Protein 1HXH (pdb70)

Nearest PDB structures (foldseek):
  1hxh-assembly1_D  TM=9.959E-01  e=1.941E-52  Comamonas testosteroni
  8yai-assembly1_D  TM=9.410E-01  e=3.594E-27  Limosilactobacillus fermentum
  8zax-assembly1_A  TM=9.285E-01  e=3.172E-27  Limosilactobacillus fermentum
  8yau-assembly1_C  TM=9.313E-01  e=7.141E-27  Limosilactobacillus fermentum
  8yai-assembly1_C-2  TM=9.440E-01  e=4.365E-26  Limosilactobacillus fermentum

Secondary structure (DSSP, 8-state):
--TTTT-EEEETTTTSHHHHHHHHHHHHTT-EEEEE-S-HHHHHHHHHHH-TTEEEE---TT-HHHHHHHHHHHHHHH-S--EEEE-------B-TTT--HHHHHHHIIIIIIHHHHHHHHHHHHHTTT-EEEEEE--GGGTS--TTBHHHHHHHHHHHHHHHHHHHHHHHHT--EEEEEEEESEE--HHHHHHSPTT--HHHHB-BTTTBTT--EE-HHHHHHHHHHHHSGGGTT--S-EEEESSS-TTTT-/--TTTT-EEEETTTTSHHHHHHHHHHHHTT-EEEE--SSHHHHHHHHHHH-TTEEE----TT-HHHHHHHHHHHHHHH-S--EEEE-------B-TTT--HHHHHHHIIIIIIHHHHHHHHHHHHHTTT-EEEEEE--GGGTS--TTBHHHHHHHHHHHHHHHHHHHHHHHHT--EEEEEEEE-EE--HHHHHHSPTT--GGGTB-BTTTBTT--EE-HHHHHHHHH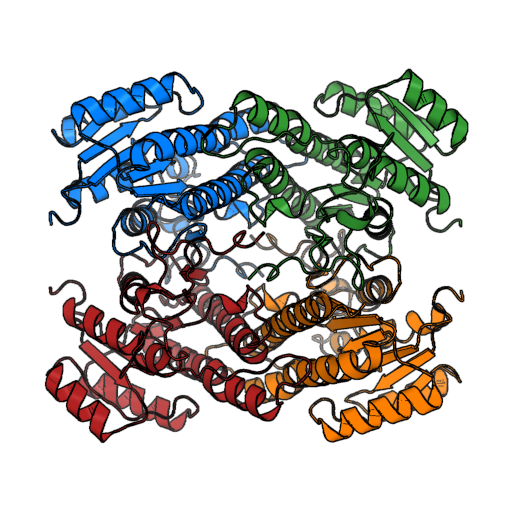HHHSGGGTT--S-EEEESSS-TTTT-/--TTTT-EEEEETTTSHHHHHHHHHHHHTT-EEEEEES-HHHHHHHHHHH-TTEEEEE--TT-HHHHHHHHHHHHHHH-S--EEEE-------B-TTT--HHHHHHHIIIIIIHHHHHHHHHHHHHTTT-EEEEEE--GGGTS--TTBHHHHHHHHHHHHHHHHHHHHHHHHT--EEEEEEEESEE--HHHHHHSPTT--HHHHB-BTTTBTT--EE-HHHHHHHHHHHHSGGGTT--S-EEEESSS-TTTT-/--TTTT-EEEEETTTSHHHHHHHHHHHHTT-EEEEEES-HHHHHHHHHHH-TTEEEEE--TT-HHHHHHHHHHHHHHH-S--EEEE-------B-TTT--HHHHHHHIIIIIIHHHHHHHHHHHHHTTT-EEEEEE--GGGTS--TTBHHHHHHHHHHHHHHHHHHHHHHHHT--EEEEEEEESEE--HHHHHTSPTT--HHHHB-BTTTBTT--EE-HHHHHHHHHHHHSGGGTT--S-EEEESSS-TTTT-

Organism: Comamonas testosteroni (NCBI:txid285)

Sequence (1012 aa):
TNRLQGKVALVTGGASGVGLEVVKLLLGEGAKVAFSDINEAAGQQLLAAELGERSMFVRHDVSSEEADWTLVMAAVQRRLGTLNVLVNNAGILLPGDMETGRLEDFSRLLKINTESVFIGCQQGIAAMKETTGGSIINMASVSSWLPIIEQYAGYSASKAAVSALTRAAALSCRKQGYAIRVNSIHPDGIIYTPMMQASLPKGVSKEMVLHDPPKLNRRAGRAYMPERIAQLVLFLASDESSVMSGSELHADNSILGMGLTNRLQGKVALVTGGASGVGLEVVKKLLLGEGAKVAFSDINEAAGQQLAAELGERRSMFVRHDVSSEADWTLVMAAVQRRLGTLNVLVNNAGILLPGDMETGRLEDFSRLLKINTESVFIGCQQGIAAMKETGGSIINMASVSSWLPIIEQQYAGYSASKAAVSALTRAAALSCRKQGYAIRVNSIHPDGIYTPMMQASLPKGVSKEMVLHDPKLNRAGRAYMPERIIAQLVLFLASDESSVMSGSELLHADNSILGMGLTNRLQGKVALVTGGASGVGLEVVKLLLGEGAKVAFSDINEAAGQQLAAELGERSMFVRHDVSSSEADWTLVMAAVQRRLGTLNVLVNNAGILLPGDMETGRLEDFSRLLKINTESVFIGCQQGIAAMKETGGSIINMMASVSSWLPIEEQYAGYSASKAAVSSALTRAAALSCRKQGYAIRVNSIHPDGIYTPMMQASLPKGVSKEMVLHDPKLNRAGRAYMPERRIAQLVLFLASDESSVMMSGSELLHADNSILGMGLTNRLQGKVALVTGGASGVGLEVVKLLLGEGAKVAFSDINEAAGQQLAAELGERSMFVVRHDVSSEADWTLVMAAVQRRLGTLNVLVNNAGILLPGDMETGRLEDFSRLLKINTESVFIGCQQGIAAMKETGGSSIINMMASVSSWLPIEEQYAGYSASKAAVSALTRAAALSCRKQGYAIRVNSIHPDGIIYTPMMQASLPKGVSKEMVLLHDPKLNRAGRAYMPERRIIAQLVLFLASDESSVMSGSELHADNSILGMGL

Foldseek 3Di:
DLQVQVAQEEFEQQLFFLNVLLQVVNVVNNAQYEYEHPPVVSQCVVQVVSDDSYHYDYADLLDLVRVVVCQVVSCVRRNQHAEYEADWFDQDWAFPVGGDPVVLVVRLSGQASSLVSRLVVNCVRQQPPEHEYEYEAAPLLPVPDGGRVSSNVSRVNSLVSQLVSLVVCVVVVGLYAGEYEHAFAEDTCVVVVVDDDPCDPQNQDDDVVRHPPHFYDYSNVSSVVSVVRRHPVNSVDHSYYHYHRNPPVPPPD/DQQVQPAQEEFEQQQFFLNVLLQVVCVVNNAQYEYERPPHVSQVVVQVVSDDSYYYDYADLLDLVRVVVVQVVSCVRHNQHAEYEADWFDADWDFPPGGDPVVLVVRLSGQASSLVSRLVVVCVRQQVPEHEYEHEAALLLPVPDGTRRSSNVSRVNSLVSQLVSLVVSVVVVGLYAGEYEHAFAEDGPVNVVPDDPPDDPLDADPDVVRHPLHGYDHSNQRSVVSVCRRHPNNSVDHSYYHYHGNPNPPPPD/DCQPQVAQEEQEVQLFFLNVLLQVVCVVNNAQYEYEYADVVSQVVVDVVSDQSYHYDYADLLDLVRVVVVQVVSCVRRNQHAEYEADWFDADWAFPVGGDPVVLVVRLRGQASSLVSRLVVNCVRQQPPEHEYEHEAALLLPVPDGTRVSSNVSRVNSLVSQLVSLVVSVVVVGLYAGEYEHAFAEDTPVVQVPDDPVQDPLNADDDPVRHPLHGYDYSNVSSVVSVVRRGPVNSVDHSYYHYHGVPNPPPPD/DQQCQPAQEEQEVQLFFLNVLLQVVCVVNNAQYEYEYADPVSQVVVDVVSDDSYHYDYADLLDLVRVVVVQVVSCVRHNQHAYYEADWFDADWAFPVGGDPVVLVVRLRGQASSLVSRLVSNCVRQQVPHHEYEHEAAPLLPPPDGGRNSSNVSRVNSLVSQLVSLVVSVVVVGLYAGEYEHAWAEDDVVVQVPDDDPCDPLAADDDPVRHPLHGYDYSNQSSVVSVCRRHPVVSVHHSYYHYHGVPNPPPPD

Radius of gyration: 28.06 Å; Cα contacts (8 Å, |Δi|>4): 2584; chains: 4; bounding box: 76×65×67 Å

CATH classification: 3.40.50.720

B-factor: mean 19.97, std 11.77, range [4.98, 157.91]

InterPro domains:
  IPR002347 Short-chain dehydrogenase/reductase SDR [PF13561] (16-246)
  IPR002347 Short-chain dehydrogenase/reductase SDR [PR00080] (80-91)
  IPR002347 Short-chain dehydrogenase/reductase SDR [PR00080] (132-140)
  IPR002347 Short-chain dehydrogenase/reductase SDR [PR00080] (152-171)
  IPR002347 Short-chain dehydrogenase/reductase SDR [PR00081] (9-26)
  IPR002347 Short-chain dehydrogenase/reductase SDR [PR00081] (80-91)
  IPR002347 Short-chain dehydrogenase/reductase SDR [PR00081] (126-142)
  IPR002347 Short-chain dehydrogenase/reductase SDR [PR00081] (152-171)
  IPR002347 Short-chain dehydrogenase/reductase SDR [PR00081] (175-192)
  IPR002347 Short-chain dehydrogenase/reductase SDR [PR00081] (213-233)
  IPR020904 Short-chain dehydrogenase/reductase, conserved site [PS00061] (139-167)
  IPR036291 NAD(P)-binding domain superfamily [SSF51735] (6-247)

Solvent-accessible surface area: 36293 Å² total; per-residue (Å²): 152,90,109,5,105,60,37,12,0,0,0,2,15,0,8,70,17,8,0,32,34,2,0,88,40,0,31,55,39,15,0,64,0,0,0,1,19,158,76,58,87,38,0,102,125,32,10,76,125,40,33,161,95,3,18,25,17,179,10,65,15,11,28,73,66,38,1,76,120,7,12,61,43,1,48,219,129,10,30,82,1,29,0,0,0,6,25,17,38,34,103,34,81,21,41,0,44,106,8,132,23,114,23,3,39,126,4,4,99,29,0,0,20,5,3,4,1,0,0,21,28,0,1,66,20,1,77,156,112,6,8,1,0,0,0,7,5,11,2,5,6,50,2,6,38,28,90,55,0,5,35,2,0,0,8,8,0,0,4,3,0,1,37,0,0,1,1,4,0,11,66,78,1,28,53,8,26,0,1,0,0,0,3,15,21,52,27,24,112,159,57,52,88,84,36,95,204,76,38,41,75,119,121,28,24,29,49,50,104,158,34,91,70,6,64,4,16,68,13,54,56,1,0,15,0,0,13,11,1,1,0,72,55,1,37,6,0,4,19,8,50,0,44,0,7,15,6,2,32,6,23,49,88,145,101,123,7,99,61,32,12,0,0,0,2,9,0,15,72,15,14,0,42,26,1,0,98,38,0,35,46,38,13,0,64,0,0,0,0,17,94,84,68,78,37,0,110,128,19,24,95,129,46,40,165,86,3,21,31,16,156,14,70,6,10,29,74,73,24,1,75,118,6,11,62,40,1,50,225,132,9,32,80,0,26,0,0,0,5,26,6,32,25,95,40,85,21,35,0,42,106,9,136,27,113,22,3,39,110,4,4,97,19,0,0,20,4,3,4,0,0,0,21,27,0,0,66,23,0,85,165,104,6,8,1,0,0,0,9,5,10,3,4,6,51,1,7,38,24,88,53,0,6,35,2,0,0,8,9,0,0,4,2,0,1,40,1,0,1,2,3,0,9,71,72,19,29,55,8,27,0,1,0,0,0,10,16,21,38,23,21,118,158,50,60,90,81,32,98,209,78,33,44,68,85,116,30,27,39,42,44,177,108,32,98,69,5,62,4,18,80,13,56,56,0,0,15,0,0,9,14,2,2,1,74,60,0,35,6,0,3,19,6,51,0,41,0,8,18,6,1,31,6,18,47,87,123,102,116,6,117,58,35,12,0,0,0,2,14,0,27,72,18,9,0,35,34,2,0,93,40,0,32,45,32,13,0,68,0,0,0,0,29,139,92,84,67,48,0,94,121,30,11,84,139,48,30,158,89,2,11,7,20,142,2,65,14,12,31,69,71,33,1,81,126,7,13,62,42,0,46,222,151,10,30,83,1,27,0,0,0,6,28,17,36,45,100,45,84,21,39,0,43,106,6,132,27,110,25,3,40,125,5,4,99,26,0,0,16,4,2,3,0,0,0,21,29,0,1,64,23,1,84,158,107,8,6,1,0,0,0,10,5,10,3,3,6,53,2,6,38,27,89,54,0,5,34,2,0,0,9,8,0,0,4,3,0,1,39,0,0,1,2,6,0,11,63,80,20,29,55,8,27,0,1,0,0,0,6,17,20,40,12,26,107,140,57,96,82,80,39,91,214,68,46,49,69,102,110,31,32,36,49,38,177,126,30,98,68,5,64,4,18,75,11,58,57,0,0,15,0,0,11,15,0,1,1,72,55,1,34,6,0,4,19,8,49,0,42,0,8,17,6,1,33,7,19,49,85,120,106,114,8,113,61,37,13,0,0,0,2,14,0,26,65,24,14,0,32,35,1,0,91,38,1,34,42,35,12,0,69,0,0,0,0,29,142,92,90,82,56,0,88,100,27,11,71,120,48,29,150,94,1,12,6,20,118,3,65,15,15,34,74,74,28,1,80,120,8,9,47,22,0,48,187,142,9,30,75,0,31,0,0,0,5,26,16,38,50,101,34,83,20,36,0,44,104,8,135,23,110,23,3,38,129,4,4,99,40,0,0,18,5,2,4,1,0,0,28,33,0,1,70,24,0,78,159,97,7,10,2,0,0,0,10,5,11,3,4,6,50,1,6,40,31,90,53,0,6,32,2,0,0,9,9,0,0,3,2,0,1,40,0,0,1,1,4,0,12,68,79,2,29,37,8,36,0,1,0,0,0,8,16,20,39,24,19,115,143,57,54,90,91,47,91,202,56,40,41,75,104,111,26,26,38,50,32,141,139,30,94,69,5,62,4,18,76,14,55,56,0,0,14,0,0,10,12,2,2,0,75,64,1,36,6,0,5,19,7,50,0,40,0,8,16,6,2,33,6,20,50,88

Structure (mmCIF, N/CA/C/O backbone):
data_1HXH
#
_entry.id   1HXH
#
_cell.length_a   80.024
_cell.length_b   110.595
_cell.length_c   115.143
_cell.angle_alpha   90.00
_cell.angle_beta   90.00
_cell.angle_gamma   90.00
#
_symmetry.space_group_name_H-M   'P 21 21 21'
#
loop_
_entity.id
_entity.type
_entity.pdbx_description
1 polymer '3BETA/17BETA-HYDROXYSTEROID DEHYDROGENASE'
2 water water
#
loop_
_atom_site.group_PDB
_atom_site.id
_atom_site.type_symbol
_atom_site.label_atom_id
_atom_site.label_alt_id
_atom_site.label_comp_id
_atom_site.label_asym_id
_atom_site.label_entity_id
_atom_site.label_seq_id
_atom_site.pdbx_PDB_ins_code
_atom_site.Cartn_x
_atom_site.Cartn_y
_atom_site.Cartn_z
_atom_site.occupancy
_atom_site.B_iso_or_equiv
_atom_site.auth_seq_id
_atom_site.auth_comp_id
_atom_site.auth_asym_id
_atom_site.auth_atom_id
_atom_site.pdbx_PDB_model_num
ATOM 1 N N . THR A 1 1 ? 55.189 5.486 13.584 1.00 76.46 1 THR A N 1
ATOM 2 C CA . THR A 1 1 ? 55.309 6.779 14.285 1.00 63.80 1 THR A CA 1
ATOM 3 C C . THR A 1 1 ? 54.944 7.945 13.376 1.00 60.53 1 THR A C 1
ATOM 4 O O . THR A 1 1 ? 54.444 8.958 13.885 1.00 68.28 1 THR A O 1
ATOM 8 N N . ASN A 1 2 ? 55.127 7.879 12.065 1.00 53.58 2 ASN A N 1
ATOM 9 C CA . ASN A 1 2 ? 54.657 8.882 11.122 1.00 51.05 2 ASN A CA 1
ATOM 10 C C . ASN A 1 2 ? 53.595 8.220 10.247 1.00 41.62 2 ASN A C 1
ATOM 11 O O . ASN A 1 2 ? 53.453 8.446 9.050 1.00 38.25 2 ASN A O 1
ATOM 16 N N . ARG A 1 3 ? 52.808 7.354 10.884 1.00 31.29 3 ARG A N 1
ATOM 17 C CA . ARG A 1 3 ? 51.761 6.631 10.167 1.00 30.86 3 ARG A CA 1
ATOM 18 C C . ARG A 1 3 ? 50.751 7.529 9.459 1.00 29.00 3 ARG A C 1
ATOM 19 O O . ARG A 1 3 ? 50.290 7.183 8.372 1.00 26.10 3 ARG A O 1
ATOM 27 N N . LEU A 1 4 ? 50.411 8.667 10.058 1.00 23.31 4 LEU A N 1
ATOM 28 C CA . LEU A 1 4 ? 49.445 9.590 9.452 1.00 22.99 4 LEU A CA 1
ATOM 29 C C . LEU A 1 4 ? 50.144 10.814 8.910 1.00 23.66 4 LEU A C 1
ATOM 30 O O . LEU A 1 4 ? 49.587 11.901 8.810 1.00 22.49 4 LEU A O 1
ATOM 35 N N . GLN A 1 5 ? 51.416 10.691 8.541 1.00 24.77 5 GLN A N 1
ATOM 36 C CA . GLN A 1 5 ? 52.173 11.789 7.987 1.00 30.97 5 GLN A CA 1
ATOM 37 C C . GLN A 1 5 ? 51.551 12.558 6.836 1.00 29.04 5 GLN A C 1
ATOM 38 O O . GLN A 1 5 ? 51.787 13.793 6.738 1.00 35.79 5 GLN A O 1
ATOM 44 N N . GLY A 1 6 ? 50.830 11.951 5.901 1.00 29.40 6 GLY A N 1
ATOM 45 C CA . GLY A 1 6 ? 50.201 12.754 4.845 1.00 23.46 6 GLY A CA 1
ATOM 46 C C . GLY A 1 6 ? 48.807 13.266 5.197 1.00 21.08 6 GLY A C 1
ATOM 47 O O . GLY A 1 6 ? 48.070 13.830 4.403 1.00 23.35 6 GLY A O 1
ATOM 48 N N . LYS A 1 7 ? 48.351 13.136 6.425 1.00 19.56 7 LYS A N 1
ATOM 49 C CA . LYS A 1 7 ? 47.026 13.630 6.803 1.00 16.43 7 LYS A CA 1
ATOM 50 C C . LYS A 1 7 ? 47.068 15.065 7.305 1.00 16.93 7 LYS A C 1
ATOM 51 O O . LYS A 1 7 ? 47.979 15.487 8.016 1.00 16.51 7 LYS A O 1
ATOM 57 N N . VAL A 1 8 ? 46.010 15.782 6.905 1.00 15.74 8 VAL A N 1
ATOM 58 C CA . VAL A 1 8 ? 45.753 17.164 7.279 1.00 15.27 8 VAL A CA 1
ATOM 59 C C . VAL A 1 8 ? 44.343 17.176 7.814 1.00 13.34 8 VAL A C 1
ATOM 60 O O . VAL A 1 8 ? 43.361 16.906 7.086 1.00 14.02 8 VAL A O 1
ATOM 64 N N . ALA A 1 9 ? 44.230 17.510 9.077 1.00 14.00 9 ALA A N 1
ATOM 65 C CA . ALA A 1 9 ? 42.940 17.428 9.782 1.00 12.87 9 ALA A CA 1
ATOM 66 C C . ALA A 1 9 ? 42.498 18.777 10.318 1.00 13.57 9 ALA A C 1
ATOM 67 O O . ALA A 1 9 ? 43.299 19.684 10.647 1.00 14.12 9 ALA A O 1
ATOM 69 N N . LEU A 1 10 ? 41.182 18.964 10.441 1.00 12.11 10 LEU A N 1
ATOM 70 C CA . LEU A 1 10 ? 40.572 20.011 11.198 1.00 11.67 10 LEU A CA 1
ATOM 71 C C . LEU A 1 10 ? 39.697 19.344 12.245 1.00 11.40 10 LEU A C 1
ATOM 72 O O . LEU A 1 10 ? 38.866 18.508 11.845 1.00 11.86 10 LEU A O 1
ATOM 77 N N . VAL A 1 11 ? 39.838 19.733 13.485 1.00 13.13 11 VAL A N 1
ATOM 78 C CA . VAL A 1 11 ? 39.074 19.231 14.622 1.00 11.57 11 VAL A CA 1
ATOM 79 C C . VAL A 1 11 ? 38.358 20.412 15.274 1.00 11.24 11 VAL A C 1
ATOM 80 O O . VAL A 1 11 ? 39.006 21.323 15.827 1.00 12.81 11 VAL A O 1
ATOM 84 N N . THR A 1 12 ? 37.024 20.432 15.203 1.00 12.32 12 THR A N 1
ATOM 85 C CA . THR A 1 12 ? 36.302 21.460 15.971 1.00 13.19 12 THR A CA 1
ATOM 86 C C . THR A 1 12 ? 36.116 21.059 17.432 1.00 13.95 12 THR A C 1
ATOM 87 O O . THR A 1 12 ? 36.152 19.882 17.773 1.00 14.77 12 THR A O 1
ATOM 91 N N . GLY A 1 13 ? 35.929 22.013 18.322 1.00 13.88 13 GLY A N 1
ATOM 92 C CA . GLY A 1 13 ? 35.872 21.717 19.740 1.00 16.25 13 GLY A CA 1
ATOM 93 C C . GLY A 1 13 ? 37.156 21.058 20.231 1.00 15.14 13 GLY A C 1
ATOM 94 O O . GLY A 1 13 ? 37.154 20.204 21.096 1.00 17.33 13 GLY A O 1
ATOM 95 N N . GLY A 1 14 ? 38.301 21.504 19.675 1.00 15.97 14 GLY A N 1
ATOM 96 C CA . GLY A 1 14 ? 39.537 20.791 19.905 1.00 16.45 14 GLY A CA 1
ATOM 97 C C . GLY A 1 14 ? 40.357 21.254 21.081 1.00 18.87 14 GLY A C 1
ATOM 98 O O . GLY A 1 14 ? 41.418 20.654 21.248 1.00 18.39 14 GLY A O 1
ATOM 99 N N . ALA A 1 15 ? 39.894 22.176 21.918 1.00 18.28 15 ALA A N 1
ATOM 100 C CA . ALA A 1 15 ? 40.721 22.634 23.045 1.00 20.40 15 ALA A CA 1
ATOM 101 C C . ALA A 1 15 ? 40.449 21.909 24.352 1.00 21.38 15 ALA A C 1
ATOM 102 O O . ALA A 1 15 ? 41.122 22.256 25.322 1.00 25.45 15 ALA A O 1
ATOM 104 N N . SER A 1 16 ? 39.504 20.957 24.393 1.00 18.88 16 SER A N 1
ATOM 105 C CA . SER A 1 16 ? 39.203 20.260 25.631 1.00 20.25 16 SER A CA 1
ATOM 106 C C . SER A 1 16 ? 38.564 18.945 25.231 1.00 18.25 16 SER A C 1
ATOM 107 O O . SER A 1 16 ? 38.159 18.756 24.083 1.00 18.49 16 SER A O 1
ATOM 110 N N . GLY A 1 17 ? 38.481 18.057 26.200 1.00 17.84 17 GLY A N 1
ATOM 111 C CA . GLY A 1 17 ? 37.707 16.858 26.006 1.00 16.52 17 GLY A CA 1
ATOM 112 C C . GLY A 1 17 ? 38.183 15.955 24.905 1.00 14.89 17 GLY A C 1
ATOM 113 O O . GLY A 1 17 ? 39.356 15.769 24.616 1.00 16.33 17 GLY A O 1
ATOM 114 N N . VAL A 1 18 ? 37.184 15.317 24.260 1.00 14.98 18 VAL A N 1
ATOM 115 C CA . VAL A 1 18 ? 37.490 14.402 23.160 1.00 13.72 18 VAL A CA 1
ATOM 116 C C . VAL A 1 18 ? 38.266 15.108 22.091 1.00 15.17 18 VAL A C 1
ATOM 117 O O . VAL A 1 18 ? 39.232 14.583 21.558 1.00 14.02 18 VAL A O 1
ATOM 121 N N . GLY A 1 19 ? 37.861 16.331 21.752 1.00 13.83 19 GLY A N 1
ATOM 122 C CA . GLY A 1 19 ? 38.570 17.049 20.693 1.00 15.31 19 GLY A CA 1
ATOM 123 C C . GLY A 1 19 ? 40.042 17.205 20.957 1.00 14.33 19 GLY A C 1
ATOM 124 O O . GLY A 1 19 ? 40.865 16.982 20.062 1.00 14.17 19 GLY A O 1
ATOM 125 N N . LEU A 1 20 ? 40.382 17.594 22.162 1.00 14.69 20 LEU A N 1
ATOM 126 C CA . LEU A 1 20 ? 41.797 17.739 22.489 1.00 16.59 20 LEU A CA 1
ATOM 127 C C . LEU A 1 20 ? 42.506 16.423 22.384 1.00 15.86 20 LEU A C 1
ATOM 128 O O . LEU A 1 20 ? 43.632 16.349 21.893 1.00 15.78 20 LEU A O 1
ATOM 133 N N . GLU A 1 21 ? 41.877 15.368 22.897 1.00 14.45 21 GLU A N 1
ATOM 134 C CA . GLU A 1 21 ? 42.539 14.079 22.818 1.00 14.57 21 GLU A CA 1
ATOM 135 C C . GLU A 1 21 ? 42.706 13.610 21.389 1.00 14.42 21 GLU A C 1
ATOM 136 O O . GLU A 1 21 ? 43.707 12.985 21.020 1.00 15.65 21 GLU A O 1
ATOM 142 N N . VAL A 1 22 ? 41.735 13.934 20.522 1.00 13.91 22 VAL A N 1
ATOM 143 C CA . VAL A 1 22 ? 41.905 13.678 19.123 1.00 12.94 22 VAL A CA 1
ATOM 144 C C . VAL A 1 22 ? 43.060 14.462 18.497 1.00 13.94 22 VAL A C 1
ATOM 145 O O . VAL A 1 22 ? 43.838 13.873 17.694 1.00 13.87 22 VAL A O 1
ATOM 149 N N . VAL A 1 23 ? 43.177 15.748 18.810 1.00 13.46 23 VAL A N 1
ATOM 150 C CA . VAL A 1 23 ? 44.280 16.548 18.282 1.00 13.48 23 VAL A CA 1
ATOM 151 C C . VAL A 1 23 ? 45.569 15.876 18.669 1.00 14.01 23 VAL A C 1
ATOM 152 O O . VAL A 1 23 ? 46.458 15.695 17.830 1.00 15.15 23 VAL A O 1
ATOM 156 N N . LYS A 1 24 ? 45.713 15.552 19.933 1.00 14.77 24 LYS A N 1
ATOM 157 C CA . LYS A 1 24 ? 46.977 14.970 20.383 1.00 16.36 24 LYS A CA 1
ATOM 158 C C . LYS A 1 24 ? 47.249 13.628 19.736 1.00 16.89 24 LYS A C 1
ATOM 159 O O . LYS A 1 24 ? 48.387 13.314 19.340 1.00 17.40 24 LYS A O 1
ATOM 165 N N . LEU A 1 25 ? 46.260 12.737 19.576 1.00 15.67 25 LEU A N 1
ATOM 166 C CA . LEU A 1 25 ? 46.552 11.469 18.917 1.00 15.79 25 LEU A CA 1
ATOM 167 C C . LEU A 1 25 ? 46.945 11.625 17.459 1.00 16.50 25 LEU A C 1
ATOM 168 O O . LEU A 1 25 ? 47.828 10.932 16.921 1.00 17.68 25 LEU A O 1
ATOM 173 N N . LEU A 1 26 ? 46.229 12.510 16.751 1.00 14.91 26 LEU A N 1
ATOM 174 C CA . LEU A 1 26 ? 46.564 12.724 15.348 1.00 15.23 26 LEU A CA 1
ATOM 175 C C . LEU A 1 26 ? 47.974 13.299 15.194 1.00 14.39 26 LEU A C 1
ATOM 176 O O . LEU A 1 26 ? 48.716 12.815 14.342 1.00 16.75 26 LEU A O 1
ATOM 181 N N . LEU A 1 27 ? 48.335 14.286 15.991 1.00 16.59 27 LEU A N 1
ATOM 182 C CA . LEU A 1 27 ? 49.678 14.855 16.010 1.00 16.58 27 LEU A CA 1
ATOM 183 C C . LEU A 1 27 ? 50.654 13.729 16.325 1.00 17.66 27 LEU A C 1
ATOM 184 O O . LEU A 1 27 ? 51.686 13.691 15.658 1.00 19.73 27 LEU A O 1
ATOM 189 N N . GLY A 1 28 ? 50.370 12.855 17.264 1.00 19.35 28 GLY A N 1
ATOM 190 C CA . GLY A 1 28 ? 51.311 11.819 17.659 1.00 19.60 28 GLY A CA 1
ATOM 191 C C . GLY A 1 28 ? 51.551 10.817 16.553 1.00 21.02 28 GLY A C 1
ATOM 192 O O . GLY A 1 28 ? 52.524 10.077 16.557 1.00 24.28 28 GLY A O 1
ATOM 193 N N . GLU A 1 29 ? 50.668 10.747 15.558 1.00 19.97 29 GLU A N 1
ATOM 194 C CA . GLU A 1 29 ? 50.918 9.851 14.411 1.00 20.50 29 GLU A CA 1
ATOM 195 C C . GLU A 1 29 ? 51.440 10.560 13.176 1.00 20.72 29 GLU A C 1
ATOM 196 O O . GLU A 1 29 ? 51.529 10.034 12.046 1.00 23.49 29 GLU A O 1
ATOM 202 N N . GLY A 1 30 ? 51.820 11.820 13.369 1.00 20.89 30 GLY A N 1
ATOM 203 C CA . GLY A 1 30 ? 52.523 12.542 12.305 1.00 20.49 30 GLY A CA 1
ATOM 204 C C . GLY A 1 30 ? 51.664 13.468 11.488 1.00 21.15 30 GLY A C 1
ATOM 205 O O . GLY A 1 30 ? 52.197 14.078 10.547 1.00 22.77 30 GLY A O 1
ATOM 206 N N . ALA A 1 31 ? 50.370 13.614 11.798 1.00 19.47 31 ALA A N 1
ATOM 207 C CA . ALA A 1 31 ? 49.511 14.451 10.977 1.00 18.59 31 ALA A CA 1
ATOM 208 C C . ALA A 1 31 ? 49.745 15.931 11.215 1.00 17.96 31 ALA A C 1
ATOM 209 O O . ALA A 1 31 ? 50.358 16.286 12.208 1.00 19.15 31 ALA A O 1
ATOM 211 N N . LYS A 1 32 ? 49.192 16.750 10.349 1.00 16.01 32 LYS A N 1
ATOM 212 C CA . LYS A 1 32 ? 49.049 18.172 10.611 1.00 17.44 32 LYS A CA 1
ATOM 213 C C . LYS A 1 32 ? 47.611 18.409 11.046 1.00 14.64 32 LYS A C 1
ATOM 214 O O . LYS A 1 32 ? 46.689 17.809 10.488 1.00 16.16 32 LYS A O 1
ATOM 220 N N . VAL A 1 33 ? 47.413 19.221 12.069 1.00 15.09 33 VAL A N 1
ATOM 221 C CA . VAL A 1 33 ? 46.134 19.355 12.708 1.00 15.11 33 VAL A CA 1
ATOM 222 C C . VAL A 1 33 ? 45.837 20.820 13.084 1.00 14.83 33 VAL A C 1
ATOM 223 O O . VAL A 1 33 ? 46.466 21.446 13.933 1.00 16.31 33 VAL A O 1
ATOM 227 N N . ALA A 1 34 ? 44.789 21.325 12.406 1.00 14.13 34 ALA A N 1
ATOM 228 C CA . ALA A 1 34 ? 44.154 22.569 12.826 1.00 14.03 34 ALA A CA 1
ATOM 229 C C . ALA A 1 34 ? 43.040 22.238 13.786 1.00 12.60 34 ALA A C 1
ATOM 230 O O . ALA A 1 34 ? 42.379 21.176 13.654 1.00 13.70 34 ALA A O 1
ATOM 232 N N . PHE A 1 35 ? 42.756 23.100 14.738 1.00 13.19 35 PHE A N 1
ATOM 233 C CA . PHE A 1 35 ? 41.627 22.929 15.610 1.00 13.46 35 PHE A CA 1
ATOM 234 C C . PHE A 1 35 ? 41.053 24.303 15.940 1.00 14.27 35 PHE A C 1
ATOM 235 O O . PHE A 1 35 ? 41.695 25.351 15.879 1.00 14.63 35 PHE A O 1
ATOM 243 N N . SER A 1 36 ? 39.776 24.292 16.263 1.00 14.51 36 SER A N 1
ATOM 244 C CA . SER A 1 36 ? 39.078 25.479 16.754 1.00 14.48 36 SER A CA 1
ATOM 245 C C . SER A 1 36 ? 38.334 25.199 18.042 1.00 17.01 36 SER A C 1
ATOM 246 O O . SER A 1 36 ? 38.147 24.017 18.367 1.00 17.94 36 SER A O 1
ATOM 249 N N . ASP A 1 37 ? 37.927 26.234 18.735 1.00 17.57 37 ASP A N 1
ATOM 250 C CA . ASP A 1 37 ? 37.259 26.039 20.036 1.00 16.83 37 ASP A CA 1
ATOM 251 C C . ASP A 1 37 ? 36.708 27.400 20.477 1.00 18.42 37 ASP A C 1
ATOM 252 O O . ASP A 1 37 ? 37.251 28.455 20.169 1.00 18.60 37 ASP A O 1
ATOM 257 N N . ILE A 1 38 ? 35.665 27.385 21.264 1.00 20.07 38 ILE A N 1
ATOM 258 C CA . ILE A 1 38 ? 35.139 28.679 21.790 1.00 20.42 38 ILE A CA 1
ATOM 259 C C . ILE A 1 38 ? 36.086 29.178 22.865 1.00 21.36 38 ILE A C 1
ATOM 260 O O . ILE A 1 38 ? 36.096 30.414 23.088 1.00 23.62 38 ILE A O 1
ATOM 265 N N . ASN A 1 39 ? 36.877 28.321 23.527 1.00 18.08 39 ASN A N 1
ATOM 266 C CA . ASN A 1 39 ? 37.855 28.859 24.501 1.00 18.44 39 ASN A CA 1
ATOM 267 C C . ASN A 1 39 ? 39.156 29.152 23.774 1.00 16.83 39 ASN A C 1
ATOM 268 O O . ASN A 1 39 ? 40.048 28.306 23.693 1.00 16.68 39 ASN A O 1
ATOM 273 N N . GLU A 1 40 ? 39.286 30.361 23.228 1.00 15.99 40 GLU A N 1
ATOM 274 C CA . GLU A 1 40 ? 40.467 30.755 22.506 1.00 15.24 40 GLU A CA 1
ATOM 275 C C . GLU A 1 40 ? 41.687 31.020 23.392 1.00 15.45 40 GLU A C 1
ATOM 276 O O . GLU A 1 40 ? 42.831 30.870 22.913 1.00 19.94 40 GLU A O 1
ATOM 282 N N . ALA A 1 41 ? 41.439 31.420 24.650 1.00 16.68 41 ALA A N 1
ATOM 283 C CA . ALA A 1 41 ? 42.591 31.591 25.560 1.00 17.86 41 ALA A CA 1
ATOM 284 C C . ALA A 1 41 ? 43.272 30.221 25.675 1.00 19.29 41 ALA A C 1
ATOM 285 O O . ALA A 1 41 ? 44.508 30.097 25.528 1.00 23.23 41 ALA A O 1
ATOM 287 N N . ALA A 1 42 ? 42.511 29.159 25.964 1.00 17.36 42 ALA A N 1
ATOM 288 C CA . ALA A 1 42 ? 43.114 27.842 26.129 1.00 15.72 42 ALA A CA 1
ATOM 289 C C . ALA A 1 42 ? 43.591 27.360 24.763 1.00 16.20 42 ALA A C 1
ATOM 290 O O . ALA A 1 42 ? 44.673 26.793 24.681 1.00 16.57 42 ALA A O 1
ATOM 292 N N . GLY A 1 43 ? 42.853 27.555 23.674 1.00 16.63 43 GLY A N 1
ATOM 293 C CA . GLY A 1 43 ? 43.187 27.059 22.365 1.00 16.23 43 GLY A CA 1
ATOM 294 C C . GLY A 1 43 ? 44.488 27.574 21.786 1.00 15.32 43 GLY A C 1
ATOM 295 O O . GLY A 1 43 ? 45.322 26.878 21.229 1.00 15.06 43 GLY A O 1
ATOM 296 N N . GLN A 1 44 ? 44.679 28.904 21.923 1.00 14.85 44 GLN A N 1
ATOM 297 C CA . GLN A 1 44 ? 45.886 29.471 21.352 1.00 16.23 44 GLN A CA 1
ATOM 298 C C . GLN A 1 44 ? 47.112 29.025 22.161 1.00 14.48 44 GLN A C 1
ATOM 299 O O . GLN A 1 44 ? 48.170 28.761 21.592 1.00 15.70 44 GLN A O 1
ATOM 305 N N . GLN A 1 45 ? 46.940 28.931 23.464 1.00 14.51 45 GLN A N 1
ATOM 306 C CA . GLN A 1 45 ? 48.034 28.475 24.321 1.00 14.98 45 GLN A CA 1
ATOM 307 C C . GLN A 1 45 ? 48.394 27.039 23.917 1.00 16.91 45 GLN A C 1
ATOM 308 O O . GLN A 1 45 ? 49.552 26.646 23.781 1.00 19.07 45 GLN A O 1
ATOM 314 N N A LEU A 1 46 ? 47.380 26.189 23.723 0.50 15.17 46 LEU A N 1
ATOM 315 N N B LEU A 1 46 ? 47.381 26.206 23.711 0.50 15.54 46 LEU A N 1
ATOM 316 C CA A LEU A 1 46 ? 47.626 24.815 23.282 0.50 16.54 46 LEU A CA 1
ATOM 317 C CA B LEU A 1 46 ? 47.611 24.824 23.292 0.50 16.72 46 LEU A CA 1
ATOM 318 C C A LEU A 1 46 ? 48.386 24.738 21.967 0.50 15.98 46 LEU A C 1
ATOM 319 C C B LEU A 1 46 ? 48.271 24.650 21.937 0.50 16.68 46 LEU A C 1
ATOM 320 O O A LEU A 1 46 ? 49.339 23.961 21.855 0.50 15.69 46 LEU A O 1
ATOM 321 O O B LEU A 1 46 ? 49.056 23.707 21.754 0.50 19.74 46 LEU A O 1
ATOM 330 N N . ALA A 1 47 ? 47.953 25.511 20.981 1.00 15.81 47 ALA A N 1
ATOM 331 C CA . ALA A 1 47 ? 48.603 25.424 19.684 1.00 15.84 47 ALA A CA 1
ATOM 332 C C . ALA A 1 47 ? 50.065 25.817 19.822 1.00 19.48 47 ALA A C 1
ATOM 333 O O . ALA A 1 47 ? 50.986 25.306 19.189 1.00 23.32 47 ALA A O 1
ATOM 335 N N . ALA A 1 48 ? 50.349 26.783 20.705 1.00 21.23 48 ALA A N 1
ATOM 336 C CA . ALA A 1 48 ? 51.733 27.195 20.917 1.00 23.24 48 ALA A CA 1
ATOM 337 C C . ALA A 1 48 ? 52.557 26.036 21.421 1.00 26.47 48 ALA A C 1
ATOM 338 O O . ALA A 1 48 ? 53.701 25.806 20.995 1.00 42.22 48 ALA A O 1
ATOM 340 N N . GLU A 1 49 ? 51.988 25.305 22.347 1.00 22.32 49 GLU A N 1
ATOM 341 C CA . GLU A 1 49 ? 52.686 24.211 23.000 1.00 27.22 49 GLU A CA 1
ATOM 342 C C . GLU A 1 49 ? 52.792 22.949 22.154 1.00 24.93 49 GLU A C 1
ATOM 343 O O . GLU A 1 49 ? 53.744 22.166 22.292 1.00 27.70 49 GLU A O 1
ATOM 349 N N . LEU A 1 50 ? 51.801 22.778 21.276 1.00 20.74 50 LEU A N 1
ATOM 350 C CA . LEU A 1 50 ? 51.737 21.607 20.444 1.00 21.47 50 LEU A CA 1
ATOM 351 C C . LEU A 1 50 ? 52.605 21.676 19.195 1.00 22.63 50 LEU A C 1
ATOM 352 O O . LEU A 1 50 ? 52.838 20.669 18.488 1.00 26.46 50 LEU A O 1
ATOM 357 N N . GLY A 1 51 ? 53.126 22.848 18.847 1.00 22.48 51 GLY A N 1
ATOM 358 C CA . GLY A 1 51 ? 54.118 22.832 17.772 1.00 23.48 51 GLY A CA 1
ATOM 359 C C . GLY A 1 51 ? 53.602 23.234 16.426 1.00 21.95 51 GLY A C 1
ATOM 360 O O . GLY A 1 51 ? 52.409 23.482 16.282 1.00 21.82 51 GLY A O 1
ATOM 361 N N . GLU A 1 52 ? 54.513 23.263 15.466 1.00 21.69 52 GLU A N 1
ATOM 362 C CA . GLU A 1 52 ? 54.363 23.796 14.145 1.00 24.26 52 GLU A CA 1
ATOM 363 C C . GLU A 1 52 ? 53.348 23.037 13.296 1.00 19.13 52 GLU A C 1
ATOM 364 O O . GLU A 1 52 ? 52.874 23.583 12.305 1.00 22.66 52 GLU A O 1
ATOM 370 N N . ARG A 1 53 ? 53.062 21.791 13.702 1.00 18.39 53 ARG A N 1
ATOM 371 C CA . ARG A 1 53 ? 52.097 20.992 12.912 1.00 19.48 53 ARG A CA 1
ATOM 372 C C . ARG A 1 53 ? 50.690 21.280 13.393 1.00 18.16 53 ARG A C 1
ATOM 373 O O . ARG A 1 53 ? 49.780 20.668 12.776 1.00 19.13 53 ARG A O 1
ATOM 387 N N . SER A 1 54 ? 50.534 22.101 14.433 1.00 18.95 54 SER A N 1
ATOM 388 C CA . SER A 1 54 ? 49.186 22.422 14.917 1.00 19.12 54 SER A CA 1
ATOM 389 C C . SER A 1 54 ? 48.905 23.887 14.637 1.00 19.46 54 SER A C 1
ATOM 390 O O . SER A 1 54 ? 49.790 24.761 14.592 1.00 23.41 54 SER A O 1
ATOM 393 N N . MET A 1 55 ? 47.635 24.209 14.468 1.00 17.15 55 MET A N 1
ATOM 394 C CA . MET A 1 55 ? 47.197 25.601 14.333 1.00 17.33 55 MET A CA 1
ATOM 395 C C . MET A 1 55 ? 45.858 25.788 15.028 1.00 14.40 55 MET A C 1
ATOM 396 O O . MET A 1 55 ? 45.010 24.870 14.948 1.00 17.25 55 MET A O 1
ATOM 401 N N . PHE A 1 56 ? 45.678 26.904 15.720 1.00 15.59 56 PHE A N 1
ATOM 402 C CA . PHE A 1 56 ? 44.406 27.253 16.301 1.00 14.87 56 PHE A CA 1
ATOM 403 C C . PHE A 1 56 ? 43.722 28.275 15.422 1.00 15.09 56 PHE A C 1
ATOM 404 O O . PHE A 1 56 ? 44.384 29.246 14.989 1.00 17.23 56 PHE A O 1
ATOM 412 N N . VAL A 1 57 ? 42.437 28.114 15.195 1.00 15.40 57 VAL A N 1
ATOM 413 C CA . VAL A 1 57 ? 41.673 29.163 14.515 1.00 16.38 57 VAL A CA 1
ATOM 414 C C . VAL A 1 57 ? 40.409 29.503 15.272 1.00 17.32 57 VAL A C 1
ATOM 415 O O . VAL A 1 57 ? 39.751 28.589 15.811 1.00 17.83 57 VAL A O 1
ATOM 419 N N . ARG A 1 58 ? 39.995 30.749 15.319 1.00 17.27 58 ARG A N 1
ATOM 420 C CA . ARG A 1 58 ? 38.707 31.272 15.754 1.00 17.02 58 ARG A CA 1
ATOM 421 C C . ARG A 1 58 ? 37.648 30.679 14.832 1.00 15.85 58 ARG A C 1
ATOM 422 O O . ARG A 1 58 ? 37.861 30.672 13.629 1.00 17.35 58 ARG A O 1
ATOM 430 N N . HIS A 1 59 ? 36.566 30.227 15.411 1.00 16.04 59 HIS A N 1
ATOM 431 C CA . HIS A 1 59 ? 35.520 29.585 14.576 1.00 15.37 59 HIS A CA 1
ATOM 432 C C . HIS A 1 59 ? 34.171 29.517 15.280 1.00 15.84 59 HIS 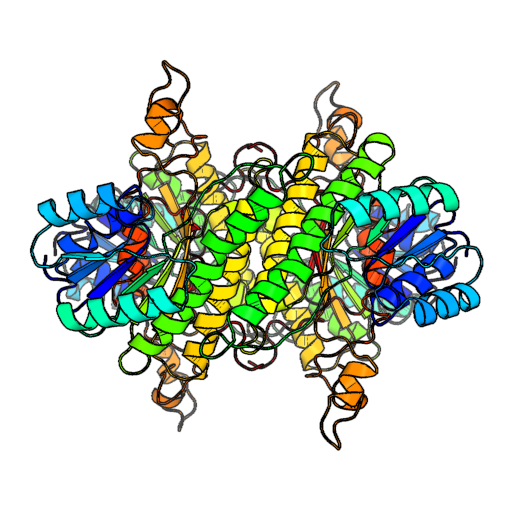A C 1
ATOM 433 O O . HIS A 1 59 ? 34.062 28.883 16.343 1.00 20.28 59 HIS A O 1
ATOM 440 N N . ASP A 1 60 ? 33.204 30.214 14.676 1.00 16.13 60 ASP A N 1
ATOM 441 C CA . ASP A 1 60 ? 31.798 30.091 15.029 1.00 17.69 60 ASP A CA 1
ATOM 442 C C . ASP A 1 60 ? 31.300 28.918 14.194 1.00 15.54 60 ASP A C 1
ATOM 443 O O . ASP A 1 60 ? 31.074 29.112 13.013 1.00 14.84 60 ASP A O 1
ATOM 448 N N . VAL A 1 61 ? 31.131 27.743 14.691 1.00 14.95 61 VAL A N 1
ATOM 449 C CA . VAL A 1 61 ? 30.788 26.577 13.884 1.00 14.67 61 VAL A CA 1
ATOM 450 C C . VAL A 1 61 ? 29.374 26.617 13.300 1.00 13.20 61 VAL A C 1
ATOM 451 O O . VAL A 1 61 ? 29.054 25.780 12.464 1.00 14.27 61 VAL A O 1
ATOM 455 N N . SER A 1 62 ? 28.546 27.570 13.711 1.00 14.62 62 SER A N 1
ATOM 456 C CA . SER A 1 62 ? 27.213 27.712 13.179 1.00 16.04 62 SER A CA 1
ATOM 457 C C . SER A 1 62 ? 27.234 28.684 11.997 1.00 15.33 62 SER A C 1
ATOM 458 O O . SER A 1 62 ? 26.169 28.904 11.421 1.00 15.79 62 SER A O 1
ATOM 461 N N . SER A 1 63 ? 28.357 29.294 11.645 1.00 15.41 63 SER A N 1
ATOM 462 C CA . SER A 1 63 ? 28.460 30.326 10.619 1.00 16.23 63 SER A CA 1
ATOM 463 C C . SER A 1 63 ? 29.104 29.801 9.356 1.00 15.14 63 SER A C 1
ATOM 464 O O . SER A 1 63 ? 30.251 29.346 9.338 1.00 16.02 63 SER A O 1
ATOM 467 N N A GLU A 1 64 ? 28.345 29.897 8.276 0.50 16.39 64 GLU A N 1
ATOM 468 N N B GLU A 1 64 ? 28.368 29.840 8.239 0.50 16.11 64 GLU A N 1
ATOM 469 C CA A GLU A 1 64 ? 28.851 29.465 6.977 0.50 15.48 64 GLU A CA 1
ATOM 470 C CA B GLU A 1 64 ? 28.992 29.408 6.990 0.50 16.20 64 GLU A CA 1
ATOM 471 C C A GLU A 1 64 ? 30.017 30.304 6.445 0.50 17.22 64 GLU A C 1
ATOM 472 C C B GLU A 1 64 ? 30.210 30.264 6.633 0.50 14.51 64 GLU A C 1
ATOM 473 O O A GLU A 1 64 ? 30.829 29.774 5.688 0.50 16.30 64 GLU A O 1
ATOM 474 O O B GLU A 1 64 ? 31.214 29.760 6.159 0.50 13.67 64 GLU A O 1
ATOM 485 N N . ALA A 1 65 ? 30.036 31.585 6.829 1.00 15.84 65 ALA A N 1
ATOM 486 C CA . ALA A 1 65 ? 31.135 32.488 6.541 1.00 17.64 65 ALA A CA 1
ATOM 487 C C . ALA A 1 65 ? 32.395 32.090 7.294 1.00 16.36 65 ALA A C 1
ATOM 488 O O . ALA A 1 65 ? 33.465 32.062 6.706 1.00 18.18 65 ALA A O 1
ATOM 490 N N . ASP A 1 66 ? 32.245 31.801 8.588 1.00 16.68 66 ASP A N 1
ATOM 491 C CA . ASP A 1 66 ? 33.397 31.423 9.389 1.00 16.36 66 ASP A CA 1
ATOM 492 C C . ASP A 1 66 ? 33.994 30.128 8.849 1.00 15.18 66 ASP A C 1
ATOM 493 O O . ASP A 1 66 ? 35.187 30.009 8.682 1.00 15.42 66 ASP A O 1
ATOM 498 N N . TRP A 1 67 ? 33.147 29.136 8.553 1.00 13.61 67 TRP A N 1
ATOM 499 C CA . TRP A 1 67 ? 33.653 27.886 7.978 1.00 13.06 67 TRP A CA 1
ATOM 500 C C . TRP A 1 67 ? 34.425 28.128 6.690 1.00 12.34 67 TRP A C 1
ATOM 501 O O . TRP A 1 67 ? 35.491 27.532 6.456 1.00 12.71 67 TRP A O 1
ATOM 512 N N . THR A 1 68 ? 33.897 29.009 5.830 1.00 13.13 68 THR A N 1
ATOM 513 C CA . THR A 1 68 ? 34.619 29.247 4.568 1.00 13.87 68 THR A CA 1
ATOM 514 C C . THR A 1 68 ? 36.018 29.785 4.801 1.00 14.39 68 THR A C 1
ATOM 515 O O . THR A 1 68 ? 37.004 29.386 4.171 1.00 14.90 68 THR A O 1
ATOM 519 N N . LEU A 1 69 ? 36.121 30.732 5.751 1.00 13.90 69 LEU A N 1
ATOM 520 C CA . LEU A 1 69 ? 37.405 31.319 6.055 1.00 15.96 69 LEU A CA 1
ATOM 521 C C . LEU A 1 69 ? 38.303 30.309 6.726 1.00 14.24 69 LEU A C 1
ATOM 522 O O . LEU A 1 69 ? 39.489 30.259 6.395 1.00 16.39 69 LEU A O 1
ATOM 527 N N . VAL A 1 70 ? 37.814 29.483 7.646 1.00 14.55 70 VAL A N 1
ATOM 528 C CA . VAL A 1 70 ? 38.639 28.501 8.357 1.00 14.43 70 VAL A CA 1
ATOM 529 C C . VAL A 1 70 ? 39.168 27.513 7.342 1.00 13.51 70 VAL A C 1
ATOM 530 O O . VAL A 1 70 ? 40.348 27.180 7.321 1.00 14.71 70 VAL A O 1
ATOM 534 N N . MET A 1 71 ? 38.271 26.999 6.501 1.00 13.49 71 MET A N 1
ATOM 535 C CA . MET A 1 71 ? 38.708 25.992 5.509 1.00 12.82 71 MET A CA 1
ATOM 536 C C . MET A 1 71 ? 39.840 26.496 4.644 1.00 13.81 71 MET A C 1
ATOM 537 O O . MET A 1 71 ? 40.810 25.798 4.353 1.00 16.15 71 MET A O 1
ATOM 542 N N . ALA A 1 72 ? 39.701 27.740 4.211 1.00 14.27 72 ALA A N 1
ATOM 543 C CA . ALA A 1 72 ? 40.734 28.344 3.377 1.00 15.40 72 ALA A CA 1
ATOM 544 C C . ALA A 1 72 ? 42.039 28.568 4.143 1.00 15.25 72 ALA A C 1
ATOM 545 O O . ALA A 1 72 ? 43.133 28.264 3.600 1.00 18.58 72 ALA A O 1
ATOM 547 N N . ALA A 1 73 ? 41.931 29.110 5.353 1.00 16.40 73 ALA A N 1
ATOM 548 C CA . ALA A 1 73 ? 43.102 29.415 6.170 1.00 15.95 73 ALA A CA 1
ATOM 549 C C . ALA A 1 73 ? 43.859 28.136 6.500 1.00 16.45 73 ALA A C 1
ATOM 550 O O . ALA A 1 73 ? 45.097 28.038 6.422 1.00 16.84 73 ALA A O 1
ATOM 552 N N . VAL A 1 74 ? 43.116 27.103 6.867 1.00 16.04 74 VAL A N 1
ATOM 553 C CA . VAL A 1 74 ? 43.758 25.856 7.288 1.00 16.60 74 VAL A CA 1
ATOM 554 C C . VAL A 1 74 ? 44.495 25.236 6.108 1.00 16.50 74 VAL A C 1
ATOM 555 O O . VAL A 1 74 ? 45.629 24.774 6.238 1.00 17.78 74 VAL A O 1
ATOM 559 N N . GLN A 1 75 ? 43.848 25.221 4.940 1.00 15.73 75 GLN A N 1
ATOM 560 C CA . GLN A 1 75 ? 44.490 24.538 3.818 1.00 17.93 75 GLN A CA 1
ATOM 561 C C . GLN A 1 75 ? 45.633 25.347 3.216 1.00 18.39 75 GLN A C 1
ATOM 562 O O . GLN A 1 75 ? 46.599 24.805 2.669 1.00 19.70 75 GLN A O 1
ATOM 568 N N . ARG A 1 76 ? 45.601 26.672 3.384 1.00 16.99 76 ARG A N 1
ATOM 569 C CA . ARG A 1 76 ? 46.720 27.507 2.929 1.00 19.44 76 ARG A CA 1
ATOM 570 C C . ARG A 1 76 ? 47.950 27.152 3.725 1.00 21.38 76 ARG A C 1
ATOM 571 O O . ARG A 1 76 ? 49.094 27.067 3.202 1.00 25.33 76 ARG A O 1
ATOM 579 N N . ARG A 1 77 ? 47.740 26.977 5.032 1.00 18.16 77 ARG A N 1
ATOM 580 C CA . ARG A 1 77 ? 48.904 26.766 5.908 1.00 19.76 77 ARG A CA 1
ATOM 581 C C . ARG A 1 77 ? 49.362 25.328 5.925 1.00 19.98 77 ARG A C 1
ATOM 582 O O . ARG A 1 77 ? 50.572 25.051 5.944 1.00 27.77 77 ARG A O 1
ATOM 590 N N . LEU A 1 78 ? 48.406 24.403 5.931 1.00 16.86 78 LEU A N 1
ATOM 591 C CA . LEU A 1 78 ? 48.734 22.994 6.204 1.00 18.70 78 LEU A CA 1
ATOM 592 C C . LEU A 1 78 ? 48.565 22.075 4.996 1.00 18.34 78 LEU A C 1
ATOM 593 O O . LEU A 1 78 ? 49.017 20.917 4.951 1.00 22.80 78 LEU A O 1
ATOM 598 N N . GLY A 1 79 ? 47.910 22.554 3.963 1.00 19.44 79 GLY A N 1
ATOM 599 C CA . GLY A 1 79 ? 47.754 21.713 2.771 1.00 19.15 79 GLY A CA 1
ATOM 600 C C . GLY A 1 79 ? 46.307 21.211 2.672 1.00 18.32 79 GLY A C 1
ATOM 601 O O . GLY A 1 79 ? 45.430 21.482 3.511 1.00 17.50 79 GLY A O 1
ATOM 602 N N . THR A 1 80 ? 45.997 20.495 1.606 1.00 18.18 80 THR A N 1
ATOM 603 C CA . THR A 1 80 ? 44.646 19.957 1.341 1.00 18.48 80 THR A CA 1
ATOM 604 C C . THR A 1 80 ? 44.143 19.071 2.453 1.00 16.73 80 THR A C 1
ATOM 605 O O . THR A 1 80 ? 44.814 18.147 2.898 1.00 17.09 80 THR A O 1
ATOM 609 N N . LEU A 1 81 ? 42.930 19.369 2.889 1.00 16.87 81 LEU A N 1
ATOM 610 C CA . LEU A 1 81 ? 42.304 18.630 3.977 1.00 14.99 81 LEU A CA 1
ATOM 611 C C . LEU A 1 81 ? 41.949 17.212 3.575 1.00 12.97 81 LEU A C 1
ATOM 612 O O . LEU A 1 81 ? 41.436 17.000 2.479 1.00 13.59 81 LEU A O 1
ATOM 617 N N . ASN A 1 82 ? 42.195 16.268 4.495 1.00 12.99 82 ASN A N 1
ATOM 618 C CA . ASN A 1 82 ? 41.661 14.930 4.262 1.00 14.85 82 ASN A CA 1
ATOM 619 C C . ASN A 1 82 ? 41.119 14.272 5.523 1.00 12.22 82 ASN A C 1
ATOM 620 O O . ASN A 1 82 ? 40.718 13.081 5.450 1.00 12.32 82 ASN A O 1
ATOM 625 N N . VAL A 1 83 ? 40.983 14.983 6.631 1.00 13.12 83 VAL A N 1
ATOM 626 C CA . VAL A 1 83 ? 40.335 14.505 7.826 1.00 11.94 83 VAL A CA 1
ATOM 627 C C . VAL A 1 83 ? 39.564 15.700 8.413 1.00 11.39 83 VAL A C 1
ATOM 628 O O . VAL A 1 83 ? 40.129 16.766 8.602 1.00 12.72 83 VAL A O 1
ATOM 632 N N . LEU A 1 84 ? 38.281 15.489 8.645 1.00 11.69 84 LEU A N 1
ATOM 633 C CA . LEU A 1 84 ? 37.480 16.488 9.329 1.00 11.30 84 LEU A CA 1
ATOM 634 C C . LEU A 1 84 ? 36.803 15.837 10.542 1.00 10.18 84 LEU A C 1
ATOM 635 O O . LEU A 1 84 ? 36.112 14.825 10.325 1.00 11.75 84 LEU A O 1
ATOM 640 N N . VAL A 1 85 ? 36.935 16.405 11.713 1.00 10.92 85 VAL A N 1
ATOM 641 C CA . VAL A 1 85 ? 36.280 15.868 12.914 1.00 10.84 85 VAL A CA 1
ATOM 642 C C . VAL A 1 85 ? 35.326 16.957 13.419 1.00 10.67 85 VAL A C 1
ATOM 643 O O . VAL A 1 85 ? 35.733 17.957 13.967 1.00 11.36 85 VAL A O 1
ATOM 647 N N . ASN A 1 86 ? 34.036 16.737 13.165 1.00 10.92 86 ASN A N 1
ATOM 648 C CA . ASN A 1 86 ? 32.983 17.637 13.635 1.00 11.21 86 ASN A CA 1
ATOM 649 C C . ASN A 1 86 ? 32.685 17.225 15.066 1.00 11.80 86 ASN A C 1
ATOM 650 O O . ASN A 1 86 ? 31.805 16.382 15.317 1.00 12.96 86 ASN A O 1
ATOM 655 N N . ASN A 1 87 ? 33.399 17.816 16.008 1.00 12.76 87 ASN A N 1
ATOM 656 C CA . ASN A 1 87 ? 33.298 17.497 17.395 1.00 13.95 87 ASN A CA 1
ATOM 657 C C . ASN A 1 87 ? 32.673 18.612 18.214 1.00 14.71 87 ASN A C 1
ATOM 658 O O . ASN A 1 87 ? 32.119 18.347 19.279 1.00 17.04 87 ASN A O 1
ATOM 663 N N . ALA A 1 88 ? 32.697 19.871 17.769 1.00 15.40 88 ALA A N 1
ATOM 664 C CA . ALA A 1 88 ? 32.074 20.969 18.479 1.00 16.00 88 ALA A CA 1
ATOM 665 C C . ALA A 1 88 ? 30.605 20.697 18.741 1.00 17.35 88 ALA A C 1
ATOM 666 O O . ALA A 1 88 ? 29.871 20.177 17.895 1.00 16.63 88 ALA A O 1
ATOM 668 N N . GLY A 1 89 ? 30.151 21.000 19.939 1.00 17.13 89 GLY A N 1
ATOM 669 C CA . GLY A 1 89 ? 28.784 20.774 20.333 1.00 18.06 89 GLY A CA 1
ATOM 670 C C . GLY A 1 89 ? 28.590 21.352 21.701 1.00 18.12 89 GLY A C 1
ATOM 671 O O . GLY A 1 89 ? 29.571 21.675 22.360 1.00 26.07 89 GLY A O 1
ATOM 672 N N . ILE A 1 90 ? 27.315 21.439 22.066 1.00 15.96 90 ILE A N 1
ATOM 673 C CA . ILE A 1 90 ? 26.947 21.887 23.403 1.00 16.58 90 ILE A CA 1
ATOM 674 C C . ILE A 1 90 ? 25.933 20.916 23.965 1.00 16.55 90 ILE A C 1
ATOM 675 O O . ILE A 1 90 ? 25.130 20.325 23.248 1.00 14.12 90 ILE A O 1
ATOM 680 N N . LEU A 1 91 ? 26.023 20.796 25.276 1.00 18.34 91 LEU A N 1
ATOM 681 C CA . LEU A 1 91 ? 25.128 20.019 26.108 1.00 20.12 91 LEU A CA 1
ATOM 682 C C . LEU A 1 91 ? 24.318 21.038 26.893 1.00 23.30 91 LEU A C 1
ATOM 683 O O . LEU A 1 91 ? 24.860 21.795 27.705 1.00 28.79 91 LEU A O 1
ATOM 688 N N . LEU A 1 92 ? 23.052 21.119 26.617 1.00 19.35 92 LEU A N 1
ATOM 689 C CA . LEU A 1 92 ? 22.099 21.926 27.384 1.00 17.76 92 LEU A CA 1
ATOM 690 C C . LEU A 1 92 ? 21.036 20.932 27.832 1.00 17.41 92 LEU A C 1
ATOM 691 O O . LEU A 1 92 ? 20.548 20.158 27.001 1.00 21.16 92 LEU A O 1
ATOM 696 N N . PRO A 1 93 ? 20.655 20.930 29.075 1.00 19.33 93 PRO A N 1
ATOM 697 C CA . PRO A 1 93 ? 19.594 20.021 29.497 1.00 18.64 93 PRO A CA 1
ATOM 698 C C . PRO A 1 93 ? 18.212 20.581 29.189 1.00 17.29 93 PRO A C 1
ATOM 699 O O . PRO A 1 93 ? 18.000 21.779 28.956 1.00 22.15 93 PRO A O 1
ATOM 703 N N . GLY A 1 94 ? 17.210 19.701 29.223 1.00 15.69 94 GLY A N 1
ATOM 704 C CA . GLY A 1 94 ? 15.821 20.064 29.180 1.00 16.09 94 GLY A CA 1
ATOM 705 C C . GLY A 1 94 ? 15.018 18.840 28.875 1.00 14.09 94 GLY A C 1
ATOM 706 O O . GLY A 1 94 ? 15.285 18.144 27.890 1.00 16.43 94 GLY A O 1
ATOM 707 N N . ASP A 1 95 ? 14.018 18.533 29.671 1.00 14.39 95 ASP A N 1
ATOM 708 C CA . ASP A 1 95 ? 13.144 17.427 29.353 1.00 13.09 95 ASP A CA 1
ATOM 709 C C . ASP A 1 95 ? 12.024 17.928 28.438 1.00 11.57 95 ASP A C 1
ATOM 710 O O . ASP A 1 95 ? 11.887 19.123 28.132 1.00 12.48 95 ASP A O 1
ATOM 715 N N . MET A 1 96 ? 11.191 16.974 27.991 1.00 11.41 96 MET A N 1
ATOM 716 C CA . MET A 1 96 ? 10.150 17.366 27.072 1.00 12.29 96 MET A CA 1
ATOM 717 C C . MET A 1 96 ? 9.090 18.177 27.774 1.00 13.39 96 MET A C 1
ATOM 718 O O . MET A 1 96 ? 8.416 18.993 27.137 1.00 13.65 96 MET A O 1
ATOM 723 N N . GLU A 1 97 ? 8.875 17.989 29.061 1.00 13.64 97 GLU A N 1
ATOM 724 C CA . GLU A 1 97 ? 7.753 18.702 29.757 1.00 13.59 97 GLU A CA 1
ATOM 725 C C . GLU A 1 97 ? 8.085 20.149 30.001 1.00 13.27 97 GLU A C 1
ATOM 726 O O . GLU A 1 97 ? 7.152 20.963 29.931 1.00 15.14 97 GLU A O 1
ATOM 732 N N . THR A 1 98 ? 9.332 20.470 30.339 1.00 13.53 98 THR A N 1
ATOM 733 C CA . THR A 1 98 ? 9.638 21.854 30.719 1.00 14.92 98 THR A CA 1
ATOM 734 C C . THR A 1 98 ? 10.881 22.415 30.051 1.00 13.38 98 THR A C 1
ATOM 735 O O . THR A 1 98 ? 11.184 23.573 30.305 1.00 15.32 98 THR A O 1
ATOM 739 N N . GLY A 1 99 ? 11.601 21.676 29.196 1.00 12.88 99 GLY A N 1
ATOM 740 C CA . GLY A 1 99 ? 12.760 22.202 28.533 1.00 13.35 99 GLY A CA 1
ATOM 741 C C . GLY A 1 99 ? 12.382 23.422 27.678 1.00 12.19 99 GLY A C 1
ATOM 742 O O . GLY A 1 99 ? 11.298 23.563 27.144 1.00 12.79 99 GLY A O 1
ATOM 743 N N . ARG A 1 100 ? 13.328 24.353 27.562 1.00 13.23 100 ARG A N 1
ATOM 744 C CA . ARG A 1 100 ? 13.094 25.579 26.826 1.00 13.42 100 ARG A CA 1
ATOM 745 C C . ARG A 1 100 ? 13.224 25.403 25.322 1.00 12.86 100 ARG A C 1
ATOM 746 O O . ARG A 1 100 ? 14.260 24.925 24.862 1.00 12.97 100 ARG A O 1
ATOM 754 N N . LEU A 1 101 ? 12.177 25.845 24.627 1.00 13.29 101 LEU A N 1
ATOM 755 C CA . LEU A 1 101 ? 12.274 25.912 23.164 1.00 12.42 101 LEU A CA 1
ATOM 756 C C . LEU A 1 101 ? 13.548 26.627 22.728 1.00 13.27 101 LEU A C 1
ATOM 757 O O . LEU A 1 101 ? 14.245 26.179 21.814 1.00 13.81 101 LEU A O 1
ATOM 762 N N . GLU A 1 102 ? 13.882 27.734 23.356 1.00 14.76 102 GLU A N 1
ATOM 763 C CA . GLU A 1 102 ? 15.090 28.482 22.995 1.00 15.22 102 GLU A CA 1
ATOM 764 C C . GLU A 1 102 ? 16.367 27.684 23.120 1.00 14.80 102 GLU A C 1
ATOM 765 O O . GLU A 1 102 ? 17.271 27.838 22.296 1.00 14.60 102 GLU A O 1
ATOM 771 N N . ASP A 1 103 ? 16.467 26.830 24.133 1.00 13.58 103 ASP A N 1
ATOM 772 C CA . ASP A 1 103 ? 17.617 25.964 24.251 1.00 13.30 103 ASP A CA 1
ATOM 773 C C . ASP A 1 103 ? 17.624 24.892 23.163 1.00 11.77 103 ASP A C 1
ATOM 774 O O . ASP A 1 103 ? 18.678 24.585 22.660 1.00 12.12 103 ASP A O 1
ATOM 779 N N . PHE A 1 104 ? 16.458 24.338 22.829 1.00 11.82 104 PHE A N 1
ATOM 780 C CA . PHE A 1 104 ? 16.419 23.417 21.706 1.00 11.78 104 PHE A CA 1
ATOM 781 C C . PHE A 1 104 ? 16.867 24.088 20.397 1.00 11.98 104 PHE A C 1
ATOM 782 O O . PHE A 1 104 ? 17.662 23.499 19.656 1.00 11.75 104 PHE A O 1
ATOM 790 N N . SER A 1 105 ? 16.412 25.311 20.167 1.00 11.96 105 SER A N 1
ATOM 791 C CA . SER A 1 105 ? 16.857 26.026 18.954 1.00 13.57 105 SER A CA 1
ATOM 792 C C . SER A 1 105 ? 18.366 26.191 18.958 1.00 12.98 105 SER A C 1
ATOM 793 O O . SER A 1 105 ? 19.018 26.025 17.927 1.00 13.39 105 SER A O 1
ATOM 797 N N . ARG A 1 106 ? 18.918 26.537 20.116 1.00 13.70 106 ARG A N 1
ATOM 798 C CA . ARG A 1 106 ? 20.361 26.702 20.171 1.00 14.09 106 ARG A CA 1
ATOM 799 C C . ARG A 1 106 ? 21.078 25.364 19.940 1.00 13.18 106 ARG A C 1
ATOM 800 O O . ARG A 1 106 ? 22.100 25.332 19.270 1.00 14.27 106 ARG A O 1
ATOM 814 N N . LEU A 1 107 ? 20.582 24.278 20.484 1.00 11.81 107 LEU A N 1
ATOM 815 C CA . LEU A 1 107 ? 21.148 22.942 20.275 1.00 12.13 107 LEU A CA 1
ATOM 816 C C . LEU A 1 107 ? 21.189 22.614 18.800 1.00 11.71 107 LEU A C 1
ATOM 817 O O . LEU A 1 107 ? 22.153 22.061 18.274 1.00 11.77 107 LEU A O 1
ATOM 822 N N . LEU A 1 108 ? 20.116 22.903 18.096 1.00 12.40 108 LEU A N 1
ATOM 823 C CA . LEU A 1 108 ? 20.067 22.565 16.687 1.00 12.42 108 LEU A CA 1
ATOM 824 C C . LEU A 1 108 ? 21.043 23.424 15.905 1.00 12.54 108 LEU A C 1
ATOM 825 O O . LEU A 1 108 ? 21.704 22.934 14.999 1.00 13.55 108 LEU A O 1
ATOM 830 N N . LYS A 1 109 ? 21.138 24.699 16.254 1.00 12.28 109 LYS A N 1
ATOM 831 C CA . LYS A 1 109 ? 22.039 25.614 15.554 1.00 14.38 109 LYS A CA 1
ATOM 832 C C . LYS A 1 109 ? 23.472 25.169 15.737 1.00 15.14 109 LYS A C 1
ATOM 833 O O . LYS A 1 109 ? 24.244 25.068 14.789 1.00 17.23 109 LYS A O 1
ATOM 839 N N . ILE A 1 110 ? 23.848 24.866 16.982 1.00 13.27 110 ILE A N 1
ATOM 840 C CA . ILE A 1 110 ? 25.285 24.597 17.242 1.00 13.99 110 ILE A CA 1
ATOM 841 C C . ILE A 1 110 ? 25.651 23.162 16.938 1.00 13.46 110 ILE A C 1
ATOM 842 O O . ILE A 1 110 ? 26.737 22.910 16.464 1.00 15.54 110 ILE A O 1
ATOM 848 N N . ASN A 1 111 ? 24.744 22.233 17.254 1.00 10.67 111 ASN A N 1
ATOM 849 C CA . ASN A 1 111 ? 25.129 20.838 17.102 1.00 11.23 111 ASN A CA 1
ATOM 850 C C . ASN A 1 111 ? 24.845 20.289 15.722 1.00 10.74 111 ASN A C 1
ATOM 851 O O . ASN A 1 111 ? 25.542 19.376 15.264 1.00 13.03 111 ASN A O 1
ATOM 856 N N . THR A 1 112 ? 23.752 20.755 15.092 1.00 11.17 112 THR A N 1
ATOM 857 C CA . THR A 1 112 ? 23.262 20.093 13.882 1.00 10.95 112 THR A CA 1
ATOM 858 C C . THR A 1 112 ? 23.603 20.906 12.644 1.00 11.03 112 THR A C 1
ATOM 859 O O . THR A 1 112 ? 24.123 20.395 11.660 1.00 11.04 112 THR A O 1
ATOM 863 N N . GLU A 1 113 ? 23.346 22.234 12.703 1.00 12.05 113 GLU A N 1
ATOM 864 C CA . GLU A 1 113 ? 23.722 23.064 11.556 1.00 12.46 113 GLU A CA 1
ATOM 865 C C . GLU A 1 113 ? 25.248 23.075 11.391 1.00 11.72 113 GLU A C 1
ATOM 866 O O . GLU A 1 113 ? 25.731 23.132 10.254 1.00 12.70 113 GLU A O 1
ATOM 872 N N . SER A 1 114 ? 26.050 22.960 12.455 1.00 11.87 114 SER A N 1
ATOM 873 C CA . SER A 1 114 ? 27.506 22.905 12.302 1.00 12.98 114 SER A CA 1
ATOM 874 C C . SER A 1 114 ? 27.957 21.716 11.482 1.00 12.22 114 SER A C 1
ATOM 875 O O . SER A 1 114 ? 28.853 21.785 10.652 1.00 12.79 114 SER A O 1
ATOM 878 N N . VAL A 1 115 ? 27.319 20.550 11.739 1.00 11.20 115 VAL A N 1
ATOM 879 C CA . VAL A 1 115 ? 27.638 19.367 10.966 1.00 10.97 115 VAL A CA 1
ATOM 880 C C . VAL A 1 115 ? 27.190 19.465 9.553 1.00 11.00 115 VAL A C 1
ATOM 881 O O . VAL A 1 115 ? 27.881 19.016 8.633 1.00 11.36 115 VAL A O 1
ATOM 885 N N . PHE A 1 116 ? 26.054 20.089 9.279 1.00 10.75 116 PHE A N 1
ATOM 886 C CA . PHE A 1 116 ? 25.636 20.324 7.926 1.00 10.54 116 PHE A CA 1
ATOM 887 C C . PHE A 1 116 ? 26.725 21.114 7.161 1.00 10.35 116 PHE A C 1
ATOM 888 O O . PHE A 1 116 ? 27.142 20.740 6.053 1.00 10.61 116 PHE A O 1
ATOM 896 N N . ILE A 1 117 ? 27.100 22.266 7.733 1.00 10.71 117 ILE A N 1
ATOM 897 C CA . ILE A 1 117 ? 28.050 23.127 7.044 1.00 10.77 117 ILE A CA 1
ATOM 898 C C . ILE A 1 117 ? 29.382 22.403 6.894 1.00 10.57 117 ILE A C 1
ATOM 899 O O . ILE A 1 117 ? 30.020 22.459 5.858 1.00 11.73 117 ILE A O 1
ATOM 904 N N . GLY A 1 118 ? 29.825 21.806 8.004 1.00 11.79 118 GLY A N 1
ATOM 905 C CA . GLY A 1 118 ? 31.096 21.141 8.027 1.00 12.11 118 GLY A CA 1
ATOM 906 C C . GLY A 1 118 ? 31.170 20.024 7.006 1.00 10.92 118 GLY A C 1
ATOM 907 O O . GLY A 1 118 ? 32.149 19.892 6.267 1.00 13.01 118 GLY A O 1
ATOM 908 N N . CYS A 1 119 ? 30.122 19.187 6.911 1.00 10.33 119 CYS A N 1
ATOM 909 C CA . CYS A 1 119 ? 30.127 18.142 5.892 1.00 10.44 119 CYS A CA 1
ATOM 910 C C . CYS A 1 119 ? 30.039 18.710 4.484 1.00 11.38 119 CYS A C 1
ATOM 911 O O . CYS A 1 119 ? 30.725 18.216 3.568 1.00 11.21 119 CYS A O 1
ATOM 914 N N . GLN A 1 120 ? 29.200 19.746 4.277 1.00 10.40 120 GLN A N 1
ATOM 915 C CA . GLN A 1 120 ? 29.130 20.334 2.939 1.00 10.49 120 GLN A CA 1
ATOM 916 C C . GLN A 1 120 ? 30.468 20.891 2.492 1.00 10.53 120 GLN A C 1
ATOM 917 O O . GLN A 1 120 ? 30.899 20.612 1.365 1.00 10.94 120 GLN A O 1
ATOM 923 N N . GLN A 1 121 ? 31.136 21.639 3.359 1.00 11.12 121 GLN A N 1
ATOM 924 C CA . GLN A 1 121 ? 32.422 22.241 2.997 1.00 11.79 121 GLN A CA 1
ATOM 925 C C . GLN A 1 121 ? 33.528 21.195 2.992 1.00 12.31 121 GLN A C 1
ATOM 926 O O . GLN A 1 121 ? 34.475 21.260 2.211 1.00 12.97 121 GLN A O 1
ATOM 932 N N . GLY A 1 122 ? 33.389 20.180 3.824 1.00 11.99 122 GLY A N 1
ATOM 933 C CA . GLY A 1 122 ? 34.352 19.087 3.819 1.00 12.26 122 GLY A CA 1
ATOM 934 C C . GLY A 1 122 ? 34.330 18.294 2.543 1.00 11.04 122 GLY A C 1
ATOM 935 O O . GLY A 1 122 ? 35.355 17.914 2.005 1.00 11.72 122 GLY A O 1
ATOM 936 N N . ILE A 1 123 ? 33.137 18.070 1.997 1.00 11.03 123 ILE A N 1
ATOM 937 C CA . ILE A 1 123 ? 33.037 17.423 0.711 1.00 11.19 123 ILE A CA 1
ATOM 938 C C . ILE A 1 123 ? 33.727 18.242 -0.366 1.00 11.60 123 ILE A C 1
ATOM 939 O O . ILE A 1 123 ? 34.453 17.727 -1.174 1.00 13.25 123 ILE A O 1
ATOM 944 N N . ALA A 1 124 ? 33.504 19.558 -0.372 1.00 13.00 124 ALA A N 1
ATOM 945 C CA . ALA A 1 124 ? 34.172 20.393 -1.352 1.00 14.02 124 ALA A CA 1
ATOM 946 C C . ALA A 1 124 ? 35.683 20.297 -1.202 1.00 13.26 124 ALA A C 1
ATOM 947 O O . ALA A 1 124 ? 36.363 20.230 -2.240 1.00 15.34 124 ALA A O 1
ATOM 949 N N . ALA A 1 125 ? 36.222 20.248 0.012 1.00 12.83 125 ALA A N 1
ATOM 950 C CA . ALA A 1 125 ? 37.678 20.200 0.237 1.00 12.29 125 ALA A CA 1
ATOM 951 C C . ALA A 1 125 ? 38.263 18.863 -0.212 1.00 13.42 125 ALA A C 1
ATOM 952 O O . ALA A 1 125 ? 39.374 18.792 -0.687 1.00 14.78 125 ALA A O 1
ATOM 954 N N . MET A 1 126 ? 37.485 17.762 0.005 1.00 14.92 126 MET A N 1
ATOM 955 C CA . MET A 1 126 ? 38.051 16.429 -0.132 1.00 13.84 126 MET A CA 1
ATOM 956 C C . MET A 1 126 ? 37.621 15.700 -1.374 1.00 13.44 126 MET A C 1
ATOM 957 O O . MET A 1 126 ? 38.083 14.576 -1.630 1.00 14.42 126 MET A O 1
ATOM 962 N N . LYS A 1 127 ? 36.734 16.224 -2.184 1.00 13.54 127 LYS A N 1
ATOM 963 C CA . LYS A 1 127 ? 36.180 15.408 -3.261 1.00 15.01 127 LYS A CA 1
ATOM 964 C C . LYS A 1 127 ? 37.200 15.023 -4.304 1.00 15.66 127 LYS A C 1
ATOM 965 O O . LYS A 1 127 ? 37.084 13.984 -4.963 1.00 17.59 127 LYS A O 1
ATOM 971 N N . GLU A 1 128 ? 38.214 15.855 -4.551 1.00 16.79 128 GLU A N 1
ATOM 972 C CA . GLU A 1 128 ? 39.157 15.443 -5.579 1.00 17.59 128 GLU A CA 1
ATOM 973 C C . GLU A 1 128 ? 40.024 14.269 -5.203 1.00 18.80 128 GLU A C 1
ATOM 974 O O . GLU A 1 128 ? 40.247 13.394 -6.056 1.00 23.26 128 GLU A O 1
ATOM 980 N N A THR A 1 129 ? 40.523 14.234 -3.972 0.50 19.32 129 THR A N 1
ATOM 981 N N B THR A 1 129 ? 40.526 14.215 -3.975 0.50 19.06 129 THR A N 1
ATOM 982 C CA A THR A 1 129 ? 41.540 13.277 -3.537 0.50 21.41 129 THR A CA 1
ATOM 983 C CA B THR A 1 129 ? 41.455 13.100 -3.684 0.50 22.56 129 THR A CA 1
ATOM 984 C C A THR A 1 129 ? 41.103 12.380 -2.401 0.50 19.69 129 THR A C 1
ATOM 985 C C B THR A 1 129 ? 40.839 12.139 -2.695 0.50 19.88 129 THR A C 1
ATOM 986 O O A THR A 1 129 ? 41.831 11.427 -2.098 0.50 22.15 129 THR A O 1
ATOM 987 O O B THR A 1 129 ? 41.076 10.931 -2.812 0.50 19.06 129 THR A O 1
ATOM 994 N N A GLY A 1 130 ? 39.961 12.677 -1.789 0.50 14.88 130 GLY A N 1
ATOM 995 N N B GLY A 1 130 ? 40.058 12.657 -1.751 0.50 15.77 130 GLY A N 1
ATOM 996 C CA . GLY A 1 130 ? 39.398 11.808 -0.762 1.00 14.22 130 GLY A CA 1
ATOM 997 C C . GLY A 1 130 ? 39.706 12.180 0.666 1.00 14.39 130 GLY A C 1
ATOM 998 O O . GLY A 1 130 ? 40.489 13.073 0.960 1.00 14.54 130 GLY A O 1
ATOM 999 N N . GLY A 1 131 ? 39.086 11.463 1.605 1.00 11.90 131 GLY A N 1
ATOM 1000 C CA . GLY A 1 131 ? 39.308 11.672 2.993 1.00 14.30 131 GLY A CA 1
ATOM 1001 C C . GLY A 1 131 ? 38.269 11.046 3.890 1.00 10.67 131 GLY A C 1
ATOM 1002 O O . GLY A 1 131 ? 37.487 10.170 3.428 1.00 12.52 131 GLY A O 1
ATOM 1003 N N . SER A 1 132 ? 38.247 11.508 5.114 1.00 11.89 132 SER A N 1
ATOM 1004 C CA . SER A 1 132 ? 37.366 10.909 6.141 1.00 11.94 132 SER A CA 1
ATOM 1005 C C . SER A 1 132 ? 36.747 12.039 6.969 1.00 11.19 132 SER A C 1
ATOM 1006 O O . SER A 1 132 ? 37.463 12.933 7.452 1.00 13.01 132 SER A O 1
ATOM 1009 N N . ILE A 1 133 ? 35.428 12.027 7.099 1.00 11.23 133 ILE A N 1
ATOM 1010 C CA . ILE A 1 133 ? 34.682 12.976 7.918 1.00 11.29 133 ILE A CA 1
ATOM 1011 C C . ILE A 1 133 ? 34.086 12.196 9.074 1.00 10.22 133 ILE A C 1
ATOM 1012 O O . ILE A 1 133 ? 33.411 11.171 8.839 1.00 10.73 133 ILE A O 1
ATOM 1017 N N . ILE A 1 134 ? 34.316 12.645 10.259 1.00 11.36 134 ILE A N 1
ATOM 1018 C CA . ILE A 1 134 ? 33.860 11.974 11.477 1.00 10.74 134 ILE A CA 1
ATOM 1019 C C . ILE A 1 134 ? 32.980 12.931 12.234 1.00 10.13 134 ILE A C 1
ATOM 1020 O O . ILE A 1 134 ? 33.430 14.005 12.638 1.00 11.58 134 ILE A O 1
ATOM 1025 N N . ASN A 1 135 ? 31.730 12.522 12.429 1.00 10.22 135 ASN A N 1
ATOM 1026 C CA . ASN A 1 135 ? 30.810 13.364 13.147 1.00 10.91 135 ASN A CA 1
ATOM 1027 C C . ASN A 1 135 ? 30.562 12.847 14.558 1.00 10.06 135 ASN A C 1
ATOM 1028 O O . ASN A 1 135 ? 30.119 11.692 14.726 1.00 11.77 135 ASN A O 1
ATOM 1033 N N . MET A 1 136 ? 30.788 13.646 15.573 1.00 10.77 136 MET A N 1
ATOM 1034 C CA . MET A 1 136 ? 30.516 13.200 16.945 1.00 11.57 136 MET A CA 1
ATOM 1035 C C . MET A 1 136 ? 29.033 13.289 17.234 1.00 12.79 136 MET A C 1
ATOM 1036 O O . MET A 1 136 ? 28.328 14.308 17.043 1.00 13.89 136 MET A O 1
ATOM 1041 N N . ALA A 1 137 ? 28.497 12.170 17.680 1.00 12.85 137 ALA A N 1
ATOM 1042 C CA . ALA A 1 137 ? 27.088 12.076 18.090 1.00 12.23 137 ALA A CA 1
ATOM 1043 C C . ALA A 1 137 ? 27.083 11.672 19.561 1.00 12.46 137 ALA A C 1
ATOM 1044 O O . ALA A 1 137 ? 27.854 12.213 20.360 1.00 16.86 137 ALA A O 1
ATOM 1046 N N . SER A 1 138 ? 26.251 10.757 19.931 1.00 10.24 138 SER A N 1
ATOM 1047 C CA . SER A 1 138 ? 26.016 10.419 21.319 1.00 11.08 138 SER A CA 1
ATOM 1048 C C . SER A 1 138 ? 25.232 9.139 21.357 1.00 9.57 138 SER A C 1
ATOM 1049 O O . SER A 1 138 ? 24.388 8.944 20.488 1.00 10.68 138 SER A O 1
ATOM 1052 N N . VAL A 1 139 ? 25.415 8.353 22.401 1.00 10.39 139 VAL A N 1
ATOM 1053 C CA . VAL A 1 139 ? 24.452 7.261 22.662 1.00 10.55 139 VAL A CA 1
ATOM 1054 C C . VAL A 1 139 ? 23.024 7.751 22.701 1.00 9.81 139 VAL A C 1
ATOM 1055 O O . VAL A 1 139 ? 22.074 7.025 22.340 1.00 9.84 139 VAL A O 1
ATOM 1059 N N . SER A 1 140 ? 22.830 9.005 23.100 1.00 10.93 140 SER A N 1
ATOM 1060 C CA . SER A 1 140 ? 21.508 9.536 23.263 1.00 11.27 140 SER A CA 1
ATOM 1061 C C . SER A 1 140 ? 20.791 9.775 21.934 1.00 10.55 140 SER A C 1
ATOM 1062 O O . SER A 1 140 ? 19.581 10.005 21.924 1.00 12.39 140 SER A O 1
ATOM 1065 N N . SER A 1 141 ? 21.481 9.668 20.826 1.00 10.50 141 SER A N 1
ATOM 1066 C CA . SER A 1 141 ? 20.792 9.773 19.531 1.00 10.84 141 SER A CA 1
ATOM 1067 C C . SER A 1 141 ? 19.806 8.642 19.366 1.00 10.64 141 SER A C 1
ATOM 1068 O O . SER A 1 141 ? 18.814 8.821 18.638 1.00 11.95 141 SER A O 1
ATOM 1071 N N . TRP A 1 142 ? 20.051 7.483 19.987 1.00 9.43 142 TRP A N 1
ATOM 1072 C CA . TRP A 1 142 ? 19.184 6.337 19.909 1.00 9.20 142 TRP A CA 1
ATOM 1073 C C . TRP A 1 142 ? 18.628 5.879 21.263 1.00 9.64 142 TRP A C 1
ATOM 1074 O O . TRP A 1 142 ? 17.580 5.233 21.290 1.00 10.93 142 TRP A O 1
ATOM 1085 N N . LEU A 1 143 ? 19.310 6.171 22.331 1.00 9.87 143 LEU A N 1
ATOM 1086 C CA . LEU A 1 143 ? 18.912 5.802 23.695 1.00 11.27 143 LEU A CA 1
ATOM 1087 C C . LEU A 1 143 ? 18.324 6.996 24.384 1.00 10.77 143 LEU A C 1
ATOM 1088 O O . LEU A 1 143 ? 19.071 7.899 24.752 1.00 14.48 143 LEU A O 1
ATOM 1093 N N . PRO A 1 144 ? 17.020 7.096 24.576 1.00 9.82 144 PRO A N 1
ATOM 1094 C CA . PRO A 1 144 ? 16.485 8.313 25.171 1.00 10.23 144 PRO A CA 1
ATOM 1095 C C . PRO A 1 144 ? 16.918 8.480 26.622 1.00 10.47 144 PRO A C 1
ATOM 1096 O O . PRO A 1 144 ? 17.027 7.520 27.371 1.00 10.07 144 PRO A O 1
ATOM 1100 N N A ILE A 1 145 ? 17.181 9.728 26.929 0.50 10.46 145 ILE A N 1
ATOM 1101 N N B ILE A 1 145 ? 17.192 9.719 26.966 0.50 10.81 145 ILE A N 1
ATOM 1102 C CA A ILE A 1 145 ? 17.564 10.217 28.236 0.50 10.85 145 ILE A CA 1
ATOM 1103 C CA B ILE A 1 145 ? 17.551 10.144 28.304 0.50 11.79 145 ILE A CA 1
ATOM 1104 C C A ILE A 1 145 ? 16.643 11.379 28.542 0.50 11.63 145 ILE A C 1
ATOM 1105 C C B ILE A 1 145 ? 16.753 11.401 28.640 0.50 11.19 145 ILE A C 1
ATOM 1106 O O A ILE A 1 145 ? 16.494 12.331 27.766 0.50 10.57 145 ILE A O 1
ATOM 1107 O O B ILE A 1 145 ? 16.892 12.415 27.956 0.50 13.64 145 ILE A O 1
ATOM 1116 N N . GLU A 1 146 ? 15.896 11.293 29.640 1.00 11.74 146 GLU A N 1
ATOM 1117 C CA . GLU A 1 146 ? 14.833 12.268 29.863 1.00 13.12 146 GLU A CA 1
ATOM 1118 C C . GLU A 1 146 ? 15.291 13.708 29.886 1.00 12.27 146 GLU A C 1
ATOM 1119 O O . GLU A 1 146 ? 14.643 14.575 29.315 1.00 14.02 146 GLU A O 1
ATOM 1125 N N . GLN A 1 147 ? 16.410 13.963 30.551 1.00 11.96 147 GLN A N 1
ATOM 1126 C CA . GLN A 1 147 ? 16.827 15.334 30.786 1.00 13.66 147 GLN A CA 1
ATOM 1127 C C . GLN A 1 147 ? 17.571 15.939 29.603 1.00 13.84 147 GLN A C 1
ATOM 1128 O O . GLN A 1 147 ? 17.937 17.103 29.680 1.00 16.24 147 GLN A O 1
ATOM 1138 N N . TYR A 1 148 ? 17.795 15.181 28.526 1.00 13.14 148 TYR A N 1
ATOM 1139 C CA . TYR A 1 148 ? 18.555 15.651 27.376 1.00 13.93 148 TYR A CA 1
ATOM 1140 C C . TYR A 1 148 ? 17.786 15.406 26.080 1.00 11.37 148 TYR A C 1
ATOM 1141 O O . TYR A 1 148 ? 18.319 15.000 25.063 1.00 12.03 148 TYR A O 1
ATOM 1150 N N . ALA A 1 149 ? 16.483 15.697 26.084 1.00 10.81 149 ALA A N 1
ATOM 1151 C CA . ALA A 1 149 ? 15.636 15.482 24.934 1.00 10.33 149 ALA A CA 1
ATOM 1152 C C . ALA A 1 149 ? 16.108 16.213 23.687 1.00 10.31 149 ALA A C 1
ATOM 1153 O O . ALA A 1 149 ? 16.243 15.634 22.595 1.00 9.97 149 ALA A O 1
ATOM 1155 N N . GLY A 1 150 ? 16.346 17.514 23.795 1.00 11.47 150 GLY A N 1
ATOM 1156 C CA . GLY A 1 150 ? 16.789 18.260 22.646 1.00 10.50 150 GLY A CA 1
ATOM 1157 C C . GLY A 1 150 ? 18.164 17.886 22.183 1.00 11.65 150 GLY A C 1
ATOM 1158 O O . GLY A 1 150 ? 18.465 17.835 20.987 1.00 11.08 150 GLY A O 1
ATOM 1159 N N . TYR A 1 151 ? 19.063 17.598 23.097 1.00 10.84 151 TYR A N 1
ATOM 1160 C CA . TYR A 1 151 ? 20.397 17.144 22.724 1.00 10.82 151 TYR A CA 1
ATOM 1161 C C . TYR A 1 151 ? 20.307 15.877 21.921 1.00 10.58 151 TYR A C 1
ATOM 1162 O O . TYR A 1 151 ? 20.938 15.747 20.869 1.00 10.17 151 TYR A O 1
ATOM 1171 N N . SER A 1 152 ? 19.531 14.904 22.401 1.00 9.21 152 SER A N 1
ATOM 1172 C CA . SER A 1 152 ? 19.322 13.658 21.698 1.00 9.14 152 SER A CA 1
ATOM 1173 C C . SER A 1 152 ? 18.836 13.900 20.264 1.00 8.69 152 SER A C 1
ATOM 1174 O O . SER A 1 152 ? 19.352 13.315 19.314 1.00 9.02 152 SER A O 1
ATOM 1177 N N . ALA A 1 153 ? 17.831 14.768 20.096 1.00 8.52 153 ALA A N 1
ATOM 1178 C CA . ALA A 1 153 ? 17.333 15.066 18.772 1.00 8.59 153 ALA A CA 1
ATOM 1179 C C . ALA A 1 153 ? 18.376 15.697 17.901 1.00 8.18 153 ALA A C 1
ATOM 1180 O O . ALA A 1 153 ? 18.463 15.368 16.699 1.00 8.54 153 ALA A O 1
ATOM 1182 N N . SER A 1 154 ? 19.173 16.592 18.456 1.00 8.57 154 SER A N 1
ATOM 1183 C CA . SER A 1 154 ? 20.238 17.244 17.672 1.00 9.38 154 SER A CA 1
ATOM 1184 C C . SER A 1 154 ? 21.216 16.208 17.159 1.00 9.42 154 SER A C 1
ATOM 1185 O O . SER A 1 154 ? 21.726 16.308 16.030 1.00 9.78 154 SER A O 1
ATOM 1188 N N . LYS A 1 155 ? 21.492 15.187 17.962 1.00 9.10 155 LYS A N 1
ATOM 1189 C CA . LYS A 1 155 ? 22.461 14.172 17.569 1.00 9.01 155 LYS A CA 1
ATOM 1190 C C . LYS A 1 155 ? 21.887 13.093 16.672 1.00 8.54 155 LYS A C 1
ATOM 1191 O O . LYS A 1 155 ? 22.612 12.561 15.817 1.00 9.24 155 LYS A O 1
ATOM 1197 N N . ALA A 1 156 ? 20.573 12.792 16.781 1.00 8.85 156 ALA A N 1
ATOM 1198 C CA . ALA A 1 156 ? 19.938 11.950 15.808 1.00 8.13 156 ALA A CA 1
ATOM 1199 C C . ALA A 1 156 ? 19.970 12.623 14.425 1.00 7.88 156 ALA A C 1
ATOM 1200 O O . ALA A 1 156 ? 20.168 11.985 13.401 1.00 8.30 156 ALA A O 1
ATOM 1202 N N . ALA A 1 157 ? 19.760 13.956 14.406 1.00 8.18 157 ALA A N 1
ATOM 1203 C CA . ALA A 1 157 ? 19.872 14.694 13.156 1.00 8.29 157 ALA A CA 1
ATOM 1204 C C . ALA A 1 157 ? 21.284 14.580 12.590 1.00 8.22 157 ALA A C 1
ATOM 1205 O O . ALA A 1 157 ? 21.407 14.397 11.375 1.00 8.84 157 ALA A O 1
ATOM 1207 N N . VAL A 1 158 ? 22.291 14.683 13.452 1.00 8.74 158 VAL A N 1
ATOM 1208 C CA . VAL A 1 158 ? 23.654 14.527 12.982 1.00 9.21 158 VAL A CA 1
ATOM 1209 C C . VAL A 1 158 ? 23.871 13.165 12.338 1.00 8.80 158 VAL A C 1
ATOM 1210 O O . VAL A 1 158 ? 24.536 13.042 11.281 1.00 9.36 158 VAL A O 1
ATOM 1214 N N . SER A 1 159 ? 23.355 12.095 12.915 1.00 9.16 159 SER A N 1
ATOM 1215 C CA . SER A 1 159 ? 23.492 10.793 12.292 1.00 9.10 159 SER A CA 1
ATOM 1216 C C . SER A 1 159 ? 22.817 10.706 10.953 1.00 9.13 159 SER A C 1
ATOM 1217 O O . SER A 1 159 ? 23.328 10.112 9.992 1.00 8.73 159 SER A O 1
ATOM 1221 N N . ALA A 1 160 ? 21.645 11.335 10.780 1.00 8.52 160 ALA A N 1
ATOM 1222 C CA . ALA A 1 160 ? 21.009 11.364 9.467 1.00 8.46 160 ALA A CA 1
ATOM 1223 C C . ALA A 1 160 ? 21.837 12.141 8.425 1.00 8.11 160 ALA A C 1
ATOM 1224 O O . ALA A 1 160 ? 21.927 11.743 7.268 1.00 8.05 160 ALA A O 1
ATOM 1226 N N . LEU A 1 161 ? 22.429 13.267 8.868 1.00 7.92 161 LEU A N 1
ATOM 1227 C CA . LEU A 1 161 ? 23.297 14.017 7.944 1.00 8.88 161 LEU A CA 1
ATOM 1228 C C . LEU A 1 161 ? 24.476 13.171 7.528 1.00 9.10 161 LEU A C 1
ATOM 1229 O O . LEU A 1 161 ? 24.955 13.236 6.388 1.00 9.41 161 LEU A O 1
ATOM 1234 N N . THR A 1 162 ? 24.983 12.380 8.453 1.00 9.25 162 THR A N 1
ATOM 1235 C CA . THR A 1 162 ? 26.102 11.484 8.191 1.00 8.79 162 THR A CA 1
ATOM 1236 C C . THR A 1 162 ? 25.788 10.529 7.085 1.00 8.83 162 THR A C 1
ATOM 1237 O O . THR A 1 162 ? 26.548 10.320 6.117 1.00 9.07 162 THR A O 1
ATOM 1241 N N . ARG A 1 163 ? 24.598 9.891 7.156 1.00 8.62 163 ARG A N 1
ATOM 1242 C CA . ARG A 1 163 ? 24.213 8.964 6.115 1.00 8.68 163 ARG A CA 1
ATOM 1243 C C . ARG A 1 163 ? 23.991 9.653 4.762 1.00 8.93 163 ARG A C 1
ATOM 1244 O O . ARG A 1 163 ? 24.362 9.128 3.745 1.00 9.27 163 ARG A O 1
ATOM 1252 N N . ALA A 1 164 ? 23.388 10.833 4.762 1.00 9.05 164 ALA A N 1
ATOM 1253 C CA . ALA A 1 164 ? 23.162 11.550 3.530 1.00 9.73 164 ALA A CA 1
ATOM 1254 C C . ALA A 1 164 ? 24.488 11.916 2.848 1.00 9.61 164 ALA A C 1
ATOM 1255 O O . ALA A 1 164 ? 24.644 11.760 1.647 1.00 10.07 164 ALA A O 1
ATOM 1257 N N . ALA A 1 165 ? 25.420 12.404 3.663 1.00 9.28 165 ALA A N 1
ATOM 1258 C CA . ALA A 1 165 ? 26.724 12.796 3.133 1.00 9.93 165 ALA A CA 1
ATOM 1259 C C . ALA A 1 165 ? 27.449 11.562 2.578 1.00 9.20 165 ALA A C 1
ATOM 1260 O O . ALA A 1 165 ? 28.035 11.602 1.503 1.00 10.42 165 ALA A O 1
ATOM 1262 N N . ALA A 1 166 ? 27.430 10.482 3.342 1.00 8.87 166 ALA A N 1
ATOM 1263 C CA . ALA A 1 166 ? 28.100 9.276 2.909 1.00 9.38 166 ALA A CA 1
ATOM 1264 C C . ALA A 1 166 ? 27.519 8.739 1.593 1.00 9.12 166 ALA A C 1
ATOM 1265 O O . ALA A 1 166 ? 28.249 8.318 0.698 1.00 9.37 166 ALA A O 1
ATOM 1267 N N . LEU A 1 167 ? 26.195 8.801 1.494 1.00 9.57 167 LEU A N 1
ATOM 1268 C CA . LEU A 1 167 ? 25.516 8.304 0.288 1.00 9.56 167 LEU A CA 1
ATOM 1269 C C . LEU A 1 167 ? 25.828 9.173 -0.919 1.00 10.14 167 LEU A C 1
ATOM 1270 O O . LEU A 1 167 ? 26.134 8.658 -2.014 1.00 10.78 167 LEU A O 1
ATOM 1275 N N . SER A 1 168 ? 25.785 10.488 -0.764 1.00 10.35 168 SER A N 1
ATOM 1276 C CA . SER A 1 168 ? 26.205 11.379 -1.848 1.00 11.14 168 SER A CA 1
ATOM 1277 C C . SER A 1 168 ? 27.616 11.093 -2.297 1.00 10.44 168 SER A C 1
ATOM 1278 O O . SER A 1 168 ? 27.857 11.091 -3.522 1.00 11.74 168 SER A O 1
ATOM 1281 N N . CYS A 1 169 ? 28.517 10.915 -1.350 1.00 10.08 169 CYS A N 1
ATOM 1282 C CA . CYS A 1 169 ? 29.900 10.662 -1.727 1.00 10.84 169 CYS A CA 1
ATOM 1283 C C . CYS A 1 169 ? 30.000 9.369 -2.518 1.00 10.37 169 CYS A C 1
ATOM 1284 O O . CYS A 1 169 ? 30.690 9.317 -3.542 1.00 12.52 169 CYS A O 1
ATOM 1287 N N . ARG A 1 170 ? 29.304 8.329 -2.090 1.00 9.77 170 ARG A N 1
ATOM 1288 C CA . ARG A 1 170 ? 29.355 7.101 -2.839 1.00 10.06 170 ARG A CA 1
ATOM 1289 C C . ARG A 1 170 ? 28.756 7.264 -4.230 1.00 10.45 170 ARG A C 1
ATOM 1290 O O . ARG A 1 170 ? 29.347 6.827 -5.241 1.00 11.98 170 ARG A O 1
ATOM 1298 N N . LYS A 1 171 ? 27.614 7.904 -4.375 1.00 10.99 171 LYS A N 1
ATOM 1299 C CA . LYS A 1 171 ? 26.949 8.050 -5.641 1.00 12.21 171 LYS A CA 1
ATOM 1300 C C . LYS A 1 171 ? 27.741 8.942 -6.607 1.00 12.36 171 LYS A C 1
ATOM 1301 O O . LYS A 1 171 ? 27.716 8.694 -7.803 1.00 13.29 171 LYS A O 1
ATOM 1307 N N . GLN A 1 172 ? 28.459 9.932 -6.101 1.00 11.75 172 GLN A N 1
ATOM 1308 C CA . GLN A 1 172 ? 29.216 10.823 -6.926 1.00 12.71 172 GLN A CA 1
ATOM 1309 C C . GLN A 1 172 ? 30.634 10.299 -7.145 1.00 13.19 172 GLN A C 1
ATOM 1310 O O . GLN A 1 172 ? 31.431 10.919 -7.895 1.00 16.67 172 GLN A O 1
ATOM 1316 N N . GLY A 1 173 ? 31.027 9.178 -6.590 1.00 12.61 173 GLY A N 1
ATOM 1317 C CA . GLY A 1 173 ? 32.367 8.650 -6.778 1.00 13.39 173 GLY A CA 1
ATOM 1318 C C . GLY A 1 173 ? 33.442 9.384 -6.045 1.00 13.45 173 GLY A C 1
ATOM 1319 O O . GLY A 1 173 ? 34.619 9.360 -6.457 1.00 16.28 173 GLY A O 1
ATOM 1320 N N . TYR A 1 174 ? 33.136 10.019 -4.937 1.00 13.23 174 TYR A N 1
ATOM 1321 C CA . TYR A 1 174 ? 34.197 10.649 -4.122 1.00 13.23 174 TYR A CA 1
ATOM 1322 C C . TYR A 1 174 ? 34.721 9.613 -3.142 1.00 12.91 174 TYR A C 1
ATOM 1323 O O . TYR A 1 174 ? 33.912 8.920 -2.513 1.00 14.77 174 TYR A O 1
ATOM 1332 N N . ALA A 1 175 ? 36.003 9.532 -2.944 1.00 13.58 175 ALA A N 1
ATOM 1333 C CA . ALA A 1 175 ? 36.614 8.601 -1.966 1.00 13.04 175 ALA A CA 1
ATOM 1334 C C . ALA A 1 175 ? 36.635 9.237 -0.605 1.00 12.31 175 ALA A C 1
ATOM 1335 O O . ALA A 1 175 ? 37.667 9.393 0.059 1.00 14.11 175 ALA A O 1
ATOM 1337 N N . ILE A 1 176 ? 35.424 9.567 -0.144 1.00 12.13 176 ILE A N 1
ATOM 1338 C CA . ILE A 1 176 ? 35.186 10.185 1.151 1.00 12.34 176 ILE A CA 1
ATOM 1339 C C . ILE A 1 176 ? 34.272 9.263 1.965 1.00 11.23 176 ILE A C 1
ATOM 1340 O O . ILE A 1 176 ? 33.198 8.918 1.448 1.00 13.14 176 ILE A O 1
ATOM 1345 N N . ARG A 1 177 ? 34.711 8.915 3.159 1.00 11.08 177 ARG A N 1
ATOM 1346 C CA . ARG A 1 177 ? 33.825 8.225 4.096 1.00 10.56 177 ARG A CA 1
ATOM 1347 C C . ARG A 1 177 ? 33.312 9.206 5.106 1.00 10.37 177 ARG A C 1
ATOM 1348 O O . ARG A 1 177 ? 33.992 10.150 5.522 1.00 11.27 177 ARG A O 1
ATOM 1356 N N . VAL A 1 178 ? 32.067 8.998 5.557 1.00 10.01 178 VAL A N 1
ATOM 1357 C CA . VAL A 1 178 ? 31.431 9.831 6.570 1.00 9.89 178 VAL A CA 1
ATOM 1358 C C . VAL A 1 178 ? 30.790 8.873 7.572 1.00 8.83 178 VAL A C 1
ATOM 1359 O O . VAL A 1 178 ? 29.963 8.047 7.170 1.00 9.55 178 VAL A O 1
ATOM 1363 N N . ASN A 1 179 ? 31.149 9.004 8.821 1.00 8.84 179 ASN A N 1
ATOM 1364 C CA . ASN A 1 179 ? 30.656 8.139 9.884 1.00 9.10 179 ASN A CA 1
ATOM 1365 C C . ASN A 1 179 ? 30.450 8.956 11.149 1.00 9.00 179 ASN A C 1
ATOM 1366 O O . ASN A 1 179 ? 31.039 10.018 11.293 1.00 10.31 179 ASN A O 1
ATOM 1371 N N . SER A 1 180 ? 29.659 8.411 12.060 1.00 9.24 180 SER A N 1
ATOM 1372 C CA . SER A 1 180 ? 29.391 9.044 13.333 1.00 9.54 180 SER A CA 1
ATOM 1373 C C . SER A 1 180 ? 29.861 8.137 14.496 1.00 9.20 180 SER A C 1
ATOM 1374 O O . SER A 1 180 ? 29.850 6.912 14.340 1.00 10.71 180 SER A O 1
ATOM 1377 N N . ILE A 1 181 ? 30.210 8.771 15.598 1.00 9.58 181 ILE A N 1
ATOM 1378 C CA . ILE A 1 181 ? 30.601 8.061 16.816 1.00 10.10 181 ILE A CA 1
ATOM 1379 C C . ILE A 1 181 ? 29.655 8.448 17.962 1.00 10.34 181 ILE A C 1
ATOM 1380 O O . ILE A 1 181 ? 29.304 9.608 18.115 1.00 11.45 181 ILE A O 1
ATOM 1385 N N . HIS A 1 182 ? 29.216 7.434 18.704 1.00 10.79 182 HIS A N 1
ATOM 1386 C CA . HIS A 1 182 ? 28.162 7.614 19.728 1.00 10.28 182 HIS A CA 1
ATOM 1387 C C . HIS A 1 182 ? 28.631 7.188 21.082 1.00 10.34 182 HIS A C 1
ATOM 1388 O O . HIS A 1 182 ? 28.375 6.068 21.521 1.00 10.97 182 HIS A O 1
ATOM 1395 N N . PRO A 1 183 ? 29.346 8.085 21.787 1.00 12.02 183 PRO A N 1
ATOM 1396 C CA . PRO A 1 183 ? 29.783 7.743 23.150 1.00 12.87 183 PRO A CA 1
ATOM 1397 C C . PRO A 1 183 ? 28.666 7.911 24.201 1.00 12.69 183 PRO A C 1
ATOM 1398 O O . PRO A 1 183 ? 27.685 8.576 23.970 1.00 11.87 183 PRO A O 1
ATOM 1402 N N . ASP A 1 184 ? 28.904 7.279 25.354 1.00 12.98 184 ASP A N 1
ATOM 1403 C CA . ASP A 1 184 ? 28.120 7.558 26.560 1.00 12.91 184 ASP A CA 1
ATOM 1404 C C . ASP A 1 184 ? 28.720 8.800 27.198 1.00 15.12 184 ASP A C 1
ATOM 1405 O O . ASP A 1 184 ? 29.053 9.725 26.459 1.00 17.56 184 ASP A O 1
ATOM 1410 N N . GLY A 1 185 ? 28.854 8.847 28.538 1.00 16.70 185 GLY A N 1
ATOM 1411 C CA . GLY A 1 185 ? 29.323 10.104 29.132 1.00 16.76 185 GLY A CA 1
ATOM 1412 C C . GLY A 1 185 ? 30.826 10.283 28.942 1.00 16.14 185 GLY A C 1
ATOM 1413 O O . GLY A 1 185 ? 31.569 9.308 28.896 1.00 16.62 185 GLY A O 1
ATOM 1414 N N A ILE A 1 186 ? 31.269 11.534 28.850 0.50 17.93 186 ILE A N 1
ATOM 1415 N N B ILE A 1 186 ? 31.210 11.550 28.869 0.50 17.82 186 ILE A N 1
ATOM 1416 C CA A ILE A 1 186 ? 32.697 11.822 28.703 0.50 18.56 186 ILE A CA 1
ATOM 1417 C CA B ILE A 1 186 ? 32.612 11.921 28.772 0.50 18.47 186 ILE A CA 1
ATOM 1418 C C A ILE A 1 186 ? 33.199 12.638 29.892 0.50 20.23 186 ILE A C 1
ATOM 1419 C C B ILE A 1 186 ? 33.070 12.624 30.048 0.50 19.78 186 ILE A C 1
ATOM 1420 O O A ILE A 1 186 ? 32.781 13.785 30.102 0.50 27.02 186 ILE A O 1
ATOM 1421 O O B ILE A 1 186 ? 32.506 13.662 30.432 0.50 20.78 186 ILE A O 1
ATOM 1430 N N . TYR A 1 187 ? 34.087 12.016 30.664 1.00 19.25 187 TYR A N 1
ATOM 1431 C CA . TYR A 1 187 ? 34.665 12.562 31.871 1.00 23.55 187 TYR A CA 1
ATOM 1432 C C . TYR A 1 187 ? 35.596 13.700 31.497 1.00 25.17 187 TYR A C 1
ATOM 1433 O O . TYR A 1 187 ? 36.603 13.505 30.819 1.00 32.60 187 TYR A O 1
ATOM 1442 N N . THR A 1 188 ? 35.205 14.881 31.970 1.00 30.63 188 THR A N 1
ATOM 1443 C CA . THR A 1 188 ? 36.104 16.035 31.854 1.00 36.51 188 THR A CA 1
ATOM 1444 C C . THR A 1 188 ? 36.084 16.814 33.166 1.00 44.06 188 THR A C 1
ATOM 1445 O O . THR A 1 188 ? 35.220 16.544 34.033 1.00 45.22 188 THR A O 1
ATOM 1449 N N . PRO A 1 189 ? 37.023 17.752 33.306 1.00 50.13 189 PRO A N 1
ATOM 1450 C CA . PRO A 1 189 ? 36.970 18.753 34.369 1.00 54.74 189 PRO A CA 1
ATOM 1451 C C . PRO A 1 189 ? 35.612 19.429 34.415 1.00 56.28 189 PRO A C 1
ATOM 1452 O O . PRO A 1 189 ? 35.117 19.745 35.501 1.00 58.51 189 PRO A O 1
ATOM 1456 N N . MET A 1 190 ? 34.955 19.654 33.293 1.00 59.98 190 MET A N 1
ATOM 1457 C CA . MET A 1 190 ? 33.591 20.189 33.302 1.00 60.37 190 MET A CA 1
ATOM 1458 C C . MET A 1 190 ? 32.604 19.343 34.101 1.00 60.58 190 MET A C 1
ATOM 1459 O O . MET A 1 190 ? 31.989 19.891 35.025 1.00 66.34 190 MET A O 1
ATOM 1464 N N . MET A 1 191 ? 32.414 18.066 33.792 1.00 58.08 191 MET A N 1
ATOM 1465 C CA . MET A 1 191 ? 31.612 17.117 34.536 1.00 57.10 191 MET A CA 1
ATOM 1466 C C . MET A 1 191 ? 32.164 17.005 35.956 1.00 54.94 191 MET A C 1
ATOM 1467 O O . MET A 1 191 ? 31.420 17.157 36.926 1.00 59.97 191 MET A O 1
ATOM 1472 N N . GLN A 1 192 ? 33.465 16.775 36.159 1.00 55.81 192 GLN A N 1
ATOM 1473 C CA . GLN A 1 192 ? 33.990 16.609 37.512 1.00 52.05 192 GLN A CA 1
ATOM 1474 C C . GLN A 1 192 ? 33.825 17.834 38.391 1.00 47.96 192 GLN A C 1
ATOM 1475 O O . GLN A 1 192 ? 33.709 17.753 39.614 1.00 49.82 192 GLN A O 1
ATOM 1481 N N . ALA A 1 193 ? 33.876 19.001 37.765 1.00 50.59 193 ALA A N 1
ATOM 1482 C CA . ALA A 1 193 ? 33.581 20.205 38.519 1.00 54.85 193 ALA A CA 1
ATOM 1483 C C . ALA A 1 193 ? 32.078 20.295 38.783 1.00 56.21 193 ALA A C 1
ATOM 1484 O O . ALA A 1 193 ? 31.658 20.839 39.812 1.00 59.77 193 ALA A O 1
ATOM 1486 N N . SER A 1 194 ? 31.318 19.737 37.834 1.00 56.21 194 SER A N 1
ATOM 1487 C CA . SER A 1 194 ? 29.863 19.675 37.943 1.00 56.29 194 SER A CA 1
ATOM 1488 C C . SER A 1 194 ? 29.442 18.710 39.053 1.00 51.30 194 SER A C 1
ATOM 1489 O O . SER A 1 194 ? 28.281 18.760 39.457 1.00 57.22 194 SER A O 1
ATOM 1492 N N . LEU A 1 195 ? 30.366 17.869 39.502 1.00 47.46 195 LEU A N 1
ATOM 1493 C CA . LEU A 1 195 ? 30.033 16.786 40.414 1.00 42.75 195 LEU A CA 1
ATOM 1494 C C . LEU A 1 195 ? 30.005 17.222 41.884 1.00 44.61 195 LEU A C 1
ATOM 1495 O O . LEU A 1 195 ? 30.872 18.002 42.296 1.00 43.50 195 LEU A O 1
ATOM 1500 N N . PRO A 1 196 ? 29.048 16.695 42.647 1.00 41.61 196 PRO A N 1
ATOM 1501 C CA . PRO A 1 196 ? 29.001 16.977 44.088 1.00 40.11 196 PRO A CA 1
ATOM 1502 C C . PRO A 1 196 ? 30.208 16.468 44.879 1.00 44.71 196 PRO A C 1
ATOM 1503 O O . PRO A 1 196 ? 31.070 15.728 44.378 1.00 35.16 196 PRO A O 1
ATOM 1507 N N . LYS A 1 197 ? 30.230 16.873 46.165 1.00 41.18 197 LYS A N 1
ATOM 1508 C CA . LYS A 1 197 ? 31.441 16.581 46.956 1.00 37.81 197 LYS A CA 1
ATOM 1509 C C . LYS A 1 197 ? 31.732 15.101 47.021 1.00 35.30 197 LYS A C 1
ATOM 1510 O O . LYS A 1 197 ? 30.771 14.306 47.082 1.00 31.67 197 LYS A O 1
ATOM 1516 N N . GLY A 1 198 ? 32.990 14.668 47.083 1.00 32.13 198 GLY A N 1
ATOM 1517 C CA . GLY A 1 198 ? 33.282 13.229 47.216 1.00 27.32 198 GLY A CA 1
ATOM 1518 C C . GLY A 1 198 ? 32.985 12.447 45.944 1.00 30.18 198 GLY A C 1
ATOM 1519 O O . GLY A 1 198 ? 33.438 11.329 45.868 1.00 24.84 198 GLY A O 1
ATOM 1520 N N . VAL A 1 199 ? 32.250 12.902 44.939 1.00 29.32 199 VAL A N 1
ATOM 1521 C CA . VAL A 1 199 ? 32.026 12.132 43.699 1.00 32.19 199 VAL A CA 1
ATOM 1522 C C . VAL A 1 199 ? 33.171 12.368 42.734 1.00 28.62 199 VAL A C 1
ATOM 1523 O O . VAL A 1 199 ? 33.278 13.349 41.991 1.00 36.62 199 VAL A O 1
ATOM 1527 N N . SER A 1 200 ? 34.076 11.411 42.697 1.00 31.48 200 SER A N 1
ATOM 1528 C CA . SER A 1 200 ? 35.383 11.433 42.078 1.00 27.40 200 SER A CA 1
ATOM 1529 C C . SER A 1 200 ? 35.399 10.727 40.728 1.00 29.74 2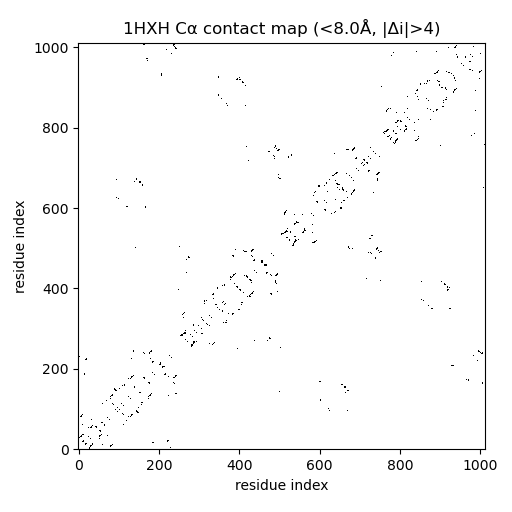00 SER A C 1
ATOM 1530 O O . SER A 1 200 ? 34.385 10.131 40.377 1.00 25.91 200 SER A O 1
ATOM 1533 N N . LYS A 1 201 ? 36.504 10.786 40.034 1.00 31.28 201 LYS A N 1
ATOM 1534 C CA . LYS A 1 201 ? 36.684 10.085 38.752 1.00 26.10 201 LYS A CA 1
ATOM 1535 C C . LYS A 1 201 ? 36.197 8.635 38.862 1.00 25.89 201 LYS A C 1
ATOM 1536 O O . LYS A 1 201 ? 35.483 8.048 38.039 1.00 23.52 201 LYS A O 1
ATOM 1542 N N . GLU A 1 202 ? 36.607 7.997 39.965 1.00 27.47 202 GLU A N 1
ATOM 1543 C CA . GLU A 1 202 ? 36.397 6.569 40.142 1.00 26.36 202 GLU A CA 1
ATOM 1544 C C . GLU A 1 202 ? 34.916 6.232 40.338 1.00 26.47 202 GLU A C 1
ATOM 1545 O O . GLU A 1 202 ? 34.530 5.127 39.944 1.00 29.52 202 GLU A O 1
ATOM 1551 N N . MET A 1 203 ? 34.183 7.192 40.913 1.00 28.45 203 MET A N 1
ATOM 1552 C CA . MET A 1 203 ? 32.750 7.062 41.193 1.00 27.50 203 MET A CA 1
ATOM 1553 C C . MET A 1 203 ? 31.924 7.099 39.897 1.00 27.75 203 MET A C 1
ATOM 1554 O O . MET A 1 203 ? 30.835 6.497 39.786 1.00 26.05 203 MET A O 1
ATOM 1559 N N . VAL A 1 204 ? 32.361 7.820 38.859 1.00 26.78 204 VAL A N 1
ATOM 1560 C CA . VAL A 1 204 ? 31.533 7.991 37.680 1.00 25.36 204 VAL A CA 1
ATOM 1561 C C . VAL A 1 204 ? 32.099 7.212 36.516 1.00 20.82 204 VAL A C 1
ATOM 1562 O O . VAL A 1 204 ? 31.300 6.881 35.644 1.00 20.21 204 VAL A O 1
ATOM 1566 N N . LEU A 1 205 ? 33.416 6.998 36.528 1.00 20.61 205 LEU A N 1
ATOM 1567 C CA . LEU A 1 205 ? 33.960 6.300 35.394 1.00 20.33 205 LEU A CA 1
ATOM 1568 C C . LEU A 1 205 ? 33.554 4.840 35.457 1.00 18.38 205 LEU A C 1
ATOM 1569 O O . LEU A 1 205 ? 33.671 4.196 36.511 1.00 18.86 205 LEU A O 1
ATOM 1574 N N . HIS A 1 206 ? 33.186 4.301 34.322 1.00 19.46 206 HIS A N 1
ATOM 1575 C CA . HIS A 1 206 ? 33.034 2.869 34.179 1.00 17.48 206 HIS A CA 1
ATOM 1576 C C . HIS A 1 206 ? 34.390 2.222 34.477 1.00 18.77 206 HIS A C 1
ATOM 1577 O O . HIS A 1 206 ? 35.429 2.751 34.153 1.00 21.54 206 HIS A O 1
ATOM 1584 N N . ASP A 1 207 ? 34.288 1.106 35.211 1.00 17.43 207 ASP A N 1
ATOM 1585 C CA . ASP A 1 207 ? 35.478 0.285 35.422 1.00 15.40 207 ASP A CA 1
ATOM 1586 C C . ASP A 1 207 ? 34.895 -1.102 35.423 1.00 15.63 207 ASP A C 1
ATOM 1587 O O . ASP A 1 207 ? 33.911 -1.365 36.157 1.00 15.03 207 ASP A O 1
ATOM 1592 N N A PRO A 1 208 ? 35.491 -1.842 34.504 0.50 19.53 208 PRO A N 1
ATOM 1593 N N B PRO A 1 208 ? 35.336 -2.111 34.667 0.50 18.85 208 PRO A N 1
ATOM 1594 C CA A PRO A 1 208 ? 34.944 -3.160 34.238 0.50 20.11 208 PRO A CA 1
ATOM 1595 C CA B PRO A 1 208 ? 34.572 -3.368 34.602 0.50 20.72 208 PRO A CA 1
ATOM 1596 C C A PRO A 1 208 ? 34.936 -4.025 35.499 0.50 18.97 208 PRO A C 1
ATOM 1597 C C B PRO A 1 208 ? 34.570 -4.080 35.928 0.50 18.98 208 PRO A C 1
ATOM 1598 O O A PRO A 1 208 ? 34.055 -4.889 35.402 0.50 18.28 208 PRO A O 1
ATOM 1599 O O B PRO A 1 208 ? 33.760 -4.829 36.477 0.50 20.91 208 PRO A O 1
ATOM 1606 N N . LYS A 1 209 ? 35.757 -3.802 36.534 1.00 19.53 209 LYS A N 1
ATOM 1607 C CA . LYS A 1 209 ? 35.936 -4.547 37.723 1.00 19.93 209 LYS A CA 1
ATOM 1608 C C . LYS A 1 209 ? 35.303 -3.837 38.900 1.00 18.05 209 LYS A C 1
ATOM 1609 O O . LYS A 1 209 ? 34.618 -4.462 39.669 1.00 20.61 209 LYS A O 1
ATOM 1615 N N . LEU A 1 210 ? 35.496 -2.523 39.037 1.00 16.52 210 LEU A N 1
ATOM 1616 C CA . LEU A 1 210 ? 35.145 -1.750 40.215 1.00 15.15 210 LEU A CA 1
ATOM 1617 C C . LEU A 1 210 ? 33.932 -0.864 40.113 1.00 16.46 210 LEU A C 1
ATOM 1618 O O . LEU A 1 210 ? 33.410 -0.351 41.106 1.00 15.98 210 LEU A O 1
ATOM 1623 N N . ASN A 1 211 ? 33.418 -0.620 38.890 1.00 13.92 211 ASN A N 1
ATOM 1624 C CA . ASN A 1 211 ? 32.273 0.246 38.733 1.00 12.62 211 ASN A CA 1
ATOM 1625 C C . ASN A 1 211 ? 31.533 -0.044 37.427 1.00 12.23 211 ASN A C 1
ATOM 1626 O O . ASN A 1 211 ? 31.491 0.699 36.460 1.00 12.97 211 ASN A O 1
ATOM 1631 N N A ARG A 1 212 ? 30.937 -1.228 37.410 0.50 12.80 212 ARG A N 1
ATOM 1632 N N B ARG A 1 212 ? 30.947 -1.236 37.382 0.50 12.54 212 ARG A N 1
ATOM 1633 C CA A ARG A 1 212 ? 30.263 -1.763 36.241 0.50 14.34 212 ARG A CA 1
ATOM 1634 C CA B ARG A 1 212 ? 30.344 -1.733 36.144 0.50 13.30 212 ARG A CA 1
ATOM 1635 C C A ARG A 1 212 ? 29.141 -0.879 35.719 0.50 13.93 212 ARG A C 1
ATOM 1636 C C B ARG A 1 212 ? 29.107 -0.948 35.741 0.50 12.77 212 ARG A C 1
ATOM 1637 O O A ARG A 1 212 ? 28.917 -0.863 34.512 0.50 14.70 212 ARG A O 1
ATOM 1638 O O B ARG A 1 212 ? 28.736 -1.014 34.563 0.50 14.46 212 ARG A O 1
ATOM 1653 N N . ALA A 1 213 ? 28.465 -0.223 36.650 1.00 14.14 213 ALA A N 1
ATOM 1654 C CA . ALA A 1 213 ? 27.327 0.635 36.338 1.00 14.58 213 ALA A CA 1
ATOM 1655 C C . ALA A 1 213 ? 27.735 2.032 35.865 1.00 13.80 213 ALA A C 1
ATOM 1656 O O . ALA A 1 213 ? 26.886 2.829 35.463 1.00 16.88 213 ALA A O 1
ATOM 1658 N N . GLY A 1 214 ? 29.038 2.360 35.935 1.00 14.02 214 GLY A N 1
ATOM 1659 C CA . GLY A 1 214 ? 29.500 3.684 35.563 1.00 14.57 214 GLY A CA 1
ATOM 1660 C C . GLY A 1 214 ? 29.196 4.001 34.108 1.00 14.31 214 GLY A C 1
ATOM 1661 O O . GLY A 1 214 ? 29.261 3.128 33.257 1.00 15.94 214 GLY A O 1
ATOM 1662 N N . ARG A 1 215 ? 28.879 5.263 33.818 1.00 14.56 215 ARG A N 1
ATOM 1663 C CA . ARG A 1 215 ? 28.491 5.685 32.494 1.00 15.54 215 ARG A CA 1
ATOM 1664 C C . ARG A 1 215 ? 29.484 6.682 31.874 1.00 14.10 215 ARG A C 1
ATOM 1665 O O . ARG A 1 215 ? 29.247 7.114 30.732 1.00 15.95 215 ARG A O 1
ATOM 1673 N N . ALA A 1 216 ? 30.543 7.065 32.582 1.00 14.70 216 ALA A N 1
ATOM 1674 C CA . ALA A 1 216 ? 31.510 8.063 32.117 1.00 15.49 216 ALA A CA 1
ATOM 1675 C C . ALA A 1 216 ? 32.799 7.368 31.689 1.00 16.20 216 ALA A C 1
ATOM 1676 O O . ALA A 1 216 ? 33.230 6.348 32.239 1.00 17.84 216 ALA A O 1
ATOM 1678 N N . TYR A 1 217 ? 33.407 7.879 30.616 1.00 15.22 217 TYR A N 1
ATOM 1679 C CA . TYR A 1 217 ? 34.568 7.352 29.951 1.00 15.73 217 TYR A CA 1
ATOM 1680 C C . TYR A 1 217 ? 35.579 8.472 29.729 1.00 17.09 217 TYR A C 1
ATOM 1681 O O . TYR A 1 217 ? 35.219 9.637 29.557 1.00 17.74 217 TYR A O 1
ATOM 1690 N N . MET A 1 218 ? 36.851 8.120 29.742 1.00 17.91 218 MET A N 1
ATOM 1691 C CA . MET A 1 218 ? 37.915 9.079 29.465 1.00 19.78 218 MET A CA 1
ATOM 1692 C C . MET A 1 218 ? 37.878 9.473 27.997 1.00 17.02 218 MET A C 1
ATOM 1693 O O . MET A 1 218 ? 37.725 8.634 27.114 1.00 16.83 218 MET A O 1
ATOM 1698 N N . PRO A 1 219 ? 38.044 10.794 27.760 1.00 17.97 219 PRO A N 1
ATOM 1699 C CA . PRO A 1 219 ? 38.012 11.248 26.365 1.00 17.37 219 PRO A CA 1
ATOM 1700 C C . PRO A 1 219 ? 38.990 10.530 25.445 1.00 16.75 219 PRO A C 1
ATOM 1701 O O . PRO A 1 219 ? 38.697 10.307 24.277 1.00 16.16 219 PRO A O 1
ATOM 1705 N N . GLU A 1 220 ? 40.174 10.183 25.914 1.00 17.23 220 GLU A N 1
ATOM 1706 C CA . GLU A 1 220 ? 41.128 9.508 25.055 1.00 18.38 220 GLU A CA 1
ATOM 1707 C C . GLU A 1 220 ? 40.552 8.194 24.530 1.00 17.72 220 GLU A C 1
ATOM 1708 O O . GLU A 1 220 ? 40.929 7.710 23.449 1.00 17.38 220 GLU A O 1
ATOM 1714 N N . ARG A 1 221 ? 39.676 7.541 25.286 1.00 16.70 221 ARG A N 1
ATOM 1715 C CA . ARG A 1 221 ? 39.128 6.261 24.791 1.00 16.76 221 ARG A CA 1
ATOM 1716 C C . ARG A 1 221 ? 38.201 6.440 23.597 1.00 16.77 221 ARG A C 1
ATOM 1717 O O . ARG A 1 221 ? 38.103 5.585 22.709 1.00 16.46 221 ARG A O 1
ATOM 1725 N N . ILE A 1 222 ? 37.510 7.577 23.561 1.00 15.40 222 ILE A N 1
ATOM 1726 C CA . ILE A 1 222 ? 36.704 7.914 22.386 1.00 15.11 222 ILE A CA 1
ATOM 1727 C C . ILE A 1 222 ? 37.602 8.394 21.275 1.00 15.31 222 ILE A C 1
ATOM 1728 O O . ILE A 1 222 ? 37.330 8.081 20.106 1.00 15.55 222 ILE A O 1
ATOM 1733 N N . ALA A 1 223 ? 38.630 9.164 21.601 1.00 14.39 223 ALA A N 1
ATOM 1734 C CA . ALA A 1 223 ? 39.536 9.689 20.586 1.00 15.08 223 ALA A CA 1
ATOM 1735 C C . ALA A 1 223 ? 40.165 8.545 19.819 1.00 15.59 223 ALA A C 1
ATOM 1736 O O . ALA A 1 223 ? 40.417 8.681 18.619 1.00 14.58 223 ALA A O 1
ATOM 1738 N N . GLN A 1 224 ? 40.419 7.383 20.466 1.00 14.35 224 GLN A N 1
ATOM 1739 C CA . GLN A 1 224 ? 40.941 6.263 19.695 1.00 14.93 224 GLN A CA 1
ATOM 1740 C C . GLN A 1 224 ? 40.067 5.828 18.507 1.00 14.23 224 GLN A C 1
ATOM 1741 O O . GLN A 1 224 ? 40.509 5.366 17.462 1.00 13.88 224 GLN A O 1
ATOM 1747 N N . LEU A 1 225 ? 38.736 5.920 18.666 1.00 13.34 225 LEU A N 1
ATOM 1748 C CA . LEU A 1 225 ? 37.815 5.564 17.602 1.00 13.44 225 LEU A CA 1
ATOM 1749 C C . LEU A 1 225 ? 37.871 6.580 16.460 1.00 13.26 225 LEU A C 1
ATOM 1750 O O . LEU A 1 225 ? 37.804 6.214 15.289 1.00 13.26 225 LEU A O 1
ATOM 1755 N N . VAL A 1 226 ? 38.059 7.863 16.838 1.00 12.81 226 VAL A N 1
ATOM 1756 C CA . VAL A 1 226 ? 38.247 8.883 15.795 1.00 13.31 226 VAL A CA 1
ATOM 1757 C C . VAL A 1 226 ? 39.519 8.618 15.003 1.00 13.86 226 VAL A C 1
ATOM 1758 O O . VAL A 1 226 ? 39.550 8.720 13.790 1.00 14.29 226 VAL A O 1
ATOM 1762 N N . LEU A 1 227 ? 40.600 8.251 15.739 1.00 14.32 227 LEU A N 1
ATOM 1763 C CA . LEU A 1 227 ? 41.853 7.970 15.063 1.00 14.33 227 LEU A CA 1
ATOM 1764 C C . LEU A 1 227 ? 41.706 6.828 14.062 1.00 14.16 227 LEU A C 1
ATOM 1765 O O . LEU A 1 227 ? 42.193 6.849 12.930 1.00 14.99 227 LEU A O 1
ATOM 1770 N N . PHE A 1 228 ? 40.967 5.774 14.486 1.00 13.52 228 PHE A N 1
ATOM 1771 C CA . PHE A 1 228 ? 40.740 4.652 13.586 1.00 13.06 228 PHE A CA 1
ATOM 1772 C C . PHE A 1 228 ? 39.982 5.097 12.344 1.00 13.84 228 PHE A C 1
ATOM 1773 O O . PHE A 1 228 ? 40.338 4.818 11.213 1.00 13.41 228 PHE A O 1
ATOM 1781 N N . LEU A 1 229 ? 38.918 5.888 12.520 1.00 13.53 229 LEU A N 1
ATOM 1782 C CA . LEU A 1 229 ? 38.189 6.383 11.363 1.00 13.65 229 LEU A CA 1
ATOM 1783 C C . LEU A 1 229 ? 38.985 7.358 10.487 1.00 13.84 229 LEU A C 1
ATOM 1784 O O . LEU A 1 229 ? 38.759 7.403 9.290 1.00 13.78 229 LEU A O 1
ATOM 1789 N N . ALA A 1 230 ? 39.920 8.090 11.051 1.00 13.95 230 ALA A N 1
ATOM 1790 C CA . ALA A 1 230 ? 40.757 9.009 10.287 1.00 15.81 230 ALA A CA 1
ATOM 1791 C C . ALA A 1 230 ? 41.718 8.237 9.413 1.00 15.03 230 ALA A C 1
ATOM 1792 O O . ALA A 1 230 ? 42.200 8.735 8.388 1.00 20.00 230 ALA A O 1
ATOM 1794 N N . SER A 1 231 ? 42.091 7.045 9.846 1.00 15.44 231 SER A N 1
ATOM 1795 C CA . SER A 1 231 ? 43.122 6.248 9.229 1.00 15.84 231 SER A CA 1
ATOM 1796 C C . SER A 1 231 ? 42.597 5.506 8.020 1.00 14.71 231 SER A C 1
ATOM 1797 O O . SER A 1 231 ? 41.416 5.181 7.908 1.00 15.63 231 SER A O 1
ATOM 1801 N N . ASP A 1 232 ? 43.497 5.240 7.104 1.00 15.96 232 ASP A N 1
ATOM 1802 C CA . ASP A 1 232 ? 43.124 4.552 5.880 1.00 16.61 232 ASP A CA 1
ATOM 1803 C C . ASP A 1 232 ? 42.640 3.131 6.143 1.00 16.49 232 ASP A C 1
ATOM 1804 O O . ASP A 1 232 ? 41.904 2.559 5.353 1.00 17.64 232 ASP A O 1
ATOM 1809 N N . GLU A 1 233 ? 43.012 2.516 7.242 1.00 15.38 233 GLU A N 1
ATOM 1810 C CA . GLU A 1 233 ? 42.667 1.152 7.518 1.00 15.91 233 GLU A CA 1
ATOM 1811 C C . GLU A 1 233 ? 41.163 0.950 7.711 1.00 15.64 233 GLU A C 1
ATOM 1812 O O . GLU A 1 233 ? 40.714 -0.176 7.623 1.00 14.95 233 GLU A O 1
ATOM 1818 N N . SER A 1 234 ? 40.413 2.012 7.996 1.00 13.66 234 SER A N 1
ATOM 1819 C CA . SER A 1 234 ? 38.998 1.916 8.269 1.00 13.36 234 SER A CA 1
ATOM 1820 C C . SER A 1 234 ? 38.152 2.166 7.035 1.00 13.35 234 SER A C 1
ATOM 1821 O O . SER A 1 234 ? 36.908 2.311 7.145 1.00 14.71 234 SER A O 1
ATOM 1824 N N . SER A 1 235 ? 38.745 2.241 5.873 1.00 13.63 235 SER A N 1
ATOM 1825 C CA . SER A 1 235 ? 38.072 2.826 4.741 1.00 14.25 235 SER A CA 1
ATOM 1826 C C . SER A 1 235 ? 36.853 2.097 4.223 1.00 14.04 235 SER A C 1
ATOM 1827 O O . SER A 1 235 ? 36.044 2.724 3.514 1.00 14.82 235 SER A O 1
ATOM 1830 N N . VAL A 1 236 ? 36.655 0.829 4.531 1.00 12.20 236 VAL A N 1
ATOM 1831 C CA . VAL A 1 236 ? 35.431 0.141 4.139 1.00 11.34 236 VAL A CA 1
ATOM 1832 C C . VAL A 1 236 ? 34.213 0.695 4.872 1.00 11.56 236 VAL A C 1
ATOM 1833 O O . VAL A 1 236 ? 33.085 0.474 4.372 1.00 13.58 236 VAL A O 1
ATOM 1837 N N . MET A 1 237 ? 34.382 1.393 5.971 1.00 11.68 237 MET A N 1
ATOM 1838 C CA . MET A 1 237 ? 33.248 1.855 6.753 1.00 12.05 237 MET A CA 1
ATOM 1839 C C . MET A 1 237 ? 32.816 3.243 6.271 1.00 10.58 237 MET A C 1
ATOM 1840 O O . MET A 1 237 ? 33.607 4.185 6.301 1.00 11.43 237 MET A O 1
ATOM 1848 N N . SER A 1 238 ? 31.567 3.370 5.831 1.00 10.18 238 SER A N 1
ATOM 1849 C CA . SER A 1 238 ? 30.974 4.653 5.534 1.00 9.49 238 SER A CA 1
ATOM 1850 C C . SER A 1 238 ? 29.470 4.624 5.702 1.00 9.52 238 SER A C 1
ATOM 1851 O O . SER A 1 238 ? 28.851 3.577 5.444 1.00 9.59 238 SER A O 1
ATOM 1854 N N . GLY A 1 239 ? 28.927 5.731 6.185 1.00 9.18 239 GLY A N 1
ATOM 1855 C CA . GLY A 1 239 ? 27.500 5.830 6.446 1.00 9.47 239 GLY A CA 1
ATOM 1856 C C . GLY A 1 239 ? 27.049 5.149 7.694 1.00 8.87 239 GLY A C 1
ATOM 1857 O O . GLY A 1 239 ? 25.872 4.928 7.872 1.00 10.29 239 GLY A O 1
ATOM 1858 N N . SER A 1 240 ? 27.990 4.850 8.604 1.00 8.81 240 SER A N 1
ATOM 1859 C CA . SER A 1 240 ? 27.697 4.052 9.781 1.00 8.94 240 SER A CA 1
ATOM 1860 C C . SER A 1 240 ? 27.833 4.826 11.084 1.00 9.62 240 SER A C 1
ATOM 1861 O O . SER A 1 240 ? 28.499 5.867 11.135 1.00 10.33 240 SER A O 1
ATOM 1865 N N . GLU A 1 241 ? 27.220 4.199 12.113 1.00 10.44 241 GLU A N 1
ATOM 1866 C CA . GLU A 1 241 ? 27.358 4.605 13.501 1.00 11.46 241 GLU A CA 1
ATOM 1867 C C . GLU A 1 241 ? 28.363 3.682 14.148 1.00 11.05 241 GLU A C 1
ATOM 1868 O O . GLU A 1 241 ? 28.186 2.436 14.067 1.00 12.39 241 GLU A O 1
ATOM 1874 N N . LEU A 1 242 ? 29.390 4.209 14.788 1.00 11.42 242 LEU A N 1
ATOM 1875 C CA . LEU A 1 242 ? 30.290 3.470 15.661 1.00 11.42 242 LEU A CA 1
ATOM 1876 C C . LEU A 1 242 ? 29.820 3.754 17.097 1.00 11.77 242 LEU A C 1
ATOM 1877 O O . LEU A 1 242 ? 29.946 4.880 17.588 1.00 12.98 242 LEU A O 1
ATOM 1882 N N . HIS A 1 243 ? 29.292 2.742 17.726 1.00 12.08 243 HIS A N 1
ATOM 1883 C CA . HIS A 1 243 ? 28.748 2.856 19.074 1.00 12.72 243 HIS A CA 1
ATOM 1884 C C . HIS A 1 243 ? 29.865 2.661 20.111 1.00 12.71 243 HIS A C 1
ATOM 1885 O O . HIS A 1 243 ? 30.596 1.646 20.058 1.00 16.53 243 HIS A O 1
ATOM 1892 N N . ALA A 1 244 ? 29.959 3.591 20.998 1.00 11.91 244 ALA A N 1
ATOM 1893 C CA . ALA A 1 244 ? 31.032 3.631 21.985 1.00 12.48 244 ALA A CA 1
ATOM 1894 C C . ALA A 1 244 ? 30.442 3.721 23.376 1.00 12.94 244 ALA A C 1
ATOM 1895 O O . ALA A 1 244 ? 30.867 4.472 24.207 1.00 19.35 244 ALA A O 1
ATOM 1897 N N . ASP A 1 245 ? 29.404 2.943 23.628 1.00 15.57 245 ASP A N 1
ATOM 1898 C CA . ASP A 1 245 ? 28.688 2.962 24.913 1.00 14.52 245 ASP A CA 1
ATOM 1899 C C . ASP A 1 245 ? 28.973 1.739 25.758 1.00 12.87 245 ASP A C 1
ATOM 1900 O O . ASP A 1 245 ? 28.405 1.620 26.843 1.00 15.58 245 ASP A O 1
ATOM 1905 N N . ASN A 1 246 ? 29.782 0.811 25.309 1.00 13.68 246 ASN A N 1
ATOM 1906 C CA . ASN A 1 246 ? 30.233 -0.293 26.181 1.00 12.18 246 ASN A CA 1
ATOM 1907 C C . ASN A 1 246 ? 29.065 -1.113 26.733 1.00 12.12 246 ASN A C 1
ATOM 1908 O O . ASN A 1 246 ? 28.931 -1.330 27.934 1.00 11.93 246 ASN A O 1
ATOM 1913 N N . SER A 1 247 ? 28.190 -1.568 25.844 1.00 12.49 247 SER A N 1
ATOM 1914 C CA . SER A 1 247 ? 27.068 -2.414 26.178 1.00 11.50 247 SER A CA 1
ATOM 1915 C C . SER A 1 247 ? 26.128 -1.857 27.239 1.00 11.50 247 SER A C 1
ATOM 1916 O O . SER A 1 247 ? 25.671 -2.577 28.126 1.00 12.17 247 SER A O 1
ATOM 1919 N N . ILE A 1 248 ? 25.777 -0.561 27.127 1.00 10.99 248 ILE A N 1
ATOM 1920 C CA . ILE A 1 248 ? 24.778 -0.003 28.002 1.00 12.20 248 ILE A CA 1
ATOM 1921 C C . ILE A 1 248 ? 23.404 -0.606 27.777 1.00 11.32 248 ILE A C 1
ATOM 1922 O O . ILE A 1 248 ? 22.603 -0.685 28.695 1.00 12.83 248 ILE A O 1
ATOM 1927 N N . LEU A 1 249 ? 23.100 -1.013 26.535 1.00 11.89 249 LEU A N 1
ATOM 1928 C CA . LEU A 1 249 ? 21.767 -1.496 26.212 1.00 11.95 249 LEU A CA 1
ATOM 1929 C C . LEU A 1 249 ? 21.469 -2.778 26.974 1.00 11.34 249 LEU A C 1
ATOM 1930 O O . LEU A 1 249 ? 22.189 -3.777 26.828 1.00 12.52 249 LEU A O 1
ATOM 1935 N N . GLY A 1 250 ? 20.393 -2.790 27.751 1.00 11.22 250 GLY A N 1
ATOM 1936 C CA . GLY A 1 250 ? 20.083 -3.912 28.586 1.00 11.59 250 GLY A CA 1
ATOM 1937 C C . GLY A 1 250 ? 20.493 -3.738 30.041 1.00 10.66 250 GLY A C 1
ATOM 1938 O O . GLY A 1 250 ? 19.968 -4.487 30.904 1.00 12.24 250 GLY A O 1
ATOM 1939 N N . MET A 1 251 ? 21.347 -2.776 30.351 1.00 11.09 251 MET A N 1
ATOM 1940 C CA . MET A 1 251 ? 21.710 -2.474 31.743 1.00 12.40 251 MET A CA 1
ATOM 1941 C C . MET A 1 251 ? 20.523 -1.824 32.455 1.00 13.38 251 MET A C 1
ATOM 1942 O O . MET A 1 251 ? 19.707 -1.195 31.792 1.00 13.83 251 MET A O 1
ATOM 1947 N N . GLY A 1 252 ? 20.444 -2.018 33.764 1.00 15.98 252 GLY A N 1
ATOM 1948 C CA . GLY A 1 252 ? 19.422 -1.353 34.550 1.00 19.25 252 GLY A CA 1
ATOM 1949 C C . GLY A 1 252 ? 18.069 -2.021 34.583 1.00 17.37 252 GLY A C 1
ATOM 1950 O O . GLY A 1 252 ? 17.186 -1.502 35.273 1.00 22.89 252 GLY A O 1
ATOM 1951 N N . LEU A 1 253 ? 17.942 -3.129 33.873 1.00 18.82 253 LEU A N 1
ATOM 1952 C CA . LEU A 1 253 ? 16.706 -3.872 33.719 1.00 18.37 253 LEU A CA 1
ATOM 1953 C C . LEU A 1 253 ? 16.732 -5.252 34.343 1.00 23.99 253 LEU A C 1
ATOM 1954 O O . LEU A 1 253 ? 15.725 -5.911 34.736 1.00 24.29 253 LEU A O 1
ATOM 1960 N N . THR B 1 1 ? -19.242 -5.992 13.578 1.00 59.89 1 THR B N 1
ATOM 1961 C CA . THR B 1 1 ? -19.048 -7.365 14.053 1.00 55.64 1 THR B CA 1
ATOM 1962 C C . THR B 1 1 ? -18.669 -8.344 12.945 1.00 49.42 1 THR B C 1
ATOM 1963 O O . THR B 1 1 ? -18.183 -9.458 13.223 1.00 48.00 1 THR B O 1
ATOM 1967 N N . ASN B 1 2 ? -18.868 -8.018 11.664 1.00 44.20 2 ASN B N 1
ATOM 1968 C CA . ASN B 1 2 ? -18.469 -8.952 10.605 1.00 41.02 2 ASN B CA 1
ATOM 1969 C C . ASN B 1 2 ? -17.447 -8.252 9.705 1.00 32.07 2 ASN B C 1
ATOM 1970 O O . ASN B 1 2 ? -17.347 -8.477 8.503 1.00 41.22 2 ASN B O 1
ATOM 1975 N N . ARG B 1 3 ? -16.674 -7.390 10.322 1.00 31.40 3 ARG B N 1
ATOM 1976 C CA . ARG B 1 3 ? -15.594 -6.566 9.749 1.00 30.90 3 ARG B CA 1
ATOM 1977 C C . ARG B 1 3 ? -14.547 -7.412 9.042 1.00 29.38 3 ARG B C 1
ATOM 1978 O O . ARG B 1 3 ? -13.968 -7.076 8.001 1.00 28.70 3 ARG B O 1
ATOM 1986 N N . LEU B 1 4 ? -14.228 -8.556 9.612 1.00 25.40 4 LEU B N 1
ATOM 1987 C CA . LEU B 1 4 ? -13.269 -9.438 8.961 1.00 20.17 4 LEU B CA 1
ATOM 1988 C C . LEU B 1 4 ? -13.940 -10.650 8.368 1.00 20.79 4 LEU B C 1
ATOM 1989 O O . LEU B 1 4 ? -13.288 -11.698 8.270 1.00 19.25 4 LEU B O 1
ATOM 1994 N N . GLN B 1 5 ? -15.223 -10.542 7.972 1.00 22.27 5 GLN B N 1
ATOM 1995 C CA . GLN B 1 5 ? -15.936 -11.747 7.527 1.00 24.71 5 GLN B CA 1
ATOM 1996 C C . GLN B 1 5 ? -15.326 -12.567 6.403 1.00 26.62 5 GLN B C 1
ATOM 1997 O O . GLN B 1 5 ? -15.532 -13.789 6.346 1.00 34.30 5 GLN B O 1
ATOM 2003 N N . GLY B 1 6 ? -14.580 -11.945 5.496 1.00 26.08 6 GLY B N 1
ATOM 2004 C CA . GLY B 1 6 ? -13.892 -12.729 4.481 1.00 20.98 6 GLY B CA 1
ATOM 2005 C C . GLY B 1 6 ? -12.499 -13.175 4.785 1.00 18.74 6 GLY B C 1
ATOM 2006 O O . GLY B 1 6 ? -11.785 -13.689 3.894 1.00 20.57 6 GLY B O 1
ATOM 2007 N N . LYS B 1 7 ? -12.058 -13.012 6.024 1.00 15.29 7 LYS B N 1
ATOM 2008 C CA . LYS B 1 7 ? -10.716 -13.472 6.367 1.00 14.35 7 LYS B CA 1
ATOM 2009 C C . LYS B 1 7 ? -10.744 -14.928 6.796 1.00 14.50 7 LYS B C 1
ATOM 2010 O O . LYS B 1 7 ? -11.676 -15.376 7.468 1.00 15.91 7 LYS B O 1
ATOM 2016 N N . VAL B 1 8 ? -9.693 -15.613 6.405 1.00 13.42 8 VAL B N 1
ATOM 2017 C CA . VAL B 1 8 ? -9.457 -17.010 6.772 1.00 13.19 8 VAL B CA 1
ATOM 2018 C C . VAL B 1 8 ? -8.048 -17.068 7.341 1.00 11.34 8 VAL B C 1
ATOM 2019 O O . VAL B 1 8 ? -7.097 -16.776 6.616 1.00 12.18 8 VAL B O 1
ATOM 2023 N N . ALA B 1 9 ? -7.982 -17.376 8.633 1.00 11.40 9 ALA B N 1
ATOM 2024 C CA . ALA B 1 9 ? -6.744 -17.290 9.367 1.00 10.83 9 ALA B CA 1
ATOM 2025 C C . ALA B 1 9 ? -6.287 -18.648 9.867 1.00 10.01 9 ALA B C 1
ATOM 2026 O O . ALA B 1 9 ? -7.113 -19.501 10.160 1.00 11.86 9 ALA B O 1
ATOM 2028 N N . LEU B 1 10 ? -4.960 -18.786 9.976 1.00 10.36 10 LEU B N 1
ATOM 2029 C CA . LEU B 1 10 ? -4.336 -19.862 10.764 1.00 10.97 10 LEU B CA 1
ATOM 2030 C C . LEU B 1 10 ? -3.457 -19.226 11.820 1.00 9.82 10 LEU B C 1
ATOM 2031 O O . LEU B 1 10 ? -2.629 -18.383 11.487 1.00 10.33 10 LEU B O 1
ATOM 2036 N N . VAL B 1 11 ? -3.682 -19.581 13.074 1.00 10.31 11 VAL B N 1
ATOM 2037 C CA . VAL B 1 11 ? -2.928 -19.079 14.215 1.00 9.80 11 VAL B CA 1
ATOM 2038 C C . VAL B 1 11 ? -2.214 -20.239 14.867 1.00 10.34 11 VAL B C 1
ATOM 2039 O O . VAL B 1 11 ? -2.873 -21.136 15.438 1.00 11.36 11 VAL B O 1
ATOM 2043 N N . THR B 1 12 ? -0.888 -20.278 14.815 1.00 10.84 12 THR B N 1
ATOM 2044 C CA . THR B 1 12 ? -0.163 -21.300 15.546 1.00 11.03 12 THR B CA 1
ATOM 2045 C C . THR B 1 12 ? 0.049 -20.851 16.978 1.00 12.26 12 THR B C 1
ATOM 2046 O O . THR B 1 12 ? -0.009 -19.668 17.292 1.00 12.26 12 THR B O 1
ATOM 2050 N N . GLY B 1 13 ? 0.256 -21.788 17.910 1.00 12.80 13 GLY B N 1
ATOM 2051 C CA . GLY B 1 13 ? 0.227 -21.458 19.310 1.00 13.57 13 GLY B CA 1
ATOM 2052 C C . GLY B 1 13 ? -1.021 -20.791 19.803 1.00 12.91 13 GLY B C 1
ATOM 2053 O O . GLY B 1 13 ? -0.966 -19.908 20.644 1.00 15.22 13 GLY B O 1
ATOM 2054 N N . GLY B 1 14 ? -2.170 -21.230 19.276 1.00 12.99 14 GLY B N 1
ATOM 2055 C CA . GLY B 1 14 ? -3.418 -20.568 19.446 1.00 12.82 14 GLY B CA 1
ATOM 2056 C C . GLY B 1 14 ? -4.214 -20.897 20.683 1.00 14.83 14 GLY B C 1
ATOM 2057 O O . GLY B 1 14 ? -5.292 -20.313 20.821 1.00 15.76 14 GLY B O 1
ATOM 2058 N N . ALA B 1 15 ? -3.770 -21.757 21.569 1.00 16.72 15 ALA B N 1
ATOM 2059 C CA . ALA B 1 15 ? -4.599 -22.168 22.709 1.00 19.59 15 ALA B CA 1
ATOM 2060 C C . ALA B 1 15 ? -4.242 -21.526 24.025 1.00 20.32 15 ALA B C 1
ATOM 2061 O O . ALA B 1 15 ? -4.885 -21.763 25.062 1.00 23.25 15 ALA B O 1
ATOM 2063 N N . SER B 1 16 ? -3.260 -20.643 24.048 1.00 17.03 16 SER B N 1
ATOM 2064 C CA . SER B 1 16 ? -2.961 -19.950 25.276 1.00 17.90 16 SER B CA 1
ATOM 2065 C C . SER B 1 16 ? -2.383 -18.588 24.952 1.00 15.84 16 SER B C 1
ATOM 2066 O O . SER B 1 16 ? -1.958 -18.357 23.792 1.00 17.22 16 SER B O 1
ATOM 2069 N N . GLY B 1 17 ? -2.341 -17.727 25.946 1.00 17.23 17 GLY B N 1
ATOM 2070 C CA . GLY B 1 17 ? -1.689 -16.418 25.857 1.00 16.67 17 GLY B CA 1
ATOM 2071 C C . GLY B 1 17 ? -2.113 -15.576 24.693 1.00 13.99 17 GLY B C 1
ATOM 2072 O O . GLY B 1 17 ? -3.302 -15.441 24.386 1.00 14.38 17 GLY B O 1
ATOM 2073 N N . VAL B 1 18 ? -1.130 -14.957 24.030 1.00 13.05 18 VAL B N 1
ATOM 2074 C CA . VAL B 1 18 ? -1.391 -14.063 22.905 1.00 11.79 18 VAL B CA 1
ATOM 2075 C C . VAL B 1 18 ? -2.171 -14.799 21.812 1.00 10.97 18 VAL B C 1
ATOM 2076 O O . VAL B 1 18 ? -3.137 -14.298 21.255 1.00 12.28 18 VAL B O 1
ATOM 2080 N N . GLY B 1 19 ? -1.801 -16.014 21.488 1.00 12.23 19 GLY B N 1
ATOM 2081 C CA . GLY B 1 19 ? -2.419 -16.770 20.463 1.00 12.38 19 GLY B CA 1
ATOM 2082 C C . GLY B 1 19 ? -3.892 -16.990 20.722 1.00 11.52 19 GLY B C 1
ATOM 2083 O O . GLY B 1 19 ? -4.720 -16.817 19.818 1.00 12.78 19 GLY B O 1
ATOM 2084 N N . LEU B 1 20 ? -4.236 -17.346 21.961 1.00 12.29 20 LEU B N 1
ATOM 2085 C CA . LEU B 1 20 ? -5.611 -17.492 22.356 1.00 13.50 20 LEU B CA 1
ATOM 2086 C C . LEU B 1 20 ? -6.407 -16.222 22.154 1.00 12.04 20 LEU B C 1
ATOM 2087 O O . LEU B 1 20 ? -7.544 -16.213 21.630 1.00 13.30 20 LEU B O 1
ATOM 2092 N N . GLU B 1 21 ? -5.823 -15.091 22.564 1.00 12.64 21 GLU B N 1
ATOM 2093 C CA . GLU B 1 21 ? -6.535 -13.811 22.437 1.00 12.91 21 GLU B CA 1
ATOM 2094 C C . GLU B 1 21 ? -6.652 -13.402 20.965 1.00 11.85 21 GLU B C 1
ATOM 2095 O O . GLU B 1 21 ? -7.642 -12.780 20.594 1.00 13.32 21 GLU B O 1
ATOM 2101 N N . VAL B 1 22 ? -5.662 -13.753 20.113 1.00 11.22 22 VAL B N 1
ATOM 2102 C CA . VAL B 1 22 ? -5.769 -13.517 18.685 1.00 12.06 22 VAL B CA 1
ATOM 2103 C C . VAL B 1 22 ? -6.925 -14.301 18.099 1.00 11.11 22 VAL B C 1
ATOM 2104 O O . VAL B 1 22 ? -7.700 -13.764 17.342 1.00 11.57 22 VAL B O 1
ATOM 2108 N N . VAL B 1 23 ? -7.055 -15.579 18.441 1.00 12.09 23 VAL B N 1
ATOM 2109 C CA . VAL B 1 23 ? -8.127 -16.412 17.899 1.00 12.35 23 VAL B CA 1
ATOM 2110 C C . VAL B 1 23 ? -9.471 -15.759 18.267 1.00 12.67 23 VAL B C 1
ATOM 2111 O O . VAL B 1 23 ? -10.365 -15.577 17.441 1.00 14.02 23 VAL B O 1
ATOM 2115 N N A LYS B 1 24 ? -9.607 -15.368 19.536 0.50 13.60 24 LYS B N 1
ATOM 2116 N N B LYS B 1 24 ? -9.588 -15.364 19.535 0.50 13.65 24 LYS B N 1
ATOM 2117 C CA A LYS B 1 24 ? -10.842 -14.762 19.999 0.50 15.96 24 LYS B CA 1
ATOM 2118 C CA B LYS B 1 24 ? -10.838 -14.791 20.006 0.50 16.01 24 LYS B CA 1
ATOM 2119 C C A LYS B 1 24 ? -11.160 -13.478 19.257 0.50 14.93 24 LYS B C 1
ATOM 2120 C C B LYS B 1 24 ? -11.154 -13.463 19.352 0.50 14.80 24 LYS B C 1
ATOM 2121 O O A LYS B 1 24 ? -12.283 -13.309 18.801 0.50 16.89 24 LYS B O 1
ATOM 2122 O O B LYS B 1 24 ? -12.315 -13.243 19.017 0.50 16.54 24 LYS B O 1
ATOM 2133 N N . LEU B 1 25 ? -10.176 -12.587 19.130 1.00 14.26 25 LEU B N 1
ATOM 2134 C CA . LEU B 1 25 ? -10.404 -11.305 18.479 1.00 14.46 25 LEU B CA 1
ATOM 2135 C C . LEU B 1 25 ? -10.777 -11.498 17.009 1.00 13.19 25 LEU B C 1
ATOM 2136 O O . LEU B 1 25 ? -11.676 -10.829 16.488 1.00 15.14 25 LEU B O 1
ATOM 2141 N N . LEU B 1 26 ? -10.090 -12.373 16.298 1.00 13.17 26 LEU B N 1
ATOM 2142 C CA . LEU B 1 26 ? -10.362 -12.601 14.908 1.00 13.96 26 LEU B CA 1
ATOM 2143 C C . LEU B 1 26 ? -11.767 -13.178 14.744 1.00 13.71 26 LEU B C 1
ATOM 2144 O O . LEU B 1 26 ? -12.537 -12.717 13.887 1.00 15.76 26 LEU B O 1
ATOM 2149 N N . LEU B 1 27 ? -12.104 -14.151 15.566 1.00 13.93 27 LEU B N 1
ATOM 2150 C CA . LEU B 1 27 ? -13.460 -14.721 15.521 1.00 15.32 27 LEU B CA 1
ATOM 2151 C C . LEU B 1 27 ? -14.496 -13.672 15.815 1.00 15.89 27 LEU B C 1
ATOM 2152 O O . LEU B 1 27 ? -15.566 -13.643 15.203 1.00 19.19 27 LEU B O 1
ATOM 2157 N N . GLY B 1 28 ? -14.208 -12.763 16.720 1.00 16.79 28 GLY B N 1
ATOM 2158 C CA . GLY B 1 28 ? -15.109 -11.717 17.146 1.00 18.76 28 GLY B CA 1
ATOM 2159 C C . GLY B 1 28 ? -15.378 -10.699 16.059 1.00 18.63 28 GLY B C 1
ATOM 2160 O O . GLY B 1 28 ? -16.405 -10.045 16.100 1.00 21.98 28 GLY B O 1
ATOM 2161 N N . GLU B 1 29 ? -14.488 -10.605 15.065 1.00 19.52 29 GLU B N 1
ATOM 2162 C CA . GLU B 1 29 ? -14.606 -9.733 13.933 1.00 19.85 29 GLU B CA 1
ATOM 2163 C C . GLU B 1 29 ? -15.149 -10.464 12.694 1.00 20.77 29 GLU B C 1
ATOM 2164 O O . GLU B 1 29 ? -15.170 -9.867 11.620 1.00 22.27 29 GLU B O 1
ATOM 2170 N N . GLY B 1 30 ? -15.587 -11.700 12.851 1.00 19.20 30 GLY B N 1
ATOM 2171 C CA . GLY B 1 30 ? -16.287 -12.512 11.885 1.00 19.59 30 GLY B CA 1
ATOM 2172 C C . GLY B 1 30 ? -15.421 -13.399 11.018 1.00 20.77 30 GLY B C 1
ATOM 2173 O O . GLY B 1 30 ? -15.913 -14.005 10.065 1.00 20.81 30 GLY B O 1
ATOM 2174 N N . ALA B 1 31 ? -14.121 -13.508 11.295 1.00 17.25 31 ALA B N 1
ATOM 2175 C CA . ALA B 1 31 ? -13.254 -14.340 10.491 1.00 15.42 31 ALA B CA 1
ATOM 2176 C C . ALA B 1 31 ? -13.514 -15.813 10.731 1.00 14.98 31 ALA B C 1
ATOM 2177 O O . ALA B 1 31 ? -14.113 -16.224 11.739 1.00 17.68 31 ALA B O 1
ATOM 2179 N N . LYS B 1 32 ? -12.961 -16.624 9.841 1.00 13.81 32 LYS B N 1
ATOM 2180 C CA . LYS B 1 32 ? -12.822 -18.045 10.035 1.00 14.02 32 LYS B CA 1
ATOM 2181 C C . LYS B 1 32 ? -11.390 -18.306 10.529 1.00 14.08 32 LYS B C 1
ATOM 2182 O O . LYS B 1 32 ? -10.470 -17.722 9.934 1.00 13.79 32 LYS B O 1
ATOM 2188 N N . VAL B 1 33 ? -11.249 -19.107 11.575 1.00 13.43 33 VAL B N 1
ATOM 2189 C CA . VAL B 1 33 ? -9.936 -19.205 12.226 1.00 13.03 33 VAL B CA 1
ATOM 2190 C C . VAL B 1 33 ? -9.614 -20.634 12.590 1.00 13.23 33 VAL B C 1
ATOM 2191 O O . VAL B 1 33 ? -10.258 -21.235 13.448 1.00 16.34 33 VAL B O 1
ATOM 2195 N N . ALA B 1 34 ? -8.572 -21.160 11.953 1.00 12.49 34 ALA B N 1
ATOM 2196 C CA . ALA B 1 34 ? -7.944 -22.401 12.333 1.00 13.34 34 ALA B CA 1
ATOM 2197 C C . ALA B 1 34 ? -6.830 -22.050 13.299 1.00 12.44 34 ALA B C 1
ATOM 2198 O O . ALA B 1 34 ? -6.196 -20.996 13.217 1.00 12.46 34 ALA B O 1
ATOM 2200 N N . PHE B 1 35 ? -6.573 -22.975 14.193 1.00 13.75 35 PHE B N 1
ATOM 2201 C CA . PHE B 1 35 ? -5.447 -22.796 15.109 1.00 13.13 35 PHE B CA 1
ATOM 2202 C C . PHE B 1 35 ? -4.855 -24.144 15.410 1.00 13.36 35 PHE B C 1
ATOM 2203 O O . PHE B 1 35 ? -5.534 -25.157 15.359 1.00 14.14 35 PHE B O 1
ATOM 2211 N N . SER B 1 36 ? -3.573 -24.116 15.765 1.00 13.99 36 SER B N 1
ATOM 2212 C CA . SER B 1 36 ? -2.830 -25.280 16.275 1.00 15.43 36 SER B CA 1
ATOM 2213 C C . SER B 1 36 ? -2.176 -24.916 17.597 1.00 14.49 36 SER B C 1
ATOM 2214 O O . SER B 1 36 ? -2.089 -23.719 17.936 1.00 15.85 36 SER B O 1
ATOM 2217 N N . ASP B 1 37 ? -1.649 -25.911 18.342 1.00 16.43 37 ASP B N 1
ATOM 2218 C CA . ASP B 1 37 ? -0.970 -25.609 19.579 1.00 20.72 37 ASP B CA 1
ATOM 2219 C C . ASP B 1 37 ? -0.027 -26.727 19.995 1.00 23.03 37 ASP B C 1
ATOM 2220 O O . ASP B 1 37 ? -0.306 -27.873 19.678 1.00 28.55 37 ASP B O 1
ATOM 2225 N N . ILE B 1 38 ? 1.061 -26.328 20.663 1.00 28.00 38 ILE B N 1
ATOM 2226 C CA . ILE B 1 38 ? 2.046 -27.338 21.072 1.00 29.70 38 ILE B CA 1
ATOM 2227 C C . ILE B 1 38 ? 1.360 -28.186 22.139 1.00 29.19 38 ILE B C 1
ATOM 2228 O O . ILE B 1 38 ? 1.663 -29.388 22.197 1.00 33.62 38 ILE B O 1
ATOM 2233 N N . ASN B 1 39 ? 0.493 -27.577 22.950 1.00 24.53 39 ASN B N 1
ATOM 2234 C CA . ASN B 1 39 ? -0.356 -28.301 23.906 1.00 25.17 39 ASN B CA 1
ATOM 2235 C C . ASN B 1 39 ? -1.574 -28.779 23.167 1.00 24.70 39 ASN B C 1
ATOM 2236 O O . ASN B 1 39 ? -2.626 -28.113 23.164 1.00 25.83 39 ASN B O 1
ATOM 2241 N N . GLU B 1 40 ? -1.481 -29.969 22.597 1.00 20.58 40 GLU B N 1
ATOM 2242 C CA . GLU B 1 40 ? -2.624 -30.383 21.770 1.00 22.80 40 GLU B CA 1
ATOM 2243 C C . GLU B 1 40 ? -3.919 -30.647 22.518 1.00 22.16 40 GLU B C 1
ATOM 2244 O O . GLU B 1 40 ? -5.014 -30.327 21.998 1.00 25.30 40 GLU B O 1
ATOM 2250 N N . ALA B 1 41 ? -3.963 -31.246 23.656 1.00 24.90 41 ALA B N 1
ATOM 2251 C CA . ALA B 1 41 ? -5.207 -31.422 24.437 1.00 22.60 41 ALA B CA 1
ATOM 2252 C C . ALA B 1 41 ? -5.885 -30.102 24.744 1.00 21.32 41 ALA B C 1
ATOM 2253 O O . ALA B 1 41 ? -7.126 -29.978 24.682 1.00 21.49 41 ALA B O 1
ATOM 2255 N N . ALA B 1 42 ? -5.062 -29.077 25.051 1.00 19.62 42 ALA B N 1
ATOM 2256 C CA . ALA B 1 42 ? -5.644 -27.763 25.340 1.00 21.43 42 ALA B CA 1
ATOM 2257 C C . ALA B 1 42 ? -6.296 -27.199 24.080 1.00 22.22 42 ALA B C 1
ATOM 2258 O O . ALA B 1 42 ? -7.362 -26.566 24.060 1.00 18.48 42 ALA B O 1
ATOM 2260 N N . GLY B 1 43 ? -5.705 -27.418 22.907 1.00 21.83 43 GLY B N 1
ATOM 2261 C CA . GLY B 1 43 ? -6.342 -26.945 21.676 1.00 21.46 43 GLY B CA 1
ATOM 2262 C C . GLY B 1 43 ? -7.671 -27.585 21.335 1.00 22.59 43 GLY B C 1
ATOM 2263 O O . GLY B 1 43 ? -8.649 -26.943 20.877 1.00 21.09 43 GLY B O 1
ATOM 2264 N N . GLN B 1 44 ? -7.771 -28.895 21.536 1.00 23.66 44 GLN B N 1
ATOM 2265 C CA . GLN B 1 44 ? -8.990 -29.607 21.194 1.00 26.39 44 GLN B CA 1
ATOM 2266 C C . GLN B 1 44 ? -10.107 -29.127 22.125 1.00 23.95 44 GLN B C 1
ATOM 2267 O O . GLN B 1 44 ? -11.272 -28.868 21.791 1.00 24.13 44 GLN B O 1
ATOM 2277 N N . GLN B 1 45 ? -9.744 -28.950 23.414 1.00 23.70 45 GLN B N 1
ATOM 2278 C CA . GLN B 1 45 ? -10.720 -28.407 24.347 1.00 23.93 45 GLN B CA 1
ATOM 2279 C C . GLN B 1 45 ? -11.283 -27.053 23.948 1.00 22.46 45 GLN B C 1
ATOM 2280 O O . GLN B 1 45 ? -12.472 -26.783 23.998 1.00 26.01 45 GLN B O 1
ATOM 2286 N N . LEU B 1 46 ? -10.443 -26.103 23.486 1.00 21.73 46 LEU B N 1
ATOM 2287 C CA . LEU B 1 46 ? -10.832 -24.781 23.051 1.00 20.96 46 LEU B CA 1
ATOM 2288 C C . LEU B 1 46 ? -11.724 -24.818 21.831 1.00 20.00 46 LEU B C 1
ATOM 2289 O O . LEU B 1 46 ? -12.704 -24.091 21.678 1.00 22.70 46 LEU B O 1
ATOM 2294 N N . ALA B 1 47 ? -11.452 -25.667 20.855 1.00 20.36 47 ALA B N 1
ATOM 2295 C CA . ALA B 1 47 ? -12.225 -25.756 19.617 1.00 20.55 47 ALA B CA 1
ATOM 2296 C C . ALA B 1 47 ? -13.665 -26.174 19.875 1.00 23.76 47 ALA B C 1
ATOM 2297 O O . ALA B 1 47 ? -14.555 -25.694 19.206 1.00 25.55 47 ALA B O 1
ATOM 2299 N N . ALA B 1 48 ? -13.844 -27.030 20.864 1.00 26.63 48 ALA B N 1
ATOM 2300 C CA . ALA B 1 48 ? -15.178 -27.513 21.237 1.00 29.32 48 ALA B CA 1
ATOM 2301 C C . ALA B 1 48 ? -15.974 -26.319 21.776 1.00 34.42 48 ALA B C 1
ATOM 2302 O O . ALA B 1 48 ? -17.212 -26.241 21.669 1.00 38.92 48 ALA B O 1
ATOM 2304 N N . GLU B 1 49 ? -15.291 -25.332 22.390 1.00 31.34 49 GLU B N 1
ATOM 2305 C CA . GLU B 1 49 ? -16.052 -24.181 22.895 1.00 31.02 49 GLU B CA 1
ATOM 2306 C C . GLU B 1 49 ? -16.245 -23.058 21.869 1.00 31.45 49 GLU B C 1
ATOM 2307 O O . GLU B 1 49 ? -17.244 -22.340 21.962 1.00 34.94 49 GLU B O 1
ATOM 2313 N N . LEU B 1 50 ? -15.339 -22.851 20.929 1.00 32.12 50 LEU B N 1
ATOM 2314 C CA . LEU B 1 50 ? -15.369 -21.695 20.012 1.00 33.43 50 LEU B CA 1
ATOM 2315 C C . LEU B 1 50 ? -16.278 -21.797 18.804 1.00 31.77 50 LEU B C 1
ATOM 2316 O O . LEU B 1 50 ? -16.539 -20.825 18.081 1.00 36.65 50 LEU B O 1
ATOM 2321 N N . GLY B 1 51 ? -16.874 -22.938 18.474 1.00 28.30 51 GLY B N 1
ATOM 2322 C CA . GLY B 1 51 ? -17.842 -22.920 17.395 1.00 29.45 51 GLY B CA 1
ATOM 2323 C C . GLY B 1 51 ? -17.359 -23.279 16.006 1.00 25.20 51 GLY B C 1
ATOM 2324 O O . GLY B 1 51 ? -16.163 -23.501 15.784 1.00 23.96 51 GLY B O 1
ATOM 2325 N N . GLU B 1 52 ? -18.276 -23.303 15.044 1.00 28.17 52 GLU B N 1
ATOM 2326 C CA . GLU B 1 52 ? -18.189 -23.706 13.652 1.00 29.46 52 GLU B CA 1
ATOM 2327 C C . GLU B 1 52 ? -17.248 -22.871 12.793 1.00 26.66 52 GLU B C 1
ATOM 2328 O O . GLU B 1 52 ? -16.784 -23.344 11.729 1.00 27.86 52 GLU B O 1
ATOM 2334 N N A ARG B 1 53 ? -16.926 -21.633 13.166 0.50 24.21 53 ARG B N 1
ATOM 2335 N N B ARG B 1 53 ? -16.924 -21.633 13.164 0.50 24.23 53 ARG B N 1
ATOM 2336 C CA A ARG B 1 53 ? -15.980 -20.899 12.304 0.50 21.16 53 ARG B CA 1
ATOM 2337 C CA B ARG B 1 53 ? -15.981 -20.889 12.313 0.50 21.15 53 ARG B CA 1
ATOM 2338 C C A ARG B 1 53 ? -14.563 -21.061 12.805 0.50 18.55 53 ARG B C 1
ATOM 2339 C C B ARG B 1 53 ? -14.556 -21.090 12.780 0.50 18.71 53 ARG B C 1
ATOM 2340 O O A ARG B 1 53 ? -13.654 -20.401 12.325 0.50 20.57 53 ARG B O 1
ATOM 2341 O O B ARG B 1 53 ? -13.648 -20.471 12.247 0.50 19.85 53 ARG B O 1
ATOM 2356 N N . SER B 1 54 ? -14.360 -21.954 13.753 1.00 21.05 54 SER B N 1
ATOM 2357 C CA . SER B 1 54 ? -13.030 -22.277 14.259 1.00 19.86 54 SER B CA 1
ATOM 2358 C C . SER B 1 54 ? -12.745 -23.751 13.970 1.00 18.33 54 SER B C 1
ATOM 2359 O O . SER B 1 54 ? -13.640 -24.585 13.752 1.00 19.95 54 SER B O 1
ATOM 2362 N N . MET B 1 55 ? -11.458 -24.062 13.993 1.00 17.34 55 MET B N 1
ATOM 2363 C CA . MET B 1 55 ? -11.030 -25.437 13.823 1.00 18.20 55 MET B CA 1
ATOM 2364 C C . MET B 1 55 ? -9.675 -25.594 14.475 1.00 16.22 55 MET B C 1
ATOM 2365 O O . MET B 1 55 ? -8.826 -24.726 14.318 1.00 20.47 55 MET B O 1
ATOM 2370 N N . PHE B 1 56 ? -9.502 -26.666 15.212 1.00 16.44 56 PHE B N 1
ATOM 2371 C CA . PHE B 1 56 ? -8.202 -27.033 15.707 1.00 15.66 56 PHE B CA 1
ATOM 2372 C C . PHE B 1 56 ? -7.570 -28.088 14.822 1.00 15.44 56 PHE B C 1
ATOM 2373 O O . PHE B 1 56 ? -8.245 -29.042 14.456 1.00 17.46 56 PHE B O 1
ATOM 2381 N N . VAL B 1 57 ? -6.263 -27.975 14.600 1.00 15.65 57 VAL B N 1
ATOM 2382 C CA . VAL B 1 57 ? -5.477 -28.963 13.872 1.00 17.29 57 VAL B CA 1
ATOM 2383 C C . VAL B 1 57 ? -4.234 -29.315 14.671 1.00 17.89 57 VAL B C 1
ATOM 2384 O O . VAL B 1 57 ? -3.510 -28.472 15.192 1.00 16.40 57 VAL B O 1
ATOM 2388 N N . ARG B 1 58 ? -4.005 -30.633 14.739 1.00 20.70 58 ARG B N 1
ATOM 2389 C CA . ARG B 1 58 ? -2.708 -31.109 15.232 1.00 22.72 58 ARG B CA 1
ATOM 2390 C C . ARG B 1 58 ? -1.562 -30.663 14.321 1.00 17.85 58 ARG B C 1
ATOM 2391 O O . ARG B 1 58 ? -1.720 -30.695 13.091 1.00 23.13 58 ARG B O 1
ATOM 2399 N N . HIS B 1 59 ? -0.446 -30.225 14.885 1.00 20.03 59 HIS B N 1
ATOM 2400 C CA . HIS B 1 59 ? 0.611 -29.603 14.085 1.00 19.00 59 HIS B CA 1
ATOM 2401 C C . HIS B 1 59 ? 1.966 -29.620 14.754 1.00 18.43 59 HIS B C 1
ATOM 2402 O O . HIS B 1 59 ? 2.184 -29.008 15.810 1.00 21.22 59 HIS B O 1
ATOM 2409 N N . ASP B 1 60 ? 2.924 -30.308 14.114 1.00 19.74 60 ASP B N 1
ATOM 2410 C CA . ASP B 1 60 ? 4.319 -30.160 14.496 1.00 21.84 60 ASP B CA 1
ATOM 2411 C C . ASP B 1 60 ? 4.869 -28.972 13.697 1.00 16.54 60 ASP B C 1
ATOM 2412 O O . ASP B 1 60 ? 5.084 -29.109 12.502 1.00 16.22 60 ASP B O 1
ATOM 2417 N N . VAL B 1 61 ? 5.005 -27.854 14.409 1.00 16.59 61 VAL B N 1
ATOM 2418 C CA . VAL B 1 61 ? 5.334 -26.635 13.682 1.00 14.89 61 VAL B CA 1
ATOM 2419 C C . VAL B 1 61 ? 6.751 -26.646 13.116 1.00 14.48 61 VAL B C 1
ATOM 2420 O O . VAL B 1 61 ? 7.098 -25.776 12.335 1.00 13.79 61 VAL B O 1
ATOM 2424 N N . SER B 1 62 ? 7.566 -27.614 13.484 1.00 16.92 62 SER B N 1
ATOM 2425 C CA . SER B 1 62 ? 8.905 -27.704 12.907 1.00 17.92 62 SER B CA 1
ATOM 2426 C C . SER B 1 62 ? 8.976 -28.714 11.758 1.00 17.05 62 SER B C 1
ATOM 2427 O O . SER B 1 62 ? 10.055 -28.943 11.200 1.00 17.72 62 SER B O 1
ATOM 2430 N N . SER B 1 63 ? 7.834 -29.307 11.373 1.00 17.08 63 SER B N 1
ATOM 2431 C CA . SER B 1 63 ? 7.788 -30.272 10.274 1.00 18.18 63 SER B CA 1
ATOM 2432 C C . SER B 1 63 ? 7.246 -29.759 8.960 1.00 15.59 63 SER B C 1
ATOM 2433 O O . SER B 1 63 ? 6.056 -29.344 8.935 1.00 16.32 63 SER B O 1
ATOM 2436 N N . GLU B 1 64 ? 7.975 -29.797 7.876 0.50 12.41 64 GLU B N 1
ATOM 2437 C CA . GLU B 1 64 ? 7.446 -29.341 6.606 0.50 13.79 64 GLU B CA 1
ATOM 2438 C C . GLU B 1 64 ? 6.264 -30.177 6.132 0.50 12.57 64 GLU B C 1
ATOM 2439 O O . GLU B 1 64 ? 5.290 -29.671 5.570 0.50 10.18 64 GLU B O 1
ATOM 2445 N N . ALA B 1 65 ? 6.407 -31.492 6.344 1.00 19.68 65 ALA B N 1
ATOM 2446 C CA . ALA B 1 65 ? 5.321 -32.395 5.932 1.00 22.70 65 ALA B CA 1
ATOM 2447 C C . ALA B 1 65 ? 4.048 -32.098 6.698 1.00 22.82 65 ALA B C 1
ATOM 2448 O O . ALA B 1 65 ? 2.938 -32.075 6.151 1.00 21.65 65 ALA B O 1
ATOM 2450 N N . ASP B 1 66 ? 4.138 -31.835 8.007 1.00 20.76 66 ASP B N 1
ATOM 2451 C CA . ASP B 1 66 ? 2.886 -31.509 8.725 1.00 21.40 66 ASP B CA 1
ATOM 2452 C C . ASP B 1 66 ? 2.303 -30.148 8.354 1.00 17.29 66 ASP B C 1
ATOM 2453 O O . ASP B 1 66 ? 1.088 -29.987 8.250 1.00 17.65 66 ASP B O 1
ATOM 2458 N N . TRP B 1 67 ? 3.160 -29.135 8.143 1.00 15.33 67 TRP B N 1
ATOM 2459 C CA . TRP B 1 67 ? 2.604 -27.883 7.611 1.00 12.57 67 TRP B CA 1
ATOM 2460 C C . TRP B 1 67 ? 1.847 -28.094 6.311 1.00 13.94 67 TRP B C 1
ATOM 2461 O O . TRP B 1 67 ? 0.794 -27.502 6.108 1.00 13.72 67 TRP B O 1
ATOM 2472 N N . THR B 1 68 ? 2.372 -28.943 5.419 1.00 14.71 68 THR B N 1
ATOM 2473 C CA . THR B 1 68 ? 1.709 -29.149 4.150 1.00 14.70 68 THR B CA 1
ATOM 2474 C C . THR B 1 68 ? 0.295 -29.680 4.380 1.00 15.44 68 THR B C 1
ATOM 2475 O O . THR B 1 68 ? -0.680 -29.260 3.761 1.00 15.04 68 THR B O 1
ATOM 2479 N N . LEU B 1 69 ? 0.206 -30.597 5.374 1.00 16.44 69 LEU B N 1
ATOM 2480 C CA . LEU B 1 69 ? -1.095 -31.187 5.630 1.00 17.13 69 LEU B CA 1
ATOM 2481 C C . LEU B 1 69 ? -2.047 -30.212 6.285 1.00 17.17 69 LEU B C 1
ATOM 2482 O O . LEU B 1 69 ? -3.219 -30.152 5.977 1.00 19.10 69 LEU B O 1
ATOM 2487 N N . VAL B 1 70 ? -1.489 -29.414 7.195 1.00 16.19 70 VAL B N 1
ATOM 2488 C CA . VAL B 1 70 ? -2.299 -28.418 7.881 1.00 16.08 70 VAL B CA 1
ATOM 2489 C C . VAL B 1 70 ? -2.824 -27.383 6.914 1.00 15.13 70 VAL B C 1
ATOM 2490 O O . VAL B 1 70 ? -4.020 -27.035 6.925 1.00 16.27 70 VAL B O 1
ATOM 2494 N N . MET B 1 71 ? -1.960 -26.859 6.029 1.00 14.29 71 MET B N 1
ATOM 2495 C CA . MET B 1 71 ? -2.397 -25.821 5.112 1.00 14.55 71 MET B CA 1
ATOM 2496 C C . MET B 1 71 ? -3.487 -26.355 4.209 1.00 14.76 71 MET B C 1
ATOM 2497 O O . MET B 1 71 ? -4.499 -25.697 3.919 1.00 15.72 71 MET B O 1
ATOM 2502 N N . ALA B 1 72 ? -3.341 -27.653 3.798 1.00 15.97 72 ALA B N 1
ATOM 2503 C CA . ALA B 1 72 ? -4.360 -28.226 2.928 1.00 16.68 72 ALA B CA 1
ATOM 2504 C C . ALA B 1 72 ? -5.670 -28.442 3.662 1.00 17.25 72 ALA B C 1
ATOM 2505 O O . ALA B 1 72 ? -6.734 -28.106 3.144 1.00 18.96 72 ALA B O 1
ATOM 2507 N N . ALA B 1 73 ? -5.657 -28.971 4.864 1.00 16.88 73 ALA B N 1
ATOM 2508 C CA . ALA B 1 73 ? -6.875 -29.226 5.628 1.00 18.60 73 ALA B CA 1
ATOM 2509 C C . ALA B 1 73 ? -7.609 -27.961 5.986 1.00 17.98 73 ALA B C 1
ATOM 2510 O O . ALA B 1 73 ? -8.825 -27.896 5.911 1.00 18.68 73 ALA B O 1
ATOM 2512 N N . VAL B 1 74 ? -6.850 -26.950 6.410 1.00 16.57 74 VAL B N 1
ATOM 2513 C CA . VAL B 1 74 ? -7.484 -25.714 6.796 1.00 16.71 74 VAL B CA 1
ATOM 2514 C C . VAL B 1 74 ? -8.207 -25.098 5.620 1.00 16.02 74 VAL B C 1
ATOM 2515 O O . VAL B 1 74 ? -9.352 -24.653 5.756 1.00 17.19 74 VAL B O 1
ATOM 2519 N N . GLN B 1 75 ? -7.509 -25.082 4.488 1.00 15.64 75 GLN B N 1
ATOM 2520 C CA . GLN B 1 75 ? -8.153 -24.433 3.344 1.00 16.20 75 GLN B CA 1
ATOM 2521 C C . GLN B 1 75 ? -9.293 -25.272 2.822 1.00 17.64 75 GLN B C 1
ATOM 2522 O O . GLN B 1 75 ? -10.216 -24.655 2.266 1.00 19.20 75 GLN B O 1
ATOM 2528 N N . ARG B 1 76 ? -9.254 -26.594 2.926 1.00 19.90 76 ARG B N 1
ATOM 2529 C CA . ARG B 1 76 ? -10.377 -27.438 2.493 1.00 21.31 76 ARG B CA 1
ATOM 2530 C C . ARG B 1 76 ? -11.624 -27.098 3.312 1.00 20.77 76 ARG B C 1
ATOM 2531 O O . ARG B 1 76 ? -12.756 -27.021 2.819 1.00 23.21 76 ARG B O 1
ATOM 2539 N N . ARG B 1 77 ? -11.465 -26.877 4.619 1.00 19.28 77 ARG B N 1
ATOM 2540 C CA . ARG B 1 77 ? -12.603 -26.613 5.452 1.00 21.21 77 ARG B CA 1
ATOM 2541 C C . ARG B 1 77 ? -13.047 -25.173 5.451 1.00 22.37 77 ARG B C 1
ATOM 2542 O O . ARG B 1 77 ? -14.254 -24.941 5.524 1.00 22.35 77 ARG B O 1
ATOM 2556 N N . LEU B 1 78 ? -12.110 -24.218 5.405 1.00 17.64 78 LEU B N 1
ATOM 2557 C CA . LEU B 1 78 ? -12.430 -22.824 5.672 1.00 16.87 78 LEU B CA 1
ATOM 2558 C C . LEU B 1 78 ? -12.236 -21.935 4.457 1.00 18.17 78 LEU B C 1
ATOM 2559 O O . LEU B 1 78 ? -12.699 -20.809 4.495 1.00 21.97 78 LEU B O 1
ATOM 2564 N N . GLY B 1 79 ? -11.623 -22.373 3.368 1.00 17.42 79 GLY B N 1
ATOM 2565 C CA . GLY B 1 79 ? -11.388 -21.484 2.248 1.00 18.18 79 GLY B CA 1
ATOM 2566 C C . GLY B 1 79 ? -9.926 -21.041 2.179 1.00 16.84 79 GLY B C 1
ATOM 2567 O O . GLY B 1 79 ? -9.120 -21.365 3.036 1.00 16.80 79 GLY B O 1
ATOM 2568 N N . THR B 1 80 ? -9.616 -20.303 1.106 1.00 16.71 80 THR B N 1
ATOM 2569 C CA . THR B 1 80 ? -8.306 -19.804 0.821 1.00 15.27 80 THR B CA 1
ATOM 2570 C C . THR B 1 80 ? -7.787 -18.933 1.997 1.00 12.83 80 THR B C 1
ATOM 2571 O O . THR B 1 80 ? -8.476 -18.014 2.435 1.00 15.30 80 THR B O 1
ATOM 2575 N N . LEU B 1 81 ? -6.597 -19.270 2.451 1.00 13.79 81 LEU B N 1
ATOM 2576 C CA . LEU B 1 81 ? -6.000 -18.542 3.576 1.00 12.35 81 LEU B CA 1
ATOM 2577 C C . LEU B 1 81 ? -5.633 -17.142 3.142 1.00 11.91 81 LEU B C 1
ATOM 2578 O O . LEU B 1 81 ? -5.045 -16.961 2.089 1.00 12.68 81 LEU B O 1
ATOM 2586 N N . ASN B 1 82 ? -5.879 -16.174 4.024 1.00 11.39 82 ASN B N 1
ATOM 2587 C CA . ASN B 1 82 ? -5.356 -14.838 3.810 1.00 10.35 82 ASN B CA 1
ATOM 2588 C C . ASN B 1 82 ? -4.804 -14.199 5.095 1.00 9.46 82 ASN B C 1
ATOM 2589 O O . ASN B 1 82 ? -4.372 -13.021 4.998 1.00 10.28 82 ASN B O 1
ATOM 2594 N N . VAL B 1 83 ? -4.722 -14.902 6.201 1.00 9.29 83 VAL B N 1
ATOM 2595 C CA . VAL B 1 83 ? -4.068 -14.413 7.421 1.00 9.09 83 VAL B CA 1
ATOM 2596 C C . VAL B 1 83 ? -3.281 -15.586 7.993 1.00 8.67 83 VAL B C 1
ATOM 2597 O O . VAL B 1 83 ? -3.874 -16.646 8.223 1.00 9.90 83 VAL B O 1
ATOM 2601 N N . LEU B 1 84 ? -2.004 -15.412 8.284 1.00 8.95 84 LEU B N 1
ATOM 2602 C CA . LEU B 1 84 ? -1.212 -16.400 8.961 1.00 8.83 84 LEU B CA 1
ATOM 2603 C C . LEU B 1 84 ? -0.528 -15.729 10.129 1.00 7.83 84 LEU B C 1
ATOM 2604 O O . LEU B 1 84 ? 0.171 -14.734 9.955 1.00 8.67 84 LEU B O 1
ATOM 2609 N N . VAL B 1 85 ? -0.742 -16.260 11.316 1.00 8.33 85 VAL B N 1
ATOM 2610 C CA . VAL B 1 85 ? -0.096 -15.749 12.526 1.00 8.62 85 VAL B CA 1
ATOM 2611 C C . VAL B 1 85 ? 0.843 -16.812 13.077 1.00 8.46 85 VAL B C 1
ATOM 2612 O O . VAL B 1 85 ? 0.409 -17.849 13.604 1.00 9.66 85 VAL B O 1
ATOM 2616 N N . ASN B 1 86 ? 2.139 -16.631 12.861 1.00 9.38 86 ASN B N 1
ATOM 2617 C CA . ASN B 1 86 ? 3.173 -17.531 13.359 1.00 9.31 86 ASN B CA 1
ATOM 2618 C C . ASN B 1 86 ? 3.527 -17.143 14.792 1.00 9.70 86 ASN B C 1
ATOM 2619 O O . ASN B 1 86 ? 4.351 -16.298 15.056 1.00 10.61 86 ASN B O 1
ATOM 2624 N N . ASN B 1 87 ? 2.750 -17.734 15.697 1.00 11.29 87 ASN B N 1
ATOM 2625 C CA . ASN B 1 87 ? 2.868 -17.439 17.110 1.00 11.49 87 ASN B CA 1
ATOM 2626 C C . ASN B 1 87 ? 3.440 -18.595 17.916 1.00 13.11 87 ASN B C 1
ATOM 2627 O O . ASN B 1 87 ? 3.853 -18.342 19.061 1.00 16.74 87 ASN B O 1
ATOM 2632 N N . ALA B 1 88 ? 3.470 -19.788 17.414 1.00 13.31 88 ALA B N 1
ATOM 2633 C CA . ALA B 1 88 ? 4.032 -20.906 18.149 1.00 12.96 88 ALA B CA 1
ATOM 2634 C C . ALA B 1 88 ? 5.475 -20.569 18.453 1.00 14.27 88 ALA B C 1
ATOM 2635 O O . ALA B 1 88 ? 6.206 -20.022 17.653 1.00 14.74 88 ALA B O 1
ATOM 2637 N N . GLY B 1 89 ? 5.837 -20.876 19.683 1.00 14.57 89 GLY B N 1
ATOM 2638 C CA . GLY B 1 89 ? 7.208 -20.619 20.152 1.00 16.52 89 GLY B CA 1
ATOM 2639 C C . GLY B 1 89 ? 7.351 -21.144 21.555 1.00 15.47 89 GLY B C 1
ATOM 2640 O O . GLY B 1 89 ? 6.364 -21.413 22.243 1.00 20.55 89 GLY B O 1
ATOM 2641 N N . ILE B 1 90 ? 8.591 -21.262 21.963 1.00 13.55 90 ILE B N 1
ATOM 2642 C CA . ILE B 1 90 ? 8.900 -21.679 23.331 1.00 13.51 90 ILE B CA 1
ATOM 2643 C C . ILE B 1 90 ? 9.938 -20.737 23.925 1.00 13.48 90 ILE B C 1
ATOM 2644 O O . ILE B 1 90 ? 10.766 -20.158 23.208 1.00 12.07 90 ILE B O 1
ATOM 2649 N N . LEU B 1 91 ? 9.841 -20.604 25.224 1.00 14.06 91 LEU B N 1
ATOM 2650 C CA . LEU B 1 91 ? 10.783 -19.820 26.015 1.00 13.71 91 LEU B CA 1
ATOM 2651 C C . LEU B 1 91 ? 11.551 -20.803 26.868 1.00 14.65 91 LEU B C 1
ATOM 2652 O O . LEU B 1 91 ? 10.968 -21.560 27.636 1.00 18.32 91 LEU B O 1
ATOM 2657 N N . LEU B 1 92 ? 12.847 -20.821 26.714 1.00 13.19 92 LEU B N 1
ATOM 2658 C CA . LEU B 1 92 ? 13.761 -21.539 27.552 1.00 13.61 92 LEU B CA 1
ATOM 2659 C C . LEU B 1 92 ? 14.871 -20.602 28.027 1.00 12.56 92 LEU B C 1
ATOM 2660 O O . LEU B 1 92 ? 15.264 -19.741 27.233 1.00 13.46 92 LEU B O 1
ATOM 2665 N N . PRO B 1 93 ? 15.350 -20.757 29.270 1.00 13.47 93 PRO B N 1
ATOM 2666 C CA . PRO B 1 93 ? 16.424 -19.869 29.761 1.00 13.87 93 PRO B CA 1
ATOM 2667 C C . PRO B 1 93 ? 17.771 -20.388 29.388 1.00 13.07 93 PRO B C 1
ATOM 2668 O O . PRO B 1 93 ? 18.004 -21.559 29.114 1.00 16.53 93 PRO B O 1
ATOM 2672 N N . GLY B 1 94 ? 18.719 -19.447 29.481 1.00 12.44 94 GLY B N 1
ATOM 2673 C CA . GLY B 1 94 ? 20.132 -19.803 29.404 1.00 13.98 94 GLY B CA 1
ATOM 2674 C C . GLY B 1 94 ? 20.922 -18.539 29.079 1.00 12.27 94 GLY B C 1
ATOM 2675 O O . GLY B 1 94 ? 20.660 -17.913 28.053 1.00 14.36 94 GLY B O 1
ATOM 2676 N N . ASP B 1 95 ? 21.883 -18.213 29.913 1.00 13.43 95 ASP B N 1
ATOM 2677 C CA . ASP B 1 95 ? 22.796 -17.103 29.605 1.00 12.59 95 ASP B CA 1
ATOM 2678 C C . ASP B 1 95 ? 23.960 -17.584 28.739 1.00 12.34 95 ASP B C 1
ATOM 2679 O O . ASP B 1 95 ? 24.190 -18.761 28.486 1.00 13.19 95 ASP B O 1
ATOM 2684 N N . MET B 1 96 ? 24.732 -16.615 28.261 1.00 12.35 96 MET B N 1
ATOM 2685 C CA . MET B 1 96 ? 25.883 -16.976 27.418 1.00 13.49 96 MET B CA 1
ATOM 2686 C C . MET B 1 96 ? 26.965 -17.696 28.186 1.00 15.43 96 MET B C 1
ATOM 2687 O O . MET B 1 96 ? 27.730 -18.370 27.499 1.00 22.06 96 MET B O 1
ATOM 2692 N N . GLU B 1 97 ? 27.049 -17.570 29.506 1.00 13.57 97 GLU B N 1
ATOM 2693 C CA . GLU B 1 97 ? 28.112 -18.264 30.208 1.00 13.56 97 GLU B CA 1
ATOM 2694 C C . GLU B 1 97 ? 27.775 -19.721 30.489 1.00 14.54 97 GLU B C 1
ATOM 2695 O O . GLU B 1 97 ? 28.640 -20.571 30.306 1.00 14.32 97 GLU B O 1
ATOM 2701 N N . THR B 1 98 ? 26.553 -20.022 30.967 1.00 15.11 98 THR B N 1
ATOM 2702 C CA . THR B 1 98 ? 26.197 -21.295 31.527 1.00 16.91 98 THR B CA 1
ATOM 2703 C C . THR B 1 98 ? 25.024 -21.911 30.789 1.00 14.67 98 THR B C 1
ATOM 2704 O O . THR B 1 98 ? 24.672 -23.051 31.054 1.00 18.31 98 THR B O 1
ATOM 2708 N N . GLY B 1 99 ? 24.390 -21.227 29.831 1.00 13.95 99 GLY B N 1
ATOM 2709 C CA . GLY B 1 99 ? 23.285 -21.833 29.112 1.00 12.66 99 GLY B CA 1
ATOM 2710 C C . GLY B 1 99 ? 23.630 -23.050 28.318 1.00 13.40 99 GLY B C 1
ATOM 2711 O O . GLY B 1 99 ? 24.808 -23.254 27.936 1.00 14.08 99 GLY B O 1
ATOM 2712 N N . ARG B 1 100 ? 22.660 -23.904 28.038 1.00 12.65 100 ARG B N 1
ATOM 2713 C CA . ARG B 1 100 ? 22.907 -25.178 27.387 1.00 12.95 100 ARG B CA 1
ATOM 2714 C C . ARG B 1 100 ? 22.706 -25.080 25.885 1.00 12.64 100 ARG B C 1
ATOM 2715 O O . ARG B 1 100 ? 21.682 -24.611 25.382 1.00 13.15 100 ARG B O 1
ATOM 2723 N N . LEU B 1 101 ? 23.658 -25.583 25.148 1.00 13.87 101 LEU B N 1
ATOM 2724 C CA . LEU B 1 101 ? 23.535 -25.684 23.694 1.00 14.24 101 LEU B CA 1
ATOM 2725 C C . LEU B 1 101 ? 22.283 -26.418 23.280 1.00 13.54 101 LEU B C 1
ATOM 2726 O O . LEU B 1 101 ? 21.576 -26.053 22.345 1.00 14.72 101 LEU B O 1
ATOM 2731 N N . GLU B 1 102 ? 21.958 -27.508 23.976 1.00 13.82 102 GLU B N 1
ATOM 2732 C CA . GLU B 1 102 ? 20.776 -28.251 23.534 1.00 15.63 102 GLU B CA 1
ATOM 2733 C C . GLU B 1 102 ? 19.506 -27.400 23.650 1.00 13.46 102 GLU B C 1
ATOM 2734 O O . GLU B 1 102 ? 18.607 -27.603 22.830 1.00 14.00 102 GLU B O 1
ATOM 2740 N N . ASP B 1 103 ? 19.441 -26.478 24.615 1.00 13.06 103 ASP B N 1
ATOM 2741 C CA . ASP B 1 103 ? 18.266 -25.596 24.687 1.00 12.42 103 ASP B CA 1
ATOM 2742 C C . ASP B 1 103 ? 18.258 -24.638 23.500 1.00 12.14 103 ASP B C 1
ATOM 2743 O O . ASP B 1 103 ? 17.206 -24.336 22.909 1.00 12.30 103 ASP B O 1
ATOM 2748 N N . PHE B 1 104 ? 19.442 -24.116 23.159 1.00 12.84 104 PHE B N 1
ATOM 2749 C CA . PHE B 1 104 ? 19.516 -23.205 22.027 1.00 11.57 104 PHE B CA 1
ATOM 2750 C C . PHE B 1 104 ? 19.090 -23.880 20.733 1.00 11.45 104 PHE B C 1
ATOM 2751 O O . PHE B 1 104 ? 18.337 -23.349 19.935 1.00 12.23 104 PHE B O 1
ATOM 2759 N N . SER B 1 105 ? 19.557 -25.113 20.510 1.00 12.86 105 SER B N 1
ATOM 2760 C CA . SER B 1 105 ? 19.157 -25.834 19.314 1.00 13.29 105 SER B CA 1
ATOM 2761 C C . SER B 1 105 ? 17.641 -26.033 19.248 1.00 13.32 105 SER B C 1
ATOM 2762 O O . SER B 1 105 ? 17.026 -25.874 18.219 1.00 14.20 105 SER B O 1
ATOM 2765 N N . ARG B 1 106 ? 17.039 -26.366 20.391 1.00 12.45 106 ARG B N 1
ATOM 2766 C CA . ARG B 1 106 ? 15.580 -26.510 20.418 1.00 12.99 106 ARG B CA 1
ATOM 2767 C C . ARG B 1 106 ? 14.846 -25.187 20.183 1.00 11.83 106 ARG B C 1
ATOM 2768 O O . ARG B 1 106 ? 13.877 -25.171 19.462 1.00 12.83 106 ARG B O 1
ATOM 2782 N N . LEU B 1 107 ? 15.330 -24.091 20.760 1.00 11.92 107 LEU B N 1
ATOM 2783 C CA . LEU B 1 107 ? 14.773 -22.778 20.462 1.00 11.32 107 LEU B CA 1
ATOM 2784 C C . LEU B 1 107 ? 14.813 -22.480 18.979 1.00 11.19 107 LEU B C 1
ATOM 2785 O O . LEU B 1 107 ? 13.851 -21.947 18.403 1.00 12.39 107 LEU B O 1
ATOM 2790 N N . LEU B 1 108 ? 15.938 -22.765 18.312 1.00 11.54 108 LEU B N 1
ATOM 2791 C CA . LEU B 1 108 ? 16.020 -22.497 16.883 1.00 11.88 108 LEU B CA 1
ATOM 2792 C C . LEU B 1 108 ? 15.065 -23.356 16.099 1.00 12.33 108 LEU B C 1
ATOM 2793 O O . LEU B 1 108 ? 14.443 -22.867 15.140 1.00 13.67 108 LEU B O 1
ATOM 2798 N N . LYS B 1 109 ? 14.931 -24.613 16.476 1.00 13.18 109 LYS B N 1
ATOM 2799 C CA . LYS B 1 109 ? 14.047 -25.543 15.763 1.00 14.24 109 LYS B CA 1
ATOM 2800 C C . LYS B 1 109 ? 12.603 -25.081 15.839 1.00 14.38 109 LYS B C 1
ATOM 2801 O O . LYS B 1 109 ? 11.862 -25.012 14.852 1.00 17.32 109 LYS B O 1
ATOM 2807 N N . ILE B 1 110 ? 12.192 -24.799 17.049 1.00 12.63 110 ILE B N 1
ATOM 2808 C CA . ILE B 1 110 ? 10.797 -24.501 17.282 1.00 13.96 110 ILE B CA 1
ATOM 2809 C C . ILE B 1 110 ? 10.434 -23.069 16.968 1.00 12.61 110 ILE B C 1
ATOM 2810 O O . ILE B 1 110 ? 9.366 -22.795 16.408 1.00 15.33 110 ILE B O 1
ATOM 2815 N N . ASN B 1 111 ? 11.261 -22.120 17.299 1.00 11.23 111 ASN B N 1
ATOM 2816 C CA . ASN B 1 111 ? 10.932 -20.717 17.123 1.00 10.29 111 ASN B CA 1
ATOM 2817 C C . ASN B 1 111 ? 11.269 -20.194 15.730 1.00 10.53 111 ASN B C 1
ATOM 2818 O O . ASN B 1 111 ? 10.591 -19.311 15.215 1.00 11.91 111 ASN B O 1
ATOM 2823 N N . THR B 1 112 ? 12.351 -20.659 15.133 1.00 10.59 112 THR B N 1
ATOM 2824 C CA . THR B 1 112 ? 12.908 -20.046 13.952 1.00 10.83 112 THR B CA 1
ATOM 2825 C C . THR B 1 112 ? 12.564 -20.853 12.703 1.00 9.84 112 THR B C 1
ATOM 2826 O O . THR B 1 112 ? 12.102 -20.365 11.658 1.00 11.20 112 THR B O 1
ATOM 2830 N N . GLU B 1 113 ? 12.777 -22.186 12.761 1.00 11.77 113 GLU B N 1
ATOM 2831 C CA . GLU B 1 113 ? 12.453 -23.031 11.624 1.00 12.91 113 GLU B CA 1
ATOM 2832 C C . GLU B 1 113 ? 10.956 -23.034 11.370 1.00 12.22 113 GLU B C 1
ATOM 2833 O O . GLU B 1 113 ? 10.484 -23.115 10.229 1.00 13.31 113 GLU B O 1
ATOM 2839 N N . SER B 1 114 ? 10.150 -22.917 12.412 1.00 12.28 114 SER B N 1
ATOM 2840 C CA . SER B 1 114 ? 8.712 -22.843 12.213 1.00 11.54 114 SER B CA 1
ATOM 2841 C C . SER B 1 114 ? 8.299 -21.628 11.383 1.00 11.64 114 SER B C 1
ATOM 2842 O O . SER B 1 114 ? 7.414 -21.722 10.546 1.00 11.60 114 SER B O 1
ATOM 2845 N N . VAL B 1 115 ? 8.931 -20.478 11.638 1.00 10.93 115 VAL B N 1
ATOM 2846 C CA . VAL B 1 115 ? 8.594 -19.268 10.901 1.00 10.31 115 VAL B CA 1
ATOM 2847 C C . VAL B 1 115 ? 9.049 -19.410 9.463 1.00 10.61 115 VAL B C 1
ATOM 2848 O O . VAL B 1 115 ? 8.382 -18.966 8.531 1.00 10.61 115 VAL B O 1
ATOM 2852 N N . PHE B 1 116 ? 10.201 -20.040 9.223 1.00 10.45 116 PHE B N 1
ATOM 2853 C CA . PHE B 1 116 ? 10.651 -20.293 7.895 1.00 10.39 116 PHE B CA 1
ATOM 2854 C C . PHE B 1 116 ? 9.609 -21.094 7.117 1.00 10.15 116 PHE B C 1
ATOM 2855 O O . PHE B 1 116 ? 9.188 -20.726 6.012 1.00 10.61 116 PHE B O 1
ATOM 2863 N N . ILE B 1 117 ? 9.180 -22.206 7.691 1.00 10.17 117 ILE B N 1
ATOM 2864 C CA . ILE B 1 117 ? 8.229 -23.089 6.966 1.00 11.15 117 ILE B CA 1
ATOM 2865 C C . ILE B 1 117 ? 6.891 -22.385 6.798 1.00 11.18 117 ILE B C 1
ATOM 2866 O O . ILE B 1 117 ? 6.304 -22.430 5.720 1.00 12.57 117 ILE B O 1
ATOM 2871 N N . GLY B 1 118 ? 6.409 -21.736 7.862 1.00 11.26 118 GLY B N 1
ATOM 2872 C CA . GLY B 1 118 ? 5.115 -21.085 7.773 1.00 11.96 118 GLY B CA 1
ATOM 2873 C C . GLY B 1 118 ? 5.115 -19.945 6.758 1.00 11.40 118 GLY B C 1
ATOM 2874 O O . GLY B 1 118 ? 4.172 -19.818 5.997 1.00 12.01 118 GLY B O 1
ATOM 2875 N N . CYS B 1 119 ? 6.183 -19.131 6.753 1.00 10.89 119 CYS B N 1
ATOM 2876 C CA . CYS B 1 119 ? 6.226 -18.106 5.729 1.00 10.90 119 CYS B CA 1
ATOM 2877 C C . CYS B 1 119 ? 6.308 -18.707 4.309 1.00 10.83 119 CYS B C 1
ATOM 2878 O O . CYS B 1 119 ? 5.688 -18.234 3.383 1.00 11.20 119 CYS B O 1
ATOM 2881 N N . GLN B 1 120 ? 7.143 -19.745 4.128 1.00 11.07 120 GLN B N 1
ATOM 2882 C CA . GLN B 1 120 ? 7.291 -20.356 2.797 1.00 11.21 120 GLN B CA 1
ATOM 2883 C C . GLN B 1 120 ? 5.959 -20.873 2.296 1.00 11.21 120 GLN B C 1
ATOM 2884 O O . GLN B 1 120 ? 5.505 -20.643 1.178 1.00 12.64 120 GLN B O 1
ATOM 2890 N N . GLN B 1 121 ? 5.301 -21.617 3.173 1.00 11.50 121 GLN B N 1
ATOM 2891 C CA . GLN B 1 121 ? 4.004 -22.197 2.758 1.00 12.49 121 GLN B CA 1
ATOM 2892 C C . GLN B 1 121 ? 2.884 -21.174 2.786 1.00 12.32 121 GLN B C 1
ATOM 2893 O O . GLN B 1 121 ? 1.914 -21.288 2.021 1.00 13.02 121 GLN B O 1
ATOM 2899 N N . GLY B 1 122 ? 2.971 -20.130 3.601 1.00 12.26 122 GLY B N 1
ATOM 2900 C CA . GLY B 1 122 ? 2.051 -19.025 3.543 1.00 12.25 122 GLY B CA 1
ATOM 2901 C C . GLY B 1 122 ? 2.131 -18.252 2.249 1.00 11.13 122 GLY B C 1
ATOM 2902 O O . GLY B 1 122 ? 1.097 -17.881 1.687 1.00 12.08 122 GLY B O 1
ATOM 2903 N N . ILE B 1 123 ? 3.343 -18.028 1.738 1.00 10.84 123 ILE B N 1
ATOM 2904 C CA . ILE B 1 123 ? 3.466 -17.397 0.412 1.00 12.17 123 ILE B CA 1
ATOM 2905 C C . ILE B 1 123 ? 2.812 -18.260 -0.648 1.00 12.79 123 ILE B C 1
ATOM 2906 O O . ILE B 1 123 ? 2.065 -17.747 -1.475 1.00 13.93 123 ILE B O 1
ATOM 2911 N N . ALA B 1 124 ? 3.017 -19.576 -0.630 1.00 12.19 124 ALA B N 1
ATOM 2912 C CA . ALA B 1 124 ? 2.368 -20.428 -1.587 1.00 12.47 124 ALA B CA 1
ATOM 2913 C C . ALA B 1 124 ? 0.851 -20.318 -1.516 1.00 12.77 124 ALA B C 1
ATOM 2914 O O . ALA B 1 124 ? 0.157 -20.244 -2.554 1.00 15.26 124 ALA B O 1
ATOM 2916 N N . ALA B 1 125 ? 0.286 -20.239 -0.316 1.00 12.20 125 ALA B N 1
ATOM 2917 C CA . ALA B 1 125 ? -1.143 -20.194 -0.188 1.00 12.49 125 ALA B CA 1
ATOM 2918 C C . ALA B 1 125 ? -1.737 -18.863 -0.617 1.00 11.63 125 ALA B C 1
ATOM 2919 O O . ALA B 1 125 ? -2.865 -18.826 -1.134 1.00 14.31 125 ALA B O 1
ATOM 2921 N N . MET B 1 126 ? -1.011 -17.774 -0.376 1.00 11.66 126 MET B N 1
ATOM 2922 C CA . MET B 1 126 ? -1.542 -16.438 -0.552 1.00 11.76 126 MET B CA 1
ATOM 2923 C C . MET B 1 126 ? -1.059 -15.712 -1.815 1.00 12.46 126 MET B C 1
ATOM 2924 O O . MET B 1 126 ? -1.515 -14.574 -2.055 1.00 13.62 126 MET B O 1
ATOM 2929 N N . LYS B 1 127 ? -0.132 -16.286 -2.606 1.00 12.94 127 LYS B N 1
ATOM 2930 C CA . LYS B 1 127 ? 0.452 -15.439 -3.645 1.00 13.58 127 LYS B CA 1
ATOM 2931 C C . LYS B 1 127 ? -0.555 -15.024 -4.725 1.00 13.51 127 LYS B C 1
ATOM 2932 O O . LYS B 1 127 ? -0.331 -13.959 -5.330 1.00 15.23 127 LYS B O 1
ATOM 2938 N N . GLU B 1 128 ? -1.574 -15.855 -4.948 1.00 14.58 128 GLU B N 1
ATOM 2939 C CA . GLU B 1 128 ? -2.523 -15.487 -6.049 1.00 16.16 128 GLU B CA 1
ATOM 2940 C C . GLU B 1 128 ? -3.397 -14.306 -5.693 1.00 16.60 128 GLU B C 1
ATOM 2941 O O . GLU B 1 128 ? -3.689 -13.385 -6.455 1.00 21.77 128 GLU B O 1
ATOM 2947 N N . THR B 1 129 ? -3.868 -14.289 -4.435 1.00 16.57 129 THR B N 1
ATOM 2948 C CA . THR B 1 129 ? -4.931 -13.388 -4.049 1.00 19.27 129 THR B CA 1
ATOM 2949 C C . THR B 1 129 ? -4.536 -12.425 -2.936 1.00 19.71 129 THR B C 1
ATOM 2950 O O . THR B 1 129 ? -5.126 -11.367 -2.778 1.00 27.40 129 THR B O 1
ATOM 2954 N N . GLY B 1 130 ? -3.494 -12.747 -2.185 1.00 13.00 130 GLY B N 1
ATOM 2955 C CA . GLY B 1 130 ? -2.940 -11.811 -1.235 1.00 13.39 130 GLY B CA 1
ATOM 2956 C C . GLY B 1 130 ? -3.257 -12.170 0.198 1.00 10.99 130 GLY B C 1
ATOM 2957 O O . GLY B 1 130 ? -4.010 -13.072 0.494 1.00 12.59 130 GLY B O 1
ATOM 2958 N N . GLY B 1 131 ? -2.614 -11.419 1.088 1.00 10.17 131 GLY B N 1
ATOM 2959 C CA . GLY B 1 131 ? -2.899 -11.622 2.514 1.00 10.72 131 GLY B CA 1
ATOM 2960 C C . GLY B 1 131 ? -1.830 -11.016 3.393 1.00 9.49 131 GLY B C 1
ATOM 2961 O O . GLY B 1 131 ? -1.050 -10.153 2.993 1.00 9.76 131 GLY B O 1
ATOM 2962 N N . SER B 1 132 ? -1.851 -11.444 4.641 1.00 9.44 132 SER B N 1
ATOM 2963 C CA . SER B 1 132 ? -1.009 -10.873 5.696 1.00 9.22 132 SER B CA 1
ATOM 2964 C C . SER B 1 132 ? -0.421 -11.996 6.549 1.00 8.91 132 SER B C 1
ATOM 2965 O O . SER B 1 132 ? -1.135 -12.858 7.004 1.00 10.20 132 SER B O 1
ATOM 2968 N N . ILE B 1 133 ? 0.891 -11.943 6.734 1.00 8.25 133 ILE B N 1
ATOM 2969 C CA . ILE B 1 133 ? 1.620 -12.889 7.549 1.00 8.46 133 ILE B CA 1
ATOM 2970 C C . ILE B 1 133 ? 2.215 -12.094 8.718 1.00 7.94 133 ILE B C 1
ATOM 2971 O O . ILE B 1 133 ? 2.929 -11.108 8.504 1.00 8.33 133 ILE B O 1
ATOM 2976 N N . ILE B 1 134 ? 1.961 -12.565 9.927 1.00 8.15 134 ILE B N 1
ATOM 2977 C CA . ILE B 1 134 ? 2.348 -11.888 11.136 1.00 7.52 134 ILE B CA 1
ATOM 2978 C C . ILE B 1 134 ? 3.230 -12.834 11.954 1.00 7.80 134 ILE B C 1
ATOM 2979 O O . ILE B 1 134 ? 2.778 -13.901 12.356 1.00 8.43 134 ILE B O 1
ATOM 2984 N N . ASN B 1 135 ? 4.480 -12.470 12.180 1.00 7.82 135 ASN B N 1
ATOM 2985 C CA . ASN B 1 135 ? 5.420 -13.289 12.909 1.00 7.51 135 ASN B CA 1
ATOM 2986 C C . ASN B 1 135 ? 5.624 -12.732 14.315 1.00 7.75 135 ASN B C 1
ATOM 2987 O O . ASN B 1 135 ? 6.014 -11.599 14.463 1.00 9.45 135 ASN B O 1
ATOM 2992 N N . MET B 1 136 ? 5.334 -13.536 15.349 1.00 8.89 136 MET B N 1
ATOM 2993 C CA . MET B 1 136 ? 5.555 -13.112 16.690 1.00 9.61 136 MET B CA 1
ATOM 2994 C C . MET B 1 136 ? 7.049 -13.217 17.043 1.00 10.51 136 MET B C 1
ATOM 2995 O O . MET B 1 136 ? 7.676 -14.246 16.916 1.00 12.73 136 MET B O 1
ATOM 3003 N N . ALA B 1 137 ? 7.583 -12.097 17.488 1.00 11.02 137 ALA B N 1
ATOM 3004 C CA . ALA B 1 137 ? 8.949 -11.995 17.935 1.00 10.95 137 ALA B CA 1
ATOM 3005 C C . ALA B 1 137 ? 8.923 -11.597 19.401 1.00 11.24 137 ALA B C 1
ATOM 3006 O O . ALA B 1 137 ? 8.135 -12.135 20.195 1.00 14.23 137 ALA B O 1
ATOM 3008 N N . SER B 1 138 ? 9.786 -10.677 19.812 1.00 9.73 138 SER B N 1
ATOM 3009 C CA . SER B 1 138 ? 9.922 -10.321 21.223 1.00 8.78 138 SER B CA 1
ATOM 3010 C C . SER B 1 138 ? 10.727 -9.041 21.264 1.00 8.73 138 SER B C 1
ATOM 3011 O O . SER B 1 138 ? 11.598 -8.833 20.406 1.00 8.89 138 SER B O 1
ATOM 3014 N N . VAL B 1 139 ? 10.553 -8.244 22.301 1.00 8.38 139 VAL B N 1
ATOM 3015 C CA . VAL B 1 139 ? 11.450 -7.131 22.592 1.00 9.02 139 VAL B CA 1
ATOM 3016 C C . VAL B 1 139 ? 12.884 -7.624 22.642 1.00 8.89 139 VAL B C 1
ATOM 3017 O O . VAL B 1 139 ? 13.820 -6.896 22.316 1.00 9.78 139 VAL B O 1
ATOM 3021 N N . SER B 1 140 ? 13.087 -8.874 23.068 1.00 9.69 140 SER B N 1
ATOM 3022 C CA . SER B 1 140 ? 14.426 -9.402 23.271 1.00 11.28 140 SER B CA 1
ATOM 3023 C C . SER B 1 140 ? 15.146 -9.676 21.956 1.00 10.47 140 SER B C 1
ATOM 3024 O O . SER B 1 140 ? 16.339 -9.890 21.975 1.00 11.96 140 SER B O 1
ATOM 3027 N N . SER B 1 141 ? 14.463 -9.574 20.812 1.00 10.40 141 SER B N 1
ATOM 3028 C CA . SER B 1 141 ? 15.190 -9.667 19.565 1.00 10.47 141 SER B CA 1
ATOM 3029 C C . SER B 1 141 ? 16.199 -8.527 19.380 1.00 10.01 141 SER B C 1
ATOM 3030 O O . SER B 1 141 ? 17.199 -8.717 18.652 1.00 12.18 141 SER B O 1
ATOM 3033 N N . TRP B 1 142 ? 15.941 -7.385 19.974 1.00 9.73 142 TRP B N 1
ATOM 3034 C CA . TRP B 1 142 ? 16.852 -6.234 19.916 1.00 9.63 142 TRP B CA 1
ATOM 3035 C C . TRP B 1 142 ? 17.336 -5.793 21.271 1.00 9.88 142 TRP B C 1
ATOM 3036 O O . TRP B 1 142 ? 18.383 -5.152 21.351 1.00 11.51 142 TRP B O 1
ATOM 3047 N N . LEU B 1 143 ? 16.582 -6.075 22.351 1.00 10.24 143 LEU B N 1
ATOM 3048 C CA . LEU B 1 143 ? 16.984 -5.660 23.685 1.00 10.72 143 LEU B CA 1
ATOM 3049 C C . LEU B 1 143 ? 17.590 -6.848 24.390 1.00 10.79 143 LEU B C 1
ATOM 3050 O O . LEU B 1 143 ? 16.837 -7.778 24.731 1.00 13.05 143 LEU B O 1
ATOM 3055 N N . PRO B 1 144 ? 18.886 -6.906 24.647 1.00 9.90 144 PRO B N 1
ATOM 3056 C CA . PRO B 1 144 ? 19.436 -8.124 25.265 1.00 10.00 144 PRO B CA 1
ATOM 3057 C C . PRO B 1 144 ? 18.943 -8.263 26.699 1.00 9.80 144 PRO B C 1
ATOM 3058 O O . PRO B 1 144 ? 18.819 -7.288 27.444 1.00 9.86 144 PRO B O 1
ATOM 3062 N N A ILE B 1 145 ? 18.712 -9.507 27.053 0.50 10.76 145 ILE B N 1
ATOM 3063 N N B ILE B 1 145 ? 18.736 -9.515 27.035 0.50 10.99 145 ILE B N 1
ATOM 3064 C CA A ILE B 1 145 ? 18.240 -9.969 28.355 0.50 9.89 145 ILE B CA 1
ATOM 3065 C CA B ILE B 1 145 ? 18.314 -9.954 28.354 0.50 11.23 145 ILE B CA 1
ATOM 3066 C C A ILE B 1 145 ? 19.145 -11.139 28.726 0.50 11.00 145 ILE B C 1
ATOM 3067 C C B ILE B 1 145 ? 19.217 -11.140 28.681 0.50 11.39 145 ILE B C 1
ATOM 3068 O O A ILE B 1 145 ? 19.161 -12.148 28.018 0.50 10.38 145 ILE B O 1
ATOM 3069 O O B ILE B 1 145 ? 19.295 -12.122 27.944 0.50 10.79 145 ILE B O 1
ATOM 3078 N N . GLU B 1 146 ? 19.931 -10.983 29.793 1.00 11.46 146 GLU B N 1
ATOM 3079 C CA . GLU B 1 146 ? 21.019 -11.935 30.077 1.00 13.10 146 GLU B CA 1
ATOM 3080 C C . GLU B 1 146 ? 20.563 -13.372 30.093 1.00 11.93 146 GLU B C 1
ATOM 3081 O O . GLU B 1 146 ? 21.257 -14.242 29.536 1.00 13.38 146 GLU B O 1
ATOM 3087 N N A GLN B 1 147 ? 19.435 -13.685 30.726 0.50 11.62 147 GLN B N 1
ATOM 3088 N N B GLN B 1 147 ? 19.436 -13.677 30.734 0.50 11.69 147 GLN B N 1
ATOM 3089 C CA A GLN B 1 147 ? 19.036 -15.081 30.916 0.50 13.03 147 GLN B CA 1
ATOM 3090 C CA B GLN B 1 147 ? 19.045 -15.074 30.917 0.50 13.09 147 GLN B CA 1
ATOM 3091 C C A GLN B 1 147 ? 18.371 -15.683 29.695 0.50 12.46 147 GLN B C 1
ATOM 3092 C C B GLN B 1 147 ? 18.257 -15.632 29.748 0.50 11.61 147 GLN B C 1
ATOM 3093 O O A GLN B 1 147 ? 18.105 -16.895 29.677 0.50 15.50 147 GLN B O 1
ATOM 3094 O O B GLN B 1 147 ? 17.793 -16.777 29.835 0.50 11.94 147 GLN B O 1
ATOM 3105 N N . TYR B 1 148 ? 18.128 -14.907 28.648 1.00 11.40 148 TYR B N 1
ATOM 3106 C CA . TYR B 1 148 ? 17.387 -15.399 27.500 1.00 10.57 148 TYR B CA 1
ATOM 3107 C C . TYR B 1 148 ? 18.158 -15.176 26.188 1.00 10.56 148 TYR B C 1
ATOM 3108 O O . TYR B 1 148 ? 17.627 -14.785 25.154 1.00 11.06 148 TYR B O 1
ATOM 3117 N N . ALA B 1 149 ? 19.438 -15.519 26.206 1.00 10.53 149 ALA B N 1
ATOM 3118 C CA . ALA B 1 149 ? 20.306 -15.272 25.075 1.00 10.61 149 ALA B CA 1
ATOM 3119 C C . ALA B 1 149 ? 19.843 -16.002 23.834 1.00 9.23 149 ALA B C 1
ATOM 3120 O O . ALA B 1 149 ? 19.717 -15.435 22.728 1.00 10.33 149 ALA B O 1
ATOM 3122 N N . GLY B 1 150 ? 19.612 -17.319 23.955 1.00 10.34 150 GLY B N 1
ATOM 3123 C CA . GLY B 1 150 ? 19.212 -18.113 22.810 1.00 9.77 150 GLY B CA 1
ATOM 3124 C C . GLY B 1 150 ? 17.826 -17.743 22.315 1.00 9.05 150 GLY B C 1
ATOM 3125 O O . GLY B 1 150 ? 17.577 -17.693 21.124 1.00 9.64 150 GLY B O 1
ATOM 3126 N N . TYR B 1 151 ? 16.944 -17.438 23.242 1.00 9.86 151 TYR B N 1
ATOM 3127 C CA . TYR B 1 151 ? 15.609 -16.991 22.815 1.00 10.03 151 TYR B CA 1
ATOM 3128 C C . TYR B 1 151 ? 15.698 -15.707 21.999 1.00 8.75 151 TYR B C 1
ATOM 3129 O O . TYR B 1 151 ? 15.071 -15.593 20.933 1.00 9.13 151 TYR B O 1
ATOM 3138 N N . SER B 1 152 ? 16.468 -14.752 22.495 1.00 9.12 152 SER B N 1
ATOM 3139 C CA . SER B 1 152 ? 16.718 -13.505 21.755 1.00 9.16 152 SER B CA 1
ATOM 3140 C C . SER B 1 152 ? 17.197 -13.774 20.350 1.00 8.29 152 SER B C 1
ATOM 3141 O O . SER B 1 152 ? 16.703 -13.197 19.383 1.00 9.29 152 SER B O 1
ATOM 3144 N N . ALA B 1 153 ? 18.218 -14.632 20.247 1.00 8.45 153 ALA B N 1
ATOM 3145 C CA . ALA B 1 153 ? 18.763 -14.950 18.935 1.00 8.37 153 ALA B CA 1
ATOM 3146 C C . ALA B 1 153 ? 17.749 -15.584 17.993 1.00 8.11 153 ALA B C 1
ATOM 3147 O O . ALA B 1 153 ? 17.668 -15.273 16.812 1.00 8.70 153 ALA B O 1
ATOM 3149 N N . SER B 1 154 ? 16.926 -16.487 18.571 1.00 8.45 154 SER B N 1
ATOM 3150 C CA . SER B 1 154 ? 15.885 -17.108 17.766 1.00 8.50 154 SER B CA 1
ATOM 3151 C C . SER B 1 154 ? 14.876 -16.103 17.210 1.00 8.72 154 SER B C 1
ATOM 3152 O O . SER B 1 154 ? 14.409 -16.235 16.061 1.00 9.41 154 SER B O 1
ATOM 3155 N N . LYS B 1 155 ? 14.592 -15.070 17.992 1.00 8.52 155 LYS B N 1
ATOM 3156 C CA . LYS B 1 155 ? 13.605 -14.067 17.584 1.00 8.29 155 LYS B CA 1
ATOM 3157 C C . LYS B 1 155 ? 14.221 -13.010 16.657 1.00 8.22 155 LYS B C 1
ATOM 3158 O O . LYS B 1 155 ? 13.542 -12.483 15.784 1.00 8.82 155 LYS B O 1
ATOM 3164 N N . ALA B 1 156 ? 15.508 -12.696 16.840 1.00 8.07 156 ALA B N 1
ATOM 3165 C CA . ALA B 1 156 ? 16.211 -11.867 15.849 1.00 8.53 156 ALA B CA 1
ATOM 3166 C C . ALA B 1 156 ? 16.206 -12.569 14.494 1.00 7.63 156 ALA B C 1
ATOM 3167 O O . ALA B 1 156 ? 16.023 -11.907 13.455 1.00 8.16 156 ALA B O 1
ATOM 3169 N N . ALA B 1 157 ? 16.421 -13.872 14.483 1.00 8.20 157 ALA B N 1
ATOM 3170 C CA . ALA B 1 157 ? 16.351 -14.628 13.233 1.00 8.13 157 ALA B CA 1
ATOM 3171 C C . ALA B 1 157 ? 14.958 -14.532 12.620 1.00 8.62 157 ALA B C 1
ATOM 3172 O O . ALA B 1 157 ? 14.824 -14.349 11.431 1.00 9.07 157 ALA B O 1
ATOM 3174 N N . VAL B 1 158 ? 13.887 -14.624 13.440 1.00 8.35 158 VAL B N 1
ATOM 3175 C CA . VAL B 1 158 ? 12.529 -14.439 12.963 1.00 8.42 158 VAL B CA 1
ATOM 3176 C C . VAL B 1 158 ? 12.333 -13.092 12.294 1.00 8.17 158 VAL B C 1
ATOM 3177 O O . VAL B 1 158 ? 11.682 -12.991 11.254 1.00 8.54 158 VAL B O 1
ATOM 3181 N N . SER B 1 159 ? 12.876 -12.028 12.853 1.00 8.30 159 SER B N 1
ATOM 3182 C CA . SER B 1 159 ? 12.757 -10.715 12.250 1.00 8.45 159 SER B CA 1
ATOM 3183 C C . SER B 1 159 ? 13.442 -10.638 10.905 1.00 8.31 159 SER B C 1
ATOM 3184 O O . SER B 1 159 ? 12.940 -10.054 9.964 1.00 8.43 159 SER B O 1
ATOM 3188 N N . ALA B 1 160 ? 14.606 -11.288 10.770 1.00 8.25 160 ALA B N 1
ATOM 3189 C CA . ALA B 1 160 ? 15.296 -11.347 9.494 1.00 8.45 160 ALA B CA 1
ATOM 3190 C C . ALA B 1 160 ? 14.491 -12.113 8.437 1.00 7.79 160 ALA B C 1
ATOM 3191 O O . ALA B 1 160 ? 14.418 -11.735 7.267 1.00 8.39 160 ALA B O 1
ATOM 3193 N N . LEU B 1 161 ? 13.868 -13.221 8.845 1.00 8.03 161 LEU B N 1
ATOM 3194 C CA . LEU B 1 161 ? 13.025 -13.971 7.953 1.00 8.36 161 LEU B CA 1
ATOM 3195 C C . LEU B 1 161 ? 11.827 -13.136 7.486 1.00 8.11 161 LEU B C 1
ATOM 3196 O O . LEU B 1 161 ? 11.395 -13.210 6.343 1.00 9.00 161 LEU B O 1
ATOM 3201 N N . THR B 1 162 ? 11.285 -12.337 8.403 1.00 8.02 162 THR B N 1
ATOM 3202 C CA . THR B 1 162 ? 10.187 -11.439 8.087 1.00 8.63 162 THR B CA 1
ATOM 3203 C C . THR B 1 162 ? 10.565 -10.483 6.970 1.00 7.62 162 THR B C 1
ATOM 3204 O O . THR B 1 162 ? 9.825 -10.286 6.002 1.00 8.47 162 THR B O 1
ATOM 3208 N N . ARG B 1 163 ? 11.738 -9.834 7.079 1.00 7.70 163 ARG B N 1
ATOM 3209 C CA . ARG B 1 163 ? 12.204 -8.916 6.044 1.00 8.23 163 ARG B CA 1
ATOM 3210 C C . ARG B 1 163 ? 12.412 -9.643 4.733 1.00 8.13 163 ARG B C 1
ATOM 3211 O O . ARG B 1 163 ? 12.035 -9.119 3.668 1.00 9.00 163 ARG B O 1
ATOM 3219 N N . ALA B 1 164 ? 13.035 -10.810 4.719 1.00 8.64 164 ALA B N 1
ATOM 3220 C CA . ALA B 1 164 ? 13.282 -11.531 3.485 1.00 9.19 164 ALA B CA 1
ATOM 3221 C C . ALA B 1 164 ? 11.963 -11.904 2.810 1.00 9.40 164 ALA B C 1
ATOM 3222 O O . ALA B 1 164 ? 11.797 -11.789 1.593 1.00 10.42 164 ALA B O 1
ATOM 3224 N N . ALA B 1 165 ? 10.978 -12.377 3.582 1.00 9.11 165 ALA B N 1
ATOM 3225 C CA . ALA B 1 165 ? 9.693 -12.756 3.019 1.00 9.40 165 ALA B CA 1
ATOM 3226 C C . ALA B 1 165 ? 8.971 -11.538 2.455 1.00 9.14 165 ALA B C 1
ATOM 3227 O O . ALA B 1 165 ? 8.418 -11.593 1.373 1.00 9.88 165 ALA B O 1
ATOM 3229 N N . ALA B 1 166 ? 8.986 -10.437 3.202 1.00 7.91 166 ALA B N 1
ATOM 3230 C CA . ALA B 1 166 ? 8.324 -9.225 2.731 1.00 7.71 166 ALA B CA 1
ATOM 3231 C C . ALA B 1 166 ? 8.948 -8.727 1.408 1.00 8.15 166 ALA B C 1
ATOM 3232 O O . ALA B 1 166 ? 8.207 -8.335 0.492 1.00 8.50 166 ALA B O 1
ATOM 3234 N N . LEU B 1 167 ? 10.267 -8.778 1.336 1.00 8.90 167 LEU B N 1
ATOM 3235 C CA . LEU B 1 167 ? 10.980 -8.300 0.140 1.00 9.05 167 LEU B CA 1
ATOM 3236 C C . LEU B 1 167 ? 10.681 -9.174 -1.048 1.00 9.33 167 LEU B C 1
ATOM 3237 O O . LEU B 1 167 ? 10.405 -8.676 -2.116 1.00 10.31 167 LEU B O 1
ATOM 3242 N N . SER B 1 168 ? 10.722 -10.486 -0.833 1.00 9.38 168 SER B N 1
ATOM 3243 C CA . SER B 1 168 ? 10.398 -11.376 -1.973 1.00 11.40 168 SER B CA 1
ATOM 3244 C C . SER B 1 168 ? 8.987 -11.140 -2.438 1.00 9.84 168 SER B C 1
ATOM 3245 O O . SER B 1 168 ? 8.704 -11.100 -3.640 1.00 10.86 168 SER B O 1
ATOM 3248 N N . CYS B 1 169 ? 8.050 -10.950 -1.506 1.00 9.61 169 CYS B N 1
ATOM 3249 C CA . CYS B 1 169 ? 6.671 -10.717 -1.913 1.00 9.87 169 CYS B CA 1
ATOM 3250 C C . CYS B 1 169 ? 6.618 -9.416 -2.740 1.00 9.65 169 CYS B C 1
ATOM 3251 O O . CYS B 1 169 ? 5.915 -9.383 -3.746 1.00 10.82 169 CYS B O 1
ATOM 3254 N N . ARG B 1 170 ? 7.272 -8.354 -2.301 1.00 8.90 170 ARG B N 1
ATOM 3255 C CA . ARG B 1 170 ? 7.210 -7.116 -3.079 1.00 8.89 170 ARG B CA 1
ATOM 3256 C C . ARG B 1 170 ? 7.832 -7.319 -4.477 1.00 10.30 170 ARG B C 1
ATOM 3257 O O . ARG B 1 170 ? 7.258 -6.883 -5.482 1.00 10.37 170 ARG B O 1
ATOM 3265 N N . LYS B 1 171 ? 8.996 -7.955 -4.546 1.00 10.74 171 LYS B N 1
ATOM 3266 C CA . LYS B 1 171 ? 9.705 -8.117 -5.810 1.00 10.94 171 LYS B CA 1
ATOM 3267 C C . LYS B 1 171 ? 8.946 -8.993 -6.786 1.00 12.20 171 LYS B C 1
ATOM 3268 O O . LYS B 1 171 ? 9.033 -8.757 -8.001 1.00 12.53 171 LYS B O 1
ATOM 3274 N N . GLN B 1 172 ? 8.190 -9.971 -6.265 1.00 10.79 172 GLN B N 1
ATOM 3275 C CA . GLN B 1 172 ? 7.427 -10.899 -7.080 1.00 12.92 172 GLN B CA 1
ATOM 3276 C C . GLN B 1 172 ? 6.015 -10.429 -7.352 1.00 11.79 172 GLN B C 1
ATOM 3277 O O . GLN B 1 172 ? 5.281 -11.083 -8.084 1.00 12.78 172 GLN B O 1
ATOM 3287 N N . GLY B 1 173 ? 5.624 -9.265 -6.828 1.00 11.54 173 GLY B N 1
ATOM 3288 C CA . GLY B 1 173 ? 4.261 -8.787 -7.095 1.00 11.45 173 GLY B CA 1
ATOM 3289 C C . GLY B 1 173 ? 3.132 -9.474 -6.380 1.00 10.74 173 GLY B C 1
ATOM 3290 O O . GLY B 1 173 ? 1.983 -9.434 -6.816 1.00 13.11 173 GLY B O 1
ATOM 3291 N N . TYR B 1 174 ? 3.450 -10.106 -5.247 1.00 10.90 174 TYR B N 1
ATOM 3292 C CA . TYR B 1 174 ? 2.428 -10.712 -4.401 1.00 11.40 174 TYR B CA 1
ATOM 3293 C C . TYR B 1 174 ? 1.888 -9.674 -3.433 1.00 10.99 174 TYR B C 1
ATOM 3294 O O . TYR B 1 174 ? 2.675 -8.977 -2.795 1.00 11.55 174 TYR B O 1
ATOM 3303 N N . ALA B 1 175 ? 0.578 -9.603 -3.327 1.00 11.00 175 ALA B N 1
ATOM 3304 C CA . ALA B 1 175 ? -0.076 -8.642 -2.415 1.00 10.82 175 ALA B CA 1
ATOM 3305 C C . ALA B 1 175 ? -0.079 -9.253 -1.022 1.00 10.38 175 ALA B C 1
ATOM 3306 O O . ALA B 1 175 ? -1.149 -9.386 -0.429 1.00 11.34 175 ALA B O 1
ATOM 3308 N N . ILE B 1 176 ? 1.111 -9.578 -0.519 1.00 9.90 176 ILE B N 1
ATOM 3309 C CA . ILE B 1 176 ? 1.276 -10.183 0.783 1.00 9.68 176 ILE B CA 1
ATOM 3310 C C . ILE B 1 176 ? 2.184 -9.286 1.625 1.00 8.94 176 ILE B C 1
ATOM 3311 O O . ILE B 1 176 ? 3.276 -8.941 1.158 1.00 10.59 176 ILE B O 1
ATOM 3316 N N . ARG B 1 177 ? 1.706 -8.921 2.783 1.00 8.56 177 ARG B N 1
ATOM 3317 C CA . ARG B 1 177 ? 2.538 -8.183 3.763 1.00 8.27 177 ARG B CA 1
ATOM 3318 C C . ARG B 1 177 ? 3.083 -9.161 4.778 1.00 7.75 177 ARG B C 1
ATOM 3319 O O . ARG B 1 177 ? 2.355 -10.107 5.160 1.00 8.67 177 ARG B O 1
ATOM 3327 N N . VAL B 1 178 ? 4.306 -8.928 5.242 1.00 7.18 178 VAL B N 1
ATOM 3328 C CA . VAL B 1 178 ? 4.923 -9.772 6.260 1.00 7.44 178 VAL B CA 1
ATOM 3329 C C . VAL B 1 178 ? 5.544 -8.831 7.284 1.00 7.32 178 VAL B C 1
ATOM 3330 O O . VAL B 1 178 ? 6.359 -7.995 6.913 1.00 7.72 178 VAL B O 1
ATOM 3334 N N . ASN B 1 179 ? 5.149 -8.936 8.559 1.00 6.99 179 ASN B N 1
ATOM 3335 C CA . ASN B 1 179 ? 5.615 -8.072 9.608 1.00 7.01 179 ASN B CA 1
ATOM 3336 C C . ASN B 1 179 ? 5.782 -8.862 10.900 1.00 6.60 179 ASN B C 1
ATOM 3337 O O . ASN B 1 179 ? 5.210 -9.938 10.996 1.00 7.69 179 ASN B O 1
ATOM 3342 N N . SER B 1 180 ? 6.560 -8.328 11.804 1.00 6.95 180 SER B N 1
ATOM 3343 C CA . SER B 1 180 ? 6.771 -8.978 13.093 1.00 7.24 180 SER B CA 1
ATOM 3344 C C . SER B 1 180 ? 6.289 -8.082 14.208 1.00 7.02 180 SER B C 1
ATOM 3345 O O . SER B 1 180 ? 6.239 -6.852 14.094 1.00 8.47 180 SER B O 1
ATOM 3348 N N . ILE B 1 181 ? 5.924 -8.676 15.336 1.00 7.62 181 ILE B N 1
ATOM 3349 C CA . ILE B 1 181 ? 5.474 -7.980 16.559 1.00 7.56 181 ILE B CA 1
ATOM 3350 C C . ILE B 1 181 ? 6.391 -8.328 17.709 1.00 7.03 181 ILE B C 1
ATOM 3351 O O . ILE B 1 181 ? 6.745 -9.500 17.887 1.00 8.99 181 ILE B O 1
ATOM 3356 N N . HIS B 1 182 ? 6.825 -7.333 18.475 1.00 7.82 182 HIS B N 1
ATOM 3357 C CA . HIS B 1 182 ? 7.874 -7.523 19.485 1.00 8.23 182 HIS B CA 1
ATOM 3358 C C . HIS B 1 182 ? 7.370 -7.099 20.872 1.00 8.12 182 HIS B C 1
ATOM 3359 O O . HIS B 1 182 ? 7.618 -5.960 21.321 1.00 9.35 182 HIS B O 1
ATOM 3366 N N . PRO B 1 183 ? 6.649 -7.967 21.570 1.00 8.85 183 PRO B N 1
ATOM 3367 C CA . PRO B 1 183 ? 6.147 -7.629 22.914 1.00 8.91 183 PRO B CA 1
ATOM 3368 C C . PRO B 1 183 ? 7.212 -7.792 23.993 1.00 8.98 183 PRO B C 1
ATOM 3369 O O . PRO B 1 183 ? 8.216 -8.474 23.803 1.00 9.68 183 PRO B O 1
ATOM 3373 N N . ASP B 1 184 ? 6.941 -7.154 25.124 1.00 10.38 184 ASP B N 1
ATOM 3374 C CA . ASP B 1 184 ? 7.686 -7.417 26.354 1.00 11.31 184 ASP B CA 1
ATOM 3375 C C . ASP B 1 184 ? 7.057 -8.637 27.027 1.00 11.81 184 ASP B C 1
ATOM 3376 O O . ASP B 1 184 ? 6.696 -9.597 26.343 1.00 14.97 184 ASP B O 1
ATOM 3381 N N . GLY B 1 185 ? 6.842 -8.707 28.340 1.00 13.16 185 GLY B N 1
ATOM 3382 C CA . GLY B 1 185 ? 6.290 -9.898 28.936 1.00 13.12 185 GLY B CA 1
ATOM 3383 C C . GLY B 1 185 ? 4.780 -9.982 28.770 1.00 13.65 185 GLY B C 1
ATOM 3384 O O . GLY B 1 185 ? 4.092 -8.970 28.676 1.00 13.22 185 GLY B O 1
ATOM 3385 N N . ILE B 1 186 ? 4.289 -11.219 28.808 1.00 13.50 186 ILE B N 1
ATOM 3386 C CA . ILE B 1 186 ? 2.887 -11.514 28.656 1.00 14.73 186 ILE B CA 1
ATOM 3387 C C . ILE B 1 186 ? 2.299 -12.107 29.932 1.00 13.46 186 ILE B C 1
ATOM 3388 O O . ILE B 1 186 ? 2.696 -13.236 30.325 1.00 16.09 186 ILE B O 1
ATOM 3393 N N . TYR B 1 187 ? 1.385 -11.396 30.558 1.00 13.04 187 TYR B N 1
ATOM 3394 C CA . TYR B 1 187 ? 0.769 -11.920 31.794 1.00 14.26 187 TYR B CA 1
ATOM 3395 C C . TYR B 1 187 ? -0.293 -12.955 31.446 1.00 14.53 187 TYR B C 1
ATOM 3396 O O . TYR B 1 187 ? -1.297 -12.658 30.819 1.00 17.66 187 TYR B O 1
ATOM 3405 N N . THR B 1 188 ? -0.156 -14.163 31.953 1.00 17.01 188 THR B N 1
ATOM 3406 C CA . THR B 1 188 ? -1.090 -15.262 31.734 1.00 18.27 188 THR B CA 1
ATOM 3407 C C . THR B 1 188 ? -1.262 -16.059 33.019 1.00 19.68 188 THR B C 1
ATOM 3408 O O . THR B 1 188 ? -0.488 -15.868 33.955 1.00 17.57 188 THR B O 1
ATOM 3412 N N . PRO B 1 189 ? -2.241 -16.939 33.089 1.00 19.78 189 PRO B N 1
ATOM 3413 C CA . PRO B 1 189 ? -2.366 -17.877 34.231 1.00 21.25 189 PRO B CA 1
ATOM 3414 C C . PRO B 1 189 ? -1.082 -18.660 34.487 1.00 21.15 189 PRO B C 1
ATOM 3415 O O . PRO B 1 189 ? -0.818 -18.967 35.642 1.00 22.55 189 PRO B O 1
ATOM 3419 N N . MET B 1 190 ? -0.319 -19.011 33.451 1.00 20.79 190 MET B N 1
ATOM 3420 C CA . MET B 1 190 ? 0.978 -19.677 33.658 1.00 21.36 190 MET B CA 1
ATOM 3421 C C . MET B 1 190 ? 1.991 -18.817 34.386 1.00 19.02 190 MET B C 1
ATOM 3422 O O . MET B 1 190 ? 2.693 -19.181 35.309 1.00 20.85 190 MET B O 1
ATOM 3427 N N . MET B 1 191 ? 2.185 -17.567 34.024 1.00 18.45 191 MET B N 1
ATOM 3428 C CA . MET B 1 191 ? 3.004 -16.572 34.614 1.00 17.76 191 MET B CA 1
ATOM 3429 C C . MET B 1 191 ? 2.529 -16.436 36.063 1.00 16.22 191 MET B C 1
ATOM 3430 O O . MET B 1 191 ? 3.374 -16.519 36.955 1.00 19.38 191 MET B O 1
ATOM 3435 N N . GLN B 1 192 ? 1.241 -16.255 36.290 1.00 17.79 192 GLN B N 1
ATOM 3436 C CA . GLN B 1 192 ? 0.785 -16.109 37.683 1.00 17.84 192 GLN B CA 1
ATOM 3437 C C . GLN B 1 192 ? 1.135 -17.310 38.527 1.00 19.61 192 GLN B C 1
ATOM 3438 O O . GLN B 1 192 ? 1.590 -17.057 39.655 1.00 21.57 192 GLN B O 1
ATOM 3444 N N . ALA B 1 193 ? 0.944 -18.498 37.969 1.00 18.81 193 ALA B N 1
ATOM 3445 C CA . ALA B 1 193 ? 1.188 -19.707 38.793 1.00 19.63 193 ALA B CA 1
ATOM 3446 C C . ALA B 1 193 ? 2.681 -19.856 39.022 1.00 19.13 193 ALA B C 1
ATOM 3447 O O . ALA B 1 193 ? 3.131 -20.436 39.982 1.00 21.73 193 ALA B O 1
ATOM 3449 N N . SER B 1 194 ? 3.477 -19.275 38.156 1.00 18.41 194 SER B N 1
ATOM 3450 C CA . SER B 1 194 ? 4.925 -19.387 38.190 1.00 20.23 194 SER B CA 1
ATOM 3451 C C . SER B 1 194 ? 5.536 -18.444 39.220 1.00 25.59 194 SER B C 1
ATOM 3452 O O . SER B 1 194 ? 6.673 -18.613 39.666 1.00 27.83 194 SER B O 1
ATOM 3455 N N . LEU B 1 195 ? 4.823 -17.407 39.632 1.00 23.43 195 LEU B N 1
ATOM 3456 C CA . LEU B 1 195 ? 5.399 -16.401 40.519 1.00 25.66 195 LEU B CA 1
ATOM 3457 C C . LEU B 1 195 ? 5.671 -16.946 41.904 1.00 29.18 195 LEU B C 1
ATOM 3458 O O . LEU B 1 195 ? 4.941 -17.857 42.309 1.00 30.12 195 LEU B O 1
ATOM 3463 N N . PRO B 1 196 ? 6.648 -16.445 42.654 1.00 28.24 196 PRO B N 1
ATOM 3464 C CA . PRO B 1 196 ? 6.783 -16.902 44.040 1.00 30.06 196 PRO B CA 1
ATOM 3465 C C . PRO B 1 196 ? 5.472 -16.708 44.785 1.00 29.88 196 PRO B C 1
ATOM 3466 O O . PRO B 1 196 ? 4.654 -15.847 44.469 1.00 31.01 196 PRO B O 1
ATOM 3470 N N . LYS B 1 197 ? 5.243 -17.558 45.780 1.00 32.10 197 LYS B N 1
ATOM 3471 C CA . LYS B 1 197 ? 3.905 -17.526 46.397 1.00 38.02 197 LYS B CA 1
ATOM 3472 C C . LYS B 1 197 ? 3.719 -16.192 47.093 1.00 39.02 197 LYS B C 1
ATOM 3473 O O . LYS B 1 197 ? 4.619 -15.662 47.754 1.00 36.42 197 LYS B O 1
ATOM 3479 N N . GLY B 1 198 ? 2.514 -15.611 46.911 1.00 42.21 198 GLY B N 1
ATOM 3480 C CA . GLY B 1 198 ? 2.223 -14.322 47.497 1.00 40.08 198 GLY B CA 1
ATOM 3481 C C . GLY B 1 198 ? 2.447 -13.168 46.545 1.00 39.38 198 GLY B C 1
ATOM 3482 O O . GLY B 1 198 ? 2.017 -12.026 46.755 1.00 43.80 198 GLY B O 1
ATOM 3483 N N . VAL B 1 199 ? 3.138 -13.376 45.436 1.00 30.60 199 VAL B N 1
ATOM 3484 C CA . VAL B 1 199 ? 3.211 -12.356 44.391 1.00 26.72 199 VAL B CA 1
ATOM 3485 C C . VAL B 1 199 ? 1.960 -12.265 43.565 1.00 27.29 199 VAL B C 1
ATOM 3486 O O . VAL B 1 199 ? 1.418 -13.246 43.045 1.00 31.92 199 VAL B O 1
ATOM 3490 N N . SER B 1 200 ? 1.489 -11.023 43.414 1.00 26.84 200 SER B N 1
ATOM 3491 C CA . SER B 1 200 ? 0.205 -10.769 42.800 1.00 27.55 200 SER B CA 1
ATOM 3492 C C . SER B 1 200 ? 0.442 -10.132 41.426 1.00 26.89 200 SER B C 1
ATOM 3493 O O . SER B 1 200 ? 1.566 -9.713 41.145 1.00 25.20 200 SER B O 1
ATOM 3496 N N . LYS B 1 201 ? -0.605 -10.082 40.623 1.00 24.29 201 LYS B N 1
ATOM 3497 C CA . LYS B 1 201 ? -0.480 -9.606 39.247 1.00 21.63 201 LYS B CA 1
ATOM 3498 C C . LYS B 1 201 ? 0.024 -8.164 39.256 1.00 19.24 201 LYS B C 1
ATOM 3499 O O . LYS B 1 201 ? 0.775 -7.783 38.336 1.00 17.29 201 LYS B O 1
ATOM 3505 N N . GLU B 1 202 ? -0.350 -7.365 40.251 1.00 20.56 202 GLU B N 1
ATOM 3506 C CA . GLU B 1 202 ? 0.048 -5.963 40.286 1.00 20.69 202 GLU B CA 1
ATOM 3507 C C . GLU B 1 202 ? 1.539 -5.739 40.455 1.00 19.47 202 GLU B C 1
ATOM 3508 O O . GLU B 1 202 ? 2.143 -4.712 40.168 1.00 20.59 202 GLU B O 1
ATOM 3514 N N . MET B 1 203 ? 2.211 -6.772 40.943 1.00 20.85 203 MET B N 1
ATOM 3515 C CA . MET B 1 203 ? 3.654 -6.749 41.118 1.00 19.47 203 MET B CA 1
ATOM 3516 C C . MET B 1 203 ? 4.414 -7.018 39.831 1.00 18.62 203 MET B C 1
ATOM 3517 O O . MET B 1 203 ? 5.612 -6.751 39.758 1.00 20.60 203 MET B O 1
ATOM 3522 N N . VAL B 1 204 ? 3.735 -7.515 38.782 1.00 16.44 204 VAL B N 1
ATOM 3523 C CA . VAL B 1 204 ? 4.459 -7.807 37.524 1.00 16.25 204 VAL B CA 1
ATOM 3524 C C . VAL B 1 204 ? 3.906 -7.014 36.327 1.00 13.76 204 VAL B C 1
ATOM 3525 O O . VAL B 1 204 ? 4.658 -6.678 35.418 1.00 13.62 204 VAL B O 1
ATOM 3529 N N . LEU B 1 205 ? 2.622 -6.647 36.338 1.00 13.36 205 LEU B N 1
ATOM 3530 C CA . LEU B 1 205 ? 2.048 -5.849 35.242 1.00 12.29 205 LEU B CA 1
ATOM 3531 C C . LEU B 1 205 ? 2.550 -4.423 35.316 1.00 11.24 205 LEU B C 1
ATOM 3532 O O . LEU B 1 205 ? 2.568 -3.783 36.362 1.00 12.91 205 LEU B O 1
ATOM 3537 N N . HIS B 1 206 ? 2.974 -3.897 34.162 1.00 10.84 206 HIS B N 1
ATOM 3538 C CA . HIS B 1 206 ? 3.140 -2.458 34.097 1.00 10.96 206 HIS B CA 1
ATOM 3539 C C . HIS B 1 206 ? 1.842 -1.761 34.480 1.00 11.50 206 HIS B C 1
ATOM 3540 O O . HIS B 1 206 ? 0.744 -2.141 34.063 1.00 12.30 206 HIS B O 1
ATOM 3547 N N . ASP B 1 207 ? 1.953 -0.691 35.262 1.00 11.46 207 ASP B N 1
ATOM 3548 C CA . ASP B 1 207 ? 0.834 0.180 35.606 1.00 11.94 207 ASP B CA 1
ATOM 3549 C C . ASP B 1 207 ? 1.414 1.556 35.930 1.00 10.51 207 ASP B C 1
ATOM 3550 O O . ASP B 1 207 ? 2.397 1.630 36.692 1.00 11.84 207 ASP B O 1
ATOM 3555 N N . PRO B 1 208 ? 0.868 2.619 35.354 1.00 11.36 208 PRO B N 1
ATOM 3556 C CA . PRO B 1 208 ? 1.499 3.934 35.597 1.00 11.87 208 PRO B CA 1
ATOM 3557 C C . PRO B 1 208 ? 1.396 4.438 36.995 1.00 12.94 208 PRO B C 1
ATOM 3558 O O . PRO B 1 208 ? 2.177 5.311 37.400 1.00 14.32 208 PRO B O 1
ATOM 3562 N N . LYS B 1 209 ? 0.446 3.909 37.778 1.00 13.27 209 LYS B N 1
ATOM 3563 C CA . LYS B 1 209 ? 0.357 4.322 39.177 1.00 14.86 209 LYS B CA 1
ATOM 3564 C C . LYS B 1 209 ? 1.087 3.363 40.101 1.00 14.28 209 LYS B C 1
ATOM 3565 O O . LYS B 1 209 ? 1.734 3.817 41.057 1.00 17.82 209 LYS B O 1
ATOM 3575 N N . LEU B 1 210 ? 0.962 2.093 39.843 1.00 13.75 210 LEU B N 1
ATOM 3576 C CA . LEU B 1 210 ? 1.416 1.092 40.790 1.00 15.91 210 LEU B CA 1
ATOM 3577 C C . LEU B 1 210 ? 2.764 0.470 40.499 1.00 13.77 210 LEU B C 1
ATOM 3578 O O . LEU B 1 210 ? 3.381 -0.092 41.398 1.00 16.40 210 LEU B O 1
ATOM 3583 N N . ASN B 1 211 ? 3.196 0.485 39.235 1.00 13.05 211 ASN B N 1
ATOM 3584 C CA . ASN B 1 211 ? 4.353 -0.278 38.859 1.00 12.57 211 ASN B CA 1
ATOM 3585 C C . ASN B 1 211 ? 4.915 0.202 37.504 1.00 11.90 211 ASN B C 1
ATOM 3586 O O . ASN B 1 211 ? 4.755 -0.461 36.461 1.00 10.71 211 ASN B O 1
ATOM 3591 N N . ARG B 1 212 ? 5.555 1.360 37.530 1.00 11.90 212 ARG B N 1
ATOM 3592 C CA . ARG B 1 212 ? 6.052 1.955 36.299 1.00 11.60 212 ARG B CA 1
ATOM 3593 C C . ARG B 1 212 ? 7.125 1.136 35.642 1.00 12.11 212 ARG B C 1
ATOM 3594 O O . ARG B 1 212 ? 7.297 1.241 34.408 1.00 12.46 212 ARG B O 1
ATOM 3602 N N . ALA B 1 213 ? 7.856 0.364 36.458 1.00 12.64 213 ALA B N 1
ATOM 3603 C CA . ALA B 1 213 ? 8.927 -0.487 35.944 1.00 13.80 213 ALA B CA 1
ATOM 3604 C C . ALA B 1 213 ? 8.493 -1.881 35.512 1.00 13.15 213 ALA B C 1
ATOM 3605 O O . ALA B 1 213 ? 9.330 -2.682 35.059 1.00 14.44 213 ALA B O 1
ATOM 3607 N N . GLY B 1 214 ? 7.188 -2.149 35.631 1.00 12.51 214 GLY B N 1
ATOM 3608 C CA . GLY B 1 214 ? 6.681 -3.470 35.282 1.00 11.93 214 GLY B CA 1
ATOM 3609 C C . GLY B 1 214 ? 6.892 -3.845 33.827 1.00 11.03 214 GLY B C 1
ATOM 3610 O O . GLY B 1 214 ? 6.864 -2.990 32.940 1.00 12.62 214 GLY B O 1
ATOM 3611 N N . ARG B 1 215 ? 7.112 -5.137 33.599 1.00 10.53 215 ARG B N 1
ATOM 3612 C CA . ARG B 1 215 ? 7.512 -5.664 32.299 1.00 11.21 215 ARG B CA 1
ATOM 3613 C C . ARG B 1 215 ? 6.408 -6.511 31.670 1.00 11.37 215 ARG B C 1
ATOM 3614 O O . ARG B 1 215 ? 6.596 -6.939 30.532 1.00 13.22 215 ARG B O 1
ATOM 3622 N N . ALA B 1 216 ? 5.284 -6.746 32.309 1.00 11.35 216 ALA B N 1
ATOM 3623 C CA . ALA B 1 216 ? 4.275 -7.663 31.801 1.00 11.38 216 ALA B CA 1
ATOM 3624 C C . ALA B 1 216 ? 3.001 -6.920 31.412 1.00 11.51 216 ALA B C 1
ATOM 3625 O O . ALA B 1 216 ? 2.659 -5.872 31.963 1.00 10.84 216 ALA B O 1
ATOM 3627 N N . TYR B 1 217 ? 2.296 -7.439 30.390 1.00 10.91 217 TYR B N 1
ATOM 3628 C CA . TYR B 1 217 ? 1.186 -6.889 29.700 1.00 10.50 217 TYR B CA 1
ATOM 3629 C C . TYR B 1 217 ? 0.123 -7.938 29.450 1.00 10.36 217 TYR B C 1
ATOM 3630 O O . TYR B 1 217 ? 0.438 -9.106 29.247 1.00 11.58 217 TYR B O 1
ATOM 3639 N N . MET B 1 218 ? -1.141 -7.561 29.462 1.00 11.17 218 MET B N 1
ATOM 3640 C CA . MET B 1 218 ? -2.206 -8.513 29.160 1.00 11.92 218 MET B CA 1
ATOM 3641 C C . MET B 1 218 ? -2.126 -8.941 27.723 1.00 10.51 218 MET B C 1
ATOM 3642 O O . MET B 1 218 ? -1.919 -8.114 26.800 1.00 11.86 218 MET B O 1
ATOM 3647 N N . PRO B 1 219 ? -2.292 -10.223 27.450 1.00 11.60 219 PRO B N 1
ATOM 3648 C CA . PRO B 1 219 ? -2.148 -10.751 26.049 1.00 11.31 219 PRO B CA 1
ATOM 3649 C C . PRO B 1 219 ? -3.115 -10.119 25.086 1.00 11.16 219 PRO B C 1
ATOM 3650 O O . PRO B 1 219 ? -2.741 -9.933 23.910 1.00 11.40 219 PRO B O 1
ATOM 3654 N N . GLU B 1 220 ? -4.318 -9.752 25.490 1.00 11.59 220 GLU B N 1
ATOM 3655 C CA . GLU B 1 220 ? -5.237 -9.075 24.569 1.00 12.35 220 GLU B CA 1
ATOM 3656 C C . GLU B 1 220 ? -4.610 -7.809 23.993 1.00 11.16 220 GLU B C 1
ATOM 3657 O O . GLU B 1 220 ? -4.934 -7.416 22.852 1.00 11.88 220 GLU B O 1
ATOM 3663 N N . ARG B 1 221 ? -3.753 -7.118 24.730 1.00 10.77 221 ARG B N 1
ATOM 3664 C CA . ARG B 1 221 ? -3.143 -5.885 24.255 1.00 10.53 221 ARG B CA 1
ATOM 3665 C C . ARG B 1 221 ? -2.196 -6.146 23.107 1.00 9.43 221 ARG B C 1
ATOM 3666 O O . ARG B 1 221 ? -2.054 -5.310 22.196 1.00 11.19 221 ARG B O 1
ATOM 3680 N N A ILE B 1 222 ? -1.525 -7.286 23.086 0.50 9.76 222 ILE B N 1
ATOM 3681 N N B ILE B 1 222 ? -1.553 -7.298 23.076 0.50 10.01 222 ILE B N 1
ATOM 3682 C CA A ILE B 1 222 ? -0.699 -7.711 21.960 0.50 10.58 222 ILE B CA 1
ATOM 3683 C CA B ILE B 1 222 ? -0.708 -7.670 21.935 0.50 10.52 222 ILE B CA 1
ATOM 3684 C C A ILE B 1 222 ? -1.572 -8.163 20.798 0.50 10.85 222 ILE B C 1
ATOM 3685 C C B ILE B 1 222 ? -1.543 -8.206 20.795 0.50 10.92 222 ILE B C 1
ATOM 3686 O O A ILE B 1 222 ? -1.312 -7.839 19.652 0.50 10.76 222 ILE B O 1
ATOM 3687 O O B ILE B 1 222 ? -1.247 -7.967 19.634 0.50 11.07 222 ILE B O 1
ATOM 3696 N N . ALA B 1 223 ? -2.616 -8.931 21.122 1.00 10.59 223 ALA B N 1
ATOM 3697 C CA . ALA B 1 223 ? -3.506 -9.438 20.097 1.00 10.51 223 ALA B CA 1
ATOM 3698 C C . ALA B 1 223 ? -4.109 -8.312 19.268 1.00 9.67 223 ALA B C 1
ATOM 3699 O O . ALA B 1 223 ? -4.333 -8.498 18.078 1.00 10.33 223 ALA B O 1
ATOM 3701 N N . GLN B 1 224 ? -4.348 -7.150 19.858 1.00 9.75 224 GLN B N 1
ATOM 3702 C CA . GLN B 1 224 ? -4.871 -6.023 19.072 1.00 9.79 224 GLN B CA 1
ATOM 3703 C C . GLN B 1 224 ? -3.936 -5.634 17.943 1.00 8.94 224 GLN B C 1
ATOM 3704 O O . GLN B 1 224 ? -4.404 -5.211 16.889 1.00 9.48 224 GLN B O 1
ATOM 3710 N N . LEU B 1 225 ? -2.637 -5.741 18.154 1.00 9.11 225 LEU B N 1
ATOM 3711 C CA . LEU B 1 225 ? -1.659 -5.436 17.087 1.00 8.58 225 LEU B CA 1
ATOM 3712 C C . LEU B 1 225 ? -1.746 -6.449 15.968 1.00 8.73 225 LEU B C 1
ATOM 3713 O O . LEU B 1 225 ? -1.628 -6.106 14.792 1.00 9.26 225 LEU B O 1
ATOM 3718 N N . VAL B 1 226 ? -1.939 -7.714 16.338 1.00 8.86 226 VAL B N 1
ATOM 3719 C CA . VAL B 1 226 ? -2.135 -8.755 15.354 1.00 9.22 226 VAL B CA 1
ATOM 3720 C C . VAL B 1 226 ? -3.396 -8.476 14.543 1.00 9.54 226 VAL B C 1
ATOM 3721 O O . VAL B 1 226 ? -3.398 -8.591 13.311 1.00 9.97 226 VAL B O 1
ATOM 3725 N N . LEU B 1 227 ? -4.487 -8.101 15.223 1.00 9.75 227 LEU B N 1
ATOM 3726 C CA . LEU B 1 227 ? -5.708 -7.782 14.527 1.00 9.92 227 LEU B CA 1
ATOM 3727 C C . LEU B 1 227 ? -5.526 -6.685 13.512 1.00 9.79 227 LEU B C 1
ATOM 3728 O O . LEU B 1 227 ? -6.024 -6.744 12.390 1.00 10.90 227 LEU B O 1
ATOM 3733 N N . PHE B 1 228 ? -4.810 -5.612 13.913 1.00 8.98 228 PHE B N 1
ATOM 3734 C CA . PHE B 1 228 ? -4.539 -4.530 12.985 1.00 8.19 228 PHE B CA 1
ATOM 3735 C C . PHE B 1 228 ? -3.795 -5.021 11.753 1.00 8.39 228 PHE B C 1
ATOM 3736 O O . PHE B 1 228 ? -4.168 -4.706 10.626 1.00 8.78 228 PHE B O 1
ATOM 3744 N N . LEU B 1 229 ? -2.728 -5.807 11.965 1.00 8.40 229 LEU B N 1
ATOM 3745 C CA . LEU B 1 229 ? -1.956 -6.312 10.847 1.00 8.37 229 LEU B CA 1
ATOM 3746 C C . LEU B 1 229 ? -2.733 -7.302 9.989 1.00 9.71 229 LEU B C 1
ATOM 3747 O O . LEU B 1 229 ? -2.499 -7.368 8.754 1.00 11.03 229 LEU B O 1
ATOM 3752 N N . ALA B 1 230 ? -3.698 -8.013 10.552 1.00 9.80 230 ALA B N 1
ATOM 3753 C CA . ALA B 1 230 ? -4.544 -8.903 9.765 1.00 11.01 230 ALA B CA 1
ATOM 3754 C C . ALA B 1 230 ? -5.547 -8.148 8.906 1.00 11.75 230 ALA B C 1
ATOM 3755 O O . ALA B 1 230 ? -5.945 -8.684 7.863 1.00 13.61 230 ALA B O 1
ATOM 3757 N N . SER B 1 231 ? -5.931 -6.968 9.341 1.00 11.04 231 SER B N 1
ATOM 3758 C CA . SER B 1 231 ? -6.936 -6.156 8.677 1.00 11.19 231 SER B CA 1
ATOM 3759 C C . SER B 1 231 ? -6.361 -5.444 7.451 1.00 10.74 231 SER B C 1
ATOM 3760 O O . SER B 1 231 ? -5.181 -5.120 7.363 1.00 11.51 231 SER B O 1
ATOM 3764 N N . ASP B 1 232 ? -7.221 -5.162 6.487 1.00 11.62 232 ASP B N 1
ATOM 3765 C CA . ASP B 1 232 ? -6.848 -4.491 5.273 1.00 12.13 232 ASP B CA 1
ATOM 3766 C C . ASP B 1 232 ? -6.294 -3.085 5.547 1.00 11.47 232 ASP B C 1
ATOM 3767 O O . ASP B 1 232 ? -5.534 -2.527 4.754 1.00 12.78 232 ASP B O 1
ATOM 3772 N N . GLU B 1 233 ? -6.698 -2.511 6.668 1.00 11.36 233 GLU B N 1
ATOM 3773 C CA . GLU B 1 233 ? -6.333 -1.121 6.956 1.00 11.44 233 GLU B CA 1
ATOM 3774 C C . GLU B 1 233 ? -4.870 -0.922 7.198 1.00 10.72 233 GLU B C 1
ATOM 3775 O O . GLU B 1 233 ? -4.409 0.193 7.081 1.00 11.68 233 GLU B O 1
ATOM 3781 N N . SER B 1 234 ? -4.135 -1.988 7.483 1.00 9.95 234 SER B N 1
ATOM 3782 C CA . SER B 1 234 ? -2.701 -1.868 7.731 1.00 9.32 234 SER B CA 1
ATOM 3783 C C . SER B 1 234 ? -1.844 -2.142 6.499 1.00 9.33 234 SER B C 1
ATOM 3784 O O . SER B 1 234 ? -0.628 -2.268 6.653 1.00 10.11 234 SER B O 1
ATOM 3787 N N . SER B 1 235 ? -2.461 -2.225 5.319 1.00 9.28 235 SER B N 1
ATOM 3788 C CA . SER B 1 235 ? -1.731 -2.798 4.183 1.00 9.95 235 SER B CA 1
ATOM 3789 C C . SER B 1 235 ? -0.460 -2.083 3.725 1.00 9.72 235 SER B C 1
ATOM 3790 O O . SER B 1 235 ? 0.323 -2.761 3.075 1.00 10.76 235 SER B O 1
ATOM 3793 N N . VAL B 1 236 ? -0.249 -0.816 4.043 1.00 8.69 236 VAL B N 1
ATOM 3794 C CA . VAL B 1 236 ? 0.990 -0.159 3.621 1.00 9.01 236 VAL B CA 1
ATOM 3795 C C . VAL B 1 236 ? 2.204 -0.699 4.368 1.00 7.83 236 VAL B C 1
ATOM 3796 O O . VAL B 1 236 ? 3.325 -0.478 3.958 1.00 10.23 236 VAL B O 1
ATOM 3800 N N . MET B 1 237 ? 1.985 -1.353 5.493 1.00 8.47 237 MET B N 1
ATOM 3801 C CA . MET B 1 237 ? 3.112 -1.842 6.289 1.00 7.62 237 MET B CA 1
ATOM 3802 C C . MET B 1 237 ? 3.556 -3.209 5.839 1.00 7.36 237 MET B C 1
ATOM 3803 O O . MET B 1 237 ? 2.776 -4.163 5.852 1.00 8.32 237 MET B O 1
ATOM 3811 N N . SER B 1 238 ? 4.817 -3.339 5.479 1.00 7.33 238 SER B N 1
ATOM 3812 C CA . SER B 1 238 ? 5.414 -4.641 5.186 1.00 6.93 238 SER B CA 1
ATOM 3813 C C . SER B 1 238 ? 6.897 -4.590 5.430 1.00 7.48 238 SER B C 1
ATOM 3814 O O . SER B 1 238 ? 7.548 -3.570 5.195 1.00 8.07 238 SER B O 1
ATOM 3817 N N . GLY B 1 239 ? 7.444 -5.698 5.925 1.00 7.11 239 GLY B N 1
ATOM 3818 C CA . GLY B 1 239 ? 8.836 -5.811 6.236 1.00 7.65 239 GLY B CA 1
ATOM 3819 C C . GLY B 1 239 ? 9.228 -5.134 7.524 1.00 8.36 239 GLY B C 1
ATOM 3820 O O . GLY B 1 239 ? 10.430 -4.907 7.718 1.00 8.87 239 GLY B O 1
ATOM 3821 N N . SER B 1 240 ? 8.283 -4.818 8.386 1.00 7.89 240 SER B N 1
ATOM 3822 C CA . SER B 1 240 ? 8.565 -3.980 9.551 1.00 7.40 240 SER B CA 1
ATOM 3823 C C . SER B 1 240 ? 8.409 -4.748 10.846 1.00 7.80 240 SER B C 1
ATOM 3824 O O . SER B 1 240 ? 7.769 -5.792 10.910 1.00 8.11 240 SER B O 1
ATOM 3828 N N . GLU B 1 241 ? 9.025 -4.153 11.875 1.00 8.35 241 GLU B N 1
ATOM 3829 C CA . GLU B 1 241 ? 8.817 -4.526 13.251 1.00 8.18 241 GLU B CA 1
ATOM 3830 C C . GLU B 1 241 ? 7.803 -3.590 13.901 1.00 8.88 241 GLU B C 1
ATOM 3831 O O . GLU B 1 241 ? 7.959 -2.375 13.855 1.00 10.15 241 GLU B O 1
ATOM 3837 N N A LEU B 1 242 ? 6.770 -4.154 14.524 0.50 8.65 242 LEU B N 1
ATOM 3838 N N B LEU B 1 242 ? 6.774 -4.120 14.564 0.50 8.73 242 LEU B N 1
ATOM 3839 C CA A LEU B 1 242 ? 5.916 -3.348 15.375 0.50 8.67 242 LEU B CA 1
ATOM 3840 C CA B LEU B 1 242 ? 5.795 -3.421 15.373 0.50 9.53 242 LEU B CA 1
ATOM 3841 C C A LEU B 1 242 ? 6.353 -3.672 16.793 0.50 7.12 242 LEU B C 1
ATOM 3842 C C B LEU B 1 242 ? 6.171 -3.623 16.842 0.50 8.20 242 LEU B C 1
ATOM 3843 O O A LEU B 1 242 ? 6.351 -4.814 17.235 0.50 8.17 242 LEU B O 1
ATOM 3844 O O B LEU B 1 242 ? 5.926 -4.704 17.386 0.50 9.35 242 LEU B O 1
ATOM 3853 N N . HIS B 1 243 ? 6.755 -2.623 17.476 1.00 9.24 243 HIS B N 1
ATOM 3854 C CA . HIS B 1 243 ? 7.233 -2.799 18.827 1.00 10.02 243 HIS B CA 1
ATOM 3855 C C . HIS B 1 243 ? 6.106 -2.603 19.816 1.00 10.36 243 HIS B C 1
ATOM 3856 O O . HIS B 1 243 ? 5.341 -1.641 19.713 1.00 13.43 243 HIS B O 1
ATOM 3863 N N . ALA B 1 244 ? 6.029 -3.495 20.798 1.00 9.04 244 ALA B N 1
ATOM 3864 C CA . ALA B 1 244 ? 4.928 -3.539 21.749 1.00 9.59 244 ALA B CA 1
ATOM 3865 C C . ALA B 1 244 ? 5.515 -3.641 23.138 1.00 9.43 244 ALA B C 1
ATOM 3866 O O . ALA B 1 244 ? 5.250 -4.555 23.908 1.00 13.55 244 ALA B O 1
ATOM 3868 N N . ASP B 1 245 ? 6.364 -2.658 23.458 1.00 10.64 245 ASP B N 1
ATOM 3869 C CA . ASP B 1 245 ? 7.114 -2.681 24.709 1.00 10.04 245 ASP B CA 1
ATOM 3870 C C . ASP B 1 245 ? 6.883 -1.464 25.569 1.00 9.86 245 ASP B C 1
ATOM 3871 O O . ASP B 1 245 ? 7.516 -1.345 26.622 1.00 9.93 245 ASP B O 1
ATOM 3876 N N . ASN B 1 246 ? 5.984 -0.576 25.218 1.00 9.46 246 ASN B N 1
ATOM 3877 C CA . ASN B 1 246 ? 5.601 0.504 26.094 1.00 9.32 246 ASN B CA 1
ATOM 3878 C C . ASN B 1 246 ? 6.780 1.314 26.587 1.00 9.23 246 ASN B C 1
ATOM 3879 O O . ASN B 1 246 ? 6.939 1.553 27.790 1.00 9.72 246 ASN B O 1
ATOM 3884 N N . SER B 1 247 ? 7.631 1.762 25.669 1.00 9.39 247 SER B N 1
ATOM 3885 C CA . SER B 1 247 ? 8.776 2.635 26.000 1.00 9.51 247 SER B CA 1
ATOM 3886 C C . SER B 1 247 ? 9.713 2.058 27.057 1.00 9.34 247 SER B C 1
ATOM 3887 O O . SER B 1 247 ? 10.181 2.771 27.949 1.00 10.17 247 SER B O 1
ATOM 3890 N N . ILE B 1 248 ? 10.023 0.775 26.944 1.00 9.62 248 ILE B N 1
ATOM 3891 C CA . ILE B 1 248 ? 11.018 0.197 27.858 1.00 9.63 248 ILE B CA 1
ATOM 3892 C C . ILE B 1 248 ? 12.406 0.761 27.621 1.00 10.22 248 ILE B C 1
ATOM 3893 O O . ILE B 1 248 ? 13.224 0.823 28.547 1.00 11.14 248 ILE B O 1
ATOM 3898 N N . LEU B 1 249 ? 12.722 1.177 26.409 1.00 11.10 249 LEU B N 1
ATOM 3899 C CA . LEU B 1 249 ? 14.062 1.643 26.126 1.00 10.93 249 LEU B CA 1
ATOM 3900 C C . LEU B 1 249 ? 14.353 2.951 26.868 1.00 11.00 249 LEU B C 1
ATOM 3901 O O . LEU B 1 249 ? 13.616 3.932 26.694 1.00 11.72 249 LEU B O 1
ATOM 3906 N N . GLY B 1 250 ? 15.382 2.974 27.703 1.00 10.19 250 GLY B N 1
ATOM 3907 C CA . GLY B 1 250 ? 15.744 4.114 28.530 1.00 10.24 250 GLY B CA 1
ATOM 3908 C C . GLY B 1 250 ? 15.284 3.943 29.971 1.00 10.98 250 GLY B C 1
ATOM 3909 O O . GLY B 1 250 ? 15.759 4.718 30.841 1.00 11.49 250 GLY B O 1
ATOM 3910 N N . MET B 1 251 ? 14.408 2.992 30.248 1.00 10.90 251 MET B N 1
ATOM 3911 C CA . MET B 1 251 ? 14.056 2.702 31.625 1.00 12.04 251 MET B CA 1
ATOM 3912 C C . MET B 1 251 ? 15.221 2.078 32.358 1.00 12.99 251 MET B C 1
ATOM 3913 O O . MET B 1 251 ? 16.097 1.431 31.757 1.00 13.10 251 MET B O 1
ATOM 3918 N N . GLY B 1 252 ? 15.249 2.248 33.671 1.00 14.81 252 GLY B N 1
ATOM 3919 C CA . GLY B 1 252 ? 16.250 1.564 34.485 1.00 17.14 252 GLY B CA 1
ATOM 3920 C C . GLY B 1 252 ? 17.544 2.339 34.515 1.00 18.94 252 GLY B C 1
ATOM 3921 O O . GLY B 1 252 ? 18.472 1.948 35.236 1.00 23.41 252 GLY B O 1
ATOM 3922 N N . LEU B 1 253 ? 17.696 3.385 33.768 1.00 19.40 253 LEU B N 1
ATOM 3923 C CA . LEU B 1 253 ? 18.937 4.144 33.726 1.00 20.89 253 LEU B CA 1
ATOM 3924 C C . LEU B 1 253 ? 18.784 5.533 34.284 1.00 23.30 253 LEU B C 1
ATOM 3925 O O . LEU B 1 253 ? 19.805 6.205 34.619 1.00 32.29 253 LEU B O 1
ATOM 3931 N N . THR C 1 1 ? -19.337 5.298 12.864 1.00 47.16 1 THR C N 1
ATOM 3932 C CA . THR C 1 1 ? -19.333 4.527 14.116 1.00 49.79 1 THR C CA 1
ATOM 3933 C C . THR C 1 1 ? -19.075 5.431 15.314 1.00 47.37 1 THR C C 1
ATOM 3934 O O . THR C 1 1 ? -18.723 6.600 15.097 1.00 44.36 1 THR C O 1
ATOM 3938 N N . ASN C 1 2 ? -19.252 4.901 16.507 1.00 41.92 2 ASN C N 1
ATOM 3939 C CA . ASN C 1 2 ? -19.046 5.651 17.728 1.00 43.55 2 ASN C CA 1
ATOM 3940 C C . ASN C 1 2 ? -17.851 5.089 18.481 1.00 42.36 2 ASN C C 1
ATOM 3941 O O . ASN C 1 2 ? -17.711 5.315 19.675 1.00 40.91 2 ASN C O 1
ATOM 3946 N N . ARG C 1 3 ? -17.022 4.359 17.774 1.00 37.27 3 ARG C N 1
ATOM 3947 C CA . ARG C 1 3 ? -15.785 3.765 18.240 1.00 37.50 3 ARG C CA 1
ATOM 3948 C C . ARG C 1 3 ? -14.844 4.683 19.012 1.00 36.02 3 ARG C C 1
ATOM 3949 O O . ARG C 1 3 ? -14.227 4.361 20.034 1.00 37.28 3 ARG C O 1
ATOM 3957 N N . LEU C 1 4 ? -14.692 5.888 18.468 1.00 29.24 4 LEU C N 1
ATOM 3958 C CA . LEU C 1 4 ? -13.825 6.868 19.129 1.00 22.88 4 LEU C CA 1
ATOM 3959 C C . LEU C 1 4 ? -14.637 8.036 19.679 1.00 20.14 4 LEU C C 1
ATOM 3960 O O . LEU C 1 4 ? -14.110 9.148 19.704 1.00 19.82 4 LEU C O 1
ATOM 3965 N N . GLN C 1 5 ? -15.879 7.759 20.100 1.00 25.28 5 GLN C N 1
ATOM 3966 C CA . GLN C 1 5 ? -16.785 8.881 20.387 1.00 28.11 5 GLN C CA 1
ATOM 3967 C C . GLN C 1 5 ? -16.219 9.789 21.470 1.00 26.39 5 GLN C C 1
ATOM 3968 O O . GLN C 1 5 ? -16.448 11.007 21.311 1.00 40.98 5 GLN C O 1
ATOM 3974 N N . GLY C 1 6 ? -15.512 9.270 22.451 1.00 25.52 6 GLY C N 1
ATOM 3975 C CA . GLY C 1 6 ? -14.882 10.034 23.536 1.00 23.27 6 GLY C CA 1
ATOM 3976 C C . GLY C 1 6 ? -13.500 10.630 23.274 1.00 21.28 6 GLY C C 1
ATOM 3977 O O . GLY C 1 6 ? -12.783 11.182 24.115 1.00 21.34 6 GLY C O 1
ATOM 3978 N N . LYS C 1 7 ? -13.047 10.532 22.029 1.00 16.97 7 LYS C N 1
ATOM 3979 C CA . LYS C 1 7 ? -11.753 11.087 21.682 1.00 14.04 7 LYS C CA 1
ATOM 3980 C C . LYS C 1 7 ? -11.922 12.530 21.223 1.00 13.08 7 LYS C C 1
ATOM 3981 O O . LYS C 1 7 ? -12.886 12.852 20.537 1.00 15.01 7 LYS C O 1
ATOM 3987 N N . VAL C 1 8 ? -10.945 13.330 21.616 1.00 12.16 8 VAL C N 1
ATOM 3988 C CA . VAL C 1 8 ? -10.796 14.703 21.304 1.00 11.88 8 VAL C CA 1
ATOM 3989 C C . VAL C 1 8 ? -9.401 14.882 20.707 1.00 10.90 8 VAL C C 1
ATOM 3990 O O . VAL C 1 8 ? -8.436 14.695 21.444 1.00 11.02 8 VAL C O 1
ATOM 3994 N N . ALA C 1 9 ? -9.352 15.205 19.419 1.00 10.81 9 ALA C N 1
ATOM 3995 C CA . ALA C 1 9 ? -8.093 15.265 18.678 1.00 10.63 9 ALA C CA 1
ATOM 3996 C C . ALA C 1 9 ? -7.791 16.661 18.188 1.00 10.52 9 ALA C C 1
ATOM 3997 O O . ALA C 1 9 ? -8.697 17.427 17.872 1.00 11.94 9 ALA C O 1
ATOM 3999 N N . LEU C 1 10 ? -6.489 16.928 18.036 1.00 10.08 10 LEU C N 1
ATOM 4000 C CA . LEU C 1 10 ? -5.943 18.026 17.309 1.00 9.58 10 LEU C CA 1
ATOM 4001 C C . LEU C 1 10 ? -5.018 17.446 16.234 1.00 9.54 10 LEU C C 1
ATOM 4002 O O . LEU C 1 10 ? -4.138 16.703 16.594 1.00 9.66 10 LEU C O 1
ATOM 4007 N N . VAL C 1 11 ? -5.274 17.820 14.988 1.00 8.85 11 VAL C N 1
ATOM 4008 C CA . VAL C 1 11 ? -4.418 17.403 13.863 1.00 9.03 11 VAL C CA 1
ATOM 4009 C C . VAL C 1 11 ? -3.825 18.666 13.253 1.00 9.27 11 VAL C C 1
ATOM 4010 O O . VAL C 1 11 ? -4.552 19.481 12.675 1.00 10.57 11 VAL C O 1
ATOM 4014 N N . THR C 1 12 ? -2.517 18.848 13.338 1.00 9.42 12 THR C N 1
ATOM 4015 C CA . THR C 1 12 ? -1.868 19.994 12.764 1.00 9.89 12 THR C CA 1
ATOM 4016 C C . THR C 1 12 ? -1.625 19.718 11.275 1.00 10.91 12 THR C C 1
ATOM 4017 O O . THR C 1 12 ? -1.513 18.563 10.837 1.00 11.35 12 THR C O 1
ATOM 4021 N N . GLY C 1 13 ? -1.584 20.760 10.477 1.00 13.72 13 GLY C N 1
ATOM 4022 C CA . GLY C 1 13 ? -1.525 20.526 9.020 1.00 14.00 13 GLY C CA 1
ATOM 4023 C C . GLY C 1 13 ? -2.694 19.741 8.507 1.00 14.06 13 GLY C C 1
ATOM 4024 O O . GLY C 1 13 ? -2.545 18.931 7.566 1.00 15.32 13 GLY C O 1
ATOM 4025 N N . GLY C 1 14 ? -3.864 19.971 9.080 1.00 13.01 14 GLY C N 1
ATOM 4026 C CA . GLY C 1 14 ? -4.995 19.077 8.896 1.00 13.98 14 GLY C CA 1
ATOM 4027 C C . GLY C 1 14 ? -5.925 19.452 7.777 1.00 14.18 14 GLY C C 1
ATOM 4028 O O . GLY C 1 14 ? -6.912 18.754 7.571 1.00 15.71 14 GLY C O 1
ATOM 4029 N N . ALA C 1 15 ? -5.632 20.517 7.014 1.00 16.74 15 ALA C N 1
ATOM 4030 C CA . ALA C 1 15 ? -6.531 20.951 5.942 1.00 17.20 15 ALA C CA 1
ATOM 4031 C C . ALA C 1 15 ? -6.216 20.351 4.575 1.00 20.07 15 ALA C C 1
ATOM 4032 O O . ALA C 1 15 ? -6.941 20.649 3.601 1.00 27.16 15 ALA C O 1
ATOM 4034 N N . SER C 1 16 ? -5.175 19.501 4.499 1.00 22.00 16 SER C N 1
ATOM 4035 C CA . SER C 1 16 ? -4.869 18.826 3.244 1.00 20.59 16 SER C CA 1
ATOM 4036 C C . SER C 1 16 ? -4.090 17.557 3.448 1.00 22.11 16 SER C C 1
ATOM 4037 O O . SER C 1 16 ? -3.619 17.287 4.556 1.00 18.24 16 SER C O 1
ATOM 4040 N N . GLY C 1 17 ? -3.867 16.750 2.413 1.00 22.93 17 GLY C N 1
ATOM 4041 C CA . GLY C 1 17 ? -2.993 15.600 2.587 1.00 20.73 17 GLY C CA 1
ATOM 4042 C C . GLY C 1 17 ? -3.351 14.503 3.546 1.00 18.00 17 GLY C C 1
ATOM 4043 O O . GLY C 1 17 ? -4.520 14.240 3.814 1.00 18.11 17 GLY C O 1
ATOM 4044 N N . VAL C 1 18 ? -2.366 13.856 4.136 1.00 13.73 18 VAL C N 1
ATOM 4045 C CA . VAL C 1 18 ? -2.583 12.870 5.180 1.00 16.28 18 VAL C CA 1
ATOM 4046 C C . VAL C 1 18 ? -3.383 13.549 6.286 1.00 12.61 18 VAL C C 1
ATOM 4047 O O . VAL C 1 18 ? -4.213 12.862 6.853 1.00 14.09 18 VAL C O 1
ATOM 4051 N N . GLY C 1 19 ? -3.064 14.813 6.622 1.00 14.34 19 GLY C N 1
ATOM 4052 C CA . GLY C 1 19 ? -3.738 15.462 7.713 1.00 13.22 19 GLY C CA 1
ATOM 4053 C C . GLY C 1 19 ? -5.239 15.448 7.537 1.00 13.21 19 GLY C C 1
ATOM 4054 O O . GLY C 1 19 ? -5.977 15.093 8.439 1.00 13.24 19 GLY C O 1
ATOM 4055 N N . LEU C 1 20 ? -5.662 15.871 6.334 1.00 13.79 20 LEU C N 1
ATOM 4056 C CA . LEU C 1 20 ? -7.109 15.876 6.071 1.00 15.56 20 LEU C CA 1
ATOM 4057 C C . LEU C 1 20 ? -7.685 14.476 6.069 1.00 13.32 20 LEU C C 1
ATOM 4058 O O . LEU C 1 20 ? -8.771 14.276 6.597 1.00 14.44 20 LEU C O 1
ATOM 4063 N N . GLU C 1 21 ? -6.991 13.456 5.530 1.00 13.24 21 GLU C N 1
ATOM 4064 C CA . GLU C 1 21 ? -7.464 12.084 5.635 1.00 13.65 21 GLU C CA 1
ATOM 4065 C C . GLU C 1 21 ? -7.586 11.600 7.067 1.00 13.25 21 GLU C C 1
ATOM 4066 O O . GLU C 1 21 ? -8.531 10.878 7.388 1.00 13.55 21 GLU C O 1
ATOM 4072 N N . VAL C 1 22 ? -6.631 12.002 7.929 1.00 12.47 22 VAL C N 1
ATOM 4073 C CA . VAL C 1 22 ? -6.735 11.695 9.342 1.00 13.20 22 VAL C CA 1
ATOM 4074 C C . VAL C 1 22 ? -7.971 12.322 9.971 1.00 11.86 22 VAL C C 1
ATOM 4075 O O . VAL C 1 22 ? -8.740 11.679 10.689 1.00 13.73 22 VAL C O 1
ATOM 4079 N N . VAL C 1 23 ? -8.203 13.604 9.637 1.00 12.68 23 VAL C N 1
ATOM 4080 C CA . VAL C 1 23 ? -9.371 14.296 10.182 1.00 12.92 23 VAL C CA 1
ATOM 4081 C C . VAL C 1 23 ? -10.658 13.556 9.834 1.00 13.55 23 VAL C C 1
ATOM 4082 O O . VAL C 1 23 ? -11.530 13.215 10.628 1.00 14.82 23 VAL C O 1
ATOM 4086 N N . LYS C 1 24 ? -10.787 13.182 8.568 1.00 14.31 24 LYS C N 1
ATOM 4087 C CA . LYS C 1 24 ? -11.944 12.455 8.086 1.00 16.00 24 LYS C CA 1
ATOM 4088 C C . LYS C 1 24 ? -12.092 11.095 8.720 1.00 15.88 24 LYS C C 1
ATOM 4089 O O . LYS C 1 24 ? -13.200 10.756 9.088 1.00 16.44 24 LYS C O 1
ATOM 4095 N N . LEU C 1 25 ? -11.009 10.323 8.893 1.00 14.54 25 LEU C N 1
ATOM 4096 C CA . LEU C 1 25 ? -11.157 9.031 9.548 1.00 15.60 25 LEU C CA 1
ATOM 4097 C C . LEU C 1 25 ? -11.552 9.177 11.003 1.00 14.54 25 LEU C C 1
ATOM 4098 O O . LEU C 1 25 ? -12.378 8.406 11.465 1.00 16.28 25 LEU C O 1
ATOM 4103 N N . LEU C 1 26 ? -10.918 10.102 11.711 1.00 13.55 26 LEU C N 1
ATOM 4104 C CA . LEU C 1 26 ? -11.273 10.292 13.132 1.00 15.28 26 LEU C CA 1
ATOM 4105 C C . LEU C 1 26 ? -12.734 10.699 13.248 1.00 13.58 26 LEU C C 1
ATOM 4106 O O . LEU C 1 26 ? -13.416 10.154 14.116 1.00 15.53 26 LEU C O 1
ATOM 4111 N N . LEU C 1 27 ? -13.173 11.648 12.392 1.00 14.94 27 LEU C N 1
ATOM 4112 C CA . LEU C 1 27 ? -14.604 12.076 12.473 1.00 15.89 27 LEU C CA 1
ATOM 4113 C C . LEU C 1 27 ? -15.534 10.915 12.223 1.00 16.44 27 LEU C C 1
ATOM 4114 O O . LEU C 1 27 ? -16.598 10.724 12.827 1.00 17.59 27 LEU C O 1
ATOM 4119 N N . GLY C 1 28 ? -15.120 10.095 11.249 1.00 16.99 28 GLY C N 1
ATOM 4120 C CA . GLY C 1 28 ? -15.923 8.942 10.901 1.00 20.30 28 GLY C CA 1
ATOM 4121 C C . GLY C 1 28 ? -16.018 7.888 11.968 1.00 20.82 28 GLY C C 1
ATOM 4122 O O . GLY C 1 28 ? -16.929 7.060 11.841 1.00 23.71 28 GLY C O 1
ATOM 4123 N N . GLU C 1 29 ? -15.128 7.877 12.943 1.00 19.04 29 GLU C N 1
ATOM 4124 C CA . GLU C 1 29 ? -15.259 7.011 14.104 1.00 20.77 29 GLU C CA 1
ATOM 4125 C C . GLU C 1 29 ? -15.878 7.667 15.341 1.00 21.55 29 GLU C C 1
ATOM 4126 O O . GLU C 1 29 ? -15.849 7.057 16.427 1.00 23.39 29 GLU C O 1
ATOM 4132 N N . GLY C 1 30 ? -16.443 8.846 15.162 1.00 20.73 30 GLY C N 1
ATOM 4133 C CA . GLY C 1 30 ? -17.170 9.583 16.174 1.00 21.70 30 GLY C CA 1
ATOM 4134 C C . GLY C 1 30 ? -16.330 10.504 17.001 1.00 19.23 30 GLY C C 1
ATOM 4135 O O . GLY C 1 30 ? -16.878 11.093 17.933 1.00 23.70 30 GLY C O 1
ATOM 4136 N N . ALA C 1 31 ? -15.046 10.715 16.701 1.00 16.83 31 ALA C N 1
ATOM 4137 C CA . ALA C 1 31 ? -14.258 11.632 17.506 1.00 15.49 31 ALA C CA 1
ATOM 4138 C C . ALA C 1 31 ? -14.666 13.068 17.268 1.00 14.64 31 ALA C C 1
ATOM 4139 O O . ALA C 1 31 ? -15.237 13.408 16.214 1.00 18.03 31 ALA C O 1
ATOM 4141 N N . LYS C 1 32 ? -14.312 13.939 18.167 1.00 13.75 32 LYS C N 1
ATOM 4142 C CA . LYS C 1 32 ? -14.288 15.379 17.940 1.00 13.67 32 LYS C CA 1
ATOM 4143 C C . LYS C 1 32 ? -12.885 15.741 17.471 1.00 13.88 32 LYS C C 1
ATOM 4144 O O . LYS C 1 32 ? -11.910 15.282 18.102 1.00 14.29 32 LYS C O 1
ATOM 4150 N N . VAL C 1 33 ? -12.761 16.541 16.429 1.00 12.72 33 VAL C N 1
ATOM 4151 C CA . VAL C 1 33 ? -11.459 16.773 15.816 1.00 12.58 33 VAL C CA 1
ATOM 4152 C C . VAL C 1 33 ? -11.252 18.241 15.461 1.00 12.79 33 VAL C C 1
ATOM 4153 O O . VAL C 1 33 ? -11.941 18.834 14.618 1.00 14.03 33 VAL C O 1
ATOM 4157 N N . ALA C 1 34 ? -10.294 18.868 16.105 1.00 12.45 34 ALA C N 1
ATOM 4158 C CA . ALA C 1 34 ? -9.784 20.152 15.677 1.00 12.17 34 ALA C CA 1
ATOM 4159 C C . ALA C 1 34 ? -8.687 19.921 14.677 1.00 11.57 34 ALA C C 1
ATOM 4160 O O . ALA C 1 34 ? -7.906 18.989 14.835 1.00 11.60 34 ALA C O 1
ATOM 4162 N N . PHE C 1 35 ? -8.640 20.778 13.685 1.00 13.27 35 PHE C N 1
ATOM 4163 C CA . PHE C 1 35 ? -7.529 20.702 12.745 1.00 11.43 35 PHE C CA 1
ATOM 4164 C C . PHE C 1 35 ? -7.026 22.134 12.624 1.00 11.38 35 PHE C C 1
ATOM 4165 O O . PHE C 1 35 ? -7.789 23.101 12.622 1.00 13.72 35 PHE C O 1
ATOM 4173 N N . SER C 1 36 ? -5.716 22.247 12.535 1.00 12.63 36 SER C N 1
ATOM 4174 C CA . SER C 1 36 ? -5.092 23.536 12.408 1.00 13.61 36 SER C CA 1
ATOM 4175 C C . SER C 1 36 ? -4.300 23.605 11.123 1.00 14.67 36 SER C C 1
ATOM 4176 O O . SER C 1 36 ? -3.814 22.584 10.575 1.00 14.92 36 SER C O 1
ATOM 4179 N N . ASP C 1 37 ? -4.174 24.812 10.643 1.00 15.42 37 ASP C N 1
ATOM 4180 C CA . ASP C 1 37 ? -3.452 25.027 9.410 1.00 17.37 37 ASP C CA 1
ATOM 4181 C C . ASP C 1 37 ? -3.273 26.556 9.281 1.00 17.33 37 ASP C C 1
ATOM 4182 O O . ASP C 1 37 ? -3.659 27.333 10.179 1.00 17.56 37 ASP C O 1
ATOM 4187 N N . ILE C 1 38 ? -2.641 26.921 8.183 1.00 21.59 38 ILE C N 1
ATOM 4188 C CA . ILE C 1 38 ? -2.328 28.320 7.973 1.00 22.84 38 ILE C CA 1
ATOM 4189 C C . ILE C 1 38 ? -3.324 29.059 7.078 1.00 23.53 38 ILE C C 1
ATOM 4190 O O . ILE C 1 38 ? -3.352 30.286 7.203 1.00 31.35 38 ILE C O 1
ATOM 4195 N N . ASN C 1 39 ? -4.134 28.490 6.203 1.00 27.74 39 ASN C N 1
ATOM 4196 C CA . ASN C 1 39 ? -5.038 29.323 5.382 1.00 28.29 39 ASN C CA 1
ATOM 4197 C C . ASN C 1 39 ? -6.410 29.295 6.073 1.00 25.61 39 ASN C C 1
ATOM 4198 O O . ASN C 1 39 ? -7.206 28.346 6.026 1.00 25.21 39 ASN C O 1
ATOM 4203 N N . GLU C 1 40 ? -6.661 30.380 6.751 1.00 24.84 40 GLU C N 1
ATOM 4204 C CA . GLU C 1 40 ? -7.829 30.493 7.590 1.00 25.50 40 GLU C CA 1
ATOM 4205 C C . GLU C 1 40 ? -9.129 30.422 6.828 1.00 22.97 40 GLU C C 1
ATOM 4206 O O . GLU C 1 40 ? -10.057 29.717 7.271 1.00 21.85 40 GLU C O 1
ATOM 4212 N N . ALA C 1 41 ? -9.216 31.130 5.689 1.00 24.24 41 ALA C N 1
ATOM 4213 C CA . ALA C 1 41 ? -10.511 31.111 4.992 1.00 21.95 41 ALA C CA 1
ATOM 4214 C C . ALA C 1 41 ? -10.856 29.729 4.500 1.00 19.25 41 ALA C C 1
ATOM 4215 O O . ALA C 1 41 ? -11.968 29.231 4.672 1.00 19.54 41 ALA C O 1
ATOM 4217 N N . ALA C 1 42 ? -9.871 29.038 3.905 1.00 18.07 42 ALA C N 1
ATOM 4218 C CA . ALA C 1 42 ? -10.109 27.689 3.445 1.00 17.53 42 ALA C CA 1
ATOM 4219 C C . ALA C 1 42 ? -10.406 26.671 4.556 1.00 16.65 42 ALA C C 1
ATOM 4220 O O . ALA C 1 42 ? -11.242 25.760 4.412 1.00 17.79 42 ALA C O 1
ATOM 4222 N N . GLY C 1 43 ? -9.681 26.858 5.645 1.00 16.93 43 GLY C N 1
ATOM 4223 C CA . GLY C 1 43 ? -9.898 25.996 6.802 1.00 17.62 43 GLY C CA 1
ATOM 4224 C C . GLY C 1 43 ? -11.266 26.115 7.401 1.00 15.82 43 GLY C C 1
ATOM 4225 O O . GLY C 1 43 ? -11.923 25.156 7.782 1.00 18.00 43 GLY C O 1
ATOM 4226 N N . GLN C 1 44 ? -11.761 27.353 7.449 1.00 18.38 44 GLN C N 1
ATOM 4227 C CA . GLN C 1 44 ? -13.121 27.563 7.931 1.00 19.08 44 GLN C CA 1
ATOM 4228 C C . GLN C 1 44 ? -14.178 27.008 7.007 1.00 17.48 44 GLN C C 1
ATOM 4229 O O . GLN C 1 44 ? -15.194 26.493 7.482 1.00 18.29 44 GLN C O 1
ATOM 4235 N N . GLN C 1 45 ? -13.985 27.103 5.700 1.00 17.71 45 GLN C N 1
ATOM 4236 C CA . GLN C 1 45 ? -14.912 26.523 4.753 1.00 18.96 45 GLN C CA 1
ATOM 4237 C C . GLN C 1 45 ? -14.961 25.008 4.952 1.00 16.85 45 GLN C C 1
ATOM 4238 O O . GLN C 1 45 ? -15.957 24.339 4.932 1.00 17.60 45 GLN C O 1
ATOM 4248 N N . LEU C 1 46 ? -13.810 24.392 5.191 1.00 16.72 46 LEU C N 1
ATOM 4249 C CA . LEU C 1 46 ? -13.700 22.969 5.416 1.00 16.67 46 LEU C CA 1
ATOM 4250 C C . LEU C 1 46 ? -14.403 22.562 6.709 1.00 15.70 46 LEU C C 1
ATOM 4251 O O . LEU C 1 46 ? -15.120 21.587 6.740 1.00 17.90 46 LEU C O 1
ATOM 4256 N N . ALA C 1 47 ? -14.195 23.328 7.768 1.00 17.78 47 ALA C N 1
ATOM 4257 C CA . ALA C 1 47 ? -14.841 22.985 9.043 1.00 18.28 47 ALA C CA 1
ATOM 4258 C C . ALA C 1 47 ? -16.354 23.085 8.919 1.00 18.02 47 ALA C C 1
ATOM 4259 O O . ALA C 1 47 ? -17.079 22.293 9.524 1.00 20.55 47 ALA C O 1
ATOM 4261 N N . ALA C 1 48 ? -16.824 24.056 8.126 1.00 19.10 48 ALA C N 1
ATOM 4262 C CA . ALA C 1 48 ? -18.261 24.155 7.895 1.00 20.14 48 ALA C CA 1
ATOM 4263 C C . ALA C 1 48 ? -18.828 22.896 7.231 1.00 22.08 48 ALA C C 1
ATOM 4264 O O . ALA C 1 48 ? -19.900 22.383 7.561 1.00 24.42 48 ALA C O 1
ATOM 4266 N N . GLU C 1 49 ? -18.084 22.363 6.243 1.00 20.24 49 GLU C N 1
ATOM 4267 C CA . GLU C 1 49 ? -18.449 21.175 5.522 1.00 22.34 49 GLU C CA 1
ATOM 4268 C C . GLU C 1 49 ? -18.378 19.941 6.395 1.00 21.70 49 GLU C C 1
ATOM 4269 O O . GLU C 1 49 ? -19.206 19.042 6.280 1.00 26.49 49 GLU C O 1
ATOM 4275 N N . LEU C 1 50 ? -17.396 19.830 7.285 1.00 18.20 50 LEU C N 1
ATOM 4276 C CA . LEU C 1 50 ? -17.201 18.642 8.111 1.00 20.40 50 LEU C CA 1
ATOM 4277 C C . LEU C 1 50 ? -18.137 18.603 9.304 1.00 20.68 50 LEU C C 1
ATOM 4278 O O . LEU C 1 50 ? -18.307 17.534 9.903 1.00 26.95 50 LEU C O 1
ATOM 4283 N N . GLY C 1 51 ? -18.721 19.736 9.675 1.00 24.08 51 GLY C N 1
ATOM 4284 C CA . GLY C 1 51 ? -19.690 19.740 10.748 1.00 25.75 51 GLY C CA 1
ATOM 4285 C C . GLY C 1 51 ? -19.158 20.046 12.122 1.00 23.40 51 GLY C C 1
ATOM 4286 O O . GLY C 1 51 ? -17.994 20.294 12.333 1.00 22.23 51 GLY C O 1
ATOM 4287 N N . GLU C 1 52 ? -20.096 20.048 13.062 1.00 26.17 52 GLU C N 1
ATOM 4288 C CA . GLU C 1 52 ? -19.874 20.596 14.388 1.00 29.05 52 GLU C CA 1
ATOM 4289 C C . GLU C 1 52 ? -18.968 19.785 15.278 1.00 25.50 52 GLU C C 1
ATOM 4290 O O . GLU C 1 52 ? -18.554 20.332 16.326 1.00 27.59 52 GLU C O 1
ATOM 4296 N N . ARG C 1 53 ? -18.681 18.545 14.880 1.00 20.05 53 ARG C N 1
ATOM 4297 C CA . ARG C 1 53 ? -17.645 17.785 15.624 1.00 19.54 53 ARG C CA 1
ATOM 4298 C C . ARG C 1 53 ? -16.240 18.131 15.176 1.00 16.42 53 ARG C C 1
ATOM 4299 O O . ARG C 1 53 ? -15.284 17.617 15.766 1.00 17.52 53 ARG C O 1
ATOM 4307 N N . SER C 1 54 ? -16.123 19.028 14.217 1.00 16.86 54 SER C N 1
ATOM 4308 C CA . SER C 1 54 ? -14.858 19.506 13.760 1.00 16.37 54 SER C CA 1
ATOM 4309 C C . SER C 1 54 ? -14.722 20.977 14.102 1.00 18.03 54 SER C C 1
ATOM 4310 O O . SER C 1 54 ? -15.712 21.661 14.335 1.00 23.69 54 SER C O 1
ATOM 4313 N N . MET C 1 55 ? -13.496 21.431 14.180 1.00 15.42 55 MET C N 1
ATOM 4314 C CA . MET C 1 55 ? -13.161 22.799 14.427 1.00 15.86 55 MET C CA 1
ATOM 4315 C C . MET C 1 55 ? -11.880 23.175 13.699 1.00 13.51 55 MET C C 1
ATOM 4316 O O . MET C 1 55 ? -10.914 22.409 13.787 1.00 17.13 55 MET C O 1
ATOM 4321 N N . PHE C 1 56 ? -11.854 24.328 13.041 1.00 13.93 56 PHE C N 1
ATOM 4322 C CA . PHE C 1 56 ? -10.637 24.816 12.450 1.00 13.92 56 PHE C CA 1
ATOM 4323 C C . PHE C 1 56 ? -10.014 25.831 13.340 1.00 12.72 56 PHE C C 1
ATOM 4324 O O . PHE C 1 56 ? -10.760 26.674 13.858 1.00 16.56 56 PHE C O 1
ATOM 4332 N N . VAL C 1 57 ? -8.704 25.860 13.531 1.00 13.55 57 VAL C N 1
ATOM 4333 C CA . VAL C 1 57 ? -8.009 26.944 14.189 1.00 14.79 57 VAL C CA 1
ATOM 4334 C C . VAL C 1 57 ? -6.760 27.313 13.408 1.00 14.36 57 VAL C C 1
ATOM 4335 O O . VAL C 1 57 ? -6.025 26.422 12.986 1.00 14.98 57 VAL C O 1
ATOM 4341 N N . ARG C 1 58 ? -6.550 28.618 13.243 1.00 16.31 58 ARG C N 1
ATOM 4342 C CA . ARG C 1 58 ? -5.300 29.039 12.580 1.00 15.32 58 ARG C CA 1
ATOM 4343 C C . ARG C 1 58 ? -4.118 28.741 13.490 1.00 14.95 58 ARG C C 1
ATOM 4344 O O . ARG C 1 58 ? -4.234 28.916 14.720 1.00 16.15 58 ARG C O 1
ATOM 4352 N N . HIS C 1 59 ? -2.973 28.335 12.933 1.00 14.83 59 HIS C N 1
ATOM 4353 C CA . HIS C 1 59 ? -1.888 27.925 13.797 1.00 14.51 59 HIS C CA 1
ATOM 4354 C C . HIS C 1 59 ? -0.530 27.980 13.109 1.00 16.08 59 HIS C C 1
ATOM 4355 O O . HIS C 1 59 ? -0.335 27.275 12.121 1.00 18.70 59 HIS C O 1
ATOM 4362 N N . ASP C 1 60 ? 0.388 28.776 13.628 1.00 15.85 60 ASP C N 1
ATOM 4363 C CA . ASP C 1 60 ? 1.799 28.747 13.279 1.00 16.16 60 ASP C CA 1
ATOM 4364 C C . ASP C 1 60 ? 2.423 27.699 14.216 1.00 15.07 60 ASP C C 1
ATOM 4365 O O . ASP C 1 60 ? 2.632 28.009 15.394 1.00 14.64 60 ASP C O 1
ATOM 4370 N N . VAL C 1 61 ? 2.703 26.517 13.704 1.00 14.65 61 VAL C N 1
ATOM 4371 C CA . VAL C 1 61 ? 3.189 25.435 14.515 1.00 13.06 61 VAL C CA 1
ATOM 4372 C C . VAL C 1 61 ? 4.590 25.686 15.069 1.00 12.80 61 VAL C C 1
ATOM 4373 O O . VAL C 1 61 ? 5.008 24.922 15.933 1.00 12.51 61 VAL C O 1
ATOM 4377 N N A SER C 1 62 ? 5.287 26.715 14.617 0.50 14.69 62 SER C N 1
ATOM 4378 N N B SER C 1 62 ? 5.268 26.720 14.610 0.50 14.88 62 SER C N 1
ATOM 4379 C CA A SER C 1 62 ? 6.578 27.034 15.201 0.50 16.13 62 SER C CA 1
ATOM 4380 C CA B SER C 1 62 ? 6.562 27.057 15.168 0.50 15.86 62 SER C CA 1
ATOM 4381 C C A SER C 1 62 ? 6.453 28.082 16.306 0.50 16.14 62 SER C C 1
ATOM 4382 C C B SER C 1 62 ? 6.445 28.046 16.327 0.50 16.51 62 SER C C 1
ATOM 4383 O O A SER C 1 62 ? 7.482 28.463 16.845 0.50 18.56 62 SER C O 1
ATOM 4384 O O B SER C 1 62 ? 7.472 28.344 16.918 0.50 17.09 62 SER C O 1
ATOM 4389 N N . SER C 1 63 ? 5.254 28.507 16.649 0.50 13.00 63 SER C N 1
ATOM 4390 C CA . SER C 1 63 ? 5.101 29.490 17.710 1.00 17.36 63 SER C CA 1
ATOM 4391 C C . SER C 1 63 ? 4.530 28.928 18.991 1.00 15.80 63 SER C C 1
ATOM 4392 O O . SER C 1 63 ? 3.452 28.373 19.055 1.00 16.58 63 SER C O 1
ATOM 4395 N N . GLU C 1 64 ? 5.255 29.099 20.098 1.00 16.82 64 GLU C N 1
ATOM 4396 C CA . GLU C 1 64 ? 4.762 28.624 21.375 1.00 16.93 64 GLU C CA 1
ATOM 4397 C C . GLU C 1 64 ? 3.465 29.310 21.823 1.00 16.46 64 GLU C C 1
ATOM 4398 O O . GLU C 1 64 ? 2.545 28.669 22.366 1.00 16.44 64 GLU C O 1
ATOM 4408 N N . ALA C 1 65 ? 3.369 30.626 21.585 1.00 17.80 65 ALA C N 1
ATOM 4409 C CA . ALA C 1 65 ? 2.185 31.414 21.895 1.00 20.20 65 ALA C CA 1
ATOM 4410 C C . ALA C 1 65 ? 0.982 30.914 21.111 1.00 17.36 65 ALA C C 1
ATOM 4411 O O . ALA C 1 65 ? -0.070 30.762 21.701 1.00 17.86 65 ALA C O 1
ATOM 4413 N N . ASP C 1 66 ? 1.118 30.610 19.802 1.00 18.22 66 ASP C N 1
ATOM 4414 C CA . ASP C 1 66 ? 0.006 30.069 19.028 1.00 19.00 66 ASP C CA 1
ATOM 4415 C C . ASP C 1 66 ? -0.445 28.727 19.590 1.00 15.25 66 ASP C C 1
ATOM 4416 O O . ASP C 1 66 ? -1.631 28.453 19.751 1.00 15.95 66 ASP C O 1
ATOM 4421 N N . TRP C 1 67 ? 0.541 27.838 19.884 1.00 14.57 67 TRP C N 1
ATOM 4422 C CA . TRP C 1 67 ? 0.192 26.532 20.464 1.00 13.50 67 TRP C CA 1
ATOM 4423 C C . TRP C 1 67 ? -0.591 26.702 21.783 1.00 12.82 67 TRP C C 1
ATOM 4424 O O . TRP C 1 67 ? -1.607 26.022 21.985 1.00 14.10 67 TRP C O 1
ATOM 4435 N N . THR C 1 68 ? -0.210 27.634 22.652 1.00 14.54 68 THR C N 1
ATOM 4436 C CA . THR C 1 68 ? -0.949 27.772 23.931 1.00 15.44 68 THR C CA 1
ATOM 4437 C C . THR C 1 68 ? -2.383 28.153 23.727 1.00 15.34 68 THR C C 1
ATOM 4438 O O . THR C 1 68 ? -3.331 27.640 24.310 1.00 15.55 68 THR C O 1
ATOM 4442 N N . LEU C 1 69 ? -2.575 29.071 22.780 1.00 15.55 69 LEU C N 1
ATOM 4443 C CA . LEU C 1 69 ? -3.909 29.513 22.497 1.00 16.30 69 LEU C CA 1
ATOM 4444 C C . LEU C 1 69 ? -4.746 28.454 21.824 1.00 14.63 69 LEU C C 1
ATOM 4445 O O . LEU C 1 69 ? -5.899 28.275 22.177 1.00 15.52 69 LEU C O 1
ATOM 4450 N N . VAL C 1 70 ? -4.121 27.730 20.892 1.00 14.21 70 VAL C N 1
ATOM 4451 C CA . VAL C 1 70 ? -4.811 26.647 20.201 1.00 13.95 70 VAL C CA 1
ATOM 4452 C C . VAL C 1 70 ? -5.242 25.563 21.161 1.00 12.57 70 VAL C C 1
ATOM 4453 O O . VAL C 1 70 ? -6.361 25.105 21.160 1.00 13.62 70 VAL C O 1
ATOM 4457 N N . MET C 1 71 ? -4.335 25.121 22.046 1.00 13.04 71 MET C N 1
ATOM 4458 C CA . MET C 1 71 ? -4.661 24.059 23.009 1.00 12.91 71 MET C CA 1
ATOM 4459 C C . MET C 1 71 ? -5.826 24.457 23.885 1.00 12.81 71 MET C C 1
ATOM 4460 O O . MET C 1 71 ? -6.746 23.680 24.161 1.00 14.11 71 MET C O 1
ATOM 4465 N N . ALA C 1 72 ? -5.816 25.735 24.323 1.00 14.69 72 ALA C N 1
ATOM 4466 C CA . ALA C 1 72 ? -6.881 26.224 25.177 1.00 16.21 72 ALA C CA 1
ATOM 4467 C C . ALA C 1 72 ? -8.193 26.32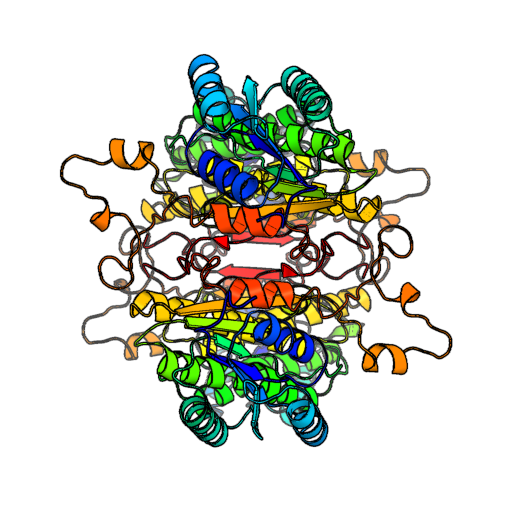7 24.397 1.00 15.80 72 ALA C C 1
ATOM 4468 O O . ALA C 1 72 ? -9.243 25.910 24.880 1.00 15.98 72 ALA C O 1
ATOM 4470 N N . ALA C 1 73 ? -8.135 26.824 23.132 1.00 15.14 73 ALA C N 1
ATOM 4471 C CA . ALA C 1 73 ? -9.398 26.970 22.401 1.00 15.70 73 ALA C CA 1
ATOM 4472 C C . ALA C 1 73 ? -10.049 25.667 21.975 1.00 15.87 73 ALA C C 1
ATOM 4473 O O . ALA C 1 73 ? -11.240 25.491 22.014 1.00 15.96 73 ALA C O 1
ATOM 4475 N N . VAL C 1 74 ? -9.200 24.727 21.519 1.00 14.68 74 VAL C N 1
ATOM 4476 C CA . VAL C 1 74 ? -9.674 23.403 21.187 1.00 14.64 74 VAL C CA 1
ATOM 4477 C C . VAL C 1 74 ? -10.405 22.780 22.353 1.00 13.79 74 VAL C C 1
ATOM 4478 O O . VAL C 1 74 ? -11.477 22.179 22.242 1.00 15.05 74 VAL C O 1
ATOM 4482 N N . GLN C 1 75 ? -9.748 22.844 23.523 1.00 14.32 75 GLN C N 1
ATOM 4483 C CA . GLN C 1 75 ? -10.308 22.100 24.656 1.00 14.49 75 GLN C CA 1
ATOM 4484 C C . GLN C 1 75 ? -11.534 22.806 25.232 1.00 14.52 75 GLN C C 1
ATOM 4485 O O . GLN C 1 75 ? -12.451 22.141 25.701 1.00 17.09 75 GLN C O 1
ATOM 4491 N N . ARG C 1 76 ? -11.582 24.113 25.114 1.00 15.53 76 ARG C N 1
ATOM 4492 C CA . ARG C 1 76 ? -12.780 24.844 25.524 1.00 17.48 76 ARG C CA 1
ATOM 4493 C C . ARG C 1 76 ? -13.976 24.434 24.687 1.00 17.04 76 ARG C C 1
ATOM 4494 O O . ARG C 1 76 ? -15.075 24.251 25.176 1.00 18.67 76 ARG C O 1
ATOM 4502 N N . ARG C 1 77 ? -13.792 24.266 23.376 1.00 17.07 77 ARG C N 1
ATOM 4503 C CA . ARG C 1 77 ? -14.864 23.928 22.494 1.00 17.62 77 ARG C CA 1
ATOM 4504 C C . ARG C 1 77 ? -15.193 22.455 22.496 1.00 17.91 77 ARG C C 1
ATOM 4505 O O . ARG C 1 77 ? -16.388 22.095 22.467 1.00 19.10 77 ARG C O 1
ATOM 4513 N N . LEU C 1 78 ? -14.190 21.569 22.539 1.00 16.47 78 LEU C N 1
ATOM 4514 C CA . LEU C 1 78 ? -14.398 20.157 22.279 1.00 16.22 78 LEU C CA 1
ATOM 4515 C C . LEU C 1 78 ? -14.171 19.245 23.484 1.00 17.56 78 LEU C C 1
ATOM 4516 O O . LEU C 1 78 ? -14.573 18.072 23.451 1.00 19.45 78 LEU C O 1
ATOM 4521 N N . GLY C 1 79 ? -13.549 19.770 24.521 1.00 17.38 79 GLY C N 1
ATOM 4522 C CA . GLY C 1 79 ? -13.267 18.999 25.719 1.00 16.14 79 GLY C CA 1
ATOM 4523 C C . GLY C 1 79 ? -11.798 18.659 25.856 1.00 14.99 79 GLY C C 1
ATOM 4524 O O . GLY C 1 79 ? -10.985 18.996 25.014 1.00 15.46 79 GLY C O 1
ATOM 4525 N N . THR C 1 80 ? -11.468 17.933 26.891 1.00 14.66 80 THR C N 1
ATOM 4526 C CA . THR C 1 80 ? -10.089 17.554 27.196 1.00 14.60 80 THR C CA 1
ATOM 4527 C C . THR C 1 80 ? -9.479 16.775 26.043 1.00 12.68 80 THR C C 1
ATOM 4528 O O . THR C 1 80 ? -10.003 15.784 25.578 1.00 14.34 80 THR C O 1
ATOM 4532 N N . LEU C 1 81 ? -8.296 17.244 25.623 1.00 12.17 81 LEU C N 1
ATOM 4533 C CA . LEU C 1 81 ? -7.586 16.571 24.519 1.00 11.57 81 LEU C CA 1
ATOM 4534 C C . LEU C 1 81 ? -7.079 15.214 24.932 1.00 10.74 81 LEU C C 1
ATOM 4535 O O . LEU C 1 81 ? -6.489 15.061 25.993 1.00 11.58 81 LEU C O 1
ATOM 4543 N N . ASN C 1 82 ? -7.228 14.246 24.036 1.00 10.60 82 ASN C N 1
ATOM 4544 C CA . ASN C 1 82 ? -6.559 12.958 24.263 1.00 10.58 82 ASN C CA 1
ATOM 4545 C C . ASN C 1 82 ? -5.944 12.346 23.005 1.00 9.75 82 ASN C C 1
ATOM 4546 O O . ASN C 1 82 ? -5.455 11.220 23.070 1.00 9.94 82 ASN C O 1
ATOM 4551 N N . VAL C 1 83 ? -5.919 13.033 21.881 1.00 9.79 83 VAL C N 1
ATOM 4552 C CA . VAL C 1 83 ? -5.195 12.640 20.663 1.00 8.74 83 VAL C CA 1
ATOM 4553 C C . VAL C 1 83 ? -4.558 13.887 20.092 1.00 9.00 83 VAL C C 1
ATOM 4554 O O . VAL C 1 83 ? -5.220 14.913 19.881 1.00 9.96 83 VAL C O 1
ATOM 4558 N N . LEU C 1 84 ? -3.236 13.833 19.813 1.00 8.59 84 LEU C N 1
ATOM 4559 C CA . LEU C 1 84 ? -2.536 14.906 19.154 1.00 8.07 84 LEU C CA 1
ATOM 4560 C C . LEU C 1 84 ? -1.770 14.294 17.984 1.00 7.85 84 LEU C C 1
ATOM 4561 O O . LEU C 1 84 ? -0.979 13.382 18.201 1.00 9.00 84 LEU C O 1
ATOM 4566 N N . VAL C 1 85 ? -2.018 14.813 16.780 1.00 8.46 85 VAL C N 1
ATOM 4567 C CA . VAL C 1 85 ? -1.291 14.376 15.583 1.00 8.25 85 VAL C CA 1
ATOM 4568 C C . VAL C 1 85 ? -0.461 15.539 15.094 1.00 7.69 85 VAL C C 1
ATOM 4569 O O . VAL C 1 85 ? -0.986 16.511 14.548 1.00 9.24 85 VAL C O 1
ATOM 4573 N N . ASN C 1 86 ? 0.861 15.427 15.342 1.00 8.73 86 ASN C N 1
ATOM 4574 C CA . ASN C 1 86 ? 1.820 16.427 14.862 1.00 9.00 86 ASN C CA 1
ATOM 4575 C C . ASN C 1 86 ? 2.177 16.090 13.427 1.00 9.73 86 ASN C C 1
ATOM 4576 O O . ASN C 1 86 ? 3.093 15.303 13.147 1.00 10.06 86 ASN C O 1
ATOM 4581 N N . ASN C 1 87 ? 1.374 16.615 12.501 1.00 10.61 87 ASN C N 1
ATOM 4582 C CA . ASN C 1 87 ? 1.466 16.309 11.075 1.00 11.16 87 ASN C CA 1
ATOM 4583 C C . ASN C 1 87 ? 1.980 17.500 10.309 1.00 12.73 87 ASN C C 1
ATOM 4584 O O . ASN C 1 87 ? 2.523 17.249 9.223 1.00 14.43 87 ASN C O 1
ATOM 4589 N N . ALA C 1 88 ? 1.884 18.720 10.787 1.00 11.62 88 ALA C N 1
ATOM 4590 C CA . ALA C 1 88 ? 2.399 19.855 10.044 1.00 12.20 88 ALA C CA 1
ATOM 4591 C C . ALA C 1 88 ? 3.874 19.648 9.739 1.00 12.99 88 ALA C C 1
ATOM 4592 O O . ALA C 1 88 ? 4.639 19.186 10.594 1.00 12.67 88 ALA C O 1
ATOM 4594 N N . GLY C 1 89 ? 4.285 20.003 8.556 1.00 14.29 89 GLY C N 1
ATOM 4595 C CA . GLY C 1 89 ? 5.685 19.874 8.114 1.00 13.50 89 GLY C CA 1
ATOM 4596 C C . GLY C 1 89 ? 5.758 20.408 6.693 1.00 13.45 89 GLY C C 1
ATOM 4597 O O . GLY C 1 89 ? 4.776 20.683 6.031 1.00 18.27 89 GLY C O 1
ATOM 4598 N N . ILE C 1 90 ? 6.991 20.526 6.253 1.00 12.41 90 ILE C N 1
ATOM 4599 C CA . ILE C 1 90 ? 7.314 20.955 4.925 1.00 13.57 90 ILE C CA 1
ATOM 4600 C C . ILE C 1 90 ? 8.458 20.079 4.391 1.00 12.22 90 ILE C C 1
ATOM 4601 O O . ILE C 1 90 ? 9.285 19.565 5.118 1.00 11.48 90 ILE C O 1
ATOM 4606 N N . LEU C 1 91 ? 8.436 19.907 3.072 1.00 14.16 91 LEU C N 1
ATOM 4607 C CA . LEU C 1 91 ? 9.401 19.157 2.344 1.00 14.33 91 LEU C CA 1
ATOM 4608 C C . LEU C 1 91 ? 10.151 20.150 1.476 1.00 14.60 91 LEU C C 1
ATOM 4609 O O . LEU C 1 91 ? 9.492 20.736 0.583 1.00 20.24 91 LEU C O 1
ATOM 4614 N N . LEU C 1 92 ? 11.432 20.355 1.670 1.00 14.48 92 LEU C N 1
ATOM 4615 C CA . LEU C 1 92 ? 12.283 21.164 0.831 1.00 13.72 92 LEU C CA 1
ATOM 4616 C C . LEU C 1 92 ? 13.484 20.325 0.429 1.00 13.51 92 LEU C C 1
ATOM 4617 O O . LEU C 1 92 ? 13.972 19.583 1.273 1.00 13.43 92 LEU C O 1
ATOM 4622 N N . PRO C 1 93 ? 13.960 20.423 -0.791 1.00 14.50 93 PRO C N 1
ATOM 4623 C CA . PRO C 1 93 ? 15.096 19.631 -1.211 1.00 14.73 93 PRO C CA 1
ATOM 4624 C C . PRO C 1 93 ? 16.409 20.310 -0.930 1.00 13.81 93 PRO C C 1
ATOM 4625 O O . PRO C 1 93 ? 16.461 21.526 -0.723 1.00 17.00 93 PRO C O 1
ATOM 4629 N N . GLY C 1 94 ? 17.461 19.504 -1.008 1.00 13.24 94 GLY C N 1
ATOM 4630 C CA . GLY C 1 94 ? 18.839 20.020 -0.934 1.00 13.87 94 GLY C CA 1
ATOM 4631 C C . GLY C 1 94 ? 19.740 18.820 -0.577 1.00 12.28 94 GLY C C 1
ATOM 4632 O O . GLY C 1 94 ? 19.478 18.154 0.433 1.00 14.17 94 GLY C O 1
ATOM 4633 N N . ASP C 1 95 ? 20.755 18.589 -1.360 1.00 12.71 95 ASP C N 1
ATOM 4634 C CA . ASP C 1 95 ? 21.727 17.553 -1.026 1.00 12.17 95 ASP C CA 1
ATOM 4635 C C . ASP C 1 95 ? 22.825 18.138 -0.145 1.00 11.33 95 ASP C C 1
ATOM 4636 O O . ASP C 1 95 ? 22.908 19.323 0.133 1.00 12.44 95 ASP C O 1
ATOM 4641 N N . MET C 1 96 ? 23.712 17.243 0.320 1.00 10.55 96 MET C N 1
ATOM 4642 C CA . MET C 1 96 ? 24.764 17.697 1.240 1.00 11.60 96 MET C CA 1
ATOM 4643 C C . MET C 1 96 ? 25.782 18.562 0.502 1.00 11.76 96 MET C C 1
ATOM 4644 O O . MET C 1 96 ? 26.400 19.434 1.122 1.00 14.20 96 MET C O 1
ATOM 4649 N N . GLU C 1 97 ? 25.978 18.367 -0.801 1.00 12.88 97 GLU C N 1
ATOM 4650 C CA . GLU C 1 97 ? 27.031 19.122 -1.480 1.00 12.87 97 GLU C CA 1
ATOM 4651 C C . GLU C 1 97 ? 26.596 20.541 -1.784 1.00 12.84 97 GLU C C 1
ATOM 4652 O O . GLU C 1 97 ? 27.421 21.456 -1.669 1.00 12.64 97 GLU C O 1
ATOM 4658 N N . THR C 1 98 ? 25.334 20.737 -2.187 1.00 12.08 98 THR C N 1
ATOM 4659 C CA . THR C 1 98 ? 24.926 22.077 -2.617 1.00 14.35 98 THR C CA 1
ATOM 4660 C C . THR C 1 98 ? 23.661 22.622 -1.943 1.00 14.37 98 THR C C 1
ATOM 4661 O O . THR C 1 98 ? 23.219 23.750 -2.213 1.00 14.37 98 THR C O 1
ATOM 4665 N N . GLY C 1 99 ? 23.032 21.814 -1.070 1.00 12.09 99 GLY C N 1
ATOM 4666 C CA . GLY C 1 99 ? 21.804 22.277 -0.430 1.00 12.95 99 GLY C CA 1
ATOM 4667 C C . GLY C 1 99 ? 22.068 23.527 0.379 1.00 11.25 99 GLY C C 1
ATOM 4668 O O . GLY C 1 99 ? 23.165 23.782 0.902 1.00 12.56 99 GLY C O 1
ATOM 4669 N N . ARG C 1 100 ? 21.037 24.372 0.489 1.00 11.75 100 ARG C N 1
ATOM 4670 C CA . ARG C 1 100 ? 21.175 25.634 1.181 1.00 12.34 100 ARG C CA 1
ATOM 4671 C C . ARG C 1 100 ? 20.973 25.515 2.689 1.00 11.75 100 ARG C C 1
ATOM 4672 O O . ARG C 1 100 ? 19.969 24.970 3.120 1.00 12.30 100 ARG C O 1
ATOM 4680 N N . LEU C 1 101 ? 21.915 26.065 3.429 1.00 12.43 101 LEU C N 1
ATOM 4681 C CA . LEU C 1 101 ? 21.740 26.101 4.873 1.00 12.62 101 LEU C CA 1
ATOM 4682 C C . LEU C 1 101 ? 20.402 26.735 5.265 1.00 12.84 101 LEU C C 1
ATOM 4683 O O . LEU C 1 101 ? 19.764 26.272 6.185 1.00 13.99 101 LEU C O 1
ATOM 4688 N N . GLU C 1 102 ? 19.984 27.815 4.610 1.00 14.34 102 GLU C N 1
ATOM 4689 C CA . GLU C 1 102 ? 18.743 28.502 4.988 1.00 13.76 102 GLU C CA 1
ATOM 4690 C C . GLU C 1 102 ? 17.564 27.545 4.858 1.00 12.27 102 GLU C C 1
ATOM 4691 O O . GLU C 1 102 ? 16.627 27.658 5.661 1.00 14.45 102 GLU C O 1
ATOM 4697 N N . ASP C 1 103 ? 17.556 26.639 3.903 1.00 12.33 103 ASP C N 1
ATOM 4698 C CA . ASP C 1 103 ? 16.479 25.651 3.752 1.00 12.47 103 ASP C CA 1
ATOM 4699 C C . ASP C 1 103 ? 16.528 24.626 4.891 1.00 11.61 103 ASP C C 1
ATOM 4700 O O . ASP C 1 103 ? 15.453 24.270 5.389 1.00 11.63 103 ASP C O 1
ATOM 4705 N N . PHE C 1 104 ? 17.716 24.194 5.264 1.00 11.59 104 PHE C N 1
ATOM 4706 C CA . PHE C 1 104 ? 17.843 23.333 6.444 1.00 12.21 104 PHE C CA 1
ATOM 4707 C C . PHE C 1 104 ? 17.334 24.004 7.701 1.00 11.50 104 PHE C C 1
ATOM 4708 O O . PHE C 1 104 ? 16.579 23.382 8.462 1.00 11.35 104 PHE C O 1
ATOM 4716 N N . SER C 1 105 ? 17.678 25.262 7.909 1.00 11.58 105 SER C N 1
ATOM 4717 C CA . SER C 1 105 ? 17.170 25.961 9.098 1.00 12.56 105 SER C CA 1
ATOM 4718 C C . SER C 1 105 ? 15.647 26.033 9.104 1.00 12.08 105 SER C C 1
ATOM 4719 O O . SER C 1 105 ? 15.009 25.841 10.148 1.00 12.79 105 SER C O 1
ATOM 4722 N N . ARG C 1 106 ? 15.054 26.290 7.935 1.00 11.96 106 ARG C N 1
ATOM 4723 C CA . ARG C 1 106 ? 13.604 26.305 7.844 1.00 11.78 106 ARG C CA 1
ATOM 4724 C C . ARG C 1 106 ? 12.980 24.956 8.133 1.00 11.10 106 ARG C C 1
ATOM 4725 O O . ARG C 1 106 ? 11.944 24.868 8.814 1.00 13.24 106 ARG C O 1
ATOM 4739 N N . LEU C 1 107 ? 13.561 23.901 7.607 1.00 10.91 107 LEU C N 1
ATOM 4740 C CA . LEU C 1 107 ? 13.059 22.544 7.896 1.00 10.64 107 LEU C CA 1
ATOM 4741 C C . LEU C 1 107 ? 13.110 22.247 9.369 1.00 11.12 107 LEU C C 1
ATOM 4742 O O . LEU C 1 107 ? 12.207 21.654 9.924 1.00 11.34 107 LEU C O 1
ATOM 4747 N N . LEU C 1 108 ? 14.219 22.612 10.021 1.00 11.01 108 LEU C N 1
ATOM 4748 C CA . LEU C 1 108 ? 14.285 22.364 11.482 1.00 11.71 108 LEU C CA 1
ATOM 4749 C C . LEU C 1 108 ? 13.246 23.165 12.258 1.00 12.09 108 LEU C C 1
ATOM 4750 O O . LEU C 1 108 ? 12.641 22.636 13.176 1.00 12.90 108 LEU C O 1
ATOM 4755 N N . LYS C 1 109 ? 13.045 24.421 11.850 1.00 12.54 109 LYS C N 1
ATOM 4756 C CA . LYS C 1 109 ? 12.077 25.228 12.537 1.00 13.56 109 LYS C CA 1
ATOM 4757 C C . LYS C 1 109 ? 10.648 24.694 12.395 1.00 12.65 109 LYS C C 1
ATOM 4758 O O . LYS C 1 109 ? 9.872 24.606 13.364 1.00 18.17 109 LYS C O 1
ATOM 4764 N N . ILE C 1 110 ? 10.243 24.344 11.208 1.00 11.88 110 ILE C N 1
ATOM 4765 C CA . ILE C 1 110 ? 8.886 23.945 10.936 1.00 12.15 110 ILE C CA 1
ATOM 4766 C C . ILE C 1 110 ? 8.650 22.501 11.280 1.00 11.73 110 ILE C C 1
ATOM 4767 O O . ILE C 1 110 ? 7.567 22.196 11.830 1.00 13.75 110 ILE C O 1
ATOM 4772 N N . ASN C 1 111 ? 9.600 21.603 10.978 1.00 10.68 111 ASN C N 1
ATOM 4773 C CA . ASN C 1 111 ? 9.363 20.188 11.174 1.00 9.78 111 ASN C CA 1
ATOM 4774 C C . ASN C 1 111 ? 9.718 19.697 12.586 1.00 9.79 111 ASN C C 1
ATOM 4775 O O . ASN C 1 111 ? 9.098 18.775 13.096 1.00 12.12 111 ASN C O 1
ATOM 4780 N N . THR C 1 112 ? 10.770 20.255 13.177 1.00 9.38 112 THR C N 1
ATOM 4781 C CA . THR C 1 112 ? 11.341 19.680 14.389 1.00 9.67 112 THR C CA 1
ATOM 4782 C C . THR C 1 112 ? 10.931 20.491 15.602 1.00 10.05 112 THR C C 1
ATOM 4783 O O . THR C 1 112 ? 10.478 19.937 16.602 1.00 10.61 112 THR C O 1
ATOM 4787 N N . GLU C 1 113 ? 11.048 21.821 15.538 1.00 10.65 113 GLU C N 1
ATOM 4788 C CA . GLU C 1 113 ? 10.610 22.623 16.662 1.00 11.57 113 GLU C CA 1
ATOM 4789 C C . GLU C 1 113 ? 9.103 22.502 16.885 1.00 11.24 113 GLU C C 1
ATOM 4790 O O . GLU C 1 113 ? 8.647 22.531 18.044 1.00 11.95 113 GLU C O 1
ATOM 4796 N N . SER C 1 114 ? 8.299 22.332 15.815 1.00 11.41 114 SER C N 1
ATOM 4797 C CA . SER C 1 114 ? 6.875 22.154 15.965 1.00 11.74 114 SER C CA 1
ATOM 4798 C C . SER C 1 114 ? 6.545 20.937 16.813 1.00 10.60 114 SER C C 1
ATOM 4799 O O . SER C 1 114 ? 5.644 20.922 17.641 1.00 11.57 114 SER C O 1
ATOM 4802 N N . VAL C 1 115 ? 7.260 19.833 16.571 1.00 10.53 115 VAL C N 1
ATOM 4803 C CA . VAL C 1 115 ? 7.014 18.593 17.329 1.00 9.61 115 VAL C CA 1
ATOM 4804 C C . VAL C 1 115 ? 7.456 18.783 18.762 1.00 9.92 115 VAL C C 1
ATOM 4805 O O . VAL C 1 115 ? 6.812 18.284 19.690 1.00 10.57 115 VAL C O 1
ATOM 4809 N N . PHE C 1 116 ? 8.556 19.483 19.011 1.00 9.89 116 PHE C N 1
ATOM 4810 C CA . PHE C 1 116 ? 8.941 19.772 20.377 1.00 9.77 116 PHE C CA 1
ATOM 4811 C C . PHE C 1 116 ? 7.838 20.501 21.130 1.00 9.54 116 PHE C C 1
ATOM 4812 O O . PHE C 1 116 ? 7.426 20.091 22.223 1.00 10.15 116 PHE C O 1
ATOM 4820 N N . ILE C 1 117 ? 7.347 21.591 20.560 1.00 9.32 117 ILE C N 1
ATOM 4821 C CA . ILE C 1 117 ? 6.319 22.354 21.248 1.00 10.53 117 ILE C CA 1
ATOM 4822 C C . ILE C 1 117 ? 5.049 21.527 21.421 1.00 10.25 117 ILE C C 1
ATOM 4823 O O . ILE C 1 117 ? 4.398 21.501 22.492 1.00 10.96 117 ILE C O 1
ATOM 4828 N N . GLY C 1 118 ? 4.646 20.858 20.337 1.00 10.52 118 GLY C N 1
ATOM 4829 C CA . GLY C 1 118 ? 3.414 20.105 20.390 1.00 11.42 118 GLY C CA 1
ATOM 4830 C C . GLY C 1 118 ? 3.459 19.014 21.419 1.00 10.74 118 GLY C C 1
ATOM 4831 O O . GLY C 1 118 ? 2.492 18.758 22.168 1.00 11.87 118 GLY C O 1
ATOM 4832 N N . CYS C 1 119 ? 4.584 18.280 21.480 1.00 10.31 119 CYS C N 1
ATOM 4833 C CA . CYS C 1 119 ? 4.684 17.242 22.507 1.00 10.20 119 CYS C CA 1
ATOM 4834 C C . CYS C 1 119 ? 4.745 17.843 23.894 1.00 10.59 119 CYS C C 1
ATOM 4835 O O . CYS C 1 119 ? 4.142 17.304 24.822 1.00 11.32 119 CYS C O 1
ATOM 4838 N N . GLN C 1 120 ? 5.464 18.932 24.071 1.00 10.38 120 GLN C N 1
ATOM 4839 C CA . GLN C 1 120 ? 5.567 19.593 25.393 1.00 10.57 120 GLN C CA 1
ATOM 4840 C C . GLN C 1 120 ? 4.176 19.983 25.889 1.00 10.92 120 GLN C C 1
ATOM 4841 O O . GLN C 1 120 ? 3.752 19.680 27.012 1.00 11.20 120 GLN C O 1
ATOM 4847 N N . GLN C 1 121 ? 3.413 20.650 25.009 1.00 10.55 121 GLN C N 1
ATOM 4848 C CA . GLN C 1 121 ? 2.100 21.067 25.444 1.00 11.07 121 GLN C CA 1
ATOM 4849 C C . GLN C 1 121 ? 1.069 19.967 25.445 1.00 10.32 121 GLN C C 1
ATOM 4850 O O . GLN C 1 121 ? 0.116 19.975 26.222 1.00 11.16 121 GLN C O 1
ATOM 4856 N N . GLY C 1 122 ? 1.263 18.956 24.601 1.00 10.86 122 GLY C N 1
ATOM 4857 C CA . GLY C 1 122 ? 0.381 17.794 24.613 1.00 11.04 122 GLY C CA 1
ATOM 4858 C C . GLY C 1 122 ? 0.515 16.997 25.895 1.00 9.98 122 GLY C C 1
ATOM 4859 O O . GLY C 1 122 ? -0.497 16.543 26.420 1.00 11.46 122 GLY C O 1
ATOM 4860 N N . ILE C 1 123 ? 1.753 16.869 26.391 1.00 9.96 123 ILE C N 1
ATOM 4861 C CA . ILE C 1 123 ? 1.939 16.209 27.671 1.00 10.11 123 ILE C CA 1
ATOM 4862 C C . ILE C 1 123 ? 1.193 16.961 28.758 1.00 10.71 123 ILE C C 1
ATOM 4863 O O . ILE C 1 123 ? 0.471 16.351 29.523 1.00 12.66 123 ILE C O 1
ATOM 4868 N N . ALA C 1 124 ? 1.293 18.289 28.794 1.00 10.68 124 ALA C N 1
ATOM 4869 C CA . ALA C 1 124 ? 0.554 19.044 29.816 1.00 11.62 124 ALA C CA 1
ATOM 4870 C C . ALA C 1 124 ? -0.942 18.827 29.721 1.00 11.17 124 ALA C C 1
ATOM 4871 O O . ALA C 1 124 ? -1.679 18.699 30.695 1.00 13.66 124 ALA C O 1
ATOM 4873 N N . ALA C 1 125 ? -1.469 18.799 28.495 1.00 10.71 125 ALA C N 1
ATOM 4874 C CA . ALA C 1 125 ? -2.911 18.623 28.298 1.00 11.08 125 ALA C CA 1
ATOM 4875 C C . ALA C 1 125 ? -3.387 17.240 28.707 1.00 10.30 125 ALA C C 1
ATOM 4876 O O . ALA C 1 125 ? -4.513 17.104 29.168 1.00 12.68 125 ALA C O 1
ATOM 4878 N N . MET C 1 126 ? -2.557 16.212 28.498 1.00 10.29 126 MET C N 1
ATOM 4879 C CA . MET C 1 126 ? -2.977 14.828 28.645 1.00 10.75 126 MET C CA 1
ATOM 4880 C C . MET C 1 126 ? -2.509 14.168 29.923 1.00 10.67 126 MET C C 1
ATOM 4881 O O . MET C 1 126 ? -2.882 13.014 30.164 1.00 12.59 126 MET C O 1
ATOM 4886 N N . LYS C 1 127 ? -1.673 14.812 30.711 1.00 11.28 127 LYS C N 1
ATOM 4887 C CA . LYS C 1 127 ? -1.011 14.074 31.787 1.00 12.23 127 LYS C CA 1
ATOM 4888 C C . LYS C 1 127 ? -1.973 13.579 32.867 1.00 13.56 127 LYS C C 1
ATOM 4889 O O . LYS C 1 127 ? -1.678 12.547 33.464 1.00 13.59 127 LYS C O 1
ATOM 4895 N N . GLU C 1 128 ? -3.069 14.262 33.120 1.00 13.60 128 GLU C N 1
ATOM 4896 C CA . GLU C 1 128 ? -3.996 13.795 34.161 1.00 15.97 128 GLU C CA 1
ATOM 4897 C C . GLU C 1 128 ? -4.771 12.555 33.787 1.00 14.58 128 GLU C C 1
ATOM 4898 O O . GLU C 1 128 ? -4.987 11.671 34.597 1.00 19.31 128 GLU C O 1
ATOM 4904 N N . THR C 1 129 ? -5.232 12.477 32.531 1.00 15.47 129 THR C N 1
ATOM 4905 C CA . THR C 1 129 ? -6.148 11.420 32.131 1.00 18.77 129 THR C CA 1
ATOM 4906 C C . THR C 1 129 ? -5.585 10.513 31.048 1.00 17.70 129 THR C C 1
ATOM 4907 O O . THR C 1 129 ? -5.954 9.356 30.973 1.00 24.23 129 THR C O 1
ATOM 4911 N N . GLY C 1 130 ? -4.654 10.944 30.246 1.00 12.03 130 GLY C N 1
ATOM 4912 C CA . GLY C 1 130 ? -4.007 10.092 29.288 1.00 11.46 130 GLY C CA 1
ATOM 4913 C C . GLY C 1 130 ? -4.338 10.450 27.851 1.00 10.49 130 GLY C C 1
ATOM 4914 O O . GLY C 1 130 ? -5.154 11.285 27.569 1.00 12.09 130 GLY C O 1
ATOM 4915 N N . GLY C 1 131 ? -3.617 9.762 26.950 1.00 9.56 131 GLY C N 1
ATOM 4916 C CA . GLY C 1 131 ? -3.900 9.990 25.544 1.00 10.89 131 GLY C CA 1
ATOM 4917 C C . GLY C 1 131 ? -2.790 9.430 24.678 1.00 8.89 131 GLY C C 1
ATOM 4918 O O . GLY C 1 131 ? -1.947 8.639 25.108 1.00 9.36 131 GLY C O 1
ATOM 4919 N N . SER C 1 132 ? -2.815 9.863 23.432 1.00 8.18 132 SER C N 1
ATOM 4920 C CA . SER C 1 132 ? -1.904 9.390 22.396 1.00 8.84 132 SER C CA 1
ATOM 4921 C C . SER C 1 132 ? -1.412 10.565 21.548 1.00 8.37 132 SER C C 1
ATOM 4922 O O . SER C 1 132 ? -2.223 11.361 21.079 1.00 9.29 132 SER C O 1
ATOM 4926 N N . ILE C 1 133 ? -0.098 10.661 21.384 1.00 7.96 133 ILE C N 1
ATOM 4927 C CA . ILE C 1 133 ? 0.555 11.662 20.595 1.00 8.15 133 ILE C CA 1
ATOM 4928 C C . ILE C 1 133 ? 1.244 10.910 19.449 1.00 8.05 133 ILE C C 1
ATOM 4929 O O . ILE C 1 133 ? 2.009 9.959 19.678 1.00 8.22 133 ILE C O 1
ATOM 4934 N N . ILE C 1 134 ? 0.960 11.370 18.252 1.00 7.98 134 ILE C N 1
ATOM 4935 C CA . ILE C 1 134 ? 1.437 10.738 17.020 1.00 7.58 134 ILE C CA 1
ATOM 4936 C C . ILE C 1 134 ? 2.224 11.748 16.232 1.00 7.35 134 ILE C C 1
ATOM 4937 O O . ILE C 1 134 ? 1.701 12.796 15.842 1.00 8.54 134 ILE C O 1
ATOM 4942 N N . ASN C 1 135 ? 3.524 11.466 15.998 1.00 7.45 135 ASN C N 1
ATOM 4943 C CA . ASN C 1 135 ? 4.407 12.360 15.289 1.00 7.99 135 ASN C CA 1
ATOM 4944 C C . ASN C 1 135 ? 4.649 11.840 13.886 1.00 7.82 135 ASN C C 1
ATOM 4945 O O . ASN C 1 135 ? 5.117 10.743 13.711 1.00 9.28 135 ASN C O 1
ATOM 4950 N N A MET C 1 136 ? 4.326 12.661 12.890 0.50 8.56 136 MET C N 1
ATOM 4951 N N B MET C 1 136 ? 4.359 12.615 12.844 0.50 8.50 136 MET C N 1
ATOM 4952 C CA A MET C 1 136 ? 4.613 12.234 11.522 0.50 9.13 136 MET C CA 1
ATOM 4953 C CA B MET C 1 136 ? 4.587 12.233 11.450 0.50 9.81 136 MET C CA 1
ATOM 4954 C C A MET C 1 136 ? 6.108 12.420 11.272 0.50 8.87 136 MET C C 1
ATOM 4955 C C B MET C 1 136 ? 6.046 12.458 11.075 0.50 10.47 136 MET C C 1
ATOM 4956 O O A MET C 1 136 ? 6.704 13.444 11.558 0.50 9.38 136 MET C O 1
ATOM 4957 O O B MET C 1 136 ? 6.545 13.567 11.069 0.50 10.98 136 MET C O 1
ATOM 4966 N N . ALA C 1 137 ? 6.681 11.346 10.745 1.00 10.38 137 ALA C N 1
ATOM 4967 C CA . ALA C 1 137 ? 8.090 11.351 10.342 1.00 10.62 137 ALA C CA 1
ATOM 4968 C C . ALA C 1 137 ? 8.134 10.950 8.879 1.00 10.10 137 ALA C C 1
ATOM 4969 O O . ALA C 1 137 ? 7.346 11.425 8.067 1.00 13.21 137 ALA C O 1
ATOM 4971 N N . SER C 1 138 ? 9.098 10.105 8.513 1.00 9.67 138 SER C N 1
ATOM 4972 C CA . SER C 1 138 ? 9.332 9.742 7.123 1.00 9.25 138 SER C CA 1
ATOM 4973 C C . SER C 1 138 ? 10.199 8.532 7.098 1.00 8.18 138 SER C C 1
ATOM 4974 O O . SER C 1 138 ? 11.067 8.410 7.960 1.00 8.62 138 SER C O 1
ATOM 4977 N N . VAL C 1 139 ? 10.114 7.730 6.057 1.00 8.14 139 VAL C N 1
ATOM 4978 C CA . VAL C 1 139 ? 11.128 6.699 5.793 1.00 8.89 139 VAL C CA 1
ATOM 4979 C C . VAL C 1 139 ? 12.520 7.269 5.751 1.00 8.02 139 VAL C C 1
ATOM 4980 O O . VAL C 1 139 ? 13.500 6.628 6.121 1.00 9.25 139 VAL C O 1
ATOM 4984 N N . SER C 1 140 ? 12.605 8.536 5.336 1.00 9.30 140 SER C N 1
ATOM 4985 C CA . SER C 1 140 ? 13.887 9.173 5.155 1.00 10.00 140 SER C CA 1
ATOM 4986 C C . SER C 1 140 ? 14.578 9.479 6.482 1.00 9.29 140 SER C C 1
ATOM 4987 O O . SER C 1 140 ? 15.757 9.817 6.474 1.00 10.92 140 SER C O 1
ATOM 4990 N N . SER C 1 141 ? 13.904 9.321 7.611 1.00 8.89 141 SER C N 1
ATOM 4991 C CA . SER C 1 141 ? 14.589 9.499 8.888 1.00 9.44 141 SER C CA 1
ATOM 4992 C C . SER C 1 141 ? 15.694 8.459 9.074 1.00 9.51 141 SER C C 1
ATOM 4993 O O . SER C 1 141 ? 16.662 8.732 9.808 1.00 11.09 141 SER C O 1
ATOM 4996 N N . TRP C 1 142 ? 15.532 7.280 8.468 1.00 8.72 142 TRP C N 1
ATOM 4997 C CA . TRP C 1 142 ? 16.483 6.193 8.556 1.00 8.85 142 TRP C CA 1
ATOM 4998 C C . TRP C 1 142 ? 17.054 5.787 7.181 1.00 9.13 142 TRP C C 1
ATOM 4999 O O . TRP C 1 142 ? 18.172 5.256 7.166 1.00 10.53 142 TRP C O 1
ATOM 5010 N N . LEU C 1 143 ? 16.333 6.021 6.120 1.00 8.81 143 LEU C N 1
ATOM 5011 C CA . LEU C 1 143 ? 16.766 5.651 4.786 1.00 10.00 143 LEU C CA 1
ATOM 5012 C C . LEU C 1 143 ? 17.280 6.898 4.105 1.00 10.63 143 LEU C C 1
ATOM 5013 O O . LEU C 1 143 ? 16.491 7.798 3.775 1.00 12.55 143 LEU C O 1
ATOM 5018 N N . PRO C 1 144 ? 18.588 7.053 3.876 1.00 9.48 144 PRO C N 1
ATOM 5019 C CA . PRO C 1 144 ? 19.052 8.308 3.274 1.00 9.83 144 PRO C CA 1
ATOM 5020 C C . PRO C 1 144 ? 18.594 8.380 1.827 1.00 9.89 144 PRO C C 1
ATOM 5021 O O . PRO C 1 144 ? 18.541 7.426 1.052 1.00 9.65 144 PRO C O 1
ATOM 5025 N N . ILE C 1 145 ? 18.244 9.593 1.458 1.00 10.73 145 ILE C N 1
ATOM 5026 C CA . ILE C 1 145 ? 17.810 10.025 0.144 1.00 11.05 145 ILE C CA 1
ATOM 5027 C C . ILE C 1 145 ? 18.621 11.258 -0.188 1.00 10.70 145 ILE C C 1
ATOM 5028 O O . ILE C 1 145 ? 18.576 12.252 0.540 1.00 11.44 145 ILE C O 1
ATOM 5033 N N A GLU C 1 146 ? 19.385 11.185 -1.296 0.50 11.41 146 GLU C N 1
ATOM 5034 N N B GLU C 1 146 ? 19.424 11.207 -1.255 0.50 11.08 146 GLU C N 1
ATOM 5035 C CA A GLU C 1 146 ? 20.333 12.196 -1.643 0.50 13.27 146 GLU C CA 1
ATOM 5036 C CA B GLU C 1 146 ? 20.420 12.254 -1.481 0.50 12.86 146 GLU C CA 1
ATOM 5037 C C A GLU C 1 146 ? 19.846 13.630 -1.579 0.50 12.46 146 GLU C C 1
ATOM 5038 C C B GLU C 1 146 ? 19.820 13.645 -1.520 0.50 12.51 146 GLU C C 1
ATOM 5039 O O A GLU C 1 146 ? 20.499 14.527 -1.048 0.50 13.54 146 GLU C O 1
ATOM 5040 O O B GLU C 1 146 ? 20.353 14.573 -0.893 0.50 11.56 146 GLU C O 1
ATOM 5051 N N . GLN C 1 147 ? 18.679 13.842 -2.183 1.00 11.47 147 GLN C N 1
ATOM 5052 C CA . GLN C 1 147 ? 18.177 15.203 -2.348 1.00 13.41 147 GLN C CA 1
ATOM 5053 C C . GLN C 1 147 ? 17.316 15.711 -1.209 1.00 11.88 147 GLN C C 1
ATOM 5054 O O . GLN C 1 147 ? 16.842 16.839 -1.293 1.00 14.07 147 GLN C O 1
ATOM 5060 N N . TYR C 1 148 ? 17.207 14.946 -0.133 1.00 11.09 148 TYR C N 1
ATOM 5061 C CA . TYR C 1 148 ? 16.417 15.367 1.010 1.00 11.88 148 TYR C CA 1
ATOM 5062 C C . TYR C 1 148 ? 17.206 15.221 2.312 1.00 10.74 148 TYR C C 1
ATOM 5063 O O . TYR C 1 148 ? 16.688 14.787 3.325 1.00 11.31 148 TYR C O 1
ATOM 5072 N N . ALA C 1 149 ? 18.491 15.626 2.283 1.00 11.01 149 ALA C N 1
ATOM 5073 C CA . ALA C 1 149 ? 19.339 15.482 3.441 1.00 10.30 149 ALA C CA 1
ATOM 5074 C C . ALA C 1 149 ? 18.789 16.176 4.688 1.00 10.20 149 ALA C C 1
ATOM 5075 O O . ALA C 1 149 ? 18.700 15.615 5.761 1.00 9.87 149 ALA C O 1
ATOM 5077 N N . GLY C 1 150 ? 18.476 17.462 4.571 1.00 10.34 150 GLY C N 1
ATOM 5078 C CA . GLY C 1 150 ? 17.965 18.220 5.701 1.00 10.62 150 GLY C CA 1
ATOM 5079 C C . GLY C 1 150 ? 16.614 17.720 6.176 1.00 8.77 150 GLY C C 1
ATOM 5080 O O . GLY C 1 150 ? 16.345 17.668 7.378 1.00 9.41 150 GLY C O 1
ATOM 5081 N N . TYR C 1 151 ? 15.764 17.360 5.234 1.00 8.98 151 TYR C N 1
ATOM 5082 C CA . TYR C 1 151 ? 14.447 16.828 5.607 1.00 9.56 151 TYR C CA 1
ATOM 5083 C C . TYR C 1 151 ? 14.629 15.558 6.420 1.00 9.05 151 TYR C C 1
ATOM 5084 O O . TYR C 1 151 ? 14.005 15.387 7.485 1.00 9.02 151 TYR C O 1
ATOM 5093 N N . SER C 1 152 ? 15.504 14.649 5.958 1.00 8.73 152 SER C N 1
ATOM 5094 C CA . SER C 1 152 ? 15.806 13.450 6.703 1.00 8.77 152 SER C CA 1
ATOM 5095 C C . SER C 1 152 ? 16.265 13.751 8.114 1.00 8.19 152 SER C C 1
ATOM 5096 O O . SER C 1 152 ? 15.798 13.137 9.070 1.00 8.45 152 SER C O 1
ATOM 5100 N N . ALA C 1 153 ? 17.172 14.701 8.263 1.00 8.47 153 ALA C N 1
ATOM 5101 C CA . ALA C 1 153 ? 17.649 15.057 9.572 1.00 8.01 153 ALA C CA 1
ATOM 5102 C C . ALA C 1 153 ? 16.564 15.619 10.443 1.00 7.84 153 ALA C C 1
ATOM 5103 O O . ALA C 1 153 ? 16.483 15.305 11.635 1.00 8.71 153 ALA C O 1
ATOM 5105 N N . SER C 1 154 ? 15.665 16.434 9.897 1.00 7.98 154 SER C N 1
ATOM 5106 C CA . SER C 1 154 ? 14.555 17.010 10.653 1.00 8.79 154 SER C CA 1
ATOM 5107 C C . SER C 1 154 ? 13.667 15.898 11.190 1.00 8.13 154 SER C C 1
ATOM 5108 O O . SER C 1 154 ? 13.185 15.997 12.314 1.00 9.49 154 SER C O 1
ATOM 5111 N N . LYS C 1 155 ? 13.457 14.853 10.399 1.00 7.85 155 LYS C N 1
ATOM 5112 C CA . LYS C 1 155 ? 12.587 13.774 10.804 1.00 8.14 155 LYS C CA 1
ATOM 5113 C C . LYS C 1 155 ? 13.265 12.758 11.715 1.00 7.74 155 LYS C C 1
ATOM 5114 O O . LYS C 1 155 ? 12.619 12.185 12.591 1.00 8.38 155 LYS C O 1
ATOM 5120 N N . ALA C 1 156 ? 14.565 12.563 11.589 1.00 7.95 156 ALA C N 1
ATOM 5121 C CA . ALA C 1 156 ? 15.303 11.784 12.582 1.00 7.88 156 ALA C CA 1
ATOM 5122 C C . ALA C 1 156 ? 15.220 12.466 13.943 1.00 7.98 156 ALA C C 1
ATOM 5123 O O . ALA C 1 156 ? 15.058 11.827 14.977 1.00 7.73 156 ALA C O 1
ATOM 5125 N N . ALA C 1 157 ? 15.314 13.800 13.973 1.00 7.97 157 ALA C N 1
ATOM 5126 C CA . ALA C 1 157 ? 15.157 14.558 15.189 1.00 7.48 157 ALA C CA 1
ATOM 5127 C C . ALA C 1 157 ? 13.773 14.325 15.773 1.00 7.62 157 ALA C C 1
ATOM 5128 O O . ALA C 1 157 ? 13.648 14.151 16.975 1.00 8.34 157 ALA C O 1
ATOM 5130 N N . VAL C 1 158 ? 12.731 14.332 14.929 1.00 7.81 158 VAL C N 1
ATOM 5131 C CA . VAL C 1 158 ? 11.363 14.053 15.389 1.00 8.15 158 VAL C CA 1
ATOM 5132 C C . VAL C 1 158 ? 11.280 12.693 16.043 1.00 7.71 158 VAL C C 1
ATOM 5133 O O . VAL C 1 158 ? 10.623 12.546 17.087 1.00 8.33 158 VAL C O 1
ATOM 5137 N N A SER C 1 159 ? 11.923 11.668 15.468 0.50 7.94 159 SER C N 1
ATOM 5138 N N B SER C 1 159 ? 11.926 11.666 15.476 0.50 7.95 159 SER C N 1
ATOM 5139 C CA A SER C 1 159 ? 11.824 10.365 16.100 0.50 8.13 159 SER C CA 1
ATOM 5140 C CA B SER C 1 159 ? 11.927 10.332 16.044 0.50 8.49 159 SER C CA 1
ATOM 5141 C C A SER C 1 159 ? 12.548 10.341 17.436 0.50 7.66 159 SER C C 1
ATOM 5142 C C B SER C 1 159 ? 12.544 10.346 17.437 0.50 8.83 159 SER C C 1
ATOM 5143 O O A SER C 1 159 ? 12.092 9.672 18.381 0.50 8.06 159 SER C O 1
ATOM 5144 O O B SER C 1 159 ? 12.042 9.738 18.398 0.50 7.54 159 SER C O 1
ATOM 5149 N N . ALA C 1 160 ? 13.631 11.086 17.618 1.00 7.75 160 ALA C N 1
ATOM 5150 C CA . ALA C 1 160 ? 14.265 11.174 18.919 1.00 8.14 160 ALA C CA 1
ATOM 5151 C C . ALA C 1 160 ? 13.395 11.879 19.943 1.00 8.49 160 ALA C C 1
ATOM 5152 O O . ALA C 1 160 ? 13.320 11.506 21.097 1.00 8.45 160 ALA C O 1
ATOM 5154 N N . LEU C 1 161 ? 12.731 12.956 19.529 1.00 7.56 161 LEU C N 1
ATOM 5155 C CA . LEU C 1 161 ? 11.817 13.651 20.413 1.00 7.86 161 LEU C CA 1
ATOM 5156 C C . LEU C 1 161 ? 10.682 12.697 20.841 1.00 7.53 161 LEU C C 1
ATOM 5157 O O . LEU C 1 161 ? 10.217 12.733 21.982 1.00 8.88 161 LEU C O 1
ATOM 5162 N N . THR C 1 162 ? 10.229 11.869 19.915 1.00 7.86 162 THR C N 1
ATOM 5163 C CA . THR C 1 162 ? 9.194 10.892 20.217 1.00 7.84 162 THR C CA 1
ATOM 5164 C C . THR C 1 162 ? 9.618 9.977 21.344 1.00 7.36 162 THR C C 1
ATOM 5165 O O . THR C 1 162 ? 8.861 9.727 22.289 1.00 8.38 162 THR C O 1
ATOM 5169 N N . ARG C 1 163 ? 10.835 9.443 21.239 1.00 7.79 163 ARG C N 1
ATOM 5170 C CA . ARG C 1 163 ? 11.308 8.539 22.290 1.00 8.10 163 ARG C CA 1
ATOM 5171 C C . ARG C 1 163 ? 11.483 9.262 23.619 1.00 8.71 163 ARG C C 1
ATOM 5172 O O . ARG C 1 163 ? 11.156 8.731 24.691 1.00 8.86 163 ARG C O 1
ATOM 5180 N N . ALA C 1 164 ? 11.981 10.492 23.598 1.00 8.36 164 ALA C N 1
ATOM 5181 C CA . ALA C 1 164 ? 12.155 11.264 24.850 1.00 9.04 164 ALA C CA 1
ATOM 5182 C C . ALA C 1 164 ? 10.822 11.512 25.529 1.00 8.61 164 ALA C C 1
ATOM 5183 O O . ALA C 1 164 ? 10.667 11.359 26.733 1.00 10.03 164 ALA C O 1
ATOM 5185 N N . ALA C 1 165 ? 9.823 11.899 24.709 1.00 8.28 165 ALA C N 1
ATOM 5186 C CA . ALA C 1 165 ? 8.491 12.179 25.231 1.00 8.48 165 ALA C CA 1
ATOM 5187 C C . ALA C 1 165 ? 7.884 10.901 25.818 1.00 8.73 165 ALA C C 1
ATOM 5188 O O . ALA C 1 165 ? 7.288 10.901 26.906 1.00 9.35 165 ALA C O 1
ATOM 5190 N N . ALA C 1 166 ? 7.979 9.795 25.080 1.00 8.31 166 ALA C N 1
ATOM 5191 C CA . ALA C 1 166 ? 7.407 8.544 25.539 1.00 7.57 166 ALA C CA 1
ATOM 5192 C C . ALA C 1 166 ? 8.031 8.091 26.846 1.00 7.62 166 ALA C C 1
ATOM 5193 O O . ALA C 1 166 ? 7.352 7.629 27.749 1.00 8.75 166 ALA C O 1
ATOM 5195 N N . LEU C 1 167 ? 9.354 8.232 26.961 1.00 8.63 167 LEU C N 1
ATOM 5196 C CA . LEU C 1 167 ? 10.043 7.797 28.156 1.00 8.91 167 LEU C CA 1
ATOM 5197 C C . LEU C 1 167 ? 9.696 8.668 29.346 1.00 9.63 167 LEU C C 1
ATOM 5198 O O . LEU C 1 167 ? 9.432 8.133 30.430 1.00 10.16 167 LEU C O 1
ATOM 5203 N N . SER C 1 168 ? 9.643 9.993 29.159 1.00 9.80 168 SER C N 1
ATOM 5204 C CA . SER C 1 168 ? 9.165 10.890 30.216 1.00 11.59 168 SER C CA 1
ATOM 5205 C C . SER C 1 168 ? 7.774 10.490 30.687 1.00 10.92 168 SER C C 1
ATOM 5206 O O . SER C 1 168 ? 7.534 10.471 31.894 1.00 11.17 168 SER C O 1
ATOM 5209 N N . CYS C 1 169 ? 6.875 10.217 29.773 1.00 8.95 169 CYS C N 1
ATOM 5210 C CA . CYS C 1 169 ? 5.528 9.857 30.163 1.00 9.53 169 CYS C CA 1
ATOM 5211 C C . CYS C 1 169 ? 5.572 8.593 31.006 1.00 9.15 169 CYS C C 1
ATOM 5212 O O . CYS C 1 169 ? 4.894 8.513 32.031 1.00 10.85 169 CYS C O 1
ATOM 5215 N N . ARG C 1 170 ? 6.342 7.590 30.577 1.00 8.74 170 ARG C N 1
ATOM 5216 C CA . ARG C 1 170 ? 6.375 6.364 31.362 1.00 8.67 170 ARG C CA 1
ATOM 5217 C C . ARG C 1 170 ? 6.955 6.603 32.767 1.00 9.60 170 ARG C C 1
ATOM 5218 O O . ARG C 1 170 ? 6.433 6.137 33.764 1.00 10.13 170 ARG C O 1
ATOM 5226 N N . LYS C 1 171 ? 8.076 7.308 32.816 1.00 9.83 171 LYS C N 1
ATOM 5227 C CA . LYS C 1 171 ? 8.742 7.533 34.103 1.00 11.11 171 LYS C CA 1
ATOM 5228 C C . LYS C 1 171 ? 7.897 8.381 35.051 1.00 11.56 171 LYS C C 1
ATOM 5229 O O . LYS C 1 171 ? 7.981 8.168 36.271 1.00 12.67 171 LYS C O 1
ATOM 5235 N N . GLN C 1 172 ? 7.086 9.300 34.523 1.00 10.79 172 GLN C N 1
ATOM 5236 C CA . GLN C 1 172 ? 6.244 10.145 35.346 1.00 11.69 172 GLN C CA 1
ATOM 5237 C C . GLN C 1 172 ? 4.884 9.552 35.634 1.00 11.11 172 GLN C C 1
ATOM 5238 O O . GLN C 1 172 ? 4.065 10.163 36.351 1.00 12.46 172 GLN C O 1
ATOM 5248 N N . GLY C 1 173 ? 4.567 8.387 35.088 1.00 10.52 173 GLY C N 1
ATOM 5249 C CA . GLY C 1 173 ? 3.298 7.769 35.326 1.00 11.20 173 GLY C CA 1
ATOM 5250 C C . GLY C 1 173 ? 2.130 8.370 34.581 1.00 10.22 173 GLY C C 1
ATOM 5251 O O . GLY C 1 173 ? 0.968 8.294 35.021 1.00 12.59 173 GLY C O 1
ATOM 5252 N N . TYR C 1 174 ? 2.379 8.996 33.452 1.00 10.18 174 TYR C N 1
ATOM 5253 C CA . TYR C 1 174 ? 1.297 9.512 32.608 1.00 10.43 174 TYR C CA 1
ATOM 5254 C C . TYR C 1 174 ? 0.883 8.431 31.614 1.00 10.54 174 TYR C C 1
ATOM 5255 O O . TYR C 1 174 ? 1.762 7.827 30.988 1.00 11.35 174 TYR C O 1
ATOM 5264 N N . ALA C 1 175 ? -0.404 8.230 31.466 1.00 11.15 175 ALA C N 1
ATOM 5265 C CA . ALA C 1 175 ? -0.937 7.225 30.545 1.00 10.47 175 ALA C CA 1
ATOM 5266 C C . ALA C 1 175 ? -1.004 7.810 29.123 1.00 9.76 175 ALA C C 1
ATOM 5267 O O . ALA C 1 175 ? -2.047 7.847 28.500 1.00 10.85 175 ALA C O 1
ATOM 5269 N N . ILE C 1 176 ? 0.161 8.253 28.674 1.00 8.83 176 ILE C N 1
ATOM 5270 C CA . ILE C 1 176 ? 0.326 8.880 27.367 1.00 8.80 176 ILE C CA 1
ATOM 5271 C C . ILE C 1 176 ? 1.334 8.054 26.567 1.00 7.73 176 ILE C C 1
ATOM 5272 O O . ILE C 1 176 ? 2.399 7.742 27.040 1.00 10.93 176 ILE C O 1
ATOM 5277 N N . ARG C 1 177 ? 0.909 7.689 25.357 1.00 8.42 177 ARG C N 1
ATOM 5278 C CA . ARG C 1 177 ? 1.768 7.019 24.398 1.00 7.97 177 ARG C CA 1
ATOM 5279 C C . ARG C 1 177 ? 2.256 8.048 23.377 1.00 7.80 177 ARG C C 1
ATOM 5280 O O . ARG C 1 177 ? 1.485 8.928 22.984 1.00 9.05 177 ARG C O 1
ATOM 5288 N N . VAL C 1 178 ? 3.513 7.937 22.950 1.00 7.59 178 VAL C N 1
ATOM 5289 C CA . VAL C 1 178 ? 4.054 8.820 21.932 1.00 7.77 178 VAL C CA 1
ATOM 5290 C C . VAL C 1 178 ? 4.759 7.930 20.915 1.00 6.73 178 VAL C C 1
ATOM 5291 O O . VAL C 1 178 ? 5.662 7.175 21.279 1.00 7.72 178 VAL C O 1
ATOM 5295 N N . ASN C 1 179 ? 4.393 8.022 19.650 1.00 7.32 179 ASN C N 1
ATOM 5296 C CA . ASN C 1 179 ? 4.941 7.165 18.599 1.00 6.68 179 ASN C CA 1
ATOM 5297 C C . ASN C 1 179 ? 5.058 8.001 17.336 1.00 6.20 179 ASN C C 1
ATOM 5298 O O . ASN C 1 179 ? 4.451 9.030 17.210 1.00 7.94 179 ASN C O 1
ATOM 5303 N N . SER C 1 180 ? 5.889 7.508 16.410 1.00 6.91 180 SER C N 1
ATOM 5304 C CA . SER C 1 180 ? 6.090 8.178 15.138 1.00 7.23 180 SER C CA 1
ATOM 5305 C C . SER C 1 180 ? 5.692 7.242 13.997 1.00 6.70 180 SER C C 1
ATOM 5306 O O . SER C 1 180 ? 5.740 6.024 14.104 1.00 8.31 180 SER C O 1
ATOM 5309 N N . ILE C 1 181 ? 5.292 7.835 12.855 1.00 7.12 181 ILE C N 1
ATOM 5310 C CA . ILE C 1 181 ? 4.923 7.098 11.654 1.00 7.39 181 ILE C CA 1
ATOM 5311 C C . ILE C 1 181 ? 5.840 7.531 10.503 1.00 7.57 181 ILE C C 1
ATOM 5312 O O . ILE C 1 181 ? 6.081 8.705 10.355 1.00 8.04 181 ILE C O 1
ATOM 5317 N N . HIS C 1 182 ? 6.372 6.556 9.762 1.00 7.28 182 HIS C N 1
ATOM 5318 C CA . HIS C 1 182 ? 7.430 6.787 8.779 1.00 7.51 182 HIS C CA 1
ATOM 5319 C C . HIS C 1 182 ? 6.990 6.361 7.380 1.00 7.30 182 HIS C C 1
ATOM 5320 O O . HIS C 1 182 ? 7.344 5.259 6.935 1.00 8.07 182 HIS C O 1
ATOM 5327 N N . PRO C 1 183 ? 6.219 7.161 6.672 1.00 7.68 183 PRO C N 1
ATOM 5328 C CA . PRO C 1 183 ? 5.802 6.823 5.315 1.00 8.44 183 PRO C CA 1
ATOM 5329 C C . PRO C 1 183 ? 6.905 7.009 4.283 1.00 8.56 183 PRO C C 1
ATOM 5330 O O . PRO C 1 183 ? 7.841 7.797 4.484 1.00 8.75 183 PRO C O 1
ATOM 5334 N N . ASP C 1 184 ? 6.709 6.293 3.167 1.00 8.68 184 ASP C N 1
ATOM 5335 C CA . ASP C 1 184 ? 7.479 6.632 1.948 1.00 9.17 184 ASP C CA 1
ATOM 5336 C C . ASP C 1 184 ? 6.773 7.778 1.280 1.00 9.74 184 ASP C C 1
ATOM 5337 O O . ASP C 1 184 ? 6.363 8.730 1.986 1.00 13.06 184 ASP C O 1
ATOM 5342 N N . GLY C 1 185 ? 6.612 7.795 -0.026 1.00 10.61 185 GLY C N 1
ATOM 5343 C CA . GLY C 1 185 ? 5.993 8.938 -0.661 1.00 11.14 185 GLY C CA 1
ATOM 5344 C C . GLY C 1 185 ? 4.500 8.955 -0.443 1.00 10.66 185 GLY C C 1
ATOM 5345 O O . GLY C 1 185 ? 3.853 7.900 -0.364 1.00 11.69 185 GLY C O 1
ATOM 5346 N N . ILE C 1 186 ? 3.918 10.143 -0.421 1.00 12.14 186 ILE C N 1
ATOM 5347 C CA . ILE C 1 186 ? 2.485 10.296 -0.252 1.00 12.12 186 ILE C CA 1
ATOM 5348 C C . ILE C 1 186 ? 1.867 10.977 -1.484 1.00 10.67 1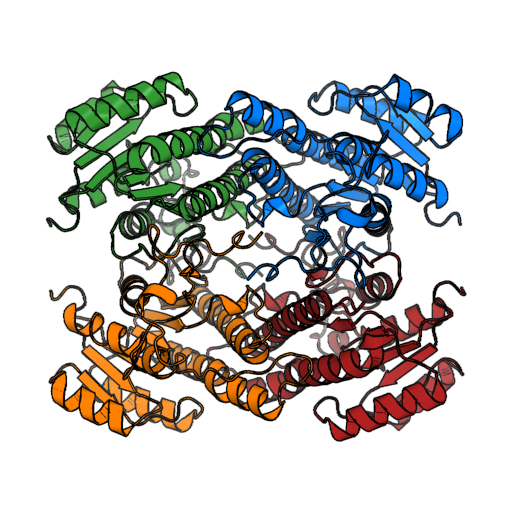86 ILE C C 1
ATOM 5349 O O . ILE C 1 186 ? 2.204 12.102 -1.784 1.00 13.43 186 ILE C O 1
ATOM 5357 N N . TYR C 1 187 ? 0.980 10.251 -2.154 1.00 11.22 187 TYR C N 1
ATOM 5358 C CA . TYR C 1 187 ? 0.384 10.736 -3.408 1.00 12.34 187 TYR C CA 1
ATOM 5359 C C . TYR C 1 187 ? -0.751 11.701 -3.081 1.00 12.43 187 TYR C C 1
ATOM 5360 O O . TYR C 1 187 ? -1.904 11.355 -3.002 1.00 15.82 187 TYR C O 1
ATOM 5369 N N . THR C 1 188 ? -0.412 12.948 -2.868 1.00 19.64 188 THR C N 1
ATOM 5370 C CA . THR C 1 188 ? -1.401 13.971 -2.571 1.00 21.04 188 THR C CA 1
ATOM 5371 C C . THR C 1 188 ? -1.736 14.723 -3.830 1.00 21.87 188 THR C C 1
ATOM 5372 O O . THR C 1 188 ? -1.046 14.629 -4.856 1.00 18.18 188 THR C O 1
ATOM 5376 N N . PRO C 1 189 ? -2.804 15.524 -3.775 1.00 23.87 189 PRO C N 1
ATOM 5377 C CA . PRO C 1 189 ? -3.018 16.403 -4.932 1.00 22.26 189 PRO C CA 1
ATOM 5378 C C . PRO C 1 189 ? -1.826 17.287 -5.261 1.00 22.40 189 PRO C C 1
ATOM 5379 O O . PRO C 1 189 ? -1.516 17.495 -6.435 1.00 18.74 189 PRO C O 1
ATOM 5383 N N . MET C 1 190 ? -1.085 17.805 -4.267 1.00 19.22 190 MET C N 1
ATOM 5384 C CA . MET C 1 190 ? 0.123 18.561 -4.618 1.00 19.94 190 MET C CA 1
ATOM 5385 C C . MET C 1 190 ? 1.184 17.730 -5.335 1.00 18.87 190 MET C C 1
ATOM 5386 O O . MET C 1 190 ? 1.851 18.210 -6.254 1.00 19.42 190 MET C O 1
ATOM 5391 N N . MET C 1 191 ? 1.431 16.484 -4.961 1.00 17.85 191 MET C N 1
ATOM 5392 C CA . MET C 1 191 ? 2.420 15.654 -5.619 1.00 16.74 191 MET C CA 1
ATOM 5393 C C . MET C 1 191 ? 1.988 15.470 -7.065 1.00 17.18 191 MET C C 1
ATOM 5394 O O . MET C 1 191 ? 2.786 15.598 -7.960 1.00 19.32 191 MET C O 1
ATOM 5399 N N . GLN C 1 192 ? 0.683 15.152 -7.195 0.50 13.49 192 GLN C N 1
ATOM 5400 C CA . GLN C 1 192 ? 0.220 14.949 -8.547 0.50 15.17 192 GLN C CA 1
ATOM 5401 C C . GLN C 1 192 ? 0.457 16.182 -9.381 0.50 14.89 192 GLN C C 1
ATOM 5402 O O . GLN C 1 192 ? 0.904 16.097 -10.501 0.50 14.11 192 GLN C O 1
ATOM 5408 N N . ALA C 1 193 ? 0.151 17.359 -8.842 1.00 20.27 193 ALA C N 1
ATOM 5409 C CA . ALA C 1 193 ? 0.320 18.556 -9.629 1.00 22.28 193 ALA C CA 1
ATOM 5410 C C . ALA C 1 193 ? 1.789 18.898 -9.879 1.00 24.84 193 ALA C C 1
ATOM 5411 O O . ALA C 1 193 ? 2.108 19.656 -10.801 1.00 28.38 193 ALA C O 1
ATOM 5413 N N . SER C 1 194 ? 2.718 18.388 -9.078 1.00 23.74 194 SER C N 1
ATOM 5414 C CA . SER C 1 194 ? 4.134 18.619 -9.297 1.00 26.19 194 SER C CA 1
ATOM 5415 C C . SER C 1 194 ? 4.776 17.680 -10.307 1.00 23.89 194 SER C C 1
ATOM 5416 O O . SER C 1 194 ? 5.930 17.823 -10.693 1.00 26.24 194 SER C O 1
ATOM 5419 N N . LEU C 1 195 ? 4.063 16.666 -10.757 1.00 22.17 195 LEU C N 1
ATOM 5420 C CA . LEU C 1 195 ? 4.660 15.708 -11.690 1.00 23.45 195 LEU C CA 1
ATOM 5421 C C . LEU C 1 195 ? 4.904 16.330 -13.065 1.00 21.82 195 LEU C C 1
ATOM 5422 O O . LEU C 1 195 ? 4.093 17.122 -13.515 1.00 23.52 195 LEU C O 1
ATOM 5427 N N . PRO C 1 196 ? 5.987 15.925 -13.709 1.00 20.24 196 PRO C N 1
ATOM 5428 C CA . PRO C 1 196 ? 6.214 16.362 -15.080 1.00 18.62 196 PRO C CA 1
ATOM 5429 C C . PRO C 1 196 ? 5.036 15.945 -15.955 1.00 16.74 196 PRO C C 1
ATOM 5430 O O . PRO C 1 196 ? 4.388 14.915 -15.805 1.00 19.29 196 PRO C O 1
ATOM 5434 N N . LYS C 1 197 ? 4.705 16.752 -16.938 1.00 16.69 197 LYS C N 1
ATOM 5435 C CA . LYS C 1 197 ? 3.654 16.420 -17.918 1.00 17.27 197 LYS C CA 1
ATOM 5436 C C . LYS C 1 197 ? 4.075 15.142 -18.575 1.00 17.09 197 LYS C C 1
ATOM 5437 O O . LYS C 1 197 ? 5.263 14.972 -18.976 1.00 19.23 197 LYS C O 1
ATOM 5443 N N . GLY C 1 198 ? 3.133 14.212 -18.716 1.00 18.00 198 GLY C N 1
ATOM 5444 C CA . GLY C 1 198 ? 3.422 12.900 -19.271 1.00 18.54 198 GLY C CA 1
ATOM 5445 C C . GLY C 1 198 ? 3.679 11.835 -18.219 1.00 18.81 198 GLY C C 1
ATOM 5446 O O . GLY C 1 198 ? 3.819 10.654 -18.583 1.00 21.20 198 GLY C O 1
ATOM 5447 N N . VAL C 1 199 ? 3.727 12.202 -16.941 1.00 17.58 199 VAL C N 1
ATOM 5448 C CA . VAL C 1 199 ? 3.895 11.256 -15.861 1.00 16.90 199 VAL C CA 1
ATOM 5449 C C . VAL C 1 199 ? 2.539 11.119 -15.178 1.00 17.12 199 VAL C C 1
ATOM 5450 O O . VAL C 1 199 ? 2.033 12.093 -14.614 1.00 20.56 199 VAL C O 1
ATOM 5454 N N . SER C 1 200 ? 1.973 9.886 -15.192 1.00 18.28 200 SER C N 1
ATOM 5455 C CA . SER C 1 200 ? 0.690 9.680 -14.610 1.00 17.29 200 SER C CA 1
ATOM 5456 C C . SER C 1 200 ? 0.711 9.046 -13.223 1.00 18.47 200 SER C C 1
ATOM 5457 O O . SER C 1 200 ? 1.714 8.561 -12.760 1.00 16.90 200 SER C O 1
ATOM 5460 N N . LYS C 1 201 ? -0.433 9.002 -12.542 1.00 17.99 201 LYS C N 1
ATOM 5461 C CA . LYS C 1 201 ? -0.512 8.415 -11.213 1.00 18.30 201 LYS C CA 1
ATOM 5462 C C . LYS C 1 201 ? -0.011 6.976 -11.203 1.00 15.68 201 LYS C C 1
ATOM 5463 O O . LYS C 1 201 ? 0.717 6.546 -10.299 1.00 15.13 201 LYS C O 1
ATOM 5469 N N . GLU C 1 202 ? -0.390 6.199 -12.203 1.00 17.42 202 GLU C N 1
ATOM 5470 C CA . GLU C 1 202 ? 0.018 4.788 -12.212 1.00 17.33 202 GLU C CA 1
ATOM 5471 C C . GLU C 1 202 ? 1.519 4.652 -12.367 1.00 16.58 202 GLU C C 1
ATOM 5472 O O . GLU C 1 202 ? 2.065 3.621 -11.983 1.00 17.95 202 GLU C O 1
ATOM 5478 N N . MET C 1 203 ? 2.206 5.641 -12.874 1.00 13.42 203 MET C N 1
ATOM 5479 C CA . MET C 1 203 ? 3.631 5.621 -13.002 1.00 14.88 203 MET C CA 1
ATOM 5480 C C . MET C 1 203 ? 4.344 5.900 -11.712 1.00 14.42 203 MET C C 1
ATOM 5481 O O . MET C 1 203 ? 5.547 5.660 -11.638 1.00 17.35 203 MET C O 1
ATOM 5486 N N . VAL C 1 204 ? 3.645 6.410 -10.716 1.00 14.43 204 VAL C N 1
ATOM 5487 C CA . VAL C 1 204 ? 4.321 6.757 -9.443 1.00 14.69 204 VAL C CA 1
ATOM 5488 C C . VAL C 1 204 ? 3.785 5.969 -8.246 1.00 12.32 204 VAL C C 1
ATOM 5489 O O . VAL C 1 204 ? 4.553 5.736 -7.315 1.00 12.24 204 VAL C O 1
ATOM 5493 N N . LEU C 1 205 ? 2.545 5.579 -8.221 1.00 12.52 205 LEU C N 1
ATOM 5494 C CA . LEU C 1 205 ? 2.068 4.801 -7.074 1.00 11.83 205 LEU C CA 1
ATOM 5495 C C . LEU C 1 205 ? 2.626 3.404 -7.126 1.00 11.31 205 LEU C C 1
ATOM 5496 O O . LEU C 1 205 ? 2.625 2.722 -8.150 1.00 12.55 205 LEU C O 1
ATOM 5501 N N . HIS C 1 206 ? 3.020 2.864 -5.965 1.00 10.48 206 HIS C N 1
ATOM 5502 C CA . HIS C 1 206 ? 3.291 1.429 -5.894 1.00 10.23 206 HIS C CA 1
ATOM 5503 C C . HIS C 1 206 ? 2.070 0.608 -6.301 1.00 10.58 206 HIS C C 1
ATOM 5504 O O . HIS C 1 206 ? 0.923 0.912 -5.906 1.00 10.77 206 HIS C O 1
ATOM 5511 N N . ASP C 1 207 ? 2.264 -0.443 -7.088 1.00 10.08 207 ASP C N 1
ATOM 5512 C CA . ASP C 1 207 ? 1.226 -1.393 -7.408 1.00 10.37 207 ASP C CA 1
ATOM 5513 C C . ASP C 1 207 ? 1.906 -2.724 -7.680 1.00 10.88 207 ASP C C 1
ATOM 5514 O O . ASP C 1 207 ? 2.906 -2.738 -8.394 1.00 11.15 207 ASP C O 1
ATOM 5519 N N . PRO C 1 208 ? 1.467 -3.834 -7.102 1.00 11.11 208 PRO C N 1
ATOM 5520 C CA . PRO C 1 208 ? 2.179 -5.111 -7.279 1.00 11.73 208 PRO C CA 1
ATOM 5521 C C . PRO C 1 208 ? 2.170 -5.657 -8.707 1.00 12.59 208 PRO C C 1
ATOM 5522 O O . PRO C 1 208 ? 3.067 -6.407 -9.085 1.00 15.42 208 PRO C O 1
ATOM 5526 N N . LYS C 1 209 ? 1.168 -5.246 -9.482 1.00 13.65 209 LYS C N 1
ATOM 5527 C CA . LYS C 1 209 ? 1.080 -5.683 -10.875 1.00 16.43 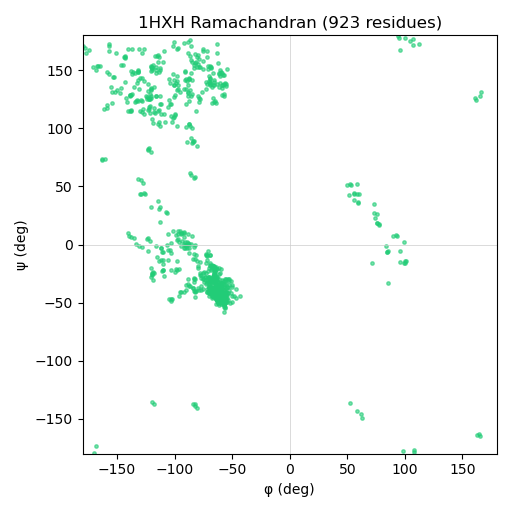209 LYS C CA 1
ATOM 5528 C C . LYS C 1 209 ? 1.704 -4.692 -11.828 1.00 14.84 209 LYS C C 1
ATOM 5529 O O . LYS C 1 209 ? 2.373 -5.170 -12.739 1.00 20.73 209 LYS C O 1
ATOM 5535 N N . LEU C 1 210 ? 1.517 -3.396 -11.634 1.00 14.97 210 LEU C N 1
ATOM 5536 C CA . LEU C 1 210 ? 1.917 -2.366 -12.551 1.00 15.18 210 LEU C CA 1
ATOM 5537 C C . LEU C 1 210 ? 3.182 -1.585 -12.191 1.00 13.31 210 LEU C C 1
ATOM 5538 O O . LEU C 1 210 ? 3.772 -0.959 -13.092 1.00 14.01 210 LEU C O 1
ATOM 5543 N N . ASN C 1 211 ? 3.601 -1.536 -10.954 1.00 11.83 211 ASN C N 1
ATOM 5544 C CA . ASN C 1 211 ? 4.714 -0.694 -10.581 1.00 10.80 211 ASN C CA 1
ATOM 5545 C C . ASN C 1 211 ? 5.311 -1.131 -9.263 1.00 10.63 211 ASN C C 1
ATOM 5546 O O . ASN C 1 211 ? 5.091 -0.456 -8.212 1.00 10.95 211 ASN C O 1
ATOM 5551 N N . ARG C 1 212 ? 6.018 -2.219 -9.257 1.00 10.42 212 ARG C N 1
ATOM 5552 C CA . ARG C 1 212 ? 6.563 -2.772 -8.021 1.00 10.69 212 ARG C CA 1
ATOM 5553 C C . ARG C 1 212 ? 7.608 -1.871 -7.388 1.00 11.27 212 ARG C C 1
ATOM 5554 O O . ARG C 1 212 ? 7.802 -1.924 -6.172 1.00 12.28 212 ARG C O 1
ATOM 5562 N N . ALA C 1 213 ? 8.290 -1.051 -8.169 1.00 11.31 213 ALA C N 1
ATOM 5563 C CA . ALA C 1 213 ? 9.283 -0.132 -7.654 1.00 12.92 213 ALA C CA 1
ATOM 5564 C C . ALA C 1 213 ? 8.715 1.215 -7.234 1.00 11.67 213 ALA C C 1
ATOM 5565 O O . ALA C 1 213 ? 9.454 2.128 -6.778 1.00 13.21 213 ALA C O 1
ATOM 5567 N N . GLY C 1 214 ? 7.402 1.396 -7.367 1.00 11.20 214 GLY C N 1
ATOM 5568 C CA . GLY C 1 214 ? 6.823 2.673 -7.001 1.00 10.47 214 GLY C CA 1
ATOM 5569 C C . GLY C 1 214 ? 7.014 3.049 -5.530 1.00 11.06 214 GLY C C 1
ATOM 5570 O O . GLY C 1 214 ? 6.980 2.166 -4.675 1.00 12.34 214 GLY C O 1
ATOM 5571 N N . ARG C 1 215 ? 7.129 4.322 -5.281 1.00 8.90 215 ARG C N 1
ATOM 5572 C CA . ARG C 1 215 ? 7.511 4.885 -4.006 1.00 10.19 215 ARG C CA 1
ATOM 5573 C C . ARG C 1 215 ? 6.338 5.613 -3.343 1.00 10.38 215 ARG C C 1
ATOM 5574 O O . ARG C 1 215 ? 6.485 6.089 -2.234 1.00 12.01 215 ARG C O 1
ATOM 5582 N N . ALA C 1 216 ? 5.183 5.780 -4.010 1.00 10.50 216 ALA C N 1
ATOM 5583 C CA . ALA C 1 216 ? 4.123 6.636 -3.484 1.00 10.44 216 ALA C CA 1
ATOM 5584 C C . ALA C 1 216 ? 2.861 5.825 -3.176 1.00 10.44 216 ALA C C 1
ATOM 5585 O O . ALA C 1 216 ? 2.600 4.766 -3.758 1.00 10.56 216 ALA C O 1
ATOM 5587 N N . TYR C 1 217 ? 2.155 6.298 -2.142 1.00 10.46 217 TYR C N 1
ATOM 5588 C CA . TYR C 1 217 ? 1.016 5.647 -1.514 1.00 9.63 217 TYR C CA 1
ATOM 5589 C C . TYR C 1 217 ? -0.103 6.650 -1.299 1.00 9.60 217 TYR C C 1
ATOM 5590 O O . TYR C 1 217 ? 0.166 7.814 -1.048 1.00 10.27 217 TYR C O 1
ATOM 5599 N N . MET C 1 218 ? -1.335 6.215 -1.382 1.00 10.03 218 MET C N 1
ATOM 5600 C CA . MET C 1 218 ? -2.459 7.125 -1.096 1.00 11.15 218 MET C CA 1
ATOM 5601 C C . MET C 1 218 ? -2.460 7.560 0.366 1.00 10.48 218 MET C C 1
ATOM 5602 O O . MET C 1 218 ? -2.217 6.769 1.265 1.00 11.02 218 MET C O 1
ATOM 5607 N N . PRO C 1 219 ? -2.760 8.840 0.592 1.00 10.75 219 PRO C N 1
ATOM 5608 C CA . PRO C 1 219 ? -2.751 9.387 1.974 1.00 11.51 219 PRO C CA 1
ATOM 5609 C C . PRO C 1 219 ? -3.659 8.625 2.933 1.00 10.34 219 PRO C C 1
ATOM 5610 O O . PRO C 1 219 ? -3.336 8.493 4.116 1.00 10.82 219 PRO C O 1
ATOM 5614 N N . GLU C 1 220 ? -4.783 8.116 2.460 1.00 11.03 220 GLU C N 1
ATOM 5615 C CA . GLU C 1 220 ? -5.678 7.427 3.367 1.00 11.65 220 GLU C CA 1
ATOM 5616 C C . GLU C 1 220 ? -4.994 6.194 3.943 1.00 10.56 220 GLU C C 1
ATOM 5617 O O . GLU C 1 220 ? -5.335 5.773 5.061 1.00 11.46 220 GLU C O 1
ATOM 5623 N N A ARG C 1 221 ? -4.085 5.572 3.203 0.50 10.42 221 ARG C N 1
ATOM 5624 N N B ARG C 1 221 ? -4.066 5.569 3.234 0.50 10.35 221 ARG C N 1
ATOM 5625 C CA A ARG C 1 221 ? -3.379 4.395 3.689 0.50 9.91 221 ARG C CA 1
ATOM 5626 C CA B ARG C 1 221 ? -3.428 4.367 3.757 0.50 10.30 221 ARG C CA 1
ATOM 5627 C C A ARG C 1 221 ? -2.559 4.750 4.930 0.50 9.66 221 ARG C C 1
ATOM 5628 C C B ARG C 1 221 ? -2.429 4.691 4.862 0.50 9.92 221 ARG C C 1
ATOM 5629 O O A ARG C 1 221 ? -2.523 3.979 5.898 0.50 9.97 221 ARG C O 1
ATOM 5630 O O B ARG C 1 221 ? -2.114 3.842 5.707 0.50 8.02 221 ARG C O 1
ATOM 5645 N N . ILE C 1 222 ? -1.914 5.920 4.905 1.00 9.99 222 ILE C N 1
ATOM 5646 C CA . ILE C 1 222 ? -1.115 6.386 6.043 1.00 10.28 222 ILE C CA 1
ATOM 5647 C C . ILE C 1 222 ? -2.046 6.773 7.161 1.00 10.35 222 ILE C C 1
ATOM 5648 O O . ILE C 1 222 ? -1.767 6.500 8.344 1.00 10.56 222 ILE C O 1
ATOM 5653 N N . ALA C 1 223 ? -3.133 7.446 6.835 1.00 9.50 223 ALA C N 1
ATOM 5654 C CA . ALA C 1 223 ? -4.111 7.868 7.849 1.00 9.58 223 ALA C CA 1
ATOM 5655 C C . ALA C 1 223 ? -4.614 6.689 8.658 1.00 8.16 223 ALA C C 1
ATOM 5656 O O . ALA C 1 223 ? -4.901 6.872 9.860 1.00 9.42 223 ALA C O 1
ATOM 5658 N N . GLN C 1 224 ? -4.727 5.519 8.085 1.00 8.59 224 GLN C N 1
ATOM 5659 C CA . GLN C 1 224 ? -5.178 4.348 8.840 1.00 8.75 224 GLN C CA 1
ATOM 5660 C C . GLN C 1 224 ? -4.232 4.042 10.003 1.00 8.64 224 GLN C C 1
ATOM 5661 O O . GLN C 1 224 ? -4.663 3.576 11.056 1.00 9.15 224 GLN C O 1
ATOM 5667 N N . LEU C 1 225 ? -2.934 4.260 9.834 1.00 9.08 225 LEU C N 1
ATOM 5668 C CA . LEU C 1 225 ? -1.973 4.017 10.922 1.00 9.25 225 LEU C CA 1
ATOM 5669 C C . LEU C 1 225 ? -2.179 5.045 12.035 1.00 8.96 225 LEU C C 1
ATOM 5670 O O . LEU C 1 225 ? -2.041 4.689 13.213 1.00 9.32 225 LEU C O 1
ATOM 5675 N N . VAL C 1 226 ? -2.455 6.290 11.667 1.00 8.68 226 VAL C N 1
ATOM 5676 C CA . VAL C 1 226 ? -2.770 7.304 12.665 1.00 8.90 226 VAL C CA 1
ATOM 5677 C C . VAL C 1 226 ? -4.016 6.897 13.459 1.00 9.19 226 VAL C C 1
ATOM 5678 O O . VAL C 1 226 ? -4.039 7.017 14.674 1.00 9.86 226 VAL C O 1
ATOM 5682 N N . LEU C 1 227 ? -5.046 6.430 12.773 1.00 9.31 227 LEU C N 1
ATOM 5683 C CA . LEU C 1 227 ? -6.265 6.027 13.426 1.00 9.65 227 LEU C CA 1
ATOM 5684 C C . LEU C 1 227 ? -5.961 4.914 14.415 1.00 9.64 227 LEU C C 1
ATOM 5685 O O . LEU C 1 227 ? -6.465 4.943 15.549 1.00 10.33 227 LEU C O 1
ATOM 5690 N N . PHE C 1 228 ? -5.167 3.928 14.035 1.00 9.11 228 PHE C N 1
ATOM 5691 C CA . PHE C 1 228 ? -4.797 2.868 14.934 1.00 8.23 228 PHE C CA 1
ATOM 5692 C C . PHE C 1 228 ? -4.104 3.416 16.181 1.00 8.52 228 PHE C C 1
ATOM 5693 O O . PHE C 1 228 ? -4.469 3.077 17.311 1.00 9.10 228 PHE C O 1
ATOM 5701 N N . LEU C 1 229 ? -3.146 4.277 16.013 1.00 8.45 229 LEU C N 1
ATOM 5702 C CA . LEU C 1 229 ? -2.442 4.840 17.180 1.00 9.21 229 LEU C CA 1
ATOM 5703 C C . LEU C 1 229 ? -3.330 5.722 18.030 1.00 9.30 229 LEU C C 1
ATOM 5704 O O . LEU C 1 229 ? -3.077 5.823 19.232 1.00 10.83 229 LEU C O 1
ATOM 5709 N N . ALA C 1 230 ? -4.302 6.400 17.447 1.00 9.92 230 ALA C N 1
ATOM 5710 C CA . ALA C 1 230 ? -5.230 7.214 18.212 1.00 11.26 230 ALA C CA 1
ATOM 5711 C C . ALA C 1 230 ? -6.156 6.351 19.031 1.00 11.64 230 ALA C C 1
ATOM 5712 O O . ALA C 1 230 ? -6.601 6.793 20.098 1.00 14.70 230 ALA C O 1
ATOM 5714 N N . SER C 1 231 ? -6.446 5.145 18.608 1.00 11.67 231 SER C N 1
ATOM 5715 C CA . SER C 1 231 ? -7.415 4.258 19.256 1.00 12.10 231 SER C CA 1
ATOM 5716 C C . SER C 1 231 ? -6.780 3.622 20.484 1.00 11.60 231 SER C C 1
ATOM 5717 O O . SER C 1 231 ? -5.570 3.402 20.607 1.00 12.41 231 SER C O 1
ATOM 5720 N N . ASP C 1 232 ? -7.645 3.278 21.443 1.00 12.15 232 ASP C N 1
ATOM 5721 C CA . ASP C 1 232 ? -7.209 2.607 22.631 1.00 13.23 232 ASP C CA 1
ATOM 5722 C C . ASP C 1 232 ? -6.558 1.258 22.355 1.00 12.47 232 ASP C C 1
ATOM 5723 O O . ASP C 1 232 ? -5.765 0.748 23.168 1.00 13.79 232 ASP C O 1
ATOM 5728 N N . GLU C 1 233 ? -6.882 0.635 21.246 1.00 12.29 233 GLU C N 1
ATOM 5729 C CA . GLU C 1 233 ? -6.456 -0.723 20.970 1.00 12.69 233 GLU C CA 1
ATOM 5730 C C . GLU C 1 233 ? -4.951 -0.774 20.735 1.00 11.15 233 GLU C C 1
ATOM 5731 O O . GLU C 1 233 ? -4.400 -1.858 20.839 1.00 12.61 233 GLU C O 1
ATOM 5737 N N . SER C 1 234 ? -4.296 0.353 20.453 1.00 10.22 234 SER C N 1
ATOM 5738 C CA . SER C 1 234 ? -2.843 0.360 20.247 1.00 9.80 234 SER C CA 1
ATOM 5739 C C . SER C 1 234 ? -2.050 0.685 21.506 1.00 9.23 234 SER C C 1
ATOM 5740 O O . SER C 1 234 ? -0.834 0.928 21.403 1.00 10.17 234 SER C O 1
ATOM 5743 N N . SER C 1 235 ? -2.699 0.722 22.678 1.00 9.34 235 SER C N 1
ATOM 5744 C CA . SER C 1 235 ? -2.067 1.399 23.813 1.00 10.44 235 SER C CA 1
ATOM 5745 C C . SER C 1 235 ? -0.773 0.766 24.310 1.00 9.93 235 SER C C 1
ATOM 5746 O O . SER C 1 235 ? -0.046 1.474 24.971 1.00 10.34 235 SER C O 1
ATOM 5749 N N . VAL C 1 236 ? -0.469 -0.501 24.009 1.00 9.43 236 VAL C N 1
ATOM 5750 C CA . VAL C 1 236 ? 0.805 -1.049 24.472 1.00 9.77 236 VAL C CA 1
ATOM 5751 C C . VAL C 1 236 ? 1.978 -0.453 23.740 1.00 9.07 236 VAL C C 1
ATOM 5752 O O . VAL C 1 236 ? 3.131 -0.562 24.217 1.00 10.60 236 VAL C O 1
ATOM 5756 N N A MET C 1 237 ? 1.768 0.238 22.615 0.50 7.95 237 MET C N 1
ATOM 5757 N N B MET C 1 237 ? 1.780 0.197 22.589 0.50 8.76 237 MET C N 1
ATOM 5758 C CA A MET C 1 237 ? 2.825 0.799 21.792 0.50 7.83 237 MET C CA 1
ATOM 5759 C CA B MET C 1 237 ? 2.927 0.705 21.837 0.50 8.11 237 MET C CA 1
ATOM 5760 C C A MET C 1 237 ? 3.211 2.200 22.259 0.50 7.88 237 MET C C 1
ATOM 5761 C C B MET C 1 237 ? 3.210 2.130 22.319 0.50 7.91 237 MET C C 1
ATOM 5762 O O A MET C 1 237 ? 2.378 3.120 22.217 0.50 8.51 237 MET C O 1
ATOM 5763 O O B MET C 1 237 ? 2.320 2.991 22.354 0.50 8.43 237 MET C O 1
ATOM 5772 N N . SER C 1 238 ? 4.475 2.385 22.700 1.00 7.83 238 SER C N 1
ATOM 5773 C CA . SER C 1 238 ? 4.939 3.720 23.025 1.00 7.41 238 SER C CA 1
ATOM 5774 C C . SER C 1 238 ? 6.407 3.789 22.795 1.00 7.50 238 SER C C 1
ATOM 5775 O O . SER C 1 238 ? 7.142 2.839 23.072 1.00 8.35 238 SER C O 1
ATOM 5778 N N . GLY C 1 239 ? 6.876 4.923 22.310 1.00 7.64 239 GLY C N 1
ATOM 5779 C CA . GLY C 1 239 ? 8.253 5.149 22.007 1.00 7.90 239 GLY C CA 1
ATOM 5780 C C . GLY C 1 239 ? 8.768 4.505 20.737 1.00 7.67 239 GLY C C 1
ATOM 5781 O O . GLY C 1 239 ? 9.997 4.387 20.586 1.00 8.67 239 GLY C O 1
ATOM 5782 N N . SER C 1 240 ? 7.841 4.133 19.858 1.00 7.68 240 SER C N 1
ATOM 5783 C CA . SER C 1 240 ? 8.203 3.329 18.698 1.00 7.66 240 SER C CA 1
ATOM 5784 C C . SER C 1 240 ? 7.981 4.095 17.394 1.00 8.24 240 SER C C 1
ATOM 5785 O O . SER C 1 240 ? 7.260 5.067 17.348 1.00 7.99 240 SER C O 1
ATOM 5789 N N . GLU C 1 241 ? 8.660 3.517 16.384 1.00 8.16 241 GLU C N 1
ATOM 5790 C CA . GLU C 1 241 ? 8.419 3.892 15.013 1.00 8.59 241 GLU C CA 1
ATOM 5791 C C . GLU C 1 241 ? 7.518 2.894 14.336 1.00 8.42 241 GLU C C 1
ATOM 5792 O O . GLU C 1 241 ? 7.741 1.652 14.399 1.00 10.12 241 GLU C O 1
ATOM 5798 N N A LEU C 1 242 ? 6.468 3.364 13.680 0.50 7.85 242 LEU C N 1
ATOM 5799 N N B LEU C 1 242 ? 6.494 3.344 13.637 0.50 8.23 242 LEU C N 1
ATOM 5800 C CA A LEU C 1 242 ? 5.656 2.522 12.820 0.50 8.24 242 LEU C CA 1
ATOM 5801 C CA B LEU C 1 242 ? 5.554 2.613 12.823 0.50 8.74 242 LEU C CA 1
ATOM 5802 C C A LEU C 1 242 ? 6.089 2.869 11.406 0.50 7.96 242 LEU C C 1
ATOM 5803 C C B LEU C 1 242 ? 5.914 2.807 11.356 0.50 8.03 242 LEU C C 1
ATOM 5804 O O A LEU C 1 242 ? 6.056 4.006 10.974 0.50 7.56 242 LEU C O 1
ATOM 5805 O O B LEU C 1 242 ? 5.594 3.868 10.837 0.50 8.07 242 LEU C O 1
ATOM 5814 N N . HIS C 1 243 ? 6.553 1.838 10.731 1.00 9.13 243 HIS C N 1
ATOM 5815 C CA . HIS C 1 243 ? 7.091 2.056 9.389 1.00 9.72 243 HIS C CA 1
ATOM 5816 C C . HIS C 1 243 ? 5.999 1.793 8.379 1.00 9.76 243 HIS C C 1
ATOM 5817 O O . HIS C 1 243 ? 5.286 0.802 8.437 1.00 13.57 243 HIS C O 1
ATOM 5824 N N . ALA C 1 244 ? 5.877 2.664 7.414 1.00 9.43 244 ALA C N 1
ATOM 5825 C CA . ALA C 1 244 ? 4.834 2.661 6.413 1.00 9.21 244 ALA C CA 1
ATOM 5826 C C . ALA C 1 244 ? 5.437 2.767 5.046 1.00 8.22 244 ALA C C 1
ATOM 5827 O O . ALA C 1 244 ? 5.112 3.673 4.268 1.00 12.21 244 ALA C O 1
ATOM 5829 N N . ASP C 1 245 ? 6.322 1.860 4.738 1.00 10.15 245 ASP C N 1
ATOM 5830 C CA . ASP C 1 245 ? 7.133 1.922 3.515 1.00 9.85 245 ASP C CA 1
ATOM 5831 C C . ASP C 1 245 ? 7.009 0.681 2.659 1.00 9.21 245 ASP C C 1
ATOM 5832 O O . ASP C 1 245 ? 7.667 0.604 1.626 1.00 9.66 245 ASP C O 1
ATOM 5837 N N . ASN C 1 246 ? 6.150 -0.272 2.995 1.00 9.30 246 ASN C N 1
ATOM 5838 C CA . ASN C 1 246 ? 5.890 -1.418 2.144 1.00 9.12 246 ASN C CA 1
ATOM 5839 C C . ASN C 1 246 ? 7.159 -2.117 1.671 1.00 8.58 246 ASN C C 1
ATOM 5840 O O . ASN C 1 246 ? 7.385 -2.316 0.474 1.00 9.80 246 ASN C O 1
ATOM 5845 N N . SER C 1 247 ? 8.045 -2.452 2.586 1.00 9.21 247 SER C N 1
ATOM 5846 C CA . SER C 1 247 ? 9.223 -3.229 2.288 1.00 8.75 247 SER C CA 1
ATOM 5847 C C . SER C 1 247 ? 10.151 -2.570 1.277 1.00 8.92 247 SER C C 1
ATOM 5848 O O . SER C 1 247 ? 10.686 -3.229 0.419 1.00 9.58 247 SER C O 1
ATOM 5851 N N . ILE C 1 248 ? 10.408 -1.262 1.399 1.00 8.81 248 ILE C N 1
ATOM 5852 C CA . ILE C 1 248 ? 11.376 -0.637 0.492 1.00 8.82 248 ILE C CA 1
ATOM 5853 C C . ILE C 1 248 ? 12.775 -1.129 0.738 1.00 9.44 248 ILE C C 1
ATOM 5854 O O . ILE C 1 248 ? 13.613 -1.149 -0.154 1.00 10.70 248 ILE C O 1
ATOM 5859 N N . LEU C 1 249 ? 13.085 -1.505 1.962 1.00 9.43 249 LEU C N 1
ATOM 5860 C CA . LEU C 1 249 ? 14.453 -1.881 2.282 1.00 10.06 249 LEU C CA 1
ATOM 5861 C C . LEU C 1 249 ? 14.863 -3.134 1.554 1.00 9.74 249 LEU C C 1
ATOM 5862 O O . LEU C 1 249 ? 14.238 -4.189 1.682 1.00 10.74 249 LEU C O 1
ATOM 5867 N N . GLY C 1 250 ? 15.918 -3.065 0.779 1.00 10.41 250 GLY C N 1
ATOM 5868 C CA . GLY C 1 250 ? 16.371 -4.150 -0.037 1.00 10.50 250 GLY C CA 1
ATOM 5869 C C . GLY C 1 250 ? 15.960 -4.033 -1.493 1.00 9.91 250 GLY C C 1
ATOM 5870 O O . GLY C 1 250 ? 16.543 -4.736 -2.306 1.00 11.42 250 GLY C O 1
ATOM 5871 N N . MET C 1 251 ? 15.026 -3.163 -1.792 1.00 10.24 251 MET C N 1
ATOM 5872 C CA . MET C 1 251 ? 14.652 -2.904 -3.180 1.00 11.13 251 MET C CA 1
ATOM 5873 C C . MET C 1 251 ? 15.788 -2.174 -3.922 1.00 12.40 251 MET C C 1
ATOM 5874 O O . MET C 1 251 ? 16.556 -1.463 -3.268 1.00 13.41 251 MET C O 1
ATOM 5879 N N . GLY C 1 252 ? 15.856 -2.355 -5.239 1.00 15.09 252 GLY C N 1
ATOM 5880 C CA . GLY C 1 252 ? 16.782 -1.618 -6.037 1.00 19.50 252 GLY C CA 1
ATOM 5881 C C . GLY C 1 252 ? 18.171 -2.211 -6.116 1.00 18.95 252 GLY C C 1
ATOM 5882 O O . GLY C 1 252 ? 19.007 -1.711 -6.872 1.00 22.95 252 GLY C O 1
ATOM 5883 N N . LEU C 1 253 ? 18.397 -3.270 -5.355 1.00 20.09 253 LEU C N 1
ATOM 5884 C CA . LEU C 1 253 ? 19.694 -3.914 -5.226 1.00 21.70 253 LEU C CA 1
ATOM 5885 C C . LEU C 1 253 ? 19.659 -5.293 -5.863 1.00 26.22 253 LEU C C 1
ATOM 5886 O O . LEU C 1 253 ? 20.844 -5.734 -6.217 1.00 31.72 253 LEU C O 1
ATOM 5892 N N . THR D 1 1 ? 55.714 -5.501 13.355 1.00 39.89 1 THR D N 1
ATOM 5893 C CA . THR D 1 1 ? 55.813 -4.772 14.612 1.00 40.96 1 THR D CA 1
ATOM 5894 C C . THR D 1 1 ? 55.583 -5.738 15.779 1.00 41.36 1 THR D C 1
ATOM 5895 O O . THR D 1 1 ? 55.224 -6.899 15.580 1.00 37.82 1 THR D O 1
ATOM 5899 N N . ASN D 1 2 ? 55.800 -5.208 16.976 1.00 43.93 2 ASN D N 1
ATOM 5900 C CA . ASN D 1 2 ? 55.473 -5.833 18.239 1.00 41.95 2 ASN D CA 1
ATOM 5901 C C . ASN D 1 2 ? 54.246 -5.217 18.905 1.00 38.50 2 ASN D C 1
ATOM 5902 O O . ASN D 1 2 ? 53.934 -5.498 20.065 1.00 35.27 2 ASN D O 1
ATOM 5907 N N . ARG D 1 3 ? 53.482 -4.353 18.275 1.00 36.25 3 ARG D N 1
ATOM 5908 C CA . ARG D 1 3 ? 52.283 -3.722 18.829 1.00 39.05 3 ARG D CA 1
ATOM 5909 C C . ARG D 1 3 ? 51.304 -4.661 19.533 1.00 38.09 3 ARG D C 1
ATOM 5910 O O . ARG D 1 3 ? 50.727 -4.260 20.561 1.00 39.65 3 ARG D O 1
ATOM 5918 N N . LEU D 1 4 ? 51.057 -5.879 19.060 1.00 30.62 4 LEU D N 1
ATOM 5919 C CA . LEU D 1 4 ? 50.140 -6.810 19.706 1.00 24.36 4 LEU D CA 1
ATOM 5920 C C . LEU D 1 4 ? 50.883 -8.020 20.244 1.00 24.46 4 LEU D C 1
ATOM 5921 O O . LEU D 1 4 ? 50.387 -9.142 20.327 1.00 24.78 4 LEU D O 1
ATOM 5926 N N . GLN D 1 5 ? 52.120 -7.815 20.635 1.00 27.34 5 GLN D N 1
ATOM 5927 C CA . GLN D 1 5 ? 53.013 -8.849 21.155 1.00 32.11 5 GLN D CA 1
ATOM 5928 C C . GLN D 1 5 ? 52.412 -9.836 22.148 1.00 32.16 5 GLN D C 1
ATOM 5929 O O . GLN D 1 5 ? 52.690 -11.053 22.038 1.00 35.70 5 GLN D O 1
ATOM 5935 N N . GLY D 1 6 ? 51.632 -9.320 23.104 1.00 31.53 6 GLY D N 1
ATOM 5936 C CA . GLY D 1 6 ? 51.070 -10.103 24.205 1.00 27.97 6 GLY D CA 1
ATOM 5937 C C . GLY D 1 6 ? 49.665 -10.627 23.955 1.00 21.73 6 GLY D C 1
ATOM 5938 O O . GLY D 1 6 ? 49.003 -11.164 24.856 1.00 25.96 6 GLY D O 1
ATOM 5939 N N . LYS D 1 7 ? 49.247 -10.456 22.715 1.00 19.06 7 LYS D N 1
ATOM 5940 C CA . LYS D 1 7 ? 47.927 -10.977 22.341 1.00 17.78 7 LYS D CA 1
ATOM 5941 C C . LYS D 1 7 ? 48.099 -12.429 21.904 1.00 17.30 7 LYS D C 1
ATOM 5942 O O . LYS D 1 7 ? 49.105 -12.763 21.240 1.00 18.76 7 LYS D O 1
ATOM 5948 N N . VAL D 1 8 ? 47.135 -13.233 22.268 1.00 15.96 8 VAL D N 1
ATOM 5949 C CA . VAL D 1 8 ? 47.036 -14.648 21.909 1.00 15.51 8 VAL D CA 1
ATOM 5950 C C . VAL D 1 8 ? 45.629 -14.864 21.363 1.00 14.02 8 VAL D C 1
ATOM 5951 O O . VAL D 1 8 ? 44.655 -14.665 22.103 1.00 14.52 8 VAL D O 1
ATOM 5955 N N . ALA D 1 9 ? 45.566 -15.203 20.101 1.00 13.03 9 ALA D N 1
ATOM 5956 C CA . ALA D 1 9 ? 44.297 -15.183 19.367 1.00 13.40 9 ALA D CA 1
ATOM 5957 C C . ALA D 1 9 ? 43.981 -16.573 18.842 1.00 14.09 9 ALA D C 1
ATOM 5958 O O . ALA D 1 9 ? 44.873 -17.370 18.527 1.00 15.98 9 ALA D O 1
ATOM 5960 N N . LEU D 1 10 ? 42.709 -16.852 18.741 1.00 13.78 10 LEU D N 1
ATOM 5961 C CA . LEU D 1 10 ? 42.178 -17.957 17.990 1.00 12.84 10 LEU D CA 1
ATOM 5962 C C . LEU D 1 10 ? 41.192 -17.416 16.934 1.00 13.89 10 LEU D C 1
ATOM 5963 O O . LEU D 1 10 ? 40.289 -16.667 17.303 1.00 13.84 10 LEU D O 1
ATOM 5968 N N . VAL D 1 11 ? 41.419 -17.771 15.673 1.00 13.44 11 VAL D N 1
ATOM 5969 C CA . VAL D 1 11 ? 40.639 -17.345 14.527 1.00 13.72 11 VAL D CA 1
ATOM 5970 C C . VAL D 1 11 ? 40.051 -18.578 13.853 1.00 12.84 11 VAL D C 1
ATOM 5971 O O . VAL D 1 11 ? 40.801 -19.394 13.285 1.00 14.99 11 VAL D O 1
ATOM 5975 N N . THR D 1 12 ? 38.752 -18.774 13.977 1.00 13.27 12 THR D N 1
ATOM 5976 C CA . THR D 1 12 ? 38.123 -19.927 13.382 1.00 13.92 12 THR D CA 1
ATOM 5977 C C . THR D 1 12 ? 37.846 -19.616 11.913 1.00 14.62 12 THR D C 1
ATOM 5978 O O . THR D 1 12 ? 37.710 -18.468 11.470 1.00 15.99 12 THR D O 1
ATOM 5982 N N . GLY D 1 13 ? 37.763 -20.627 11.079 1.00 16.20 13 GLY D N 1
ATOM 5983 C CA . GLY D 1 13 ? 37.748 -20.498 9.646 1.00 17.19 13 GLY D CA 1
ATOM 5984 C C . GLY D 1 13 ? 38.887 -19.660 9.122 1.00 15.41 13 GLY D C 1
ATOM 5985 O O . GLY D 1 13 ? 38.758 -18.824 8.226 1.00 18.17 13 GLY D O 1
ATOM 5986 N N . GLY D 1 14 ? 40.085 -19.865 9.658 1.00 15.43 14 GLY D N 1
ATOM 5987 C CA . GLY D 1 14 ? 41.228 -19.023 9.448 1.00 15.80 14 GLY D CA 1
ATOM 5988 C C . GLY D 1 14 ? 42.143 -19.375 8.305 1.00 16.26 14 GLY D C 1
ATOM 5989 O O . GLY D 1 14 ? 43.125 -18.668 8.178 1.00 18.22 14 GLY D O 1
ATOM 5990 N N . ALA D 1 15 ? 41.819 -20.393 7.538 1.00 17.52 15 ALA D N 1
ATOM 5991 C CA . ALA D 1 15 ? 42.757 -20.800 6.507 1.00 19.34 15 ALA D CA 1
ATOM 5992 C C . ALA D 1 15 ? 42.447 -20.208 5.167 1.00 20.76 15 ALA D C 1
ATOM 5993 O O . ALA D 1 15 ? 43.188 -20.481 4.210 1.00 25.27 15 ALA D O 1
ATOM 5995 N N . SER D 1 16 ? 41.413 -19.373 5.065 1.00 21.12 16 SER D N 1
ATOM 5996 C CA . SER D 1 16 ? 41.123 -18.704 3.802 1.00 20.17 16 SER D CA 1
ATOM 5997 C C . SER D 1 16 ? 40.310 -17.424 4.021 1.00 17.18 16 SER D C 1
ATOM 5998 O O . SER D 1 16 ? 39.850 -17.155 5.146 1.00 18.62 16 SER D O 1
ATOM 6001 N N . GLY D 1 17 ? 40.138 -16.609 2.985 1.00 18.94 17 GLY D N 1
ATOM 6002 C CA . GLY D 1 17 ? 39.288 -15.453 3.050 1.00 18.85 17 GLY D CA 1
ATOM 6003 C C . GLY D 1 17 ? 39.608 -14.415 4.097 1.00 16.86 17 GLY D C 1
ATOM 6004 O O . GLY D 1 17 ? 40.763 -14.164 4.398 1.00 16.86 17 GLY D O 1
ATOM 6005 N N . VAL D 1 18 ? 38.612 -13.791 4.714 1.00 15.92 18 VAL D N 1
ATOM 6006 C CA . VAL D 1 18 ? 38.786 -12.834 5.753 1.00 14.59 18 VAL D CA 1
ATOM 6007 C C . VAL D 1 18 ? 39.589 -13.466 6.892 1.00 13.97 18 VAL D C 1
ATOM 6008 O O . VAL D 1 18 ? 40.476 -12.812 7.458 1.00 14.61 18 VAL D O 1
ATOM 6012 N N . GLY D 1 19 ? 39.275 -14.716 7.257 1.00 13.93 19 GLY D N 1
ATOM 6013 C CA . GLY D 1 19 ? 39.967 -15.352 8.349 1.00 14.18 19 GLY D CA 1
ATOM 6014 C C . GLY D 1 19 ? 41.471 -15.368 8.167 1.00 14.39 19 GLY D C 1
ATOM 6015 O O . GLY D 1 19 ? 42.236 -15.041 9.068 1.00 15.09 19 GLY D O 1
ATOM 6016 N N . LEU D 1 20 ? 41.927 -15.759 7.002 1.00 15.70 20 LEU D N 1
ATOM 6017 C CA . LEU D 1 20 ? 43.347 -15.774 6.703 1.00 16.03 20 LEU D CA 1
ATOM 6018 C C . LEU D 1 20 ? 43.942 -14.378 6.732 1.00 16.06 20 LEU D C 1
ATOM 6019 O O . LEU D 1 20 ? 45.042 -14.202 7.288 1.00 15.04 20 LEU D O 1
ATOM 6024 N N . GLU D 1 21 ? 43.208 -13.408 6.195 1.00 15.81 21 GLU D N 1
ATOM 6025 C CA . GLU D 1 21 ? 43.760 -12.042 6.270 1.00 15.48 21 GLU D CA 1
ATOM 6026 C C . GLU D 1 21 ? 43.877 -11.581 7.711 1.00 14.98 21 GLU D C 1
ATOM 6027 O O . GLU D 1 21 ? 44.839 -10.848 8.020 1.00 16.92 21 GLU D O 1
ATOM 6033 N N . VAL D 1 22 ? 42.919 -11.925 8.598 1.00 13.91 22 VAL D N 1
ATOM 6034 C CA . VAL D 1 22 ? 42.972 -11.597 10.025 1.00 14.12 22 VAL D CA 1
ATOM 6035 C C . VAL D 1 22 ? 44.245 -12.205 10.637 1.00 13.59 22 VAL D C 1
ATOM 6036 O O . VAL D 1 22 ? 44.966 -11.585 11.405 1.00 14.86 22 VAL D O 1
ATOM 6040 N N . VAL D 1 23 ? 44.452 -13.502 10.325 1.00 15.54 23 VAL D N 1
ATOM 6041 C CA . VAL D 1 23 ? 45.618 -14.214 10.855 1.00 15.03 23 VAL D CA 1
ATOM 6042 C C . VAL D 1 23 ? 46.891 -13.472 10.469 1.00 16.37 23 VAL D C 1
ATOM 6043 O O . VAL D 1 23 ? 47.721 -13.187 11.328 1.00 16.44 23 VAL D O 1
ATOM 6047 N N . LYS D 1 24 ? 46.990 -13.141 9.179 1.00 15.49 24 LYS D N 1
ATOM 6048 C CA . LYS D 1 24 ? 48.188 -12.423 8.714 1.00 18.76 24 LYS D CA 1
ATOM 6049 C C . LYS D 1 24 ? 48.335 -11.066 9.409 1.00 17.65 24 LYS D C 1
ATOM 6050 O O . LYS D 1 24 ? 49.425 -10.671 9.776 1.00 18.28 24 LYS D O 1
ATOM 6056 N N . LEU D 1 25 ? 47.243 -10.301 9.566 1.00 16.14 25 LEU D N 1
ATOM 6057 C CA . LEU D 1 25 ? 47.413 -8.982 10.184 1.00 16.60 25 LEU D CA 1
ATOM 6058 C C . LEU D 1 25 ? 47.818 -9.083 11.642 1.00 16.67 25 LEU D C 1
ATOM 6059 O O . LEU D 1 25 ? 48.634 -8.293 12.123 1.00 17.44 25 LEU D O 1
ATOM 6064 N N . LEU D 1 26 ? 47.223 -10.034 12.369 1.00 15.64 26 LEU D N 1
ATOM 6065 C CA . LEU D 1 26 ? 47.549 -10.243 13.787 1.00 16.73 26 LEU D CA 1
ATOM 6066 C C . LEU D 1 26 ? 49.013 -10.641 13.957 1.00 16.36 26 LEU D C 1
ATOM 6067 O O . LEU D 1 26 ? 49.736 -10.112 14.799 1.00 19.26 26 LEU D O 1
ATOM 6072 N N . LEU D 1 27 ? 49.428 -11.597 13.112 1.00 17.50 27 LEU D N 1
ATOM 6073 C CA . LEU D 1 27 ? 50.817 -12.033 13.148 1.00 18.59 27 LEU D CA 1
ATOM 6074 C C . LEU D 1 27 ? 51.748 -10.872 12.838 1.00 20.53 27 LEU D C 1
ATOM 6075 O O . LEU D 1 27 ? 52.801 -10.738 13.469 1.00 22.61 27 LEU D O 1
ATOM 6080 N N . GLY D 1 28 ? 51.342 -10.032 11.885 1.00 19.87 28 GLY D N 1
ATOM 6081 C CA . GLY D 1 28 ? 52.142 -8.891 11.477 1.00 21.62 28 GLY D CA 1
ATOM 6082 C C . GLY D 1 28 ? 52.318 -7.858 12.580 1.00 22.63 28 GLY D C 1
ATOM 6083 O O . GLY D 1 28 ? 53.281 -7.088 12.484 1.00 26.85 28 GLY D O 1
ATOM 6084 N N . GLU D 1 29 ? 51.444 -7.791 13.583 1.00 22.07 29 GLU D N 1
ATOM 6085 C CA . GLU D 1 29 ? 51.561 -6.948 14.757 1.00 21.61 29 GLU D CA 1
ATOM 6086 C C . GLU D 1 29 ? 52.139 -7.663 15.978 1.00 23.18 29 GLU D C 1
ATOM 6087 O O . GLU D 1 29 ? 52.158 -7.097 17.084 1.00 24.41 29 GLU D O 1
ATOM 6093 N N . GLY D 1 30 ? 52.619 -8.880 15.740 1.00 22.02 30 GLY D N 1
ATOM 6094 C CA . GLY D 1 30 ? 53.369 -9.596 16.748 1.00 26.37 30 GLY D CA 1
ATOM 6095 C C . GLY D 1 30 ? 52.608 -10.517 17.644 1.00 25.72 30 GLY D C 1
ATOM 6096 O O . GLY D 1 30 ? 53.128 -11.086 18.611 1.00 25.32 30 GLY D O 1
ATOM 6097 N N . ALA D 1 31 ? 51.307 -10.711 17.315 1.00 20.64 31 ALA D N 1
ATOM 6098 C CA . ALA D 1 31 ? 50.551 -11.613 18.165 1.00 20.46 31 ALA D CA 1
ATOM 6099 C C . ALA D 1 31 ? 50.893 -13.077 17.913 1.00 19.12 31 ALA D C 1
ATOM 6100 O O . ALA D 1 31 ? 51.521 -13.441 16.929 1.00 22.87 31 ALA D O 1
ATOM 6102 N N . LYS D 1 32 ? 50.463 -13.924 18.833 1.00 17.61 32 LYS D N 1
ATOM 6103 C CA . LYS D 1 32 ? 50.475 -15.365 18.613 1.00 15.79 32 LYS D CA 1
ATOM 6104 C C . LYS D 1 32 ? 49.080 -15.726 18.150 1.00 16.82 32 LYS D C 1
ATOM 6105 O O . LYS D 1 32 ? 48.072 -15.243 18.715 1.00 17.40 32 LYS D O 1
ATOM 6111 N N . VAL D 1 33 ? 48.998 -16.524 17.104 1.00 14.72 33 VAL D N 1
ATOM 6112 C CA . VAL D 1 33 ? 47.712 -16.769 16.462 1.00 15.33 33 VAL D CA 1
ATOM 6113 C C . VAL D 1 33 ? 47.525 -18.248 16.096 1.00 15.70 33 VAL D C 1
ATOM 6114 O O . VAL D 1 33 ? 48.153 -18.826 15.221 1.00 17.06 33 VAL D O 1
ATOM 6118 N N . ALA D 1 34 ? 46.539 -18.808 16.780 1.00 15.48 34 ALA D N 1
ATOM 6119 C CA . ALA D 1 34 ? 46.019 -20.089 16.372 1.00 16.17 34 ALA D CA 1
ATOM 6120 C C . ALA D 1 34 ? 44.893 -19.849 15.381 1.00 16.05 34 ALA D C 1
ATOM 6121 O O . ALA D 1 34 ? 44.065 -18.957 15.508 1.00 17.15 34 ALA D O 1
ATOM 6123 N N . PHE D 1 35 ? 44.839 -20.696 14.357 1.00 17.68 35 PHE D N 1
ATOM 6124 C CA . PHE D 1 35 ? 43.750 -20.617 13.372 1.00 18.52 35 PHE D CA 1
ATOM 6125 C C . PHE D 1 35 ? 43.221 -22.016 13.156 1.00 17.31 35 PHE D C 1
ATOM 6126 O O . PHE D 1 35 ? 43.967 -23.010 13.100 1.00 21.46 35 PHE D O 1
ATOM 6134 N N . SER D 1 36 ? 41.911 -22.103 13.060 1.00 17.12 36 SER D N 1
ATOM 6135 C CA . SER D 1 36 ? 41.311 -23.422 12.910 1.00 17.83 36 SER D CA 1
ATOM 6136 C C . SER D 1 36 ? 40.541 -23.491 11.616 1.00 17.21 36 SER D C 1
ATOM 6137 O O . SER D 1 36 ? 40.039 -22.500 11.068 1.00 19.00 36 SER D O 1
ATOM 6140 N N . ASP D 1 37 ? 40.434 -24.714 11.087 1.00 19.04 37 ASP D N 1
ATOM 6141 C CA . ASP D 1 37 ? 39.656 -24.893 9.881 1.00 20.90 37 ASP D CA 1
ATOM 6142 C C . ASP D 1 37 ? 39.475 -26.395 9.694 1.00 22.56 37 ASP D C 1
ATOM 6143 O O . ASP D 1 37 ? 39.894 -27.132 10.618 1.00 22.30 37 ASP D O 1
ATOM 6148 N N . ILE D 1 38 ? 38.907 -26.791 8.593 1.00 24.14 38 ILE D N 1
ATOM 6149 C CA . ILE D 1 38 ? 38.535 -28.178 8.310 1.00 25.96 38 ILE D CA 1
ATOM 6150 C C . ILE D 1 38 ? 39.506 -28.978 7.454 1.00 25.67 38 ILE D C 1
ATOM 6151 O O . ILE D 1 38 ? 39.376 -30.228 7.460 1.00 33.71 38 ILE D O 1
ATOM 6156 N N . ASN D 1 39 ? 40.488 -28.401 6.747 1.00 27.73 39 ASN D N 1
ATOM 6157 C CA . ASN D 1 39 ? 41.356 -29.231 5.873 1.00 24.66 39 ASN D CA 1
ATOM 6158 C C . ASN D 1 39 ? 42.721 -29.295 6.548 1.00 23.68 39 ASN D C 1
ATOM 6159 O O . ASN D 1 39 ? 43.465 -28.311 6.566 1.00 23.67 39 ASN D O 1
ATOM 6164 N N . GLU D 1 40 ? 43.048 -30.438 7.148 1.00 24.15 40 GLU D N 1
ATOM 6165 C CA . GLU D 1 40 ? 44.265 -30.529 7.945 1.00 22.49 40 GLU D CA 1
ATOM 6166 C C . GLU D 1 40 ? 45.562 -30.368 7.191 1.00 19.63 40 GLU D C 1
ATOM 6167 O O . GLU D 1 40 ? 46.487 -29.679 7.586 1.00 24.21 40 GLU D O 1
ATOM 6173 N N . ALA D 1 41 ? 45.678 -31.034 6.049 1.00 19.97 41 ALA D N 1
ATOM 6174 C CA . ALA D 1 41 ? 46.987 -30.939 5.379 1.00 20.95 41 ALA D CA 1
ATOM 6175 C C . ALA D 1 41 ? 47.276 -29.518 4.919 1.00 21.37 41 ALA D C 1
ATOM 6176 O O . ALA D 1 41 ? 48.391 -29.012 5.063 1.00 22.44 41 ALA D O 1
ATOM 6178 N N . ALA D 1 42 ? 46.254 -28.857 4.373 1.00 21.67 42 ALA D N 1
ATOM 6179 C CA . ALA D 1 42 ? 46.378 -27.512 3.873 1.00 22.06 42 ALA D CA 1
ATOM 6180 C C . ALA D 1 42 ? 46.668 -26.550 5.016 1.00 20.20 42 ALA D C 1
ATOM 6181 O O . ALA D 1 42 ? 47.473 -25.653 4.843 1.00 21.88 42 ALA D O 1
ATOM 6183 N N . GLY D 1 43 ? 45.977 -26.770 6.137 1.00 20.25 43 GLY D N 1
ATOM 6184 C CA . GLY D 1 43 ? 46.134 -25.858 7.262 1.00 20.79 43 GLY D CA 1
ATOM 6185 C C . GLY D 1 43 ? 47.535 -25.985 7.848 1.00 19.83 43 GLY D C 1
ATOM 6186 O O . GLY D 1 43 ? 48.171 -25.015 8.265 1.00 18.88 43 GLY D O 1
ATOM 6187 N N . GLN D 1 44 ? 48.051 -27.213 7.891 1.00 20.30 44 GLN D N 1
ATOM 6188 C CA . GLN D 1 44 ? 49.405 -27.392 8.433 1.00 21.65 44 GLN D CA 1
ATOM 6189 C C . GLN D 1 44 ? 50.481 -26.762 7.552 1.00 21.83 44 GLN D C 1
ATOM 6190 O O . GLN D 1 44 ? 51.470 -26.183 8.012 1.00 20.80 44 GLN D O 1
ATOM 6196 N N . GLN D 1 45 ? 50.266 -26.858 6.241 1.00 22.88 45 GLN D N 1
ATOM 6197 C CA . GLN D 1 45 ? 51.190 -26.246 5.304 1.00 23.59 45 GLN D CA 1
ATOM 6198 C C . GLN D 1 45 ? 51.139 -24.730 5.447 1.00 21.96 45 GLN D C 1
ATOM 6199 O O . GLN D 1 45 ? 52.166 -24.053 5.385 1.00 23.74 45 GLN D O 1
ATOM 6205 N N . LEU D 1 46 ? 49.949 -24.190 5.685 1.00 19.86 46 LEU D N 1
ATOM 6206 C CA . LEU D 1 46 ? 49.845 -22.766 5.936 1.00 19.82 46 LEU D CA 1
ATOM 6207 C C . LEU D 1 46 ? 50.597 -22.376 7.206 1.00 21.39 46 LEU D C 1
ATOM 6208 O O . LEU D 1 46 ? 51.307 -21.387 7.205 1.00 19.33 46 LEU D O 1
ATOM 6216 N N . ALA D 1 47 ? 50.411 -23.139 8.290 1.00 20.02 47 ALA D N 1
ATOM 6217 C CA . ALA D 1 47 ? 51.132 -22.837 9.519 1.00 21.07 47 ALA D CA 1
ATOM 6218 C C . ALA D 1 47 ? 52.634 -22.891 9.313 1.00 21.16 47 ALA D C 1
ATOM 6219 O O . ALA D 1 47 ? 53.378 -22.122 9.877 1.00 23.51 47 ALA D O 1
ATOM 6221 N N . ALA D 1 48 ? 53.103 -23.835 8.509 1.00 20.57 48 ALA D N 1
ATOM 6222 C CA . ALA D 1 48 ? 54.544 -23.845 8.260 1.00 22.87 48 ALA D CA 1
ATOM 6223 C C . ALA D 1 48 ? 54.996 -22.545 7.621 1.00 25.24 48 ALA D C 1
ATOM 6224 O O . ALA D 1 48 ? 56.042 -22.005 7.995 1.00 29.52 48 ALA D O 1
ATOM 6226 N N . GLU D 1 49 ? 54.185 -22.059 6.688 1.00 24.77 49 GLU D N 1
ATOM 6227 C CA . GLU D 1 49 ? 54.503 -20.809 5.987 1.00 24.00 49 GLU D CA 1
ATOM 6228 C C . GLU D 1 49 ? 54.443 -19.601 6.897 1.00 25.36 49 GLU D C 1
ATOM 6229 O O . GLU D 1 49 ? 55.268 -18.672 6.811 1.00 27.70 49 GLU D O 1
ATOM 6235 N N . LEU D 1 50 ? 53.440 -19.615 7.778 1.00 22.83 50 LEU D N 1
ATOM 6236 C CA . LEU D 1 50 ? 53.291 -18.461 8.638 1.00 23.85 50 LEU D CA 1
ATOM 6237 C C . LEU D 1 50 ? 54.286 -18.464 9.783 1.00 24.65 50 LEU D C 1
ATOM 6238 O O . LEU D 1 50 ? 54.618 -17.396 10.311 1.00 32.91 50 LEU D O 1
ATOM 6243 N N . GLY D 1 51 ? 54.772 -19.625 10.174 1.00 25.48 51 GLY D N 1
ATOM 6244 C CA . GLY D 1 51 ? 55.821 -19.688 11.194 1.00 27.20 51 GLY D CA 1
ATOM 6245 C C . GLY D 1 51 ? 55.322 -19.991 12.590 1.00 29.43 51 GLY D C 1
ATOM 6246 O O . GLY D 1 51 ? 54.143 -20.208 12.881 1.00 26.32 51 GLY D O 1
ATOM 6247 N N . GLU D 1 52 ? 56.210 -20.013 13.533 1.00 30.36 52 GLU D N 1
ATOM 6248 C CA . GLU D 1 52 ? 56.235 -20.409 14.892 1.00 33.96 52 GLU D CA 1
ATOM 6249 C C . GLU D 1 52 ? 55.202 -19.729 15.782 1.00 30.97 52 GLU D C 1
ATOM 6250 O O . GLU D 1 52 ? 54.753 -20.314 16.759 1.00 27.95 52 GLU D O 1
ATOM 6256 N N . ARG D 1 53 ? 54.836 -18.498 15.440 1.00 24.36 53 ARG D N 1
ATOM 6257 C CA . ARG D 1 53 ? 53.866 -17.782 16.262 1.00 20.88 53 ARG D CA 1
ATOM 6258 C C . ARG D 1 53 ? 52.438 -18.096 15.816 1.00 19.76 53 ARG D C 1
ATOM 6259 O O . ARG D 1 53 ? 51.491 -17.592 16.428 1.00 19.38 53 ARG D O 1
ATOM 6267 N N . SER D 1 54 ? 52.331 -18.938 14.808 1.00 18.00 54 SER D N 1
ATOM 6268 C CA . SER D 1 54 ? 51.025 -19.404 14.331 1.00 19.53 54 SER D CA 1
ATOM 6269 C C . SER D 1 54 ? 50.921 -20.869 14.702 1.00 20.68 54 SER D C 1
ATOM 6270 O O . SER D 1 54 ? 51.895 -21.581 14.935 1.00 22.98 54 SER D O 1
ATOM 6273 N N . MET D 1 55 ? 49.688 -21.323 14.790 1.00 19.21 55 MET D N 1
ATOM 6274 C CA . MET D 1 55 ? 49.392 -22.722 14.996 1.00 19.46 55 MET D CA 1
ATOM 6275 C C . MET D 1 55 ? 48.094 -23.087 14.304 1.00 18.90 55 MET D C 1
ATOM 6276 O O . MET D 1 55 ? 47.109 -22.378 14.504 1.00 21.89 55 MET D O 1
ATOM 6281 N N . PHE D 1 56 ? 48.092 -24.140 13.535 1.00 18.22 56 PHE D N 1
ATOM 6282 C CA . PHE D 1 56 ? 46.909 -24.682 12.933 1.00 17.89 56 PHE D CA 1
ATOM 6283 C C . PHE D 1 56 ? 46.333 -25.789 13.816 1.00 18.86 56 PHE D C 1
ATOM 6284 O O . PHE D 1 56 ? 47.043 -26.616 14.294 1.00 18.71 56 PHE D O 1
ATOM 6292 N N A VAL D 1 57 ? 45.013 -25.775 13.972 0.50 18.63 57 VAL D N 1
ATOM 6293 N N B VAL D 1 57 ? 45.013 -25.756 13.961 0.50 18.64 57 VAL D N 1
ATOM 6294 C CA A VAL D 1 57 ? 44.299 -26.853 14.646 0.50 20.49 57 VAL D CA 1
ATOM 6295 C CA B VAL D 1 57 ? 44.297 -26.858 14.580 0.50 20.64 57 VAL D CA 1
ATOM 6296 C C A VAL D 1 57 ? 43.052 -27.233 13.850 0.50 17.78 57 VAL D C 1
ATOM 6297 C C B VAL D 1 57 ? 43.067 -27.220 13.746 0.50 18.31 57 VAL D C 1
ATOM 6298 O O A VAL D 1 57 ? 42.251 -26.381 13.469 0.50 18.73 57 VAL D O 1
ATOM 6299 O O B VAL D 1 57 ? 42.314 -26.381 13.264 0.50 21.32 57 VAL D O 1
ATOM 6306 N N . ARG D 1 58 ? 42.830 -28.518 13.585 1.00 20.75 58 ARG D N 1
ATOM 6307 C CA . ARG D 1 58 ? 41.588 -28.948 12.952 1.00 22.55 58 ARG D CA 1
ATOM 6308 C C . ARG D 1 58 ? 40.426 -28.805 13.918 1.00 20.82 58 ARG D C 1
ATOM 6309 O O . ARG D 1 58 ? 40.512 -29.085 15.111 1.00 24.53 58 ARG D O 1
ATOM 6317 N N . HIS D 1 59 ? 39.275 -28.322 13.454 1.00 21.36 59 HIS D N 1
ATOM 6318 C CA . HIS D 1 59 ? 38.218 -27.901 14.383 1.00 20.01 59 HIS D CA 1
ATOM 6319 C C . HIS D 1 59 ? 36.844 -27.987 13.726 1.00 22.67 59 HIS D C 1
ATOM 6320 O O . HIS D 1 59 ? 36.668 -27.343 12.721 1.00 23.89 59 HIS D O 1
ATOM 6327 N N . ASP D 1 60 ? 35.967 -28.779 14.347 1.00 25.72 60 ASP D N 1
ATOM 6328 C CA . ASP D 1 60 ? 34.534 -28.824 14.047 1.00 25.60 60 ASP D CA 1
ATOM 6329 C C . ASP D 1 60 ? 33.871 -27.787 14.955 1.00 20.69 60 ASP D C 1
ATOM 6330 O O . ASP D 1 60 ? 33.692 -28.001 16.151 1.00 22.39 60 ASP D O 1
ATOM 6335 N N . VAL D 1 61 ? 33.557 -26.628 14.412 1.00 21.33 61 VAL D N 1
ATOM 6336 C CA . VAL D 1 61 ? 33.105 -25.499 15.248 1.00 20.96 61 VAL D CA 1
ATOM 6337 C C . VAL D 1 61 ? 31.710 -25.751 15.811 1.00 23.36 61 VAL D C 1
ATOM 6338 O O . VAL D 1 61 ? 31.250 -24.952 16.614 1.00 20.61 61 VAL D O 1
ATOM 6342 N N . SER D 1 62 ? 31.062 -26.840 15.398 1.00 23.80 62 SER D N 1
ATOM 6343 C CA . SER D 1 62 ? 29.698 -27.077 15.927 1.00 27.19 62 SER D CA 1
ATOM 6344 C C . SER D 1 62 ? 29.749 -28.050 17.103 1.00 27.68 62 SER D C 1
ATOM 6345 O O . SER D 1 62 ? 28.667 -28.368 17.657 1.00 28.86 62 SER D O 1
ATOM 6348 N N . SER D 1 63 ? 30.959 -28.463 17.544 1.00 23.33 63 SER D N 1
ATOM 6349 C CA . SER D 1 63 ? 31.153 -29.397 18.655 1.00 24.69 63 SER D CA 1
ATOM 6350 C C . SER D 1 63 ? 31.797 -28.877 19.914 1.00 22.08 63 SER D C 1
ATOM 6351 O O . SER D 1 63 ? 32.953 -28.390 19.899 1.00 22.00 63 SER D O 1
ATOM 6354 N N . GLU D 1 64 ? 31.117 -28.965 21.064 1.00 19.36 64 GLU D N 1
ATOM 6355 C CA . GLU D 1 64 ? 31.708 -28.484 22.314 1.00 19.91 64 GLU D CA 1
ATOM 6356 C C . GLU D 1 64 ? 32.955 -29.232 22.728 1.00 20.62 64 GLU D C 1
ATOM 6357 O O . GLU D 1 64 ? 33.922 -28.642 23.311 1.00 19.54 64 GLU D O 1
ATOM 6363 N N . ALA D 1 65 ? 32.980 -30.581 22.503 1.00 20.78 65 ALA D N 1
ATOM 6364 C CA . ALA D 1 65 ? 34.106 -31.405 22.897 1.00 23.57 65 ALA D CA 1
ATOM 6365 C C . ALA D 1 65 ? 35.362 -30.940 22.157 1.00 20.66 65 ALA D C 1
ATOM 6366 O O . ALA D 1 65 ? 36.420 -30.770 22.754 1.00 24.86 65 ALA D O 1
ATOM 6368 N N . ASP D 1 66 ? 35.303 -30.690 20.891 1.00 23.44 66 ASP D N 1
ATOM 6369 C CA . ASP D 1 66 ? 36.280 -30.247 19.931 1.00 22.00 66 ASP D CA 1
ATOM 6370 C C . ASP D 1 66 ? 36.712 -28.859 20.353 1.00 19.45 66 ASP D C 1
ATOM 6371 O O . ASP D 1 66 ? 37.922 -28.613 20.576 1.00 19.53 66 ASP D O 1
ATOM 6376 N N . TRP D 1 67 ? 35.781 -27.911 20.597 1.00 19.37 67 TRP D N 1
ATOM 6377 C CA . TRP D 1 67 ? 36.214 -26.664 21.190 1.00 17.41 67 TRP D CA 1
ATOM 6378 C C . TRP D 1 67 ? 36.988 -26.750 22.479 1.00 18.58 67 TRP D C 1
ATOM 6379 O O . TRP D 1 67 ? 37.992 -26.031 22.630 1.00 17.33 67 TRP D O 1
ATOM 6390 N N . THR D 1 68 ? 36.565 -27.598 23.438 1.00 16.42 68 THR D N 1
ATOM 6391 C CA . THR D 1 68 ? 37.288 -27.740 24.727 1.00 19.71 68 THR D CA 1
ATOM 6392 C C . THR D 1 68 ? 38.710 -28.124 24.429 1.00 16.68 68 THR D C 1
ATOM 6393 O O . THR D 1 68 ? 39.723 -27.637 25.027 1.00 19.57 68 THR D O 1
ATOM 6397 N N . LEU D 1 69 ? 38.853 -29.058 23.499 1.00 19.68 69 LEU D N 1
ATOM 6398 C CA . LEU D 1 69 ? 40.229 -29.528 23.193 1.00 20.13 69 LEU D CA 1
ATOM 6399 C C . LEU D 1 69 ? 41.112 -28.465 22.522 1.00 21.03 69 LEU D C 1
ATOM 6400 O O . LEU D 1 69 ? 42.304 -28.261 22.866 1.00 20.50 69 LEU D O 1
ATOM 6405 N N . VAL D 1 70 ? 40.488 -27.729 21.592 1.00 19.10 70 VAL D N 1
ATOM 6406 C CA . VAL D 1 70 ? 41.152 -26.652 20.844 1.00 19.75 70 VAL D CA 1
ATOM 6407 C C . VAL D 1 70 ? 41.591 -25.571 21.816 1.00 19.12 70 VAL D C 1
ATOM 6408 O O . VAL D 1 70 ? 42.761 -25.171 21.803 1.00 19.73 70 VAL D O 1
ATOM 6412 N N . MET D 1 71 ? 40.633 -25.162 22.661 1.00 19.94 71 MET D N 1
ATOM 6413 C CA . MET D 1 71 ? 41.034 -24.111 23.601 1.00 19.73 71 MET D CA 1
ATOM 6414 C C . MET D 1 71 ? 42.200 -24.538 24.472 1.00 21.79 71 MET D C 1
ATO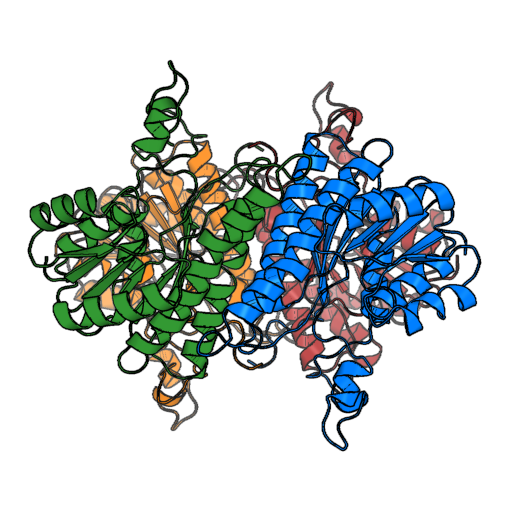M 6415 O O . MET D 1 71 ? 43.101 -23.737 24.814 1.00 20.43 71 MET D O 1
ATOM 6420 N N . ALA D 1 72 ? 42.242 -25.793 24.956 1.00 18.49 72 ALA D N 1
ATOM 6421 C CA . ALA D 1 72 ? 43.310 -26.261 25.828 1.00 20.11 72 ALA D CA 1
ATOM 6422 C C . ALA D 1 72 ? 44.634 -26.352 25.081 1.00 19.46 72 ALA D C 1
ATOM 6423 O O . ALA D 1 72 ? 45.676 -25.973 25.625 1.00 23.46 72 ALA D O 1
ATOM 6425 N N . ALA D 1 73 ? 44.514 -26.847 23.863 1.00 20.95 73 ALA D N 1
ATOM 6426 C CA . ALA D 1 73 ? 45.695 -27.038 23.047 1.00 22.19 73 ALA D CA 1
ATOM 6427 C C . ALA D 1 73 ? 46.362 -25.709 22.727 1.00 25.61 73 ALA D C 1
ATOM 6428 O O . ALA D 1 73 ? 47.563 -25.516 22.786 1.00 24.39 73 ALA D O 1
ATOM 6430 N N . VAL D 1 74 ? 45.467 -24.770 22.383 1.00 24.60 74 VAL D N 1
ATOM 6431 C CA . VAL D 1 74 ? 45.953 -23.517 21.845 1.00 26.67 74 VAL D CA 1
ATOM 6432 C C . VAL D 1 74 ? 46.692 -22.845 22.973 1.00 24.84 74 VAL D C 1
ATOM 6433 O O . VAL D 1 74 ? 47.756 -22.275 22.888 1.00 28.55 74 VAL D O 1
ATOM 6437 N N . GLN D 1 75 ? 45.992 -22.955 24.124 1.00 25.20 75 GLN D N 1
ATOM 6438 C CA . GLN D 1 75 ? 46.533 -22.230 25.273 1.00 30.30 75 GLN D CA 1
ATOM 6439 C C . GLN D 1 75 ? 47.767 -22.929 25.836 1.00 28.91 75 GLN D C 1
ATOM 6440 O O . GLN D 1 75 ? 48.697 -22.283 26.344 1.00 29.79 75 GLN D O 1
ATOM 6446 N N . ARG D 1 76 ? 47.823 -24.255 25.752 1.00 29.96 76 ARG D N 1
ATOM 6447 C CA . ARG D 1 76 ? 49.001 -25.024 26.135 1.00 31.68 76 ARG D CA 1
ATOM 6448 C C . ARG D 1 76 ? 50.198 -24.629 25.269 1.00 31.35 76 ARG D C 1
ATOM 6449 O O . ARG D 1 76 ? 51.318 -24.574 25.793 1.00 31.84 76 ARG D O 1
ATOM 6457 N N . ARG D 1 77 ? 49.953 -24.317 23.999 1.00 28.90 77 ARG D N 1
ATOM 6458 C CA . ARG D 1 77 ? 51.062 -24.030 23.078 1.00 27.13 77 ARG D CA 1
ATOM 6459 C C . ARG D 1 77 ? 51.370 -22.539 23.064 1.00 24.43 77 ARG D C 1
ATOM 6460 O O . ARG D 1 77 ? 52.527 -22.154 23.064 1.00 25.02 77 ARG D O 1
ATOM 6468 N N . LEU D 1 78 ? 50.342 -21.698 23.070 1.00 24.40 78 LEU D N 1
ATOM 6469 C CA . LEU D 1 78 ? 50.553 -20.256 22.876 1.00 22.53 78 LEU D CA 1
ATOM 6470 C C . LEU D 1 78 ? 50.313 -19.389 24.088 1.00 23.89 78 LEU D C 1
ATOM 6471 O O . LEU D 1 78 ? 50.699 -18.222 23.966 1.00 29.16 78 LEU D O 1
ATOM 6476 N N . GLY D 1 79 ? 49.699 -19.878 25.152 1.00 20.00 79 GLY D N 1
ATOM 6477 C CA . GLY D 1 79 ? 49.483 -19.066 26.320 1.00 20.45 79 GLY D CA 1
ATOM 6478 C C . GLY D 1 79 ? 48.021 -18.682 26.458 1.00 21.66 79 GLY D C 1
ATOM 6479 O O . GLY D 1 79 ? 47.200 -19.152 25.666 1.00 22.58 79 GLY D O 1
ATOM 6480 N N . THR D 1 80 ? 47.736 -17.863 27.475 1.00 22.50 80 THR D N 1
ATOM 6481 C CA . THR D 1 80 ? 46.365 -17.472 27.791 1.00 21.72 80 THR D CA 1
ATOM 6482 C C . THR D 1 80 ? 45.747 -16.661 26.650 1.00 19.05 80 THR D C 1
ATOM 6483 O O . THR D 1 80 ? 46.251 -15.635 26.230 1.00 19.90 80 THR D O 1
ATOM 6487 N N . LEU D 1 81 ? 44.652 -17.184 26.153 1.00 18.46 81 LEU D N 1
ATOM 6488 C CA . LEU D 1 81 ? 43.913 -16.534 25.072 1.00 16.71 81 LEU D CA 1
ATOM 6489 C C . LEU D 1 81 ? 43.293 -15.234 25.550 1.00 13.64 81 LEU D C 1
ATOM 6490 O O . LEU D 1 81 ? 42.730 -15.146 26.628 1.00 16.00 81 LEU D O 1
ATOM 6495 N N . ASN D 1 82 ? 43.433 -14.202 24.717 1.00 14.68 82 ASN D N 1
ATOM 6496 C CA . ASN D 1 82 ? 42.777 -12.918 25.003 1.00 14.80 82 ASN D CA 1
ATOM 6497 C C . ASN D 1 82 ? 42.105 -12.339 23.766 1.00 13.97 82 ASN D C 1
ATOM 6498 O O . ASN D 1 82 ? 41.567 -11.224 23.825 1.00 14.43 82 ASN D O 1
ATOM 6503 N N . VAL D 1 83 ? 42.052 -13.016 22.638 1.00 12.49 83 VAL D N 1
ATOM 6504 C CA . VAL D 1 83 ? 41.346 -12.614 21.426 1.00 13.54 83 VAL D CA 1
ATOM 6505 C C . VAL D 1 83 ? 40.697 -13.835 20.776 1.00 12.88 83 VAL D C 1
ATOM 6506 O O . VAL D 1 83 ? 41.357 -14.846 20.501 1.00 14.15 83 VAL D O 1
ATOM 6510 N N . LEU D 1 84 ? 39.396 -13.790 20.592 1.00 13.26 84 LEU D N 1
ATOM 6511 C CA . LEU D 1 84 ? 38.705 -14.879 19.893 1.00 12.73 84 LEU D CA 1
ATOM 6512 C C . LEU D 1 84 ? 37.939 -14.253 18.717 1.00 12.81 84 LEU D C 1
ATOM 6513 O O . LEU D 1 84 ? 37.166 -13.342 18.914 1.00 12.46 84 LEU D O 1
ATOM 6518 N N . VAL D 1 85 ? 38.192 -14.760 17.537 1.00 12.29 85 VAL D N 1
ATOM 6519 C CA . VAL D 1 85 ? 37.540 -14.353 16.290 1.00 12.67 85 VAL D CA 1
ATOM 6520 C C . VAL D 1 85 ? 36.667 -15.475 15.742 1.00 12.99 85 VAL D C 1
ATOM 6521 O O . VAL D 1 85 ? 37.210 -16.457 15.228 1.00 14.26 85 VAL D O 1
ATOM 6525 N N . ASN D 1 86 ? 35.357 -15.344 15.950 1.00 12.26 86 ASN D N 1
ATOM 6526 C CA . ASN D 1 86 ? 34.431 -16.365 15.478 1.00 12.56 86 ASN D CA 1
ATOM 6527 C C . ASN D 1 86 ? 34.100 -16.028 14.045 1.00 12.86 86 ASN D C 1
ATOM 6528 O O . ASN D 1 86 ? 33.194 -15.201 13.764 1.00 15.35 86 ASN D O 1
ATOM 6533 N N . ASN D 1 87 ? 34.869 -16.579 13.117 1.00 14.83 87 ASN D N 1
ATOM 6534 C CA . ASN D 1 87 ? 34.784 -16.283 11.701 1.00 14.97 87 ASN D CA 1
ATOM 6535 C C . ASN D 1 87 ? 34.246 -17.412 10.851 1.00 16.73 87 ASN D C 1
ATOM 6536 O O . ASN D 1 87 ? 33.739 -17.226 9.754 1.00 18.29 87 ASN D O 1
ATOM 6541 N N . ALA D 1 88 ? 34.341 -18.644 11.382 1.00 17.07 88 ALA D N 1
ATOM 6542 C CA . ALA D 1 88 ? 33.804 -19.768 10.640 1.00 17.80 88 ALA D CA 1
ATOM 6543 C C . ALA D 1 88 ? 32.328 -19.612 10.319 1.00 17.51 88 ALA D C 1
ATOM 6544 O O . ALA D 1 88 ? 31.518 -19.171 11.124 1.00 18.81 88 ALA D O 1
ATOM 6546 N N . GLY D 1 89 ? 32.011 -19.991 9.080 1.00 17.96 89 GLY D N 1
ATOM 6547 C CA . GLY D 1 89 ? 30.634 -19.855 8.662 1.00 18.37 89 GLY D CA 1
ATOM 6548 C C . GLY D 1 89 ? 30.549 -20.402 7.240 1.00 18.24 89 GLY D C 1
ATOM 6549 O O . GLY D 1 89 ? 31.581 -20.673 6.607 1.00 26.83 89 GLY D O 1
ATOM 6550 N N . ILE D 1 90 ? 29.310 -20.562 6.785 1.00 16.03 90 ILE D N 1
ATOM 6551 C CA . ILE D 1 90 ? 29.056 -20.968 5.428 1.00 15.66 90 ILE D CA 1
ATOM 6552 C C . ILE D 1 90 ? 28.001 -20.079 4.794 1.00 14.02 90 ILE D C 1
ATOM 6553 O O . ILE D 1 90 ? 27.128 -19.574 5.486 1.00 14.53 90 ILE D O 1
ATOM 6558 N N . LEU D 1 91 ? 28.082 -19.889 3.502 1.00 16.38 91 LEU D N 1
ATOM 6559 C CA . LEU D 1 91 ? 27.098 -19.153 2.712 1.00 18.58 91 LEU D CA 1
ATOM 6560 C C . LEU D 1 91 ? 26.379 -20.117 1.790 1.00 19.79 91 LEU D C 1
ATOM 6561 O O . LEU D 1 91 ? 26.929 -20.724 0.859 1.00 25.44 91 LEU D O 1
ATOM 6566 N N . LEU D 1 92 ? 25.103 -20.357 1.994 1.00 17.68 92 LEU D N 1
ATOM 6567 C CA . LEU D 1 92 ? 24.228 -21.204 1.180 1.00 17.33 92 LEU D CA 1
ATOM 6568 C C . LEU D 1 92 ? 23.049 -20.353 0.705 1.00 16.44 92 LEU D C 1
ATOM 6569 O O . LEU D 1 92 ? 22.557 -19.618 1.573 1.00 16.36 92 LEU D O 1
ATOM 6574 N N . PRO D 1 93 ? 22.606 -20.451 -0.521 1.00 16.76 93 PRO D N 1
ATOM 6575 C CA . PRO D 1 93 ? 21.496 -19.670 -1.018 1.00 16.45 93 PRO D CA 1
ATOM 6576 C C . PRO D 1 93 ? 20.164 -20.365 -0.700 1.00 15.98 93 PRO D C 1
ATOM 6577 O O . PRO D 1 93 ? 20.040 -21.571 -0.479 1.00 19.26 93 PRO D O 1
ATOM 6581 N N . GLY D 1 94 ? 19.134 -19.545 -0.715 1.00 16.60 94 GLY D N 1
ATOM 6582 C CA . GLY D 1 94 ? 17.761 -20.015 -0.764 1.00 16.31 94 GLY D CA 1
ATOM 6583 C C . GLY D 1 94 ? 16.822 -18.880 -0.418 1.00 14.33 94 GLY D C 1
ATOM 6584 O O . GLY D 1 94 ? 16.976 -18.153 0.539 1.00 17.47 94 GLY D O 1
ATOM 6585 N N . ASP D 1 95 ? 15.783 -18.666 -1.222 1.00 15.14 95 ASP D N 1
ATOM 6586 C CA . ASP D 1 95 ? 14.829 -17.607 -0.925 1.00 13.66 95 ASP D CA 1
ATOM 6587 C C . ASP D 1 95 ? 13.677 -18.143 -0.098 1.00 13.55 95 ASP D C 1
ATOM 6588 O O . ASP D 1 95 ? 13.569 -19.331 0.181 1.00 14.58 95 ASP D O 1
ATOM 6593 N N . MET D 1 96 ? 12.801 -17.294 0.360 1.00 12.50 96 MET D N 1
ATOM 6594 C CA . MET D 1 96 ? 11.735 -17.736 1.242 1.00 12.61 96 MET D CA 1
ATOM 6595 C C . MET D 1 96 ? 10.747 -18.610 0.504 1.00 13.61 96 MET D C 1
ATOM 6596 O O . MET D 1 96 ? 10.143 -19.498 1.121 1.00 14.33 96 MET D O 1
ATOM 6601 N N . GLU D 1 97 ? 10.540 -18.380 -0.786 1.00 12.54 97 GLU D N 1
ATOM 6602 C CA . GLU D 1 97 ? 9.501 -19.126 -1.490 1.00 13.15 97 GLU D CA 1
ATOM 6603 C C . GLU D 1 97 ? 9.943 -20.549 -1.818 1.00 13.26 97 GLU D C 1
ATOM 6604 O O . GLU D 1 97 ? 9.111 -21.460 -1.784 1.00 14.84 97 GLU D O 1
ATOM 6610 N N . THR D 1 98 ? 11.225 -20.756 -2.145 1.00 14.24 98 THR D N 1
ATOM 6611 C CA . THR D 1 98 ? 11.724 -22.030 -2.652 1.00 15.56 98 THR D CA 1
ATOM 6612 C C . THR D 1 98 ? 12.963 -22.541 -1.955 1.00 15.79 98 THR D C 1
ATOM 6613 O O . THR D 1 98 ? 13.445 -23.660 -2.254 1.00 17.04 98 THR D O 1
ATOM 6617 N N . GLY D 1 99 ? 13.516 -21.831 -0.988 1.00 14.40 99 GLY D N 1
ATOM 6618 C CA . GLY D 1 99 ? 14.706 -22.344 -0.327 1.00 14.39 99 GLY D CA 1
ATOM 6619 C C . GLY D 1 99 ? 14.394 -23.574 0.512 1.00 13.08 99 GLY D C 1
ATOM 6620 O O . GLY D 1 99 ? 13.298 -23.784 0.986 1.00 15.74 99 GLY D O 1
ATOM 6621 N N . ARG D 1 100 ? 15.453 -24.390 0.656 1.00 14.21 100 ARG D N 1
ATOM 6622 C CA . ARG D 1 100 ? 15.262 -25.655 1.317 1.00 14.16 100 ARG D CA 1
ATOM 6623 C C . ARG D 1 100 ? 15.452 -25.500 2.831 1.00 14.26 100 ARG D C 1
ATOM 6624 O O . ARG D 1 100 ? 16.464 -24.990 3.319 1.00 15.62 100 ARG D O 1
ATOM 6632 N N . LEU D 1 101 ? 14.487 -26.024 3.554 1.00 14.59 101 LEU D N 1
ATOM 6633 C CA . LEU D 1 101 ? 14.617 -26.060 5.007 1.00 15.34 101 LEU D CA 1
ATOM 6634 C C . LEU D 1 101 ? 15.930 -26.713 5.453 1.00 15.14 101 LEU D C 1
ATOM 6635 O O . LEU D 1 101 ? 16.588 -26.295 6.387 1.00 15.60 101 LEU D O 1
ATOM 6640 N N . GLU D 1 102 ? 16.346 -27.789 4.750 1.00 15.85 102 GLU D N 1
ATOM 6641 C CA . GLU D 1 102 ? 17.549 -28.490 5.202 1.00 18.48 102 GLU D CA 1
ATOM 6642 C C . GLU D 1 102 ? 18.778 -27.603 5.121 1.00 15.88 102 GLU D C 1
ATOM 6643 O O . GLU D 1 102 ? 19.713 -27.692 5.946 1.00 16.24 102 GLU D O 1
ATOM 6649 N N . ASP D 1 103 ? 18.769 -26.695 4.160 1.00 15.13 103 ASP D N 1
ATOM 6650 C CA . ASP D 1 103 ? 19.833 -25.710 4.023 1.00 15.61 103 ASP D CA 1
ATOM 6651 C C . ASP D 1 103 ? 19.767 -24.690 5.160 1.00 14.58 103 ASP D C 1
ATOM 6652 O O . ASP D 1 103 ? 20.803 -24.318 5.683 1.00 14.61 103 ASP D O 1
ATOM 6657 N N . PHE D 1 104 ? 18.552 -24.250 5.505 1.00 14.03 104 PHE D N 1
ATOM 6658 C CA . PHE D 1 104 ? 18.435 -23.312 6.626 1.00 12.56 104 PHE D CA 1
ATOM 6659 C C . PHE D 1 104 ? 18.933 -23.937 7.908 1.00 12.69 104 PHE D C 1
ATOM 6660 O O . PHE D 1 104 ? 19.660 -23.350 8.715 1.00 13.38 104 PHE D O 1
ATOM 6668 N N . SER D 1 105 ? 18.555 -25.211 8.149 1.00 13.77 105 SER D N 1
ATOM 6669 C CA . SER D 1 105 ? 19.012 -25.938 9.325 1.00 15.45 105 SER D CA 1
ATOM 6670 C C . SER D 1 105 ? 20.537 -26.017 9.408 1.00 14.31 105 SER D C 1
ATOM 6671 O O . SER D 1 105 ? 21.192 -25.794 10.429 1.00 14.56 105 SER D O 1
ATOM 6674 N N . ARG D 1 106 ? 21.160 -26.309 8.274 1.00 14.77 106 ARG D N 1
ATOM 6675 C CA . ARG D 1 106 ? 22.608 -26.337 8.198 1.00 15.49 106 ARG D CA 1
ATOM 6676 C C . ARG D 1 106 ? 23.219 -24.967 8.480 1.00 14.27 106 ARG D C 1
ATOM 6677 O O . ARG D 1 106 ? 24.200 -24.832 9.229 1.00 15.12 106 ARG D O 1
ATOM 6685 N N . LEU D 1 107 ? 22.613 -23.896 7.938 1.00 12.98 107 LEU D N 1
ATOM 6686 C CA . LEU D 1 107 ? 23.106 -22.544 8.226 1.00 13.00 107 LEU D CA 1
ATOM 6687 C C . LEU D 1 107 ? 23.054 -22.200 9.693 1.00 12.74 107 LEU D C 1
ATOM 6688 O O . LEU D 1 107 ? 23.970 -21.614 10.271 1.00 13.34 107 LEU D O 1
ATOM 6693 N N . LEU D 1 108 ? 21.920 -22.546 10.337 1.00 12.98 108 LEU D N 1
ATOM 6694 C CA . LEU D 1 108 ? 21.854 -22.291 11.761 1.00 14.34 108 LEU D CA 1
ATOM 6695 C C . LEU D 1 108 ? 22.882 -23.058 12.558 1.00 13.11 108 LEU D C 1
ATOM 6696 O O . LEU D 1 108 ? 23.470 -22.543 13.500 1.00 14.94 108 LEU D O 1
ATOM 6701 N N . LYS D 1 109 ? 23.079 -24.336 12.181 1.00 14.98 109 LYS D N 1
ATOM 6702 C CA . LYS D 1 109 ? 24.060 -25.150 12.932 1.00 16.99 109 LYS D CA 1
ATOM 6703 C C . LYS D 1 109 ? 25.471 -24.604 12.855 1.00 15.93 109 LYS D C 1
ATOM 6704 O O . LYS D 1 109 ? 26.181 -24.394 13.834 1.00 19.83 109 LYS D O 1
ATOM 6710 N N . ILE D 1 110 ? 25.877 -24.343 11.630 1.00 13.95 110 ILE D N 1
ATOM 6711 C CA . ILE D 1 110 ? 27.235 -23.953 11.347 1.00 14.14 110 ILE D CA 1
ATOM 6712 C C . ILE D 1 110 ? 27.520 -22.482 11.642 1.00 13.00 110 ILE D C 1
ATOM 6713 O O . ILE D 1 110 ? 28.576 -22.170 12.148 1.00 17.56 110 ILE D O 1
ATOM 6718 N N . ASN D 1 111 ? 26.550 -21.587 11.360 1.00 12.00 111 ASN D N 1
ATOM 6719 C CA . ASN D 1 111 ? 26.813 -20.186 11.560 1.00 11.95 111 ASN D CA 1
ATOM 6720 C C . ASN D 1 111 ? 26.459 -19.648 12.931 1.00 11.09 111 ASN D C 1
ATOM 6721 O O . ASN D 1 111 ? 27.136 -18.731 13.442 1.00 14.00 111 ASN D O 1
ATOM 6726 N N . THR D 1 112 ? 25.381 -20.197 13.503 1.00 11.52 112 THR D N 1
ATOM 6727 C CA . THR D 1 112 ? 24.829 -19.596 14.702 1.00 12.85 112 THR D CA 1
ATOM 6728 C C . THR D 1 112 ? 25.224 -20.388 15.946 1.00 11.01 112 THR D C 1
ATOM 6729 O O . THR D 1 112 ? 25.695 -19.858 16.963 1.00 12.53 112 THR D O 1
ATOM 6733 N N . GLU D 1 113 ? 25.081 -21.713 15.912 1.00 13.72 113 GLU D N 1
ATOM 6734 C CA . GLU D 1 113 ? 25.481 -22.551 17.060 1.00 14.41 113 GLU D CA 1
ATOM 6735 C C . GLU D 1 113 ? 26.985 -22.440 17.286 1.00 13.64 113 GLU D C 1
ATOM 6736 O O . GLU D 1 113 ? 27.452 -22.472 18.438 1.00 14.63 113 GLU D O 1
ATOM 6742 N N . SER D 1 114 ? 27.804 -22.279 16.247 1.00 13.25 114 SER D N 1
ATOM 6743 C CA . SER D 1 114 ? 29.225 -22.119 16.406 1.00 14.26 114 SER D CA 1
ATOM 6744 C C . SER D 1 114 ? 29.601 -20.889 17.214 1.00 13.06 114 SER D C 1
ATOM 6745 O O . SER D 1 114 ? 30.492 -20.931 18.046 1.00 14.74 114 SER D O 1
ATOM 6748 N N . VAL D 1 115 ? 28.885 -19.778 16.929 1.00 11.66 115 VAL D N 1
ATOM 6749 C CA . VAL D 1 115 ? 29.134 -18.566 17.729 1.00 11.92 115 VAL D CA 1
ATOM 6750 C C . VAL D 1 115 ? 28.690 -18.748 19.184 1.00 10.50 115 VAL D C 1
ATOM 6751 O O . VAL D 1 115 ? 29.342 -18.250 20.105 1.00 12.17 115 VAL D O 1
ATOM 6755 N N . PHE D 1 116 ? 27.565 -19.439 19.380 1.00 10.80 116 PHE D N 1
ATOM 6756 C CA . PHE D 1 116 ? 27.152 -19.696 20.778 1.00 11.57 116 PHE D CA 1
ATOM 6757 C C . PHE D 1 116 ? 28.225 -20.421 21.558 1.00 10.21 116 PHE D C 1
ATOM 6758 O O . PHE D 1 116 ? 28.600 -20.022 22.622 1.00 11.87 116 PHE D O 1
ATOM 6766 N N . ILE D 1 117 ? 28.714 -21.518 20.943 1.00 11.73 117 ILE D N 1
ATOM 6767 C CA . ILE D 1 117 ? 29.765 -22.305 21.633 1.00 12.20 117 ILE D CA 1
ATOM 6768 C C . ILE D 1 117 ? 31.039 -21.503 21.835 1.00 11.40 117 ILE D C 1
ATOM 6769 O O . ILE D 1 117 ? 31.606 -21.476 22.942 1.00 12.88 117 ILE D O 1
ATOM 6774 N N . GLY D 1 118 ? 31.463 -20.788 20.778 1.00 12.37 118 GLY D N 1
ATOM 6775 C CA . GLY D 1 118 ? 32.670 -19.980 20.855 1.00 14.03 118 GLY D CA 1
ATOM 6776 C C . GLY D 1 118 ? 32.620 -18.921 21.930 1.00 13.11 118 GLY D C 1
ATOM 6777 O O . GLY D 1 118 ? 33.532 -18.711 22.707 1.00 14.38 118 GLY D O 1
ATOM 6778 N N . CYS D 1 119 ? 31.445 -18.238 21.963 1.00 13.94 119 CYS D N 1
ATOM 6779 C CA . CYS D 1 119 ? 31.304 -17.233 23.004 1.00 14.92 119 CYS D CA 1
ATOM 6780 C C . CYS D 1 119 ? 31.355 -17.823 24.413 1.00 13.95 119 CYS D C 1
ATOM 6781 O O . CYS D 1 119 ? 31.958 -17.276 25.351 1.00 14.75 119 CYS D O 1
ATOM 6784 N N . GLN D 1 120 ? 30.684 -18.991 24.608 1.00 13.70 120 GLN D N 1
ATOM 6785 C CA . GLN D 1 120 ? 30.706 -19.640 25.923 1.00 14.40 120 GLN D CA 1
ATOM 6786 C C . GLN D 1 120 ? 32.119 -19.985 26.324 1.00 11.93 120 GLN D C 1
ATOM 6787 O O . GLN D 1 120 ? 32.575 -19.741 27.468 1.00 14.60 120 GLN D O 1
ATOM 6797 N N . GLN D 1 121 ? 32.812 -20.577 25.381 1.00 12.97 121 GLN D N 1
ATOM 6798 C CA . GLN D 1 121 ? 34.211 -20.983 25.608 1.00 12.12 121 GLN D CA 1
ATOM 6799 C C . GLN D 1 121 ? 35.164 -19.827 25.824 1.00 13.04 121 GLN D C 1
ATOM 6800 O O . GLN D 1 121 ? 36.096 -19.847 26.620 1.00 13.99 121 GLN D O 1
ATOM 6806 N N . GLY D 1 122 ? 34.895 -18.766 25.062 1.00 13.15 122 GLY D N 1
ATOM 6807 C CA . GLY D 1 122 ? 35.696 -17.558 25.214 1.00 14.11 122 GLY D CA 1
ATOM 6808 C C . GLY D 1 122 ? 35.510 -16.832 26.533 1.00 13.51 122 GLY D C 1
ATOM 6809 O O . GLY D 1 122 ? 36.469 -16.359 27.131 1.00 14.79 122 GLY D O 1
ATOM 6810 N N . ILE D 1 123 ? 34.268 -16.752 27.010 1.00 12.97 123 ILE D N 1
ATOM 6811 C CA . ILE D 1 123 ? 34.004 -16.194 28.317 1.00 13.92 123 ILE D CA 1
ATOM 6812 C C . ILE D 1 123 ? 34.759 -16.992 29.382 1.00 13.15 123 ILE D C 1
ATOM 6813 O O . ILE D 1 123 ? 35.387 -16.474 30.308 1.00 16.52 123 ILE D O 1
ATOM 6818 N N . ALA D 1 124 ? 34.691 -18.340 29.271 1.00 14.09 124 ALA D N 1
ATOM 6819 C CA . ALA D 1 124 ? 35.402 -19.215 30.222 1.00 13.70 124 ALA D CA 1
ATOM 6820 C C . ALA D 1 124 ? 36.881 -18.929 30.226 1.00 14.06 124 ALA D C 1
ATOM 6821 O O . ALA D 1 124 ? 37.577 -18.904 31.253 1.00 15.17 124 ALA D O 1
ATOM 6823 N N . ALA D 1 125 ? 37.418 -18.737 29.031 1.00 13.18 125 ALA D N 1
ATOM 6824 C CA . ALA D 1 125 ? 38.858 -18.492 28.916 1.00 13.97 125 ALA D CA 1
ATOM 6825 C C . ALA D 1 125 ? 39.283 -17.127 29.409 1.00 14.67 125 ALA D C 1
ATOM 6826 O O . ALA D 1 125 ? 40.409 -17.007 29.918 1.00 17.53 125 ALA D O 1
ATOM 6828 N N . MET D 1 126 ? 38.467 -16.123 29.268 1.00 14.55 126 MET D N 1
ATOM 6829 C CA . MET D 1 126 ? 38.830 -14.720 29.494 1.00 14.03 126 MET D CA 1
ATOM 6830 C C . MET D 1 126 ? 38.223 -14.065 30.705 1.00 14.71 126 MET D C 1
ATOM 6831 O O . MET D 1 126 ? 38.553 -12.894 31.005 1.00 17.02 126 MET D O 1
ATOM 6836 N N . LYS D 1 127 ? 37.312 -14.692 31.446 1.00 13.87 127 LYS D N 1
ATOM 6837 C CA . LYS D 1 127 ? 36.586 -13.984 32.498 1.00 15.08 127 LYS D CA 1
ATOM 6838 C C . LYS D 1 127 ? 37.527 -13.427 33.556 1.00 15.79 127 LYS D C 1
ATOM 6839 O O . LYS D 1 127 ? 37.162 -12.402 34.151 1.00 17.46 127 LYS D O 1
ATOM 6845 N N . GLU D 1 128 ? 38.651 -14.096 33.853 1.00 15.28 128 GLU D N 1
ATOM 6846 C CA . GLU D 1 128 ? 39.518 -13.547 34.918 1.00 16.39 128 GLU D CA 1
ATOM 6847 C C . GLU D 1 128 ? 40.540 -12.592 34.330 1.00 13.93 128 GLU D C 1
ATOM 6848 O O . GLU D 1 128 ? 40.811 -11.578 34.982 1.00 16.67 128 GLU D O 1
ATOM 6854 N N . THR D 1 129 ? 41.101 -12.896 33.168 1.00 15.80 129 THR D N 1
ATOM 6855 C CA . THR D 1 129 ? 42.233 -12.145 32.603 1.00 18.00 129 THR D CA 1
ATOM 6856 C C . THR D 1 129 ? 41.840 -11.129 31.552 1.00 18.69 129 THR D C 1
ATOM 6857 O O . THR D 1 129 ? 42.598 -10.184 31.250 1.00 23.87 129 THR D O 1
ATOM 6861 N N . GLY D 1 130 ? 40.675 -11.245 30.917 1.00 16.22 130 GLY D N 1
ATOM 6862 C CA . GLY D 1 130 ? 40.099 -10.239 30.039 1.00 15.32 130 GLY D CA 1
ATOM 6863 C C . GLY D 1 130 ? 40.405 -10.473 28.578 1.00 13.53 130 GLY D C 1
ATOM 6864 O O . GLY D 1 130 ? 41.240 -11.308 28.140 1.00 16.38 130 GLY D O 1
ATOM 6865 N N . GLY D 1 131 ? 39.710 -9.765 27.696 1.00 16.11 131 GLY D N 1
ATOM 6866 C CA . GLY D 1 131 ? 39.943 -9.916 26.289 1.00 16.40 131 GLY D CA 1
ATOM 6867 C C . GLY D 1 131 ? 38.869 -9.419 25.361 1.00 14.88 131 GLY D C 1
ATOM 6868 O O . GLY D 1 131 ? 38.006 -8.629 25.772 1.00 15.75 131 GLY D O 1
ATOM 6869 N N A SER D 1 132 ? 38.937 -9.810 24.098 0.50 14.41 132 SER D N 1
ATOM 6870 N N B SER D 1 132 ? 38.906 -9.936 24.123 0.50 13.07 132 SER D N 1
ATOM 6871 C CA A SER D 1 132 ? 38.008 -9.361 23.051 0.50 13.06 132 SER D CA 1
ATOM 6872 C CA B SER D 1 132 ? 38.045 -9.526 23.023 0.50 14.68 132 SER D CA 1
ATOM 6873 C C A SER D 1 132 ? 37.459 -10.629 22.399 0.50 14.15 132 SER D C 1
ATOM 6874 C C B SER D 1 132 ? 37.535 -10.597 22.064 0.50 14.84 132 SER D C 1
ATOM 6875 O O A SER D 1 132 ? 38.225 -11.581 22.262 0.50 8.73 132 SER D O 1
ATOM 6876 O O B SER D 1 132 ? 38.206 -11.342 21.346 0.50 12.48 132 SER D O 1
ATOM 6881 N N . ILE D 1 133 ? 36.185 -10.620 22.050 1.00 13.44 133 ILE D N 1
ATOM 6882 C CA . ILE D 1 133 ? 35.532 -11.620 21.255 1.00 12.40 133 ILE D CA 1
ATOM 6883 C C . ILE D 1 133 ? 34.896 -10.877 20.106 1.00 11.84 133 ILE D C 1
ATOM 6884 O O . ILE D 1 133 ? 34.164 -9.884 20.286 1.00 12.56 133 ILE D O 1
ATOM 6889 N N . ILE D 1 134 ? 35.191 -11.310 18.895 1.00 11.70 134 ILE D N 1
ATOM 6890 C CA . ILE D 1 134 ? 34.794 -10.689 17.631 1.00 11.73 134 ILE D CA 1
ATOM 6891 C C . ILE D 1 134 ? 34.031 -11.675 16.762 1.00 11.75 134 ILE D C 1
ATOM 6892 O O . ILE D 1 134 ? 34.552 -12.728 16.389 1.00 12.88 134 ILE D O 1
ATOM 6897 N N . ASN D 1 135 ? 32.730 -11.383 16.487 1.00 12.21 135 ASN D N 1
ATOM 6898 C CA . ASN D 1 135 ? 31.859 -12.302 15.781 1.00 11.60 135 ASN D CA 1
ATOM 6899 C C . ASN D 1 135 ? 31.615 -11.794 14.372 1.00 11.43 135 ASN D C 1
ATOM 6900 O O . ASN D 1 135 ? 31.151 -10.665 14.182 1.00 13.22 135 ASN D O 1
ATOM 6905 N N A MET D 1 136 ? 31.941 -12.609 13.383 0.50 13.24 136 MET D N 1
ATOM 6906 N N B MET D 1 136 ? 31.885 -12.602 13.352 0.50 13.38 136 MET D N 1
ATOM 6907 C CA A MET D 1 136 ? 31.667 -12.186 12.019 0.50 12.43 136 MET D CA 1
ATOM 6908 C CA B MET D 1 136 ? 31.678 -12.255 11.964 0.50 13.01 136 MET D CA 1
ATOM 6909 C C A MET D 1 136 ? 30.183 -12.367 11.743 0.50 12.29 136 MET D C 1
ATOM 6910 C C B MET D 1 136 ? 30.232 -12.435 11.518 0.50 13.56 136 MET D C 1
ATOM 6911 O O A MET D 1 136 ? 29.576 -13.404 12.011 0.50 10.96 136 MET D O 1
ATOM 6912 O O B MET D 1 136 ? 29.682 -13.533 11.417 0.50 14.82 136 MET D O 1
ATOM 6921 N N . ALA D 1 137 ? 29.589 -11.315 11.181 1.00 14.37 137 ALA D N 1
ATOM 6922 C CA . ALA D 1 137 ? 28.219 -11.321 10.754 1.00 13.74 137 ALA D CA 1
ATOM 6923 C C . ALA D 1 137 ? 28.183 -10.925 9.286 1.00 13.54 137 ALA D C 1
ATOM 6924 O O . ALA D 1 137 ? 29.022 -11.382 8.477 1.00 16.87 137 ALA D O 1
ATOM 6926 N N . SER D 1 138 ? 27.260 -10.088 8.869 1.00 11.53 138 SER D N 1
ATOM 6927 C CA . SER D 1 138 ? 27.089 -9.719 7.489 1.00 11.49 138 SER D CA 1
ATOM 6928 C C . SER D 1 138 ? 26.173 -8.527 7.404 1.00 10.40 138 SER D C 1
ATOM 6929 O O . SER D 1 138 ? 25.271 -8.399 8.260 1.00 11.09 138 SER D O 1
ATOM 6932 N N . VAL D 1 139 ? 26.303 -7.712 6.353 1.00 10.64 139 VAL D N 1
ATOM 6933 C CA . VAL D 1 139 ? 25.286 -6.694 6.053 1.00 10.76 139 VAL D CA 1
ATOM 6934 C C . VAL D 1 139 ? 23.904 -7.269 6.012 1.00 10.68 139 VAL D C 1
ATOM 6935 O O . VAL D 1 139 ? 22.893 -6.628 6.354 1.00 10.95 139 VAL D O 1
ATOM 6939 N N . SER D 1 140 ? 23.796 -8.554 5.598 1.00 11.07 140 SER D N 1
ATOM 6940 C CA . SER D 1 140 ? 22.510 -9.172 5.394 1.00 11.44 140 SER D CA 1
ATOM 6941 C C . SER D 1 140 ? 21.819 -9.464 6.720 1.00 10.45 140 SER D C 1
ATOM 6942 O O . SER D 1 140 ? 20.623 -9.797 6.674 1.00 12.29 140 SER D O 1
ATOM 6945 N N . SER D 1 141 ? 22.475 -9.312 7.850 1.00 10.35 141 SER D N 1
ATOM 6946 C CA . SER D 1 141 ? 21.748 -9.466 9.118 1.00 11.19 141 SER D CA 1
ATOM 6947 C C . SER D 1 141 ? 20.641 -8.431 9.253 1.00 10.17 141 SER D C 1
ATOM 6948 O O . SER D 1 141 ? 19.656 -8.686 9.924 1.00 12.59 141 SER D O 1
ATOM 6951 N N . TRP D 1 142 ? 20.821 -7.251 8.648 1.00 10.02 142 TRP D N 1
ATOM 6952 C CA . TRP D 1 142 ? 19.856 -6.176 8.709 1.00 9.67 142 TRP D CA 1
ATOM 6953 C C . TRP D 1 142 ? 19.309 -5.770 7.335 1.00 9.69 142 TRP D C 1
ATOM 6954 O O . TRP D 1 142 ? 18.209 -5.206 7.250 1.00 11.28 142 TRP D O 1
ATOM 6965 N N . LEU D 1 143 ? 20.055 -6.041 6.267 1.00 10.18 143 LEU D N 1
ATOM 6966 C CA . LEU D 1 143 ? 19.630 -5.661 4.922 1.00 10.82 143 LEU D CA 1
ATOM 6967 C C . LEU D 1 143 ? 19.120 -6.912 4.214 1.00 11.76 143 LEU D C 1
ATOM 6968 O O . LEU D 1 143 ? 19.919 -7.795 3.912 1.00 14.56 143 LEU D O 1
ATOM 6973 N N . PRO D 1 144 ? 17.839 -7.041 3.939 1.00 10.03 144 PRO D N 1
ATOM 6974 C CA . PRO D 1 144 ? 17.381 -8.285 3.334 1.00 10.27 144 PRO D CA 1
ATOM 6975 C C . PRO D 1 144 ? 17.890 -8.388 1.884 1.00 10.01 144 PRO D C 1
ATOM 6976 O O . PRO D 1 144 ? 17.917 -7.424 1.119 1.00 10.75 144 PRO D O 1
ATOM 6980 N N . ILE D 1 145 ? 18.256 -9.624 1.584 1.00 10.77 145 ILE D N 1
ATOM 6981 C CA . ILE D 1 145 ? 18.724 -10.038 0.257 1.00 11.76 145 ILE D CA 1
ATOM 6982 C C A ILE D 1 145 ? 17.974 -11.313 -0.085 0.50 12.22 145 ILE D C 1
ATOM 6983 C C B ILE D 1 145 ? 17.918 -11.289 -0.018 0.50 11.89 145 ILE D C 1
ATOM 6984 O O A ILE D 1 145 ? 18.115 -12.350 0.565 0.50 13.48 145 ILE D O 1
ATOM 6985 O O B ILE D 1 145 ? 17.955 -12.234 0.773 0.50 11.94 145 ILE D O 1
ATOM 6993 N N A GLU D 1 146 ? 17.154 -11.238 -1.138 0.50 13.06 146 GLU D N 1
ATOM 6994 N N B GLU D 1 146 ? 17.160 -11.292 -1.122 0.50 11.97 146 GLU D N 1
ATOM 6995 C CA A GLU D 1 146 ? 16.139 -12.233 -1.438 0.50 14.26 146 GLU D CA 1
ATOM 6996 C CA B GLU D 1 146 ? 16.174 -12.344 -1.305 0.50 13.61 146 GLU D CA 1
ATOM 6997 C C A GLU D 1 146 ? 16.662 -13.663 -1.525 0.50 14.37 146 GLU D C 1
ATOM 6998 C C B GLU D 1 146 ? 16.786 -13.741 -1.265 0.50 12.57 146 GLU D C 1
ATOM 6999 O O A GLU D 1 146 ? 15.931 -14.582 -1.144 0.50 14.06 146 GLU D O 1
ATOM 7000 O O B GLU D 1 146 ? 16.290 -14.643 -0.611 0.50 11.37 146 GLU D O 1
ATOM 7011 N N . GLN D 1 147 ? 17.869 -13.906 -2.010 1.00 13.49 147 GLN D N 1
ATOM 7012 C CA . GLN D 1 147 ? 18.390 -15.261 -2.195 1.00 14.62 147 GLN D CA 1
ATOM 7013 C C . GLN D 1 147 ? 19.189 -15.751 -1.023 1.00 14.15 147 GLN D C 1
ATOM 7014 O O . GLN D 1 147 ? 19.667 -16.888 -1.108 1.00 18.21 147 GLN D O 1
ATOM 7024 N N . TYR D 1 148 ? 19.330 -14.964 0.036 1.00 13.74 148 TYR D N 1
ATOM 7025 C CA . TYR D 1 148 ? 20.092 -15.396 1.208 1.00 14.20 148 TYR D CA 1
ATOM 7026 C C . TYR D 1 148 ? 19.261 -15.246 2.467 1.00 11.88 148 TYR D C 1
ATOM 7027 O O . TYR D 1 148 ? 19.738 -14.791 3.517 1.00 13.48 148 TYR D O 1
ATOM 7036 N N . ALA D 1 149 ? 18.001 -15.663 2.411 1.00 12.33 149 ALA D N 1
ATOM 7037 C CA . ALA D 1 149 ? 17.094 -15.466 3.560 1.00 11.50 149 ALA D CA 1
ATOM 7038 C C . ALA D 1 149 ? 17.570 -16.166 4.804 1.00 11.21 149 ALA D C 1
ATOM 7039 O O . ALA D 1 149 ? 17.649 -15.582 5.889 1.00 10.72 149 ALA D O 1
ATOM 7041 N N . GLY D 1 150 ? 17.922 -17.458 4.668 1.00 12.26 150 GLY D N 1
ATOM 7042 C CA . GLY D 1 150 ? 18.428 -18.191 5.813 1.00 11.93 150 GLY D CA 1
ATOM 7043 C C . GLY D 1 150 ? 19.757 -17.708 6.389 1.00 11.10 150 GLY D C 1
ATOM 7044 O O . GLY D 1 150 ? 19.997 -17.657 7.598 1.00 11.58 150 GLY D O 1
ATOM 7045 N N . TYR D 1 151 ? 20.689 -17.333 5.460 1.00 11.76 151 TYR D N 1
ATOM 7046 C CA . TYR D 1 151 ? 21.955 -16.806 5.874 1.00 11.69 151 TYR D CA 1
ATOM 7047 C C . TYR D 1 151 ? 21.764 -15.534 6.684 1.00 10.43 151 TYR D C 1
ATOM 7048 O O . TYR D 1 151 ? 22.345 -15.376 7.740 1.00 10.82 151 TYR D O 1
ATOM 7057 N N . SER D 1 152 ? 20.905 -14.617 6.175 1.00 10.85 152 SER D N 1
ATOM 7058 C CA . SER D 1 152 ? 20.536 -13.413 6.922 1.00 10.48 152 SER D CA 1
ATOM 7059 C C . SER D 1 152 ? 20.078 -13.699 8.345 1.00 9.27 152 SER D C 1
ATOM 7060 O O . SER D 1 152 ? 20.516 -13.107 9.286 1.00 9.65 152 SER D O 1
ATOM 7063 N N . ALA D 1 153 ? 19.161 -14.665 8.432 1.00 8.87 153 ALA D N 1
ATOM 7064 C CA . ALA D 1 153 ? 18.622 -15.027 9.748 1.00 9.55 153 ALA D CA 1
ATOM 7065 C C . ALA D 1 153 ? 19.710 -15.570 10.655 1.00 8.99 153 ALA D C 1
ATOM 7066 O O . ALA D 1 153 ? 19.736 -15.243 11.829 1.00 9.71 153 ALA D O 1
ATOM 7068 N N . SER D 1 154 ? 20.608 -16.406 10.105 1.00 9.84 154 SER D N 1
ATOM 7069 C CA . SER D 1 154 ? 21.690 -16.958 10.898 1.00 10.41 154 SER D CA 1
ATOM 7070 C C . SER D 1 154 ? 22.585 -15.854 11.469 1.00 9.04 154 SER D C 1
ATOM 7071 O O . SER D 1 154 ? 23.062 -15.928 12.582 1.00 10.71 154 SER D O 1
ATOM 7074 N N . LYS D 1 155 ? 22.794 -14.807 10.647 1.00 9.51 155 LYS D N 1
ATOM 7075 C CA . LYS D 1 155 ? 23.697 -13.735 11.065 1.00 9.64 155 LYS D CA 1
ATOM 7076 C C . LYS D 1 155 ? 23.032 -12.707 11.947 1.00 8.55 155 LYS D C 1
ATOM 7077 O O . LYS D 1 155 ? 23.670 -12.119 12.796 1.00 10.24 155 LYS D O 1
ATOM 7083 N N . ALA D 1 156 ? 21.718 -12.498 11.779 1.00 9.31 156 ALA D N 1
ATOM 7084 C CA . ALA D 1 156 ? 20.950 -11.725 12.750 1.00 9.25 156 ALA D CA 1
ATOM 7085 C C . ALA D 1 156 ? 20.990 -12.373 14.137 1.00 8.25 156 ALA D C 1
ATOM 7086 O O . ALA D 1 156 ? 21.131 -11.753 15.167 1.00 9.30 156 ALA D O 1
ATOM 7088 N N . ALA D 1 157 ? 20.889 -13.708 14.168 1.00 9.75 157 ALA D N 1
ATOM 7089 C CA . ALA D 1 157 ? 21.037 -14.469 15.378 1.00 8.63 157 ALA D CA 1
ATOM 7090 C C . ALA D 1 157 ? 22.419 -14.289 16.011 1.00 8.66 157 ALA D C 1
ATOM 7091 O O . ALA D 1 157 ? 22.533 -14.092 17.206 1.00 9.34 157 ALA D O 1
ATOM 7093 N N . VAL D 1 158 ? 23.475 -14.281 15.166 1.00 9.35 158 VAL D N 1
ATOM 7094 C CA . VAL D 1 158 ? 24.810 -14.022 15.676 1.00 9.65 158 VAL D CA 1
ATOM 7095 C C . VAL D 1 158 ? 24.888 -12.667 16.336 1.00 9.76 158 VAL D C 1
ATOM 7096 O O . VAL D 1 158 ? 25.526 -12.484 17.387 1.00 10.25 158 VAL D O 1
ATOM 7100 N N . SER D 1 159 ? 24.299 -11.644 15.719 1.00 9.43 159 SER D N 1
ATOM 7101 C CA . SER D 1 159 ? 24.327 -10.309 16.325 1.00 9.36 159 SER D CA 1
ATOM 7102 C C . SER D 1 159 ? 23.626 -10.274 17.681 1.00 9.09 159 SER D C 1
ATOM 7103 O O . SER D 1 159 ? 24.075 -9.626 18.651 1.00 9.41 159 SER D O 1
ATOM 7107 N N . ALA D 1 160 ? 22.503 -10.996 17.818 1.00 9.25 160 ALA D N 1
ATOM 7108 C CA . ALA D 1 160 ? 21.826 -11.080 19.106 1.00 8.99 160 ALA D CA 1
ATOM 7109 C C . ALA D 1 160 ? 22.663 -11.800 20.168 1.00 8.70 160 ALA D C 1
ATOM 7110 O O . ALA D 1 160 ? 22.705 -11.392 21.322 1.00 8.96 160 ALA D O 1
ATOM 7112 N N . LEU D 1 161 ? 23.391 -12.864 19.745 1.00 9.29 161 LEU D N 1
ATOM 7113 C CA . LEU D 1 161 ? 24.285 -13.535 20.691 1.00 9.16 161 LEU D CA 1
ATOM 7114 C C . LEU D 1 161 ? 25.403 -12.638 21.163 1.00 9.35 161 LEU D C 1
ATOM 7115 O O . LEU D 1 161 ? 25.838 -12.645 22.304 1.00 10.36 161 LEU D O 1
ATOM 7120 N N . THR D 1 162 ? 25.881 -11.779 20.226 1.00 9.28 162 THR D N 1
ATOM 7121 C CA . THR D 1 162 ? 26.889 -10.777 20.537 1.00 9.46 162 THR D CA 1
ATOM 7122 C C . THR D 1 162 ? 26.439 -9.848 21.643 1.00 9.12 162 THR D C 1
ATOM 7123 O O . THR D 1 162 ? 27.153 -9.583 22.600 1.00 10.20 162 THR D O 1
ATOM 7127 N N . ARG D 1 163 ? 25.225 -9.305 21.509 1.00 9.13 163 ARG D N 1
ATOM 7128 C CA . ARG D 1 163 ? 24.707 -8.402 22.537 1.00 9.68 163 ARG D CA 1
ATOM 7129 C C . ARG D 1 163 ? 24.526 -9.107 23.862 1.00 9.02 163 ARG D C 1
ATOM 7130 O O . ARG D 1 163 ? 24.822 -8.533 24.907 1.00 10.62 163 ARG D O 1
ATOM 7138 N N . ALA D 1 164 ? 24.000 -10.330 23.846 1.00 9.00 164 ALA D N 1
ATOM 7139 C CA . ALA D 1 164 ? 23.812 -11.065 25.104 1.00 8.82 164 ALA D CA 1
ATOM 7140 C C . ALA D 1 164 ? 25.137 -11.326 25.832 1.00 9.41 164 ALA D C 1
ATOM 7141 O O . ALA D 1 164 ? 25.268 -11.185 27.035 1.00 11.29 164 ALA D O 1
ATOM 7143 N N . ALA D 1 165 ? 26.135 -11.740 25.021 1.00 9.79 165 ALA D N 1
ATOM 7144 C CA . ALA D 1 165 ? 27.451 -11.985 25.618 1.00 10.12 165 ALA D CA 1
ATOM 7145 C C . ALA D 1 165 ? 28.067 -10.730 26.188 1.00 10.47 165 ALA D C 1
ATOM 7146 O O . ALA D 1 165 ? 28.636 -10.742 27.299 1.00 10.96 165 ALA D O 1
ATOM 7148 N N . ALA D 1 166 ? 27.977 -9.636 25.445 1.00 9.56 166 ALA D N 1
ATOM 7149 C CA . ALA D 1 166 ? 28.512 -8.361 25.899 1.00 9.54 166 ALA D CA 1
ATOM 7150 C C . ALA D 1 166 ? 27.862 -7.907 27.199 1.00 9.49 166 ALA D C 1
ATOM 7151 O O . ALA D 1 166 ? 28.530 -7.443 28.146 1.00 10.84 166 ALA D O 1
ATOM 7153 N N . LEU D 1 167 ? 26.504 -8.057 27.247 1.00 10.07 167 LEU D N 1
ATOM 7154 C CA . LEU D 1 167 ? 25.779 -7.650 28.427 1.00 10.65 167 LEU D CA 1
ATOM 7155 C C . LEU D 1 167 ? 26.139 -8.512 29.657 1.00 10.52 167 LEU D C 1
ATOM 7156 O O . LEU D 1 167 ? 26.369 -7.998 30.768 1.00 12.06 167 LEU D O 1
ATOM 7161 N N . SER D 1 168 ? 26.202 -9.809 29.441 1.00 11.21 168 SER D N 1
ATOM 7162 C CA . SER D 1 168 ? 26.654 -10.684 30.542 1.00 12.50 168 SER D CA 1
ATOM 7163 C C . SER D 1 168 ? 28.012 -10.303 31.091 1.00 11.97 168 SER D C 1
ATOM 7164 O O . SER D 1 168 ? 28.231 -10.268 32.294 1.00 12.17 168 SER D O 1
ATOM 7167 N N . CYS D 1 169 ? 28.927 -10.052 30.139 1.00 10.62 169 CYS D N 1
ATOM 7168 C CA . CYS D 1 169 ? 30.247 -9.655 30.573 1.00 12.00 169 CYS D CA 1
ATOM 7169 C C . CYS D 1 169 ? 30.255 -8.384 31.405 1.00 12.36 169 CYS D C 1
ATOM 7170 O O . CYS D 1 169 ? 30.884 -8.302 32.478 1.00 13.44 169 CYS D O 1
ATOM 7173 N N . ARG D 1 170 ? 29.491 -7.375 30.956 1.00 11.33 170 ARG D N 1
ATOM 7174 C CA . ARG D 1 170 ? 29.393 -6.147 31.735 1.00 12.07 170 ARG D CA 1
ATOM 7175 C C . ARG D 1 170 ? 28.748 -6.374 33.099 1.00 11.81 170 ARG D C 1
ATOM 7176 O O . ARG D 1 170 ? 29.290 -5.920 34.118 1.00 13.67 170 ARG D O 1
ATOM 7184 N N . LYS D 1 171 ? 27.631 -7.066 33.123 1.00 12.06 171 LYS D N 1
ATOM 7185 C CA . LYS D 1 171 ? 26.947 -7.301 34.377 1.00 13.48 171 LYS D CA 1
ATOM 7186 C C . LYS D 1 171 ? 27.710 -8.119 35.421 1.00 14.20 171 LYS D C 1
ATOM 7187 O O . LYS D 1 171 ? 27.564 -7.925 36.652 1.00 13.52 171 LYS D O 1
ATOM 7195 N N . GLN D 1 172 ? 28.520 -9.023 34.892 1.00 12.68 172 GLN D N 1
ATOM 7196 C CA . GLN D 1 172 ? 29.293 -9.921 35.740 1.00 14.09 172 GLN D CA 1
ATOM 7197 C C . GLN D 1 172 ? 30.655 -9.337 36.061 1.00 15.54 172 GLN D C 1
ATOM 7198 O O . GLN D 1 172 ? 31.329 -9.970 36.869 1.00 17.90 172 GLN D O 1
ATOM 7204 N N . GLY D 1 173 ? 30.989 -8.189 35.517 1.00 15.33 173 GLY D N 1
ATOM 7205 C CA . GLY D 1 173 ? 32.259 -7.541 35.834 1.00 17.66 173 GLY D CA 1
ATOM 7206 C C . GLY D 1 173 ? 33.412 -8.269 35.165 1.00 18.32 173 GLY D C 1
ATOM 7207 O O . GLY D 1 173 ? 34.498 -8.312 35.791 1.00 20.96 173 GLY D O 1
ATOM 7208 N N . TYR D 1 174 ? 33.225 -8.817 33.967 1.00 17.17 174 TYR D N 1
ATOM 7209 C CA . TYR D 1 174 ? 34.358 -9.361 33.236 1.00 16.51 174 TYR D CA 1
ATOM 7210 C C . TYR D 1 174 ? 34.870 -8.353 32.225 1.00 17.53 174 TYR D C 1
ATOM 7211 O O . TYR D 1 174 ? 34.083 -7.722 31.527 1.00 17.31 174 TYR D O 1
ATOM 7220 N N . ALA D 1 175 ? 36.166 -8.209 32.120 1.00 15.10 175 ALA D N 1
ATOM 7221 C CA . ALA D 1 175 ? 36.769 -7.218 31.260 1.00 15.41 175 ALA D CA 1
ATOM 7222 C C . ALA D 1 175 ? 36.907 -7.842 29.868 1.00 14.15 175 ALA D C 1
ATOM 7223 O O . ALA D 1 175 ? 37.989 -7.991 29.298 1.00 16.87 175 ALA D O 1
ATOM 7225 N N . ILE D 1 176 ? 35.748 -8.187 29.319 1.00 12.53 176 ILE D N 1
ATOM 7226 C CA . ILE D 1 176 ? 35.623 -8.780 28.027 1.00 11.64 176 ILE D CA 1
ATOM 7227 C C . ILE D 1 176 ? 34.690 -7.982 27.111 1.00 11.94 176 ILE D C 1
ATOM 7228 O O . ILE D 1 176 ? 33.560 -7.665 27.554 1.00 14.78 176 ILE D O 1
ATOM 7233 N N . ARG D 1 177 ? 35.117 -7.619 25.937 1.00 11.88 177 ARG D N 1
ATOM 7234 C CA . ARG D 1 177 ? 34.328 -6.853 24.976 1.00 11.69 177 ARG D CA 1
ATOM 7235 C C . ARG D 1 177 ? 33.864 -7.832 23.909 1.00 11.39 177 ARG D C 1
ATOM 7236 O O . ARG D 1 177 ? 34.630 -8.729 23.498 1.00 12.75 177 ARG D O 1
ATOM 7244 N N . VAL D 1 178 ? 32.630 -7.751 23.446 1.00 11.61 178 VAL D N 1
ATOM 7245 C CA . VAL D 1 178 ? 32.096 -8.618 22.425 1.00 11.02 178 VAL D CA 1
ATOM 7246 C C . VAL D 1 178 ? 31.393 -7.770 21.372 1.00 11.32 178 VAL D C 1
ATOM 7247 O O . VAL D 1 178 ? 30.481 -6.999 21.715 1.00 10.60 178 VAL D O 1
ATOM 7251 N N . ASN D 1 179 ? 31.771 -7.861 20.115 1.00 10.33 179 ASN D N 1
ATOM 7252 C CA . ASN D 1 179 ? 31.218 -7.049 19.048 1.00 9.56 179 ASN D CA 1
ATOM 7253 C C . ASN D 1 179 ? 31.112 -7.874 17.786 1.00 10.05 179 ASN D C 1
ATOM 7254 O O . ASN D 1 179 ? 31.791 -8.910 17.661 1.00 11.77 179 ASN D O 1
ATOM 7259 N N . SER D 1 180 ? 30.317 -7.433 16.836 1.00 10.54 180 SER D N 1
ATOM 7260 C CA . SER D 1 180 ? 30.131 -8.071 15.543 1.00 10.08 180 SER D CA 1
ATOM 7261 C C . SER D 1 180 ? 30.519 -7.171 14.384 1.00 10.68 180 SER D C 1
ATOM 7262 O O . SER D 1 180 ? 30.459 -5.968 14.486 1.00 11.80 180 SER D O 1
ATOM 7265 N N . ILE D 1 181 ? 30.977 -7.739 13.286 1.00 10.52 181 ILE D N 1
ATOM 7266 C CA . ILE D 1 181 ? 31.345 -7.020 12.072 1.00 10.53 181 ILE D CA 1
ATOM 7267 C C . ILE D 1 181 ? 30.447 -7.482 10.950 1.00 10.35 181 ILE D C 1
ATOM 7268 O O . ILE D 1 181 ? 30.184 -8.665 10.764 1.00 11.39 181 ILE D O 1
ATOM 7273 N N . HIS D 1 182 ? 29.948 -6.516 10.165 1.00 10.81 182 HIS D N 1
ATOM 7274 C CA . HIS D 1 182 ? 28.917 -6.756 9.155 1.00 10.48 182 HIS D CA 1
ATOM 7275 C C . HIS D 1 182 ? 29.376 -6.314 7.766 1.00 9.82 182 HIS D C 1
ATOM 7276 O O . HIS D 1 182 ? 29.042 -5.224 7.284 1.00 11.63 182 HIS D O 1
ATOM 7283 N N . PRO D 1 183 ? 30.155 -7.151 7.078 1.00 11.21 183 PRO D N 1
ATOM 7284 C CA . PRO D 1 183 ? 30.611 -6.794 5.715 1.00 10.99 183 PRO D CA 1
ATOM 7285 C C . PRO D 1 183 ? 29.540 -7.031 4.678 1.00 10.92 183 PRO D C 1
ATOM 7286 O O . PRO D 1 183 ? 28.589 -7.799 4.825 1.00 11.71 183 PRO D O 1
ATOM 7290 N N . ASP D 1 184 ? 29.723 -6.349 3.544 1.00 11.91 184 ASP D N 1
ATOM 7291 C CA . ASP D 1 184 ? 29.015 -6.658 2.314 1.00 10.69 184 ASP D CA 1
ATOM 7292 C C . ASP D 1 184 ? 29.732 -7.844 1.657 1.00 13.21 184 ASP D C 1
ATOM 7293 O O . ASP D 1 184 ? 30.132 -8.778 2.357 1.00 16.02 184 ASP D O 1
ATOM 7298 N N . GLY D 1 185 ? 29.896 -7.880 0.344 1.00 13.89 185 GLY D N 1
ATOM 7299 C CA . GLY D 1 185 ? 30.508 -9.027 -0.286 1.00 12.55 185 GLY D CA 1
ATOM 7300 C C . GLY D 1 185 ? 32.014 -9.051 -0.067 1.00 14.64 185 GLY D C 1
ATOM 7301 O O . GLY D 1 185 ? 32.682 -8.019 0.071 1.00 14.22 185 GLY D O 1
ATOM 7302 N N A ILE D 1 186 ? 32.534 -10.271 -0.009 0.50 14.52 186 ILE D N 1
ATOM 7303 N N B ILE D 1 186 ? 32.571 -10.255 -0.016 0.50 14.71 186 ILE D N 1
ATOM 7304 C CA A ILE D 1 186 ? 33.969 -10.509 0.160 0.50 14.19 186 ILE D CA 1
ATOM 7305 C CA B ILE D 1 186 ? 34.019 -10.365 0.211 0.50 14.39 186 ILE D CA 1
ATOM 7306 C C A ILE D 1 186 ? 34.526 -11.040 -1.154 0.50 14.97 186 ILE D C 1
ATOM 7307 C C B ILE D 1 186 ? 34.690 -11.042 -0.966 0.50 13.02 186 ILE D C 1
ATOM 7308 O O A ILE D 1 186 ? 34.081 -12.104 -1.605 0.50 14.92 186 ILE D O 1
ATOM 7309 O O B ILE D 1 186 ? 34.503 -12.242 -1.200 0.50 16.46 186 ILE D O 1
ATOM 7318 N N . TYR D 1 187 ? 35.442 -10.298 -1.761 1.00 15.60 187 TYR D N 1
ATOM 7319 C CA . TYR D 1 187 ? 36.087 -10.802 -2.949 1.00 15.54 187 TYR D CA 1
ATOM 7320 C C . TYR D 1 187 ? 37.224 -11.769 -2.642 1.00 15.72 187 TYR D C 1
ATOM 7321 O O . TYR D 1 187 ? 38.262 -11.426 -2.072 1.00 19.21 187 TYR D O 1
ATOM 7330 N N . THR D 1 188 ? 36.985 -12.999 -3.004 1.00 17.84 188 THR D N 1
ATOM 7331 C CA . THR D 1 188 ? 37.999 -14.029 -2.839 1.00 19.50 188 THR D CA 1
ATOM 7332 C C . THR D 1 188 ? 38.149 -14.794 -4.140 1.00 18.43 188 THR D C 1
ATOM 7333 O O . THR D 1 188 ? 37.342 -14.653 -5.054 1.00 17.99 188 THR D O 1
ATOM 7337 N N . PRO D 1 189 ? 39.205 -15.607 -4.233 1.00 20.75 189 PRO D N 1
ATOM 7338 C CA . PRO D 1 189 ? 39.325 -16.534 -5.366 1.00 21.34 189 PRO D CA 1
ATOM 7339 C C . PRO D 1 189 ? 38.090 -17.394 -5.505 1.00 20.26 189 PRO D C 1
ATOM 7340 O O . PRO D 1 189 ? 37.741 -17.626 -6.673 1.00 20.82 189 PRO D O 1
ATOM 7344 N N . MET D 1 190 ? 37.437 -17.823 -4.423 1.00 21.75 190 MET D N 1
ATOM 7345 C CA . MET D 1 190 ? 36.241 -18.660 -4.703 1.00 24.10 190 MET D CA 1
ATOM 7346 C C . MET D 1 190 ? 35.062 -17.919 -5.304 1.00 22.01 190 MET D C 1
ATOM 7347 O O . MET D 1 190 ? 34.274 -18.396 -6.122 1.00 27.07 190 MET D O 1
ATOM 7352 N N . MET D 1 191 ? 34.777 -16.685 -4.929 1.00 21.65 191 MET D N 1
ATOM 7353 C CA . MET D 1 191 ? 33.832 -15.742 -5.410 1.00 21.41 191 MET D CA 1
ATOM 7354 C C . MET D 1 191 ? 34.191 -15.615 -6.913 1.00 19.09 191 MET D C 1
ATOM 7355 O O . MET D 1 191 ? 33.304 -15.793 -7.716 1.00 23.16 191 MET D O 1
ATOM 7360 N N . GLN D 1 192 ? 35.445 -15.330 -7.221 1.00 20.36 192 GLN D N 1
ATOM 7361 C CA . GLN D 1 192 ? 35.853 -15.124 -8.612 1.00 20.98 192 GLN D CA 1
ATOM 7362 C C . GLN D 1 192 ? 35.515 -16.364 -9.437 1.00 23.20 192 GLN D C 1
ATOM 7363 O O . GLN D 1 192 ? 34.864 -16.258 -10.504 1.00 26.85 192 GLN D O 1
ATOM 7369 N N . ALA D 1 193 ? 35.912 -17.547 -8.938 1.00 24.27 193 ALA D N 1
ATOM 7370 C CA . ALA D 1 193 ? 35.652 -18.770 -9.677 1.00 23.72 193 ALA D CA 1
ATOM 7371 C C . ALA D 1 193 ? 34.161 -19.016 -9.817 1.00 25.64 193 ALA D C 1
ATOM 7372 O O . ALA D 1 193 ? 33.757 -19.755 -10.703 1.00 30.27 193 ALA D O 1
ATOM 7374 N N . SER D 1 194 ? 33.291 -18.464 -9.020 1.00 24.89 194 SER D N 1
ATOM 7375 C CA . SER D 1 194 ? 31.845 -18.633 -9.082 1.00 27.54 194 SER D CA 1
ATOM 7376 C C . SER D 1 194 ? 31.149 -17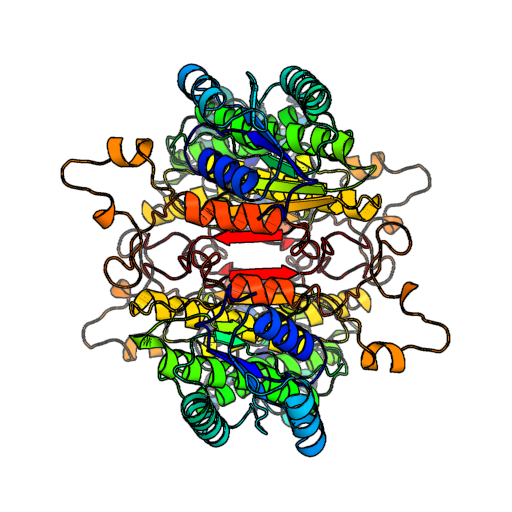.658 -10.017 1.00 32.11 194 SER D C 1
ATOM 7377 O O . SER D 1 194 ? 29.946 -17.764 -10.249 1.00 37.69 194 SER D O 1
ATOM 7381 N N . LEU D 1 195 ? 31.912 -16.686 -10.533 1.00 34.35 195 LEU D N 1
ATOM 7382 C CA . LEU D 1 195 ? 31.309 -15.692 -11.429 1.00 34.89 195 LEU D CA 1
ATOM 7383 C C . LEU D 1 195 ? 31.278 -16.167 -12.889 1.00 39.15 195 LEU D C 1
ATOM 7384 O O . LEU D 1 195 ? 32.134 -16.914 -13.389 1.00 37.74 195 LEU D O 1
ATOM 7389 N N . PRO D 1 196 ? 30.263 -15.758 -13.663 1.00 45.58 196 PRO D N 1
ATOM 7390 C CA . PRO D 1 196 ? 30.101 -16.138 -15.070 1.00 48.84 196 PRO D CA 1
ATOM 7391 C C . PRO D 1 196 ? 31.246 -15.629 -15.938 1.00 47.89 196 PRO D C 1
ATOM 7392 O O . PRO D 1 196 ? 31.925 -14.722 -15.462 1.00 46.80 196 PRO D O 1
ATOM 7396 N N . LYS D 1 197 ? 31.296 -16.210 -17.131 1.00 51.62 197 LYS D N 1
ATOM 7397 C CA . LYS D 1 197 ? 32.429 -15.839 -17.971 1.00 50.28 197 LYS D CA 1
ATOM 7398 C C . LYS D 1 197 ? 32.429 -14.343 -18.166 1.00 48.84 197 LYS D C 1
ATOM 7399 O O . LYS D 1 197 ? 31.443 -13.601 -18.170 1.00 50.70 197 LYS D O 1
ATOM 7405 N N . GLY D 1 198 ? 33.622 -13.731 -18.254 1.00 44.44 198 GLY D N 1
ATOM 7406 C CA . GLY D 1 198 ? 33.353 -12.311 -18.319 1.00 43.17 198 GLY D CA 1
ATOM 7407 C C . GLY D 1 198 ? 33.155 -11.454 -17.119 1.00 38.37 198 GLY D C 1
ATOM 7408 O O . GLY D 1 198 ? 33.553 -10.270 -17.243 1.00 42.64 198 GLY D O 1
ATOM 7409 N N . VAL D 1 199 ? 32.581 -11.894 -16.006 1.00 34.85 199 VAL D N 1
ATOM 7410 C CA . VAL D 1 199 ? 32.531 -10.954 -14.885 1.00 28.54 199 VAL D CA 1
ATOM 7411 C C . VAL D 1 199 ? 33.862 -10.972 -14.159 1.00 24.95 199 VAL D C 1
ATOM 7412 O O . VAL D 1 199 ? 34.252 -11.958 -13.529 1.00 29.36 199 VAL D O 1
ATOM 7416 N N . SER D 1 200 ? 34.574 -9.859 -14.202 1.00 21.64 200 SER D N 1
ATOM 7417 C CA . SER D 1 200 ? 35.927 -9.712 -13.645 1.00 20.12 200 SER D CA 1
ATOM 7418 C C . SER D 1 200 ? 35.976 -9.099 -12.250 1.00 17.03 200 SER D C 1
ATOM 7419 O O . SER D 1 200 ? 34.984 -8.580 -11.742 1.00 16.38 200 SER D O 1
ATOM 7422 N N . LYS D 1 201 ? 37.159 -9.158 -11.607 1.00 20.23 201 LYS D N 1
ATOM 7423 C CA . LYS D 1 201 ? 37.300 -8.479 -10.325 1.00 18.97 201 LYS D CA 1
ATOM 7424 C C . LYS D 1 201 ? 36.854 -7.036 -10.381 1.00 16.74 201 LYS D C 1
ATOM 7425 O O . LYS D 1 201 ? 36.187 -6.539 -9.460 1.00 16.62 201 LYS D O 1
ATOM 7431 N N . GLU D 1 202 ? 37.201 -6.320 -11.438 1.00 15.86 202 GLU D N 1
ATOM 7432 C CA . GLU D 1 202 ? 36.890 -4.905 -11.564 1.00 16.76 202 GLU D CA 1
ATOM 7433 C C . GLU D 1 202 ? 35.393 -4.666 -11.668 1.00 15.95 202 GLU D C 1
ATOM 7434 O O . GLU D 1 202 ? 34.920 -3.596 -11.307 1.00 17.50 202 GLU D O 1
ATOM 7440 N N . MET D 1 203 ? 34.655 -5.648 -12.164 1.00 16.19 203 MET D N 1
ATOM 7441 C CA . MET D 1 203 ? 33.206 -5.535 -12.284 1.00 17.18 203 MET D CA 1
ATOM 7442 C C . MET D 1 203 ? 32.439 -5.879 -11.023 1.00 16.77 203 MET D C 1
ATOM 7443 O O . MET D 1 203 ? 31.233 -5.641 -10.935 1.00 20.12 203 MET D O 1
ATOM 7448 N N . VAL D 1 204 ? 33.127 -6.475 -10.043 1.00 16.13 204 VAL D N 1
ATOM 7449 C CA . VAL D 1 204 ? 32.400 -6.752 -8.784 1.00 16.52 204 VAL D CA 1
ATOM 7450 C C . VAL D 1 204 ? 32.941 -5.962 -7.609 1.00 13.68 204 VAL D C 1
ATOM 7451 O O . VAL D 1 204 ? 32.172 -5.704 -6.677 1.00 15.46 204 VAL D O 1
ATOM 7455 N N A LEU D 1 205 ? 34.222 -5.596 -7.633 0.50 12.89 205 LEU D N 1
ATOM 7456 N N B LEU D 1 205 ? 34.222 -5.624 -7.589 0.50 12.77 205 LEU D N 1
ATOM 7457 C CA A LEU D 1 205 ? 34.671 -4.767 -6.535 0.50 13.37 205 LEU D CA 1
ATOM 7458 C CA B LEU D 1 205 ? 34.783 -4.872 -6.473 0.50 13.13 205 LEU D CA 1
ATOM 7459 C C A LEU D 1 205 ? 34.115 -3.372 -6.613 0.50 13.37 205 LEU D C 1
ATOM 7460 C C B LEU D 1 205 ? 34.298 -3.442 -6.513 0.50 13.55 205 LEU D C 1
ATOM 7461 O O A LEU D 1 205 ? 34.072 -2.755 -7.659 0.50 12.96 205 LEU D O 1
ATOM 7462 O O B LEU D 1 205 ? 34.437 -2.816 -7.564 0.50 14.55 205 LEU D O 1
ATOM 7471 N N . HIS D 1 206 ? 33.785 -2.876 -5.426 1.00 13.38 206 HIS D N 1
ATOM 7472 C CA . HIS D 1 206 ? 33.496 -1.443 -5.373 1.00 13.16 206 HIS D CA 1
ATOM 7473 C C . HIS D 1 206 ? 34.752 -0.676 -5.747 1.00 13.42 206 HIS D C 1
ATOM 7474 O O . HIS D 1 206 ? 35.835 -0.963 -5.264 1.00 13.81 206 HIS D O 1
ATOM 7481 N N . ASP D 1 207 ? 34.553 0.372 -6.535 1.00 14.67 207 ASP D N 1
ATOM 7482 C CA . ASP D 1 207 ? 35.599 1.362 -6.773 1.00 13.64 207 ASP D CA 1
ATOM 7483 C C . ASP D 1 207 ? 34.929 2.685 -7.019 1.00 13.05 207 ASP D C 1
ATOM 7484 O O . ASP D 1 207 ? 33.954 2.692 -7.804 1.00 13.38 207 ASP D O 1
ATOM 7489 N N . PRO D 1 208 ? 35.356 3.770 -6.412 1.00 14.04 208 PRO D N 1
ATOM 7490 C CA . PRO D 1 208 ? 34.624 5.031 -6.605 1.00 14.82 208 PRO D CA 1
ATOM 7491 C C . PRO D 1 208 ? 34.658 5.539 -8.016 1.00 14.75 208 PRO D C 1
ATOM 7492 O O . PRO D 1 208 ? 33.759 6.279 -8.444 1.00 17.72 208 PRO D O 1
ATOM 7496 N N . LYS D 1 209 ? 35.683 5.147 -8.754 1.00 15.97 209 LYS D N 1
ATOM 7497 C CA . LYS D 1 209 ? 35.802 5.637 -10.109 1.00 19.77 209 LYS D CA 1
ATOM 7498 C C . LYS D 1 209 ? 35.220 4.664 -11.127 1.00 21.92 209 LYS D C 1
ATOM 7499 O O . LYS D 1 209 ? 34.597 5.114 -12.087 1.00 29.49 209 LYS D O 1
ATOM 7505 N N . LEU D 1 210 ? 35.558 3.401 -10.909 1.00 19.19 210 LEU D N 1
ATOM 7506 C CA . LEU D 1 210 ? 35.252 2.381 -11.939 1.00 22.96 210 LEU D CA 1
ATOM 7507 C C . LEU D 1 210 ? 33.953 1.625 -11.679 1.00 20.86 210 LEU D C 1
ATOM 7508 O O . LEU D 1 210 ? 33.416 1.037 -12.648 1.00 23.62 210 LEU D O 1
ATOM 7513 N N . ASN D 1 211 ? 33.461 1.611 -10.437 1.00 16.22 211 ASN D N 1
ATOM 7514 C CA . ASN D 1 211 ? 32.368 0.714 -10.123 1.00 14.04 211 ASN D CA 1
ATOM 7515 C C . ASN D 1 211 ? 31.648 1.093 -8.823 1.00 13.04 211 ASN D C 1
ATOM 7516 O O . ASN D 1 211 ? 31.761 0.402 -7.784 1.00 13.16 211 ASN D O 1
ATOM 7521 N N . ARG D 1 212 ? 30.885 2.164 -8.854 1.00 14.13 212 ARG D N 1
ATOM 7522 C CA . ARG D 1 212 ? 30.256 2.738 -7.692 1.00 13.43 212 ARG D CA 1
ATOM 7523 C C . ARG D 1 212 ? 29.213 1.808 -7.100 1.00 13.52 212 ARG D C 1
ATOM 7524 O O . ARG D 1 212 ? 28.975 1.845 -5.881 1.00 13.80 212 ARG D O 1
ATOM 7532 N N . ALA D 1 213 ? 28.619 1.004 -7.930 1.00 14.47 213 ALA D N 1
ATOM 7533 C CA . ALA D 1 213 ? 27.559 0.086 -7.472 1.00 16.38 213 ALA D CA 1
ATOM 7534 C C . ALA D 1 213 ? 28.136 -1.238 -7.032 1.00 13.87 213 ALA D C 1
ATOM 7535 O O . ALA D 1 213 ? 27.382 -2.098 -6.637 1.00 15.53 213 ALA D O 1
ATOM 7537 N N . GLY D 1 214 ? 29.458 -1.429 -7.044 1.00 14.98 214 GLY D N 1
ATOM 7538 C CA . GLY D 1 214 ? 29.997 -2.738 -6.666 1.00 14.25 214 GLY D CA 1
ATOM 7539 C C . GLY D 1 214 ? 29.752 -3.048 -5.223 1.00 12.26 214 GLY D C 1
ATOM 7540 O O . GLY D 1 214 ? 29.747 -2.175 -4.336 1.00 15.37 214 GLY D O 1
ATOM 7541 N N . ARG D 1 215 ? 29.564 -4.351 -4.953 1.00 12.76 215 ARG D N 1
ATOM 7542 C CA . ARG D 1 215 ? 29.175 -4.880 -3.664 1.00 13.37 215 ARG D CA 1
ATOM 7543 C C . ARG D 1 215 ? 30.258 -5.705 -2.957 1.00 13.15 215 ARG D C 1
ATOM 7544 O O . ARG D 1 215 ? 30.104 -6.155 -1.811 1.00 14.84 215 ARG D O 1
ATOM 7552 N N . ALA D 1 216 ? 31.416 -5.898 -3.646 1.00 13.06 216 ALA D N 1
ATOM 7553 C CA . ALA D 1 216 ? 32.467 -6.716 -3.070 1.00 13.29 216 ALA D CA 1
ATOM 7554 C C . ALA D 1 216 ? 33.710 -5.906 -2.704 1.00 12.25 216 ALA D C 1
ATOM 7555 O O . ALA D 1 216 ? 34.021 -4.803 -3.240 1.00 13.80 216 ALA D O 1
ATOM 7557 N N . TYR D 1 217 ? 34.416 -6.374 -1.669 1.00 12.44 217 TYR D N 1
ATOM 7558 C CA . TYR D 1 217 ? 35.526 -5.732 -0.998 1.00 13.21 217 TYR D CA 1
ATOM 7559 C C . TYR D 1 217 ? 36.618 -6.741 -0.748 1.00 13.03 217 TYR D C 1
ATOM 7560 O O . TYR D 1 217 ? 36.384 -7.928 -0.449 1.00 14.18 217 TYR D O 1
ATOM 7569 N N . MET D 1 218 ? 37.885 -6.274 -0.769 1.00 13.01 218 MET D N 1
ATOM 7570 C CA . MET D 1 218 ? 38.969 -7.187 -0.419 1.00 13.45 218 MET D CA 1
ATOM 7571 C C . MET D 1 218 ? 38.913 -7.625 1.037 1.00 13.47 218 MET D C 1
ATOM 7572 O O . MET D 1 218 ? 38.658 -6.811 1.908 1.00 14.05 218 MET D O 1
ATOM 7577 N N . PRO D 1 219 ? 39.237 -8.892 1.268 1.00 14.75 219 PRO D N 1
ATOM 7578 C CA . PRO D 1 219 ? 39.184 -9.396 2.636 1.00 14.29 219 PRO D CA 1
ATOM 7579 C C . PRO D 1 219 ? 40.049 -8.650 3.634 1.00 14.43 219 PRO D C 1
ATOM 7580 O O . PRO D 1 219 ? 39.673 -8.498 4.815 1.00 14.73 219 PRO D O 1
ATOM 7584 N N . GLU D 1 220 ? 41.193 -8.108 3.185 1.00 13.96 220 GLU D N 1
ATOM 7585 C CA . GLU D 1 220 ? 42.058 -7.407 4.127 1.00 15.73 220 GLU D CA 1
ATOM 7586 C C . GLU D 1 220 ? 41.384 -6.181 4.697 1.00 14.37 220 GLU D C 1
ATOM 7587 O O . GLU D 1 220 ? 41.663 -5.727 5.821 1.00 15.72 220 GLU D O 1
ATOM 7593 N N A ARG D 1 221 ? 40.472 -5.568 3.918 0.50 13.56 221 ARG D N 1
ATOM 7594 N N B ARG D 1 221 ? 40.490 -5.614 3.871 0.50 15.08 221 ARG D N 1
ATOM 7595 C CA A ARG D 1 221 ? 39.778 -4.375 4.386 0.50 13.52 221 ARG D CA 1
ATOM 7596 C CA B ARG D 1 221 ? 39.770 -4.422 4.291 0.50 14.70 221 ARG D CA 1
ATOM 7597 C C A ARG D 1 221 ? 38.893 -4.647 5.592 0.50 11.78 221 ARG D C 1
ATOM 7598 C C B ARG D 1 221 ? 38.735 -4.715 5.351 0.50 14.52 221 ARG D C 1
ATOM 7599 O O A ARG D 1 221 ? 38.777 -3.856 6.536 0.50 11.08 221 ARG D O 1
ATOM 7600 O O B ARG D 1 221 ? 38.294 -3.833 6.091 0.50 15.40 221 ARG D O 1
ATOM 7615 N N A ILE D 1 222 ? 38.234 -5.792 5.579 0.50 11.91 222 ILE D N 1
ATOM 7616 N N B ILE D 1 222 ? 38.305 -5.960 5.492 0.50 14.46 222 ILE D N 1
ATOM 7617 C CA A ILE D 1 222 ? 37.395 -6.296 6.667 0.50 13.91 222 ILE D CA 1
ATOM 7618 C CA B ILE D 1 222 ? 37.400 -6.331 6.595 0.50 14.67 222 ILE D CA 1
ATOM 7619 C C A ILE D 1 222 ? 38.304 -6.682 7.837 0.50 12.90 222 ILE D C 1
ATOM 7620 C C B ILE D 1 222 ? 38.246 -6.768 7.787 0.50 13.90 222 ILE D C 1
ATOM 7621 O O A ILE D 1 222 ? 38.076 -6.355 8.994 0.50 14.09 222 ILE D O 1
ATOM 7622 O O B ILE D 1 222 ? 37.903 -6.536 8.935 0.50 15.74 222 ILE D O 1
ATOM 7631 N N . ALA D 1 223 ? 39.392 -7.392 7.464 1.00 14.02 223 ALA D N 1
ATOM 7632 C CA . ALA D 1 223 ? 40.346 -7.828 8.481 1.00 14.39 223 ALA D CA 1
ATOM 7633 C C . ALA D 1 223 ? 40.868 -6.673 9.305 1.00 13.29 223 ALA D C 1
ATOM 7634 O O . ALA D 1 223 ? 41.121 -6.807 10.493 1.00 14.96 223 ALA D O 1
ATOM 7636 N N . GLN D 1 224 ? 40.973 -5.453 8.715 1.00 13.83 224 GLN D N 1
ATOM 7637 C CA . GLN D 1 224 ? 41.393 -4.295 9.482 1.00 13.59 224 GLN D CA 1
ATOM 7638 C C . GLN D 1 224 ? 40.498 -3.982 10.668 1.00 12.02 224 GLN D C 1
ATOM 7639 O O . GLN D 1 224 ? 40.933 -3.497 11.721 1.00 13.88 224 GLN D O 1
ATOM 7645 N N . LEU D 1 225 ? 39.157 -4.213 10.480 1.00 13.00 225 LEU D N 1
ATOM 7646 C CA . LEU D 1 225 ? 38.233 -3.934 11.573 1.00 13.43 225 LEU D CA 1
ATOM 7647 C C . LEU D 1 225 ? 38.399 -4.923 12.716 1.00 12.70 225 LEU D C 1
ATOM 7648 O O . LEU D 1 225 ? 38.333 -4.565 13.885 1.00 14.59 225 LEU D O 1
ATOM 7653 N N . VAL D 1 226 ? 38.737 -6.164 12.322 1.00 13.79 226 VAL D N 1
ATOM 7654 C CA . VAL D 1 226 ? 39.033 -7.211 13.320 1.00 14.57 226 VAL D CA 1
ATOM 7655 C C . VAL D 1 226 ? 40.282 -6.850 14.124 1.00 14.03 226 VAL D C 1
ATOM 7656 O O . VAL D 1 226 ? 40.326 -6.916 15.337 1.00 15.36 226 VAL D O 1
ATOM 7660 N N . LEU D 1 227 ? 41.303 -6.369 13.378 1.00 14.16 227 LEU D N 1
ATOM 7661 C CA . LEU D 1 227 ? 42.516 -5.910 14.074 1.00 15.06 227 LEU D CA 1
ATOM 7662 C C . LEU D 1 227 ? 42.254 -4.812 15.079 1.00 14.39 227 LEU D C 1
ATOM 7663 O O . LEU D 1 227 ? 42.764 -4.821 16.198 1.00 14.58 227 LEU D O 1
ATOM 7668 N N . PHE D 1 228 ? 41.451 -3.810 14.672 1.00 13.66 228 PHE D N 1
ATOM 7669 C CA . PHE D 1 228 ? 41.126 -2.734 15.610 1.00 14.21 228 PHE D CA 1
ATOM 7670 C C . PHE D 1 228 ? 40.473 -3.290 16.866 1.00 11.78 228 PHE D C 1
ATOM 7671 O O . PHE D 1 228 ? 40.808 -2.938 18.002 1.00 14.20 228 PHE D O 1
ATOM 7679 N N . LEU D 1 229 ? 39.456 -4.147 16.666 1.00 12.70 229 LEU D N 1
ATOM 7680 C CA . LEU D 1 229 ? 38.784 -4.738 17.827 1.00 13.70 229 LEU D CA 1
ATOM 7681 C C . LEU D 1 229 ? 39.660 -5.646 18.681 1.00 13.77 229 LEU D C 1
ATOM 7682 O O . LEU D 1 229 ? 39.436 -5.769 19.859 1.00 15.19 229 LEU D O 1
ATOM 7687 N N . ALA D 1 230 ? 40.674 -6.241 18.063 1.00 14.73 230 ALA D N 1
ATOM 7688 C CA . ALA D 1 230 ? 41.620 -7.043 18.840 1.00 15.81 230 ALA D CA 1
ATOM 7689 C C . ALA D 1 230 ? 42.556 -6.200 19.701 1.00 16.48 230 ALA D C 1
ATOM 7690 O O . ALA D 1 230 ? 43.122 -6.684 20.692 1.00 19.35 230 ALA D O 1
ATOM 7692 N N . SER D 1 231 ? 42.768 -4.934 19.291 1.00 16.80 231 SER D N 1
ATOM 7693 C CA . SER D 1 231 ? 43.675 -4.045 20.001 1.00 17.90 231 SER D CA 1
ATOM 7694 C C . SER D 1 231 ? 43.063 -3.397 21.224 1.00 16.94 231 SER D C 1
ATOM 7695 O O . SER D 1 231 ? 41.828 -3.192 21.305 1.00 18.87 231 SER D O 1
ATOM 7699 N N . ASP D 1 232 ? 43.878 -2.969 22.178 1.00 18.40 232 ASP D N 1
ATOM 7700 C CA . ASP D 1 232 ? 43.431 -2.310 23.397 1.00 18.46 232 ASP D CA 1
ATOM 7701 C C . ASP D 1 232 ? 42.788 -0.965 23.084 1.00 18.37 232 ASP D C 1
ATOM 7702 O O . ASP D 1 232 ? 42.012 -0.497 23.927 1.00 18.43 232 ASP D O 1
ATOM 7707 N N . GLU D 1 233 ? 43.144 -0.361 21.957 1.00 16.18 233 GLU D N 1
ATOM 7708 C CA . GLU D 1 233 ? 42.632 0.953 21.595 1.00 16.43 233 GLU D CA 1
ATOM 7709 C C . GLU D 1 233 ? 41.117 0.991 21.360 1.00 15.49 233 GLU D C 1
ATOM 7710 O O . GLU D 1 233 ? 40.526 2.058 21.442 1.00 15.95 233 GLU D O 1
ATOM 7716 N N . SER D 1 234 ? 40.546 -0.156 21.079 1.00 15.37 234 SER D N 1
ATOM 7717 C CA . SER D 1 234 ? 39.097 -0.205 20.877 1.00 14.80 234 SER D CA 1
ATOM 7718 C C . SER D 1 234 ? 38.310 -0.510 22.135 1.00 14.38 234 SER D C 1
ATOM 7719 O O . SER D 1 234 ? 37.094 -0.784 21.986 1.00 14.91 234 SER D O 1
ATOM 7722 N N . SER D 1 235 ? 38.916 -0.488 23.308 1.00 16.55 235 SER D N 1
ATOM 7723 C CA . SER D 1 235 ? 38.298 -1.074 24.471 1.00 18.60 235 SER D CA 1
ATOM 7724 C C . SER D 1 235 ? 36.945 -0.487 24.862 1.00 18.70 235 SER D C 1
ATOM 7725 O O . SER D 1 235 ? 36.225 -1.209 25.567 1.00 17.76 235 SER D O 1
ATOM 7728 N N . VAL D 1 236 ? 36.592 0.728 24.453 1.00 15.85 236 VAL D N 1
ATOM 7729 C CA . VAL D 1 236 ? 35.281 1.259 24.874 1.00 15.29 236 VAL D CA 1
ATOM 7730 C C . VAL D 1 236 ? 34.116 0.586 24.160 1.00 13.27 236 VAL D C 1
ATOM 7731 O O . VAL D 1 236 ? 32.958 0.660 24.582 1.00 15.27 236 VAL D O 1
ATOM 7735 N N . MET D 1 237 ? 34.414 -0.103 23.072 1.00 12.88 237 MET D N 1
ATOM 7736 C CA . MET D 1 237 ? 33.326 -0.692 22.339 1.00 12.29 237 MET D CA 1
ATOM 7737 C C . MET D 1 237 ? 32.941 -2.083 22.821 1.00 11.74 237 MET D C 1
ATOM 7738 O O . MET D 1 237 ? 33.756 -2.968 22.828 1.00 12.57 237 MET D O 1
ATOM 7743 N N . SER D 1 238 ? 31.668 -2.276 23.104 1.00 10.90 238 SER D N 1
ATOM 7744 C CA . SER D 1 238 ? 31.135 -3.601 23.364 1.00 10.88 238 SER D CA 1
ATOM 7745 C C . SER D 1 238 ? 29.633 -3.662 23.108 1.00 10.97 238 SER D C 1
ATOM 7746 O O . SER D 1 238 ? 28.917 -2.676 23.337 1.00 10.72 238 SER D O 1
ATOM 7749 N N . GLY D 1 239 ? 29.183 -4.819 22.649 1.00 10.56 239 GLY D N 1
ATOM 7750 C CA . GLY D 1 239 ? 27.768 -5.046 22.356 1.00 10.82 239 GLY D CA 1
ATOM 7751 C C . GLY D 1 239 ? 27.328 -4.397 21.067 1.00 10.67 239 GLY D C 1
ATOM 7752 O O . GLY D 1 239 ? 26.121 -4.251 20.838 1.00 12.09 239 GLY D O 1
ATOM 7753 N N . SER D 1 240 ? 28.255 -4.049 20.180 1.00 10.48 240 SER D N 1
ATOM 7754 C CA . SER D 1 240 ? 27.924 -3.251 19.006 1.00 9.72 240 SER D CA 1
ATOM 7755 C C . SER D 1 240 ? 28.163 -3.988 17.701 1.00 10.38 240 SER D C 1
ATOM 7756 O O . SER D 1 240 ? 28.900 -4.968 17.686 1.00 11.05 240 SER D O 1
ATOM 7760 N N . GLU D 1 241 ? 27.520 -3.431 16.655 1.00 11.58 241 GLU D N 1
ATOM 7761 C CA . GLU D 1 241 ? 27.756 -3.837 15.297 1.00 10.96 241 GLU D CA 1
ATOM 7762 C C . GLU D 1 241 ? 28.713 -2.830 14.629 1.00 11.43 241 GLU D C 1
ATOM 7763 O O . GLU D 1 241 ? 28.427 -1.626 14.632 1.00 12.16 241 GLU D O 1
ATOM 7769 N N . LEU D 1 242 ? 29.769 -3.298 14.029 1.00 11.38 242 LEU D N 1
ATOM 7770 C CA . LEU D 1 242 ? 30.635 -2.489 13.173 1.00 11.65 242 LEU D CA 1
ATOM 7771 C C . LEU D 1 242 ? 30.225 -2.814 11.749 1.00 10.82 242 LEU D C 1
ATOM 7772 O O . LEU D 1 242 ? 30.389 -3.920 11.246 1.00 12.82 242 LEU D O 1
ATOM 7777 N N . HIS D 1 243 ? 29.642 -1.830 11.081 1.00 11.73 243 HIS D N 1
ATOM 7778 C CA . HIS D 1 243 ? 29.186 -2.017 9.723 1.00 12.04 243 HIS D CA 1
ATOM 7779 C C . HIS D 1 243 ? 30.279 -1.715 8.697 1.00 12.66 243 HIS D C 1
ATOM 7780 O O . HIS D 1 243 ? 30.975 -0.705 8.774 1.00 17.00 243 HIS D O 1
ATOM 7787 N N . ALA D 1 244 ? 30.447 -2.628 7.783 1.00 12.15 244 ALA D N 1
ATOM 7788 C CA . ALA D 1 244 ? 31.533 -2.632 6.820 1.00 12.21 244 ALA D CA 1
ATOM 7789 C C . ALA D 1 244 ? 30.969 -2.766 5.431 1.00 11.25 244 ALA D C 1
ATOM 7790 O O . ALA D 1 244 ? 31.229 -3.667 4.639 1.00 15.47 244 ALA D O 1
ATOM 7792 N N . ASP D 1 245 ? 30.042 -1.875 5.140 1.00 13.33 245 ASP D N 1
ATOM 7793 C CA . ASP D 1 245 ? 29.282 -1.965 3.898 1.00 11.11 245 ASP D CA 1
ATOM 7794 C C . ASP D 1 245 ? 29.408 -0.724 3.014 1.00 10.57 245 ASP D C 1
ATOM 7795 O O . ASP D 1 245 ? 28.769 -0.653 1.963 1.00 12.02 245 ASP D O 1
ATOM 7800 N N . ASN D 1 246 ? 30.220 0.248 3.418 1.00 11.25 246 ASN D N 1
ATOM 7801 C CA . ASN D 1 246 ? 30.521 1.386 2.521 1.00 11.53 246 ASN D CA 1
ATOM 7802 C C . ASN D 1 246 ? 29.290 2.076 1.959 1.00 10.67 246 ASN D C 1
ATOM 7803 O O . ASN D 1 246 ? 29.097 2.296 0.763 1.00 10.64 246 ASN D O 1
ATOM 7808 N N . SER D 1 247 ? 28.383 2.453 2.869 1.00 10.51 247 SER D N 1
ATOM 7809 C CA . SER D 1 247 ? 27.221 3.248 2.540 1.00 10.83 247 SER D CA 1
ATOM 7810 C C . SER D 1 247 ? 26.337 2.578 1.492 1.00 10.32 247 SER D C 1
ATOM 7811 O O . SER D 1 247 ? 25.810 3.242 0.593 1.00 11.52 247 SER D O 1
ATOM 7814 N N . ILE D 1 248 ? 26.093 1.286 1.601 1.00 10.64 248 ILE D N 1
ATOM 7815 C CA . ILE D 1 248 ? 25.154 0.623 0.709 1.00 10.38 248 ILE D CA 1
ATOM 7816 C C . ILE D 1 248 ? 23.722 1.110 0.896 1.00 10.77 248 ILE D C 1
ATOM 7817 O O . ILE D 1 248 ? 22.902 1.104 -0.039 1.00 11.87 248 ILE D O 1
ATOM 7822 N N . LEU D 1 249 ? 23.349 1.499 2.103 1.00 10.79 249 LEU D N 1
ATOM 7823 C CA . LEU D 1 249 ? 21.963 1.849 2.367 1.00 10.88 249 LEU D CA 1
ATOM 7824 C C . LEU D 1 249 ? 21.601 3.099 1.605 1.00 10.71 249 LEU D C 1
ATOM 7825 O O . LEU D 1 249 ? 22.217 4.165 1.758 1.00 12.53 249 LEU D O 1
ATOM 7830 N N . GLY D 1 250 ? 20.538 3.036 0.812 1.00 10.56 250 GLY D N 1
ATOM 7831 C CA . GLY D 1 250 ? 20.101 4.121 -0.036 1.00 10.74 250 GLY D CA 1
ATOM 7832 C C . GLY D 1 250 ? 20.516 3.984 -1.485 1.00 10.25 250 GLY D C 1
ATOM 7833 O O . GLY D 1 250 ? 20.020 4.713 -2.322 1.00 11.01 250 GLY D O 1
ATOM 7834 N N . MET D 1 251 ? 21.477 3.098 -1.759 1.00 10.79 251 MET D N 1
ATOM 7835 C CA . MET D 1 251 ? 21.909 2.863 -3.130 1.00 12.12 251 MET D CA 1
ATOM 7836 C C . MET D 1 251 ? 20.792 2.119 -3.835 1.00 13.11 251 MET D C 1
ATOM 7837 O O . MET D 1 251 ? 19.990 1.410 -3.238 1.00 13.57 251 MET D O 1
ATOM 7842 N N . GLY D 1 252 ? 20.764 2.297 -5.157 1.00 14.72 252 GLY D N 1
ATOM 7843 C CA . GLY D 1 252 ? 19.822 1.551 -5.970 1.00 17.31 252 GLY D CA 1
ATOM 7844 C C . GLY D 1 252 ? 18.443 2.116 -6.084 1.00 18.35 252 GLY D C 1
ATOM 7845 O O . GLY D 1 252 ? 17.614 1.668 -6.870 1.00 23.95 252 GLY D O 1
ATOM 7846 N N . LEU D 1 253 ? 18.185 3.172 -5.320 1.00 19.08 253 LEU D N 1
ATOM 7847 C CA . LEU D 1 253 ? 16.919 3.856 -5.289 1.00 18.18 253 LEU D CA 1
ATOM 7848 C C . LEU D 1 253 ? 17.079 5.229 -5.913 1.00 22.52 253 LEU D C 1
ATOM 7849 O O . LEU D 1 253 ? 15.824 5.734 -6.330 1.00 25.73 253 LEU D O 1
#